Protein 2KFG (pdb70)

B-factor: mean 1.61, std 2.04, range [0.16, 11.16]

Secondary structure (DSSP, 8-state):
--SSS-----GGGSSHHHHHHHHHTT--BTTBEEHHHHHHHHHHTT--HHHHHHHHHHH-SS-SSEE-HHHHHHHHHHHHHHHTT----S---TTTS-GGG----/------SSSTT-

CATH classification: 1.10.238.10

Structure (mmCIF, N/CA/C/O backbone):
data_2KFG
#
_entry.id   2KFG
#
loop_
_entity.id
_entity.type
_entity.pdbx_description
1 polymer 'EH domain-containing protein 1'
2 polymer 'Rab11-FIP2 DPF peptide FNYESTDPFTAK'
3 non-polymer 'CALCIUM ION'
#
loop_
_atom_site.group_PDB
_atom_site.id
_atom_site.type_symbol
_atom_site.label_atom_id
_atom_site.label_alt_id
_atom_site.label_comp_id
_atom_site.label_asym_id
_atom_site.label_entity_id
_atom_site.label_seq_id
_atom_site.pdbx_PDB_ins_code
_atom_site.Cartn_x
_atom_site.Cartn_y
_atom_site.Cartn_z
_atom_site.occupancy
_atom_site.B_iso_or_equiv
_atom_site.auth_seq_id
_atom_site.auth_comp_id
_atom_site.auth_asym_id
_atom_site.auth_atom_id
_atom_site.pdbx_PDB_model_num
ATOM 1 N N . GLY A 1 1 ? -21.037 -2.592 6.286 1.00 10.47 35 GLY A N 1
ATOM 2 C CA . GLY A 1 1 ? -22.270 -3.391 6.466 1.00 10.20 35 GLY A CA 1
ATOM 3 C C . GLY A 1 1 ? -22.284 -4.623 5.584 1.00 9.66 35 GLY A C 1
ATOM 4 O O . GLY A 1 1 ? -22.487 -4.514 4.376 1.00 9.43 35 GLY A O 1
ATOM 10 N N . PRO A 1 2 ? -22.055 -5.815 6.161 1.00 9.71 36 PRO A N 1
ATOM 11 C CA . PRO A 1 2 ? -22.087 -7.074 5.414 1.00 9.54 36 PRO A CA 1
ATOM 12 C C . PRO A 1 2 ? -23.511 -7.477 5.041 1.00 8.72 36 PRO A C 1
ATOM 13 O O . PRO A 1 2 ? -24.440 -7.271 5.825 1.00 8.72 36 PRO A O 1
ATOM 24 N N . LEU A 1 3 ? -23.658 -8.054 3.848 1.00 8.27 37 LEU A N 1
ATOM 25 C CA . LEU A 1 3 ? -24.952 -8.489 3.321 1.00 7.70 37 LEU A CA 1
ATOM 26 C C . LEU A 1 3 ? -25.814 -7.296 2.922 1.00 6.80 37 LEU A C 1
ATOM 27 O O . LEU A 1 3 ? -26.288 -6.534 3.769 1.00 6.86 37 LEU A O 1
ATOM 43 N N . GLY A 1 4 ? -26.010 -7.142 1.624 1.00 6.24 38 GLY A N 1
ATOM 44 C CA . GLY A 1 4 ? -26.816 -6.057 1.111 1.00 5.56 38 GLY A CA 1
ATOM 45 C C . GLY A 1 4 ? -26.806 -6.025 -0.400 1.00 5.01 38 GLY A C 1
ATOM 46 O O . GLY A 1 4 ? -27.344 -6.924 -1.047 1.00 5.18 38 GLY A O 1
ATOM 50 N N . SER A 1 5 ? -26.176 -5.012 -0.967 1.00 4.73 39 SER A N 1
ATOM 51 C CA . SER A 1 5 ? -26.073 -4.896 -2.415 1.00 4.60 39 SER A CA 1
ATOM 52 C C . SER A 1 5 ? -24.772 -4.207 -2.822 1.00 4.02 39 SER A C 1
ATOM 53 O O . SER A 1 5 ? -24.263 -4.426 -3.922 1.00 4.46 39 SER A O 1
ATOM 61 N N . ASP A 1 6 ? -24.241 -3.367 -1.936 1.00 3.29 40 ASP A N 1
ATOM 62 C CA . ASP A 1 6 ? -22.976 -2.689 -2.193 1.00 2.92 40 ASP A CA 1
ATOM 63 C C . ASP A 1 6 ? -21.804 -3.589 -1.832 1.00 2.66 40 ASP A C 1
ATOM 64 O O . ASP A 1 6 ? -21.373 -3.648 -0.681 1.00 2.56 40 ASP A O 1
ATOM 73 N N . ASP A 1 7 ? -21.323 -4.315 -2.826 1.00 2.83 41 ASP A N 1
ATOM 74 C CA . ASP A 1 7 ? -20.143 -5.148 -2.672 1.00 2.71 41 ASP A CA 1
ATOM 75 C C . ASP A 1 7 ? -19.064 -4.679 -3.629 1.00 2.19 41 ASP A C 1
ATOM 76 O O . ASP A 1 7 ? -19.302 -4.545 -4.829 1.00 2.35 41 ASP A O 1
ATOM 85 N N . VAL A 1 8 ? -17.886 -4.406 -3.100 1.00 1.81 42 VAL A N 1
ATOM 86 C CA . VAL A 1 8 ? -16.774 -3.960 -3.920 1.00 1.43 42 VAL A CA 1
ATOM 87 C C . VAL A 1 8 ? -15.640 -4.970 -3.863 1.00 1.36 42 VAL A C 1
ATOM 88 O O . VAL A 1 8 ? -15.069 -5.215 -2.799 1.00 1.49 42 VAL A O 1
ATOM 101 N N . GLU A 1 9 ? -15.332 -5.570 -5.002 1.00 1.39 43 GLU A N 1
ATOM 102 C CA . GLU A 1 9 ? -14.246 -6.523 -5.076 1.00 1.41 43 GLU A CA 1
ATOM 103 C C . GLU A 1 9 ? -12.914 -5.803 -5.115 1.00 1.08 43 GLU A C 1
ATOM 104 O O . GLU A 1 9 ? -12.533 -5.224 -6.137 1.00 1.03 43 GLU A O 1
ATOM 116 N N . TRP A 1 10 ? -12.229 -5.823 -3.990 1.00 0.96 44 TRP A N 1
ATOM 117 C CA . TRP A 1 10 ? -10.899 -5.266 -3.905 1.00 0.76 44 TRP A CA 1
ATOM 118 C C . TRP A 1 10 ? -9.933 -6.164 -4.665 1.00 0.61 44 TRP A C 1
ATOM 119 O O . TRP A 1 10 ? -9.700 -7.305 -4.271 1.00 0.62 44 TRP A O 1
ATOM 140 N N . VAL A 1 11 ? -9.399 -5.642 -5.762 1.00 0.60 45 VAL A N 1
ATOM 141 C CA . VAL A 1 11 ? -8.571 -6.416 -6.680 1.00 0.57 45 VAL A CA 1
ATOM 142 C C . VAL A 1 11 ? -7.423 -7.118 -5.962 1.00 0.54 45 VAL A C 1
ATOM 143 O O . VAL A 1 11 ? -7.138 -8.287 -6.220 1.00 0.67 45 VAL A O 1
ATOM 156 N N . VAL A 1 12 ? -6.803 -6.412 -5.029 1.00 0.43 46 VAL A N 1
ATOM 157 C CA . VAL A 1 12 ? -5.611 -6.910 -4.351 1.00 0.40 46 VAL A CA 1
ATOM 158 C C . VAL A 1 12 ? -5.990 -7.899 -3.247 1.00 0.46 46 VAL A C 1
ATOM 159 O O . VAL A 1 12 ? -5.133 -8.470 -2.579 1.00 0.53 46 VAL A O 1
ATOM 172 N N . GLY A 1 13 ? -7.286 -8.112 -3.073 1.00 0.51 47 GLY A N 1
ATOM 173 C CA . GLY A 1 13 ? -7.753 -9.033 -2.060 1.00 0.59 47 GLY A CA 1
ATOM 174 C C . GLY A 1 13 ? -7.743 -10.473 -2.534 1.00 0.65 47 GLY A C 1
ATOM 175 O O . GLY A 1 13 ? -7.867 -11.398 -1.731 1.00 0.78 47 GLY A O 1
ATOM 179 N N . LYS A 1 14 ? -7.584 -10.674 -3.840 1.00 0.66 48 LYS A N 1
ATOM 180 C CA . LYS A 1 14 ? -7.605 -12.019 -4.406 1.00 0.79 48 LYS A CA 1
ATOM 181 C C . LYS A 1 14 ? -6.243 -12.680 -4.286 1.00 0.73 48 LYS A C 1
ATOM 182 O O . LYS A 1 14 ? -6.141 -13.903 -4.187 1.00 0.86 48 LYS A O 1
ATOM 201 N N . ASP A 1 15 ? -5.194 -11.871 -4.279 1.00 0.61 49 ASP A N 1
ATOM 202 C CA . ASP A 1 15 ? -3.844 -12.392 -4.153 1.00 0.65 49 ASP A CA 1
ATOM 203 C C . ASP A 1 15 ? -3.160 -11.731 -2.962 1.00 0.53 49 ASP A C 1
ATOM 204 O O . ASP A 1 15 ? -1.940 -11.544 -2.925 1.00 0.60 49 ASP A O 1
ATOM 213 N N . LYS A 1 16 ? -3.975 -11.469 -1.946 1.00 0.43 50 LYS A N 1
ATOM 214 C CA . LYS A 1 16 ? -3.525 -10.816 -0.720 1.00 0.39 50 LYS A CA 1
ATOM 215 C C . LYS A 1 16 ? -2.796 -11.786 0.223 1.00 0.32 50 LYS A C 1
ATOM 216 O O . LYS A 1 16 ? -1.769 -11.417 0.784 1.00 0.29 50 LYS A O 1
ATOM 235 N N . PRO A 1 17 ? -3.316 -13.028 0.442 1.00 0.34 51 PRO A N 1
ATOM 236 C CA . PRO A 1 17 ? -2.687 -14.006 1.355 1.00 0.33 51 PRO A CA 1
ATOM 237 C C . PRO A 1 17 ? -1.186 -14.192 1.117 1.00 0.29 51 PRO A C 1
ATOM 238 O O . PRO A 1 17 ? -0.451 -14.591 2.019 1.00 0.29 51 PRO A O 1
ATOM 249 N N . THR A 1 18 ? -0.728 -13.900 -0.094 1.00 0.29 52 THR A N 1
ATOM 250 C CA . THR A 1 18 ? 0.691 -13.979 -0.398 1.00 0.28 52 THR A CA 1
ATOM 251 C C . THR A 1 18 ? 1.437 -12.858 0.328 1.00 0.25 52 THR A C 1
ATOM 252 O O . THR A 1 18 ? 2.459 -13.094 0.982 1.00 0.25 52 THR A O 1
ATOM 263 N N . TYR A 1 19 ? 0.881 -11.651 0.261 1.00 0.25 53 TYR A N 1
ATOM 264 C CA . TYR A 1 19 ? 1.485 -10.500 0.920 1.00 0.25 53 TYR A CA 1
ATOM 265 C C . TYR A 1 19 ? 1.279 -10.596 2.427 1.00 0.22 53 TYR A C 1
ATOM 266 O O . TYR A 1 19 ? 2.027 -10.012 3.195 1.00 0.21 53 TYR A O 1
ATOM 284 N N . ASP A 1 20 ? 0.260 -11.349 2.828 1.00 0.23 54 ASP A N 1
ATOM 285 C CA . ASP A 1 20 ? -0.024 -11.603 4.242 1.00 0.24 54 ASP A CA 1
ATOM 286 C C . ASP A 1 20 ? 1.051 -12.499 4.845 1.00 0.21 54 ASP A C 1
ATOM 287 O O . ASP A 1 20 ? 1.571 -12.239 5.938 1.00 0.22 54 ASP A O 1
ATOM 296 N N . GLU A 1 21 ? 1.402 -13.540 4.103 1.00 0.23 55 GLU A N 1
ATOM 297 C CA . GLU A 1 21 ? 2.461 -14.445 4.508 1.00 0.25 55 GLU A CA 1
ATOM 298 C C . GLU A 1 21 ? 3.775 -13.675 4.645 1.00 0.24 55 GLU A C 1
ATOM 299 O O . GLU A 1 21 ? 4.505 -13.829 5.626 1.00 0.30 55 GLU A O 1
ATOM 311 N N . ILE A 1 22 ? 4.058 -12.836 3.654 1.00 0.22 56 ILE A N 1
ATOM 312 C CA . ILE A 1 22 ? 5.241 -11.984 3.686 1.00 0.24 56 ILE A CA 1
ATOM 313 C C . ILE A 1 22 ? 5.142 -10.974 4.832 1.00 0.24 56 ILE A C 1
ATOM 314 O O . ILE A 1 22 ? 6.117 -10.712 5.528 1.00 0.27 56 ILE A O 1
ATOM 330 N N . PHE A 1 23 ? 3.942 -10.441 5.029 1.00 0.22 57 PHE A N 1
ATOM 331 C CA . PHE A 1 23 ? 3.673 -9.439 6.061 1.00 0.23 57 PHE A CA 1
ATOM 332 C C . PHE A 1 23 ? 4.148 -9.913 7.431 1.00 0.26 57 PHE A C 1
ATOM 333 O O . PHE A 1 23 ? 4.881 -9.210 8.128 1.00 0.29 57 PHE A O 1
ATOM 350 N N . TYR A 1 24 ? 3.748 -11.116 7.805 1.00 0.33 58 TYR A N 1
ATOM 351 C CA . TYR A 1 24 ? 4.089 -11.646 9.115 1.00 0.40 58 TYR A CA 1
ATOM 352 C C . TYR A 1 24 ? 5.535 -12.127 9.180 1.00 0.44 58 TYR A C 1
ATOM 353 O O . TYR A 1 24 ? 6.120 -12.187 10.261 1.00 0.62 58 TYR A O 1
ATOM 371 N N . THR A 1 25 ? 6.126 -12.439 8.036 1.00 0.40 59 THR A N 1
ATOM 372 C CA . THR A 1 25 ? 7.503 -12.912 8.016 1.00 0.45 59 THR A CA 1
ATOM 373 C C . THR A 1 25 ? 8.489 -11.749 7.911 1.00 0.48 59 THR A C 1
ATOM 374 O O . THR A 1 25 ? 9.691 -11.955 7.737 1.00 0.56 59 THR A O 1
ATOM 385 N N . LEU A 1 26 ? 7.972 -10.528 8.027 1.00 0.48 60 LEU A N 1
ATOM 386 C CA . LEU A 1 26 ? 8.813 -9.333 8.028 1.00 0.56 60 LEU A CA 1
ATOM 387 C C . LEU A 1 26 ? 8.938 -8.767 9.437 1.00 0.61 60 LEU A C 1
ATOM 388 O O . LEU A 1 26 ? 9.597 -7.746 9.644 1.00 0.71 60 LEU A O 1
ATOM 404 N N . SER A 1 27 ? 8.306 -9.451 10.392 1.00 0.59 61 SER A N 1
ATOM 405 C CA . SER A 1 27 ? 8.275 -9.025 11.795 1.00 0.66 61 SER A CA 1
ATOM 406 C C . SER A 1 27 ? 7.427 -7.757 11.955 1.00 0.70 61 SER A C 1
ATOM 407 O O . SER A 1 27 ? 7.935 -6.637 11.887 1.00 0.78 61 SER A O 1
ATOM 415 N N . PRO A 1 28 ? 6.108 -7.923 12.141 1.00 0.67 62 PRO A N 1
ATOM 416 C CA . PRO A 1 28 ? 5.173 -6.810 12.265 1.00 0.71 62 PRO A CA 1
ATOM 417 C C . PRO A 1 28 ? 5.089 -6.265 13.689 1.00 0.83 62 PRO A C 1
ATOM 418 O O . PRO A 1 28 ? 5.517 -6.917 14.643 1.00 1.10 62 PRO A O 1
ATOM 429 N N . VAL A 1 29 ? 4.532 -5.066 13.825 1.00 0.70 63 VAL A N 1
ATOM 430 C CA . VAL A 1 29 ? 4.346 -4.454 15.132 1.00 0.79 63 VAL A CA 1
ATOM 431 C C . VAL A 1 29 ? 2.861 -4.307 15.434 1.00 0.78 63 VAL A C 1
ATOM 432 O O . VAL A 1 29 ? 2.185 -3.438 14.882 1.00 0.72 63 VAL A O 1
ATOM 445 N N . ASN A 1 30 ? 2.352 -5.200 16.272 1.00 0.92 64 ASN A N 1
ATOM 446 C CA . ASN A 1 30 ? 0.955 -5.167 16.719 1.00 1.00 64 ASN A CA 1
ATOM 447 C C . ASN A 1 30 ? 0.017 -5.505 15.559 1.00 0.91 64 ASN A C 1
ATOM 448 O O . ASN A 1 30 ? -1.164 -5.165 15.577 1.00 0.97 64 ASN A O 1
ATOM 459 N N . GLY A 1 31 ? 0.548 -6.207 14.563 1.00 0.83 65 GLY A N 1
ATOM 460 C CA . GLY A 1 31 ? -0.243 -6.560 13.400 1.00 0.78 65 GLY A CA 1
ATOM 461 C C . GLY A 1 31 ? -0.107 -5.548 12.279 1.00 0.59 65 GLY A C 1
ATOM 462 O O . GLY A 1 31 ? -0.772 -5.664 11.252 1.00 0.59 65 GLY A O 1
ATOM 466 N N . LYS A 1 32 ? 0.754 -4.559 12.473 1.00 0.51 66 LYS A N 1
ATOM 467 C CA . LYS A 1 32 ? 1.000 -3.536 11.463 1.00 0.40 66 LYS A CA 1
ATOM 468 C C . LYS A 1 32 ? 2.508 -3.338 11.313 1.00 0.36 66 LYS A C 1
ATOM 469 O O . LYS A 1 32 ? 3.204 -3.130 12.304 1.00 0.55 66 LYS A O 1
ATOM 488 N N . ILE A 1 33 ? 3.028 -3.430 10.099 1.00 0.30 67 ILE A N 1
ATOM 489 C CA . ILE A 1 33 ? 4.466 -3.280 9.906 1.00 0.29 67 ILE A CA 1
ATOM 490 C C . ILE A 1 33 ? 4.828 -1.814 9.721 1.00 0.28 67 ILE A C 1
ATOM 491 O O . ILE A 1 33 ? 4.024 -1.019 9.233 1.00 0.37 67 ILE A O 1
ATOM 507 N N . THR A 1 34 ? 6.037 -1.458 10.115 1.00 0.28 68 THR A N 1
ATOM 508 C CA . THR A 1 34 ? 6.475 -0.078 10.050 1.00 0.26 68 THR A CA 1
ATOM 509 C C . THR A 1 34 ? 7.141 0.211 8.710 1.00 0.25 68 THR A C 1
ATOM 510 O O . THR A 1 34 ? 7.309 -0.690 7.883 1.00 0.31 68 THR A O 1
ATOM 521 N N . GLY A 1 35 ? 7.539 1.461 8.509 1.00 0.24 69 GLY A N 1
ATOM 522 C CA . GLY A 1 35 ? 8.213 1.834 7.283 1.00 0.26 69 GLY A CA 1
ATOM 523 C C . GLY A 1 35 ? 9.580 1.191 7.166 1.00 0.25 69 GLY A C 1
ATOM 524 O O . GLY A 1 35 ? 10.147 1.129 6.082 1.00 0.33 69 GLY A O 1
ATOM 528 N N . ALA A 1 36 ? 10.099 0.697 8.285 1.00 0.23 70 ALA A N 1
ATOM 529 C CA . ALA A 1 36 ? 11.399 0.044 8.312 1.00 0.24 70 ALA A CA 1
ATOM 530 C C . ALA A 1 36 ? 11.336 -1.292 7.587 1.00 0.22 70 ALA A C 1
ATOM 531 O O . ALA A 1 36 ? 12.026 -1.507 6.594 1.00 0.25 70 ALA A O 1
ATOM 538 N N . ASN A 1 37 ? 10.471 -2.167 8.075 1.00 0.29 71 ASN A N 1
ATOM 539 C CA . ASN A 1 37 ? 10.331 -3.514 7.527 1.00 0.32 71 ASN A CA 1
ATOM 540 C C . ASN A 1 37 ? 9.864 -3.446 6.085 1.00 0.24 71 ASN A C 1
ATOM 541 O O . ASN A 1 37 ? 10.385 -4.143 5.208 1.00 0.20 71 ASN A O 1
ATOM 552 N N . ALA A 1 38 ? 8.896 -2.577 5.850 1.00 0.26 72 ALA A N 1
ATOM 553 C CA . ALA A 1 38 ? 8.337 -2.388 4.521 1.00 0.26 72 ALA A CA 1
ATOM 554 C C . ALA A 1 38 ? 9.400 -1.922 3.533 1.00 0.20 72 ALA A C 1
ATOM 555 O O . ALA A 1 38 ? 9.520 -2.472 2.443 1.00 0.21 72 ALA A O 1
ATOM 562 N N . LYS A 1 39 ? 10.186 -0.924 3.927 1.00 0.19 73 LYS A N 1
ATOM 563 C CA . LYS A 1 39 ? 11.178 -0.342 3.031 1.00 0.17 73 LYS A CA 1
ATOM 564 C C . LYS A 1 39 ? 12.289 -1.347 2.754 1.00 0.18 73 LYS A C 1
ATOM 565 O O . LYS A 1 39 ? 12.830 -1.393 1.650 1.00 0.20 73 LYS A O 1
ATOM 584 N N . LYS A 1 40 ? 12.614 -2.156 3.757 1.00 0.20 74 LYS A N 1
ATOM 585 C CA . LYS A 1 40 ? 13.573 -3.244 3.584 1.00 0.23 74 LYS A CA 1
ATOM 586 C C . LYS A 1 40 ? 13.108 -4.198 2.482 1.00 0.20 74 LYS A C 1
ATOM 587 O O . LYS A 1 40 ? 13.879 -4.571 1.590 1.00 0.22 74 LYS A O 1
ATOM 606 N N . GLU A 1 41 ? 11.839 -4.574 2.540 1.00 0.21 75 GLU A N 1
ATOM 607 C CA . GLU A 1 41 ? 11.252 -5.435 1.526 1.00 0.22 75 GLU A CA 1
ATOM 608 C C . GLU A 1 41 ? 11.248 -4.728 0.168 1.00 0.20 75 GLU A C 1
ATOM 609 O O . GLU A 1 41 ? 11.639 -5.304 -0.847 1.00 0.24 75 GLU A O 1
ATOM 621 N N . MET A 1 42 ? 10.852 -3.461 0.175 1.00 0.19 76 MET A N 1
ATOM 622 C CA . MET A 1 42 ? 10.705 -2.687 -1.055 1.00 0.20 76 MET A CA 1
ATOM 623 C C . MET A 1 42 ? 12.049 -2.430 -1.741 1.00 0.22 76 MET A C 1
ATOM 624 O O . MET A 1 42 ? 12.106 -2.276 -2.960 1.00 0.29 76 MET A O 1
ATOM 638 N N . VAL A 1 43 ? 13.133 -2.382 -0.975 1.00 0.20 77 VAL A N 1
ATOM 639 C CA . VAL A 1 43 ? 14.448 -2.220 -1.584 1.00 0.26 77 VAL A CA 1
ATOM 640 C C . VAL A 1 43 ? 14.979 -3.556 -2.077 1.00 0.27 77 VAL A C 1
ATOM 641 O O . VAL A 1 43 ? 15.800 -3.603 -2.993 1.00 0.32 77 VAL A O 1
ATOM 654 N N . LYS A 1 44 ? 14.506 -4.644 -1.479 1.00 0.27 78 LYS A N 1
ATOM 655 C CA . LYS A 1 44 ? 14.825 -5.970 -1.978 1.00 0.32 78 LYS A CA 1
ATOM 656 C C . LYS A 1 44 ? 14.020 -6.274 -3.239 1.00 0.32 78 LYS A C 1
ATOM 657 O O . LYS A 1 44 ? 14.299 -7.243 -3.947 1.00 0.40 78 LYS A O 1
ATOM 676 N N . SER A 1 45 ? 13.022 -5.431 -3.514 1.00 0.29 79 SER A N 1
ATOM 677 C CA . SER A 1 45 ? 12.323 -5.449 -4.797 1.00 0.33 79 SER A CA 1
ATOM 678 C C . SER A 1 45 ? 13.234 -4.867 -5.884 1.00 0.33 79 SER A C 1
ATOM 679 O O . SER A 1 45 ? 12.975 -5.019 -7.079 1.00 0.42 79 SER A O 1
ATOM 687 N N . LYS A 1 46 ? 14.298 -4.194 -5.433 1.00 0.31 80 LYS A N 1
ATOM 688 C CA . LYS A 1 46 ? 15.323 -3.615 -6.303 1.00 0.35 80 LYS A CA 1
ATOM 689 C C . LYS A 1 46 ? 14.769 -2.446 -7.119 1.00 0.31 80 LYS A C 1
ATOM 690 O O . LYS A 1 46 ? 15.243 -2.168 -8.223 1.00 0.38 80 LYS A O 1
ATOM 709 N N . LEU A 1 47 ? 13.789 -1.746 -6.562 1.00 0.30 81 LEU A N 1
ATOM 710 C CA . LEU A 1 47 ? 13.198 -0.594 -7.235 1.00 0.32 81 LEU A CA 1
ATOM 711 C C . LEU A 1 47 ? 13.689 0.706 -6.607 1.00 0.33 81 LEU A C 1
ATOM 712 O O . LEU A 1 47 ? 14.085 0.725 -5.443 1.00 0.35 81 LEU A O 1
ATOM 728 N N . PRO A 1 48 ? 13.678 1.808 -7.378 1.00 0.34 82 PRO A N 1
ATOM 729 C CA . PRO A 1 48 ? 14.122 3.121 -6.896 1.00 0.38 82 PRO A CA 1
ATOM 730 C C . PRO A 1 48 ? 13.187 3.704 -5.842 1.00 0.35 82 PRO A C 1
ATOM 731 O O . PRO A 1 48 ? 11.997 3.382 -5.812 1.00 0.35 82 PRO A O 1
ATOM 742 N N . ASN A 1 49 ? 13.717 4.590 -5.004 1.00 0.35 83 ASN A N 1
ATOM 743 C CA . ASN A 1 49 ? 12.937 5.170 -3.914 1.00 0.37 83 ASN A CA 1
ATOM 744 C C . ASN A 1 49 ? 11.806 6.046 -4.447 1.00 0.33 83 ASN A C 1
ATOM 745 O O . ASN A 1 49 ? 10.800 6.239 -3.772 1.00 0.34 83 ASN A O 1
ATOM 756 N N . THR A 1 50 ? 11.973 6.573 -5.654 1.00 0.35 84 THR A N 1
ATOM 757 C CA . THR A 1 50 ? 10.940 7.385 -6.280 1.00 0.39 84 THR A CA 1
ATOM 758 C C . THR A 1 50 ? 9.678 6.558 -6.525 1.00 0.32 84 THR A C 1
ATOM 759 O O . THR A 1 50 ? 8.576 6.935 -6.099 1.00 0.33 84 THR A O 1
ATOM 770 N N . VAL A 1 51 ? 9.846 5.416 -7.188 1.00 0.30 85 VAL A N 1
ATOM 771 C CA . VAL A 1 51 ? 8.730 4.520 -7.445 1.00 0.28 85 VAL A CA 1
ATOM 772 C C . VAL A 1 51 ? 8.163 4.012 -6.128 1.00 0.22 85 VAL A C 1
ATOM 773 O O . VAL A 1 51 ? 6.955 4.027 -5.919 1.00 0.20 85 VAL A O 1
ATOM 786 N N . LEU A 1 52 ? 9.048 3.592 -5.232 1.00 0.24 86 LEU A N 1
ATOM 787 C CA . LEU A 1 52 ? 8.632 3.102 -3.923 1.00 0.25 86 LEU A CA 1
ATOM 788 C C . LEU A 1 52 ? 7.873 4.176 -3.140 1.00 0.21 86 LEU A C 1
ATOM 789 O O . LEU A 1 52 ? 6.908 3.879 -2.435 1.00 0.23 86 LEU A O 1
ATOM 805 N N . GLY A 1 53 ? 8.317 5.422 -3.274 1.00 0.21 87 GLY A N 1
ATOM 806 C CA . GLY A 1 53 ? 7.693 6.527 -2.569 1.00 0.22 87 GLY A CA 1
ATOM 807 C C . GLY A 1 53 ? 6.264 6.763 -3.003 1.00 0.21 87 GLY A C 1
ATOM 808 O O . GLY A 1 53 ? 5.372 6.908 -2.161 1.00 0.23 87 GLY A O 1
ATOM 812 N N . LYS A 1 54 ? 6.025 6.793 -4.315 1.00 0.22 88 LYS A N 1
ATOM 813 C CA . LYS A 1 54 ? 4.670 6.992 -4.816 1.00 0.29 88 LYS A CA 1
ATOM 814 C C . LYS A 1 54 ? 3.800 5.787 -4.450 1.00 0.22 88 LYS A C 1
ATOM 815 O O . LYS A 1 54 ? 2.608 5.938 -4.161 1.00 0.24 88 LYS A O 1
ATOM 834 N N . ILE A 1 55 ? 4.413 4.597 -4.421 1.00 0.20 89 ILE A N 1
ATOM 835 C CA . ILE A 1 55 ? 3.720 3.394 -3.974 1.00 0.20 89 ILE A CA 1
ATOM 836 C C . ILE A 1 55 ? 3.200 3.597 -2.562 1.00 0.19 89 ILE A C 1
ATOM 837 O O . ILE A 1 55 ? 2.028 3.374 -2.283 1.00 0.21 89 ILE A O 1
ATOM 853 N N . TRP A 1 56 ? 4.084 4.055 -1.688 1.00 0.19 90 TRP A N 1
ATOM 854 C CA . TRP A 1 56 ? 3.749 4.272 -0.291 1.00 0.22 90 TRP A CA 1
ATOM 855 C C . TRP A 1 56 ? 2.601 5.264 -0.149 1.00 0.24 90 TRP A C 1
ATOM 856 O O . TRP A 1 56 ? 1.626 4.998 0.542 1.00 0.28 90 TRP A O 1
ATOM 877 N N . LYS A 1 57 ? 2.717 6.405 -0.818 1.00 0.24 91 LYS A N 1
ATOM 878 C CA . LYS A 1 57 ? 1.734 7.475 -0.673 1.00 0.30 91 LYS A CA 1
ATOM 879 C C . LYS A 1 57 ? 0.358 7.070 -1.201 1.00 0.29 91 LYS A C 1
ATOM 880 O O . LYS A 1 57 ? -0.647 7.688 -0.851 1.00 0.36 91 LYS A O 1
ATOM 899 N N . LEU A 1 58 ? 0.317 6.056 -2.054 1.00 0.27 92 LEU A N 1
ATOM 900 C CA . LEU A 1 58 ? -0.954 5.529 -2.548 1.00 0.32 92 LEU A CA 1
ATOM 901 C C . LEU A 1 58 ? -1.438 4.357 -1.699 1.00 0.30 92 LEU A C 1
ATOM 902 O O . LEU A 1 58 ? -2.637 4.187 -1.483 1.00 0.43 92 LEU A O 1
ATOM 918 N N . ALA A 1 59 ? -0.496 3.553 -1.225 1.00 0.22 93 ALA A N 1
ATOM 919 C CA . ALA A 1 59 ? -0.820 2.316 -0.530 1.00 0.21 93 ALA A CA 1
ATOM 920 C C . ALA A 1 59 ? -1.053 2.540 0.956 1.00 0.19 93 ALA A C 1
ATOM 921 O O . ALA A 1 59 ? -1.611 1.677 1.638 1.00 0.30 93 ALA A O 1
ATOM 928 N N . ASP A 1 60 ? -0.619 3.684 1.467 1.00 0.18 94 ASP A N 1
ATOM 929 C CA . ASP A 1 60 ? -0.791 3.975 2.893 1.00 0.18 94 ASP A CA 1
ATOM 930 C C . ASP A 1 60 ? -2.223 4.434 3.159 1.00 0.33 94 ASP A C 1
ATOM 931 O O . ASP A 1 60 ? -2.514 5.627 3.247 1.00 0.45 94 ASP A O 1
ATOM 940 N N . VAL A 1 61 ? -3.110 3.450 3.254 1.00 0.51 95 VAL A N 1
ATOM 941 C CA . VAL A 1 61 ? -4.540 3.662 3.441 1.00 0.71 95 VAL A CA 1
ATOM 942 C C . VAL A 1 61 ? -4.846 4.450 4.717 1.00 0.72 95 VAL A C 1
ATOM 943 O O . VAL A 1 61 ? -5.669 5.373 4.707 1.00 0.80 95 VAL A O 1
ATOM 956 N N . ASP A 1 62 ? -4.185 4.085 5.809 1.00 0.70 96 ASP A N 1
ATOM 957 C CA . ASP A 1 62 ? -4.380 4.769 7.083 1.00 0.78 96 ASP A CA 1
ATOM 958 C C . ASP A 1 62 ? -3.778 6.160 7.025 1.00 0.75 96 ASP A C 1
ATOM 959 O O . ASP A 1 62 ? -4.199 7.058 7.759 1.00 0.88 96 ASP A O 1
ATOM 968 N N . LYS A 1 63 ? -2.801 6.321 6.133 1.00 0.66 97 LYS A N 1
ATOM 969 C CA . LYS A 1 63 ? -1.958 7.513 6.093 1.00 0.70 97 LYS A CA 1
ATOM 970 C C . LYS A 1 63 ? -1.288 7.680 7.450 1.00 0.70 97 LYS A C 1
ATOM 971 O O . LYS A 1 63 ? -1.327 8.749 8.061 1.00 0.86 97 LYS A O 1
ATOM 990 N N . ASP A 1 64 ? -0.662 6.601 7.901 1.00 0.56 98 ASP A N 1
ATOM 991 C CA . ASP A 1 64 ? -0.201 6.497 9.278 1.00 0.59 98 ASP A CA 1
ATOM 992 C C . ASP A 1 64 ? 1.281 6.166 9.363 1.00 0.45 98 ASP A C 1
ATOM 993 O O . ASP A 1 64 ? 1.797 5.909 10.449 1.00 0.46 98 ASP A O 1
ATOM 1002 N N . GLY A 1 65 ? 1.968 6.190 8.232 1.00 0.39 99 GLY A N 1
ATOM 1003 C CA . GLY A 1 65 ? 3.389 5.892 8.228 1.00 0.38 99 GLY A CA 1
ATOM 1004 C C . GLY A 1 65 ? 3.677 4.419 8.369 1.00 0.29 99 GLY A C 1
ATOM 1005 O O . GLY A 1 65 ? 4.834 3.997 8.391 1.00 0.39 99 GLY A O 1
ATOM 1009 N N . LEU A 1 66 ? 2.619 3.641 8.475 1.00 0.28 100 LEU A N 1
ATOM 1010 C CA . LEU A 1 66 ? 2.723 2.204 8.654 1.00 0.33 100 LEU A CA 1
ATOM 1011 C C . LEU A 1 66 ? 2.062 1.514 7.486 1.00 0.29 100 LEU A C 1
ATOM 1012 O O . LEU A 1 66 ? 1.275 2.132 6.756 1.00 0.39 100 LEU A O 1
ATOM 1028 N N . LEU A 1 67 ? 2.357 0.241 7.321 1.00 0.28 101 LEU A N 1
ATOM 1029 C CA . LEU A 1 67 ? 1.623 -0.572 6.384 1.00 0.27 101 LEU A CA 1
ATOM 1030 C C . LEU A 1 67 ? 0.880 -1.659 7.134 1.00 0.27 101 LEU A C 1
ATOM 1031 O O . LEU A 1 67 ? 1.483 -2.568 7.698 1.00 0.31 101 LEU A O 1
ATOM 1047 N N . ASP A 1 68 ? -0.434 -1.531 7.169 1.00 0.28 102 ASP A N 1
ATOM 1048 C CA . ASP A 1 68 ? -1.292 -2.577 7.684 1.00 0.33 102 ASP A CA 1
ATOM 1049 C C . ASP A 1 68 ? -1.407 -3.683 6.653 1.00 0.26 102 ASP A C 1
ATOM 1050 O O . ASP A 1 68 ? -0.748 -3.644 5.611 1.00 0.24 102 ASP A O 1
ATOM 1059 N N . ASP A 1 69 ? -2.256 -4.641 6.939 1.00 0.32 103 ASP A N 1
ATOM 1060 C CA . ASP A 1 69 ? -2.458 -5.801 6.091 1.00 0.35 103 ASP A CA 1
ATOM 1061 C C . ASP A 1 69 ? -2.837 -5.387 4.665 1.00 0.26 103 ASP A C 1
ATOM 1062 O O . ASP A 1 69 ? -2.260 -5.865 3.680 1.00 0.24 103 ASP A O 1
ATOM 1071 N N . GLU A 1 70 ? -3.749 -4.432 4.569 1.00 0.26 104 GLU A N 1
ATOM 1072 C CA . GLU A 1 70 ? -4.277 -3.998 3.280 1.00 0.25 104 GLU A CA 1
ATOM 1073 C C . GLU A 1 70 ? -3.329 -3.009 2.614 1.00 0.22 104 GLU A C 1
ATOM 1074 O O . GLU A 1 70 ? -3.217 -2.958 1.387 1.00 0.29 104 GLU A O 1
ATOM 1086 N N . GLU A 1 71 ? -2.629 -2.240 3.437 1.00 0.18 105 GLU A N 1
ATOM 1087 C CA . GLU A 1 71 ? -1.688 -1.252 2.933 1.00 0.18 105 GLU A CA 1
ATOM 1088 C C . GLU A 1 71 ? -0.494 -1.940 2.287 1.00 0.17 105 GLU A C 1
ATOM 1089 O O . GLU A 1 71 ? -0.087 -1.593 1.180 1.00 0.17 105 GLU A O 1
ATOM 1101 N N . PHE A 1 72 ? 0.053 -2.925 2.990 1.00 0.17 106 PHE A N 1
ATOM 1102 C CA . PHE A 1 72 ? 1.192 -3.680 2.496 1.00 0.18 106 PHE A CA 1
ATOM 1103 C C . PHE A 1 72 ? 0.790 -4.481 1.269 1.00 0.18 106 PHE A C 1
ATOM 1104 O O . PHE A 1 72 ? 1.583 -4.651 0.337 1.00 0.21 106 PHE A O 1
ATOM 1121 N N . ALA A 1 73 ? -0.448 -4.963 1.268 1.00 0.19 107 ALA A N 1
ATOM 1122 C CA . ALA A 1 73 ? -0.991 -5.641 0.104 1.00 0.24 107 ALA A CA 1
ATOM 1123 C C . ALA A 1 73 ? -0.935 -4.734 -1.124 1.00 0.23 107 ALA A C 1
ATOM 1124 O O . ALA A 1 73 ? -0.438 -5.134 -2.176 1.00 0.25 107 ALA A O 1
ATOM 1131 N N . LEU A 1 74 ? -1.422 -3.505 -0.979 1.00 0.24 108 LEU A N 1
ATOM 1132 C CA . LEU A 1 74 ? -1.383 -2.531 -2.066 1.00 0.28 108 LEU A CA 1
ATOM 1133 C C . LEU A 1 74 ? 0.046 -2.238 -2.502 1.00 0.23 108 LEU A C 1
ATOM 1134 O O . LEU A 1 74 ? 0.337 -2.180 -3.700 1.00 0.23 108 LEU A O 1
ATOM 1150 N N . ALA A 1 75 ? 0.931 -2.061 -1.529 1.00 0.23 109 ALA A N 1
ATOM 1151 C CA . ALA A 1 75 ? 2.330 -1.766 -1.813 1.00 0.24 109 ALA A CA 1
ATOM 1152 C C . ALA A 1 75 ? 2.957 -2.849 -2.682 1.00 0.23 109 ALA A C 1
ATOM 1153 O O . ALA A 1 75 ? 3.467 -2.568 -3.770 1.00 0.24 109 ALA A O 1
ATOM 1160 N N . ASN A 1 76 ? 2.900 -4.087 -2.204 1.00 0.24 110 ASN A N 1
ATOM 1161 C CA . ASN A 1 76 ? 3.476 -5.219 -2.928 1.00 0.26 110 ASN A CA 1
ATOM 1162 C C . ASN A 1 76 ? 2.816 -5.399 -4.286 1.00 0.25 110 ASN A C 1
ATOM 1163 O O . ASN A 1 76 ? 3.461 -5.801 -5.257 1.00 0.26 110 ASN A O 1
ATOM 1174 N N . HIS A 1 77 ? 1.528 -5.091 -4.350 1.00 0.24 111 HIS A N 1
ATOM 1175 C CA . HIS A 1 77 ? 0.786 -5.199 -5.593 1.00 0.26 111 HIS A CA 1
ATOM 1176 C C . HIS A 1 77 ? 1.349 -4.245 -6.643 1.00 0.24 111 HIS A C 1
ATOM 1177 O O . HIS A 1 77 ? 1.632 -4.662 -7.760 1.00 0.27 111 HIS A O 1
ATOM 1192 N N . LEU A 1 78 ? 1.518 -2.974 -6.284 1.00 0.24 112 LEU A N 1
ATOM 1193 C CA . LEU A 1 78 ? 2.031 -1.985 -7.230 1.00 0.23 112 LEU A CA 1
ATOM 1194 C C . LEU A 1 78 ? 3.452 -2.344 -7.659 1.00 0.24 112 LEU A C 1
ATOM 1195 O O . LEU A 1 78 ? 3.821 -2.168 -8.821 1.00 0.27 112 LEU A O 1
ATOM 1211 N N . ILE A 1 79 ? 4.232 -2.871 -6.719 1.00 0.28 113 ILE A N 1
ATOM 1212 C CA . ILE A 1 79 ? 5.584 -3.338 -7.015 1.00 0.32 113 ILE A CA 1
ATOM 1213 C C . ILE A 1 79 ? 5.560 -4.391 -8.123 1.00 0.35 113 ILE A C 1
ATOM 1214 O O . ILE A 1 79 ? 6.302 -4.294 -9.104 1.00 0.38 113 ILE A O 1
ATOM 1230 N N . LYS A 1 80 ? 4.681 -5.377 -7.988 1.00 0.38 114 LYS A N 1
ATOM 1231 C CA . LYS A 1 80 ? 4.623 -6.458 -8.960 1.00 0.46 114 LYS A CA 1
ATOM 1232 C C . LYS A 1 80 ? 3.969 -5.988 -10.259 1.00 0.45 114 LYS A C 1
ATOM 1233 O O . LYS A 1 80 ? 4.223 -6.549 -11.314 1.00 0.49 114 LYS A O 1
ATOM 1252 N N . VAL A 1 81 ? 3.142 -4.941 -10.183 1.00 0.43 115 VAL A N 1
ATOM 1253 C CA . VAL A 1 81 ? 2.590 -4.319 -11.386 1.00 0.46 115 VAL A CA 1
ATOM 1254 C C . VAL A 1 81 ? 3.725 -3.753 -12.233 1.00 0.43 115 VAL A C 1
ATOM 1255 O O . VAL A 1 81 ? 3.721 -3.860 -13.462 1.00 0.48 115 VAL A O 1
ATOM 1268 N N . LYS A 1 82 ? 4.709 -3.167 -11.562 1.00 0.40 116 LYS A N 1
ATOM 1269 C CA . LYS A 1 82 ? 5.893 -2.657 -12.238 1.00 0.41 116 LYS A CA 1
ATOM 1270 C C . LYS A 1 82 ? 6.702 -3.813 -12.813 1.00 0.47 116 LYS A C 1
ATOM 1271 O O . LYS A 1 82 ? 7.261 -3.713 -13.904 1.00 0.54 116 LYS A O 1
ATOM 1290 N N . LEU A 1 83 ? 6.744 -4.916 -12.067 1.00 0.47 117 LEU A N 1
ATOM 1291 C CA . LEU A 1 83 ? 7.462 -6.117 -12.490 1.00 0.57 117 LEU A CA 1
ATOM 1292 C C . LEU A 1 83 ? 6.814 -6.704 -13.747 1.00 0.64 117 LEU A C 1
ATOM 1293 O O . LEU A 1 83 ? 7.504 -7.154 -14.660 1.00 0.75 117 LEU A O 1
ATOM 1309 N N . GLU A 1 84 ? 5.479 -6.662 -13.796 1.00 0.61 118 GLU A N 1
ATOM 1310 C CA . GLU A 1 84 ? 4.729 -7.140 -14.959 1.00 0.69 118 GLU A CA 1
ATOM 1311 C C . GLU A 1 84 ? 4.992 -6.245 -16.173 1.00 0.70 118 GLU A C 1
ATOM 1312 O O . GLU A 1 84 ? 4.579 -6.554 -17.289 1.00 0.85 118 GLU A O 1
ATOM 1324 N N . GLY A 1 85 ? 5.669 -5.125 -15.940 1.00 0.60 119 GLY A N 1
ATOM 1325 C CA . GLY A 1 85 ? 6.014 -4.225 -17.020 1.00 0.62 119 GLY A CA 1
ATOM 1326 C C . GLY A 1 85 ? 5.019 -3.096 -17.170 1.00 0.65 119 GLY A C 1
ATOM 1327 O O . GLY A 1 85 ? 4.727 -2.662 -18.284 1.00 0.68 119 GLY A O 1
ATOM 1331 N N . HIS A 1 86 ? 4.482 -2.626 -16.053 1.00 0.70 120 HIS A N 1
ATOM 1332 C CA . HIS A 1 86 ? 3.516 -1.536 -16.083 1.00 0.78 120 HIS A CA 1
ATOM 1333 C C . HIS A 1 86 ? 3.994 -0.350 -15.253 1.00 0.75 120 HIS A C 1
ATOM 1334 O O . HIS A 1 86 ? 5.090 -0.364 -14.694 1.00 0.92 120 HIS A O 1
ATOM 1349 N N . GLU A 1 87 ? 3.151 0.665 -15.171 1.00 0.78 121 GLU A N 1
ATOM 1350 C CA . GLU A 1 87 ? 3.473 1.900 -14.470 1.00 0.84 121 GLU A CA 1
ATOM 1351 C C . GLU A 1 87 ? 2.413 2.188 -13.422 1.00 0.84 121 GLU A C 1
ATOM 1352 O O . GLU A 1 87 ? 1.310 1.645 -13.486 1.00 0.98 121 GLU A O 1
ATOM 1364 N N . LEU A 1 88 ? 2.746 3.027 -12.452 1.00 0.88 122 LEU A N 1
ATOM 1365 C CA . LEU A 1 88 ? 1.778 3.430 -11.450 1.00 0.89 122 LEU A CA 1
ATOM 1366 C C . LEU A 1 88 ? 1.314 4.846 -11.743 1.00 0.96 122 LEU A C 1
ATOM 1367 O O . LEU A 1 88 ? 2.096 5.792 -11.679 1.00 1.08 122 LEU A O 1
ATOM 1383 N N . PRO A 1 89 ? 0.026 5.002 -12.065 1.00 1.00 123 PRO A N 1
ATOM 1384 C CA . PRO A 1 89 ? -0.533 6.267 -12.561 1.00 1.15 123 PRO A CA 1
ATOM 1385 C C . PRO A 1 89 ? -0.800 7.285 -11.455 1.00 1.04 123 PRO A C 1
ATOM 1386 O O . PRO A 1 89 ? -1.324 8.371 -11.712 1.00 1.16 123 PRO A O 1
ATOM 1397 N N . ALA A 1 90 ? -0.441 6.918 -10.227 1.00 0.88 124 ALA A N 1
ATOM 1398 C CA . ALA A 1 90 ? -0.633 7.774 -9.055 1.00 0.86 124 ALA A CA 1
ATOM 1399 C C . ALA A 1 90 ? -2.119 8.029 -8.792 1.00 0.82 124 ALA A C 1
ATOM 1400 O O . ALA A 1 90 ? -2.490 8.962 -8.081 1.00 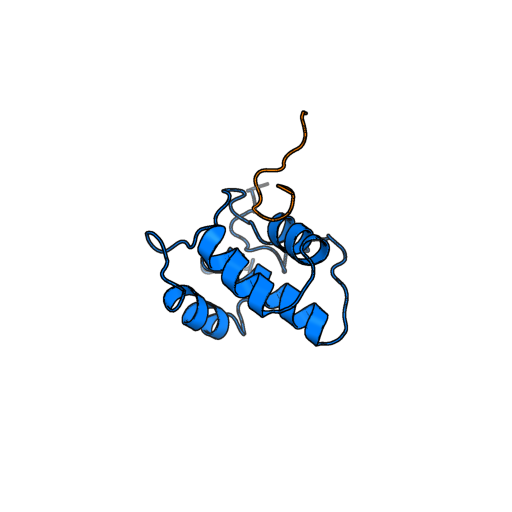0.88 124 ALA A O 1
ATOM 1407 N N . ASP A 1 91 ? -2.960 7.175 -9.354 1.00 0.82 125 ASP A N 1
ATOM 1408 C CA . ASP A 1 91 ? -4.396 7.242 -9.125 1.00 0.84 125 ASP A CA 1
ATOM 1409 C C . ASP A 1 91 ? -4.840 6.050 -8.314 1.00 0.83 125 ASP A C 1
ATOM 1410 O O . ASP A 1 91 ? -4.281 4.960 -8.446 1.00 0.85 125 ASP A O 1
ATOM 1419 N N . LEU A 1 92 ? -5.842 6.248 -7.488 1.00 0.84 126 LEU A N 1
ATOM 1420 C CA . LEU A 1 92 ? -6.357 5.172 -6.673 1.00 0.85 126 LEU A CA 1
ATOM 1421 C C . LEU A 1 92 ? -7.858 5.006 -6.898 1.00 0.82 126 LEU A C 1
ATOM 1422 O O . LEU A 1 92 ? -8.666 5.722 -6.307 1.00 0.86 126 LEU A O 1
ATOM 1438 N N . PRO A 1 93 ? -8.240 4.100 -7.813 1.00 0.79 127 PRO A N 1
ATOM 1439 C CA . PRO A 1 93 ? -9.647 3.793 -8.102 1.00 0.78 127 PRO A CA 1
ATOM 1440 C C . PRO A 1 93 ? -10.368 3.205 -6.890 1.00 0.79 127 PRO A C 1
ATOM 1441 O O . PRO A 1 93 ? -9.744 2.565 -6.043 1.00 0.81 127 PRO A O 1
ATOM 1452 N N . PRO A 1 94 ? -11.693 3.410 -6.803 1.00 0.82 128 PRO A N 1
ATOM 1453 C CA . PRO A 1 94 ? -12.511 2.947 -5.671 1.00 0.89 128 PRO A CA 1
ATOM 1454 C C . PRO A 1 94 ? -12.373 1.453 -5.380 1.00 0.92 128 PRO A C 1
ATOM 1455 O O . PRO A 1 94 ? -12.580 1.017 -4.250 1.00 1.00 128 PRO A O 1
ATOM 1466 N N . HIS A 1 95 ? -12.040 0.666 -6.398 1.00 0.90 129 HIS A N 1
ATOM 1467 C CA . HIS A 1 95 ? -11.903 -0.776 -6.214 1.00 0.96 129 HIS A CA 1
ATOM 1468 C C . HIS A 1 95 ? -10.430 -1.177 -6.066 1.00 0.95 129 HIS A C 1
ATOM 1469 O O . HIS A 1 95 ? -10.099 -2.363 -6.028 1.00 1.02 129 HIS A O 1
ATOM 1484 N N . LEU A 1 96 ? -9.551 -0.180 -6.005 1.00 0.89 130 LEU A N 1
ATOM 1485 C CA . LEU A 1 96 ? -8.147 -0.404 -5.687 1.00 0.92 130 LEU A CA 1
ATOM 1486 C C . LEU A 1 96 ? -7.883 -0.026 -4.239 1.00 0.93 130 LEU A C 1
ATOM 1487 O O . LEU A 1 96 ? -6.991 -0.573 -3.592 1.00 1.06 130 LEU A O 1
ATOM 1503 N N . VAL A 1 97 ? -8.667 0.915 -3.741 1.00 0.90 131 VAL A N 1
ATOM 1504 C CA . VAL A 1 97 ? -8.575 1.327 -2.353 1.00 0.95 131 VAL A CA 1
ATOM 1505 C C . VAL A 1 97 ? -9.560 0.526 -1.506 1.00 1.00 131 VAL A C 1
ATOM 1506 O O . VAL A 1 97 ? -10.710 0.342 -1.898 1.00 1.11 131 VAL A O 1
ATOM 1519 N N . PRO A 1 98 ? -9.104 -0.010 -0.360 1.00 1.06 132 PRO A N 1
ATOM 1520 C CA . PRO A 1 98 ? -9.976 -0.707 0.583 1.00 1.23 132 PRO A CA 1
ATOM 1521 C C . PRO A 1 98 ? -11.228 0.109 0.899 1.00 1.32 132 PRO A C 1
ATOM 1522 O O . PRO A 1 98 ? -11.150 1.317 1.153 1.00 1.30 132 PRO A O 1
ATOM 1533 N N . PRO A 1 99 ? -12.400 -0.549 0.901 1.00 1.52 133 PRO A N 1
ATOM 1534 C CA . PRO A 1 99 ? -13.696 0.118 1.090 1.00 1.77 133 PRO A CA 1
ATOM 1535 C C . PRO A 1 99 ? -13.860 0.732 2.480 1.00 1.82 133 PRO A C 1
ATOM 1536 O O . PRO A 1 99 ? -14.906 1.301 2.794 1.00 2.01 133 PRO A O 1
ATOM 1547 N N . SER A 1 100 ? -12.822 0.627 3.298 1.00 1.74 134 SER A N 1
ATOM 1548 C CA . SER A 1 100 ? -12.847 1.149 4.654 1.00 1.88 134 SER A CA 1
ATOM 1549 C C . SER A 1 100 ? -12.578 2.656 4.677 1.00 1.70 134 SER A C 1
ATOM 1550 O O . SER A 1 100 ? -12.587 3.279 5.736 1.00 1.80 134 SER A O 1
ATOM 1558 N N . LYS A 1 101 ? -12.336 3.239 3.506 1.00 1.54 135 LYS A N 1
ATOM 1559 C CA . LYS A 1 101 ? -12.044 4.668 3.417 1.00 1.51 135 LYS A CA 1
ATOM 1560 C C . LYS A 1 101 ? -13.230 5.431 2.847 1.00 1.68 135 LYS A C 1
ATOM 1561 O O . LYS A 1 101 ? -13.101 6.581 2.435 1.00 1.78 135 LYS A O 1
ATOM 1580 N N . ARG A 1 102 ? -14.384 4.791 2.830 1.00 1.84 136 ARG A N 1
ATOM 1581 C CA . ARG A 1 102 ? -15.563 5.389 2.234 1.00 2.11 136 ARG A CA 1
ATOM 1582 C C . ARG A 1 102 ? -16.481 5.976 3.297 1.00 2.38 136 ARG A C 1
ATOM 1583 O O . ARG A 1 102 ? -16.736 5.351 4.328 1.00 2.59 136 ARG A O 1
ATOM 1604 N N . ARG A 1 103 ? -16.963 7.182 3.043 1.00 2.52 137 ARG A N 1
ATOM 1605 C CA . ARG A 1 103 ? -17.890 7.845 3.951 1.00 2.92 137 ARG A CA 1
ATOM 1606 C C . ARG A 1 103 ? -19.329 7.504 3.583 1.00 3.35 137 ARG A C 1
ATOM 1607 O O . ARG A 1 103 ? -19.579 6.868 2.560 1.00 3.45 137 ARG A O 1
ATOM 1628 N N . HIS A 1 104 ? -20.276 7.933 4.404 1.00 3.83 138 HIS A N 1
ATOM 1629 C CA . HIS A 1 104 ? -21.682 7.670 4.136 1.00 4.40 138 HIS A CA 1
ATOM 1630 C C . HIS A 1 104 ? -22.361 8.925 3.616 1.00 4.88 138 HIS A C 1
ATOM 1631 O O . HIS A 1 104 ? -22.714 9.815 4.387 1.00 5.25 138 HIS A O 1
ATOM 1646 N N . GLU A 1 105 ? -22.516 9.004 2.308 1.00 5.07 139 GLU A N 1
ATOM 1647 C CA . GLU A 1 105 ? -23.209 10.123 1.704 1.00 5.70 139 GLU A CA 1
ATOM 1648 C C . GLU A 1 105 ? -24.570 9.663 1.207 1.00 6.29 139 GLU A C 1
ATOM 1649 O O . GLU A 1 105 ? -24.677 9.277 0.026 1.00 6.65 139 GLU A O 1
ATOM 1662 N N . PHE B 2 1 ? -0.397 23.165 2.518 1.00 8.10 143 PHE B N 1
ATOM 1663 C CA . PHE B 2 1 ? 0.353 23.125 3.790 1.00 8.03 143 PHE B CA 1
ATOM 1664 C C . PHE B 2 1 ? 1.810 22.771 3.524 1.00 7.44 143 PHE B C 1
ATOM 1665 O O . PHE B 2 1 ? 2.207 22.611 2.371 1.00 7.60 143 PHE B O 1
ATOM 1684 N N . ASN B 2 2 ? 2.602 22.657 4.585 1.00 7.01 144 ASN B N 1
ATOM 1685 C CA . ASN B 2 2 ? 4.028 22.366 4.444 1.00 6.70 144 ASN B CA 1
ATOM 1686 C C . ASN B 2 2 ? 4.257 20.886 4.174 1.00 5.91 144 ASN B C 1
ATOM 1687 O O . ASN B 2 2 ? 4.381 20.089 5.108 1.00 6.06 144 ASN B O 1
ATOM 1698 N N . TYR B 2 3 ? 4.313 20.548 2.883 1.00 5.34 145 TYR B N 1
ATOM 1699 C CA . TYR B 2 3 ? 4.484 19.172 2.390 1.00 4.71 145 TYR B CA 1
ATOM 1700 C C . TYR B 2 3 ? 3.621 18.146 3.141 1.00 4.07 145 TYR B C 1
ATOM 1701 O O . TYR B 2 3 ? 2.653 18.495 3.820 1.00 4.28 145 TYR B O 1
ATOM 1719 N N . GLU B 2 4 ? 3.953 16.874 2.967 1.00 3.73 146 GLU B N 1
ATOM 1720 C CA . GLU B 2 4 ? 3.184 15.778 3.546 1.00 3.42 146 GLU B CA 1
ATOM 1721 C C . GLU B 2 4 ? 4.071 14.548 3.699 1.00 3.05 146 GLU B C 1
ATOM 1722 O O . GLU B 2 4 ? 3.588 13.420 3.819 1.00 3.46 146 GLU B O 1
ATOM 1734 N N . SER B 2 5 ? 5.372 14.782 3.713 1.00 2.73 147 SER B N 1
ATOM 1735 C CA . SER B 2 5 ? 6.345 13.708 3.650 1.00 2.56 147 SER B CA 1
ATOM 1736 C C . SER B 2 5 ? 6.775 13.246 5.039 1.00 1.90 147 SER B C 1
ATOM 1737 O O . SER B 2 5 ? 7.264 14.035 5.848 1.00 2.33 147 SER B O 1
ATOM 1745 N N . THR B 2 6 ? 6.559 11.970 5.306 1.00 1.20 148 THR B N 1
ATOM 1746 C CA . THR B 2 6 ? 7.046 11.339 6.521 1.00 1.00 148 THR B CA 1
ATOM 1747 C C . THR B 2 6 ? 7.544 9.937 6.179 1.00 0.81 148 THR B C 1
ATOM 1748 O O . THR B 2 6 ? 7.818 9.115 7.056 1.00 1.25 148 THR B O 1
ATOM 1759 N N . ASP B 2 7 ? 7.689 9.694 4.881 1.00 0.45 149 ASP B N 1
ATOM 1760 C CA . ASP B 2 7 ? 8.007 8.372 4.368 1.00 0.42 149 ASP B CA 1
ATOM 1761 C C . ASP B 2 7 ? 9.519 8.139 4.329 1.00 0.31 149 ASP B C 1
ATOM 1762 O O . ASP B 2 7 ? 10.307 9.074 4.164 1.00 0.30 149 ASP B O 1
ATOM 1771 N N . PRO B 2 8 ? 9.935 6.872 4.467 1.00 0.31 150 PRO B N 1
ATOM 1772 C CA . PRO B 2 8 ? 11.351 6.482 4.501 1.00 0.29 150 PRO B CA 1
ATOM 1773 C C . PRO B 2 8 ? 12.075 6.660 3.165 1.00 0.29 150 PRO B C 1
ATOM 1774 O O . PRO B 2 8 ? 13.255 6.328 3.048 1.00 0.34 150 PRO B O 1
ATOM 1785 N N . PHE B 2 9 ? 11.369 7.135 2.154 1.00 0.31 151 PHE B N 1
ATOM 1786 C CA . PHE B 2 9 ? 11.942 7.261 0.822 1.00 0.39 151 PHE B CA 1
ATOM 1787 C C . PHE B 2 9 ? 12.412 8.688 0.561 1.00 0.46 151 PHE B C 1
ATOM 1788 O O . PHE B 2 9 ? 13.524 8.905 0.081 1.00 0.56 151 PHE B O 1
ATOM 1805 N N . THR B 2 10 ? 11.584 9.661 0.908 1.00 0.53 152 THR B N 1
ATOM 1806 C CA . THR B 2 10 ? 11.885 11.053 0.592 1.00 0.65 152 THR B CA 1
ATOM 1807 C C . THR B 2 10 ? 12.688 11.736 1.700 1.00 1.20 152 THR B C 1
ATOM 1808 O O . THR B 2 10 ? 12.675 12.961 1.827 1.00 1.89 152 THR B O 1
ATOM 1819 N N . ALA B 2 11 ? 13.419 10.946 2.471 1.00 1.65 153 ALA B N 1
ATOM 1820 C CA . ALA B 2 11 ? 14.181 11.468 3.598 1.00 2.19 153 ALA B CA 1
ATOM 1821 C C . ALA B 2 11 ? 15.647 11.682 3.232 1.00 2.66 153 ALA B C 1
ATOM 1822 O O . ALA B 2 11 ? 16.452 12.094 4.071 1.00 3.11 153 ALA B O 1
ATOM 1829 N N . LYS B 2 12 ? 15.996 11.404 1.984 1.00 3.24 154 LYS B N 1
ATOM 1830 C CA . LYS B 2 12 ? 17.369 11.556 1.523 1.00 4.19 154 LYS B CA 1
ATOM 1831 C C . LYS B 2 12 ? 17.417 12.184 0.136 1.00 5.08 154 LYS B C 1
ATOM 1832 O O . LYS B 2 12 ? 17.872 13.341 0.028 1.00 5.70 154 LYS B O 1
ATOM 1853 N N . GLY A 1 1 ? -28.750 1.406 -4.918 1.00 10.47 35 GLY A N 2
ATOM 1854 C CA . GLY A 1 1 ? -29.998 1.871 -4.272 1.00 10.20 35 GLY A CA 2
ATOM 1855 C C . GLY A 1 1 ? -29.728 2.838 -3.137 1.00 9.66 35 GLY A C 2
ATOM 1856 O O . GLY A 1 1 ? -28.571 3.103 -2.812 1.00 9.43 35 GLY A O 2
ATOM 1862 N N . PRO A 1 2 ? -30.786 3.375 -2.507 1.00 9.71 36 PRO A N 2
ATOM 1863 C CA . PRO A 1 2 ? -30.671 4.364 -1.442 1.00 9.54 36 PRO A CA 2
ATOM 1864 C C . PRO A 1 2 ? -30.701 3.755 -0.040 1.00 8.72 36 PRO A C 2
ATOM 1865 O O . PRO A 1 2 ? -30.909 4.464 0.946 1.00 8.72 36 PRO A O 2
ATOM 1876 N N . LEU A 1 3 ? -30.493 2.449 0.051 1.00 8.27 37 LEU A N 2
ATOM 1877 C CA . LEU A 1 3 ? -30.571 1.764 1.334 1.00 7.70 37 LEU A CA 2
ATOM 1878 C C . LEU A 1 3 ? -29.273 1.032 1.647 1.00 6.80 37 LEU A C 2
ATOM 1879 O O . LEU A 1 3 ? -28.770 1.088 2.769 1.00 6.86 37 LEU A O 2
ATOM 1895 N N . GLY A 1 4 ? -28.737 0.345 0.653 1.00 6.24 38 GLY A N 2
ATOM 1896 C CA . GLY A 1 4 ? -27.507 -0.389 0.849 1.00 5.56 38 GLY A CA 2
ATOM 1897 C C . GLY A 1 4 ? -26.355 0.198 0.060 1.00 5.01 38 GLY A C 2
ATOM 1898 O O . GLY A 1 4 ? -26.568 0.882 -0.944 1.00 5.18 38 GLY A O 2
ATOM 1902 N N . SER A 1 5 ? -25.144 -0.060 0.520 1.00 4.73 39 SER A N 2
ATOM 1903 C CA . SER A 1 5 ? -23.944 0.409 -0.154 1.00 4.60 39 SER A CA 2
ATOM 1904 C C . SER A 1 5 ? -23.469 -0.607 -1.193 1.00 4.02 39 SER A C 2
ATOM 1905 O O . SER A 1 5 ? -24.067 -1.673 -1.352 1.00 4.46 39 SER A O 2
ATOM 1913 N N . ASP A 1 6 ? -22.403 -0.276 -1.908 1.00 3.29 40 ASP A N 2
ATOM 1914 C CA . ASP A 1 6 ? -21.864 -1.177 -2.913 1.00 2.92 40 ASP A CA 2
ATOM 1915 C C . ASP A 1 6 ? -20.650 -1.924 -2.379 1.00 2.66 40 ASP A C 2
ATOM 1916 O O . ASP A 1 6 ? -19.777 -1.347 -1.726 1.00 2.56 40 ASP A O 2
ATOM 1925 N N . ASP A 1 7 ? -20.628 -3.224 -2.629 1.00 2.83 41 ASP A N 2
ATOM 1926 C CA . ASP A 1 7 ? -19.511 -4.065 -2.222 1.00 2.71 41 ASP A CA 2
ATOM 1927 C C . ASP A 1 7 ? -18.689 -4.454 -3.438 1.00 2.19 41 ASP A C 2
ATOM 1928 O O . ASP A 1 7 ? -19.210 -5.040 -4.385 1.00 2.35 41 ASP A O 2
ATOM 1937 N N . VAL A 1 8 ? -17.413 -4.118 -3.418 1.00 1.81 42 VAL A N 2
ATOM 1938 C CA . VAL A 1 8 ? -16.541 -4.390 -4.546 1.00 1.43 42 VAL A CA 2
ATOM 1939 C C . VAL A 1 8 ? -15.573 -5.528 -4.229 1.00 1.36 42 VAL A C 2
ATOM 1940 O O . VAL A 1 8 ? -15.159 -5.705 -3.082 1.00 1.49 42 VAL A O 2
ATOM 1953 N N . GLU A 1 9 ? -15.245 -6.318 -5.243 1.00 1.39 43 GLU A N 2
ATOM 1954 C CA . GLU A 1 9 ? -14.243 -7.356 -5.094 1.00 1.41 43 GLU A CA 2
ATOM 1955 C C . GLU A 1 9 ? -12.866 -6.717 -5.019 1.00 1.08 43 GLU A C 2
ATOM 1956 O O . GLU A 1 9 ? -12.522 -5.857 -5.836 1.00 1.03 43 GLU A O 2
ATOM 1968 N N . TRP A 1 10 ? -12.081 -7.104 -4.033 1.00 0.96 44 TRP A N 2
ATOM 1969 C CA . TRP A 1 10 ? -10.750 -6.556 -3.907 1.00 0.76 44 TRP A CA 2
ATOM 1970 C C . TRP A 1 10 ? -9.828 -7.233 -4.915 1.00 0.61 44 TRP A C 2
ATOM 1971 O O . TRP A 1 10 ? -9.569 -8.436 -4.822 1.00 0.62 44 TRP A O 2
ATOM 1992 N N . VAL A 1 11 ? -9.371 -6.466 -5.896 1.00 0.60 45 VAL A N 2
ATOM 1993 C CA . VAL A 1 11 ? -8.507 -6.982 -6.950 1.00 0.57 45 VAL A CA 2
ATOM 1994 C C . VAL A 1 11 ? -7.220 -7.552 -6.363 1.00 0.54 45 VAL A C 2
ATOM 1995 O O . VAL A 1 11 ? -6.701 -8.565 -6.827 1.00 0.67 45 VAL A O 2
ATOM 2008 N N . VAL A 1 12 ? -6.726 -6.902 -5.322 1.00 0.43 46 VAL A N 2
ATOM 2009 C CA . VAL A 1 12 ? -5.508 -7.334 -4.654 1.00 0.40 46 VAL A CA 2
ATOM 2010 C C . VAL A 1 12 ? -5.788 -8.540 -3.758 1.00 0.46 46 VAL A C 2
ATOM 2011 O O . VAL A 1 12 ? -4.879 -9.284 -3.392 1.00 0.53 46 VAL A O 2
ATOM 2024 N N . GLY A 1 13 ? -7.066 -8.753 -3.453 1.00 0.51 47 GLY A N 2
ATOM 2025 C CA . GLY A 1 13 ? -7.461 -9.817 -2.545 1.00 0.59 47 GLY A CA 2
ATOM 2026 C C . GLY A 1 13 ? -7.183 -11.203 -3.099 1.00 0.65 47 GLY A C 2
ATOM 2027 O O . GLY A 1 13 ? -7.184 -12.183 -2.353 1.00 0.78 47 GLY A O 2
ATOM 2031 N N . LYS A 1 14 ? -6.923 -11.283 -4.400 1.00 0.66 48 LYS A N 2
ATOM 2032 C CA . LYS A 1 14 ? -6.635 -12.562 -5.041 1.00 0.79 48 LYS A CA 2
ATOM 2033 C C . LYS A 1 14 ? -5.236 -13.030 -4.660 1.00 0.73 48 LYS A C 2
ATOM 2034 O O . LYS A 1 14 ? -4.942 -14.224 -4.668 1.00 0.86 48 LYS A O 2
ATOM 2053 N N . ASP A 1 15 ? -4.377 -12.081 -4.322 1.00 0.61 49 ASP A N 2
ATOM 2054 C CA . ASP A 1 15 ? -2.994 -12.389 -3.996 1.00 0.65 49 ASP A CA 2
ATOM 2055 C C . ASP A 1 15 ? -2.618 -11.701 -2.686 1.00 0.53 49 ASP A C 2
ATOM 2056 O O . ASP A 1 15 ? -1.466 -11.340 -2.453 1.00 0.60 49 ASP A O 2
ATOM 2065 N N . LYS A 1 16 ? -3.602 -11.591 -1.798 1.00 0.43 50 LYS A N 2
ATOM 2066 C CA . LYS A 1 16 ? -3.408 -10.916 -0.516 1.00 0.39 50 LYS A CA 2
ATOM 2067 C C . LYS A 1 16 ? -2.697 -11.826 0.490 1.00 0.32 50 LYS A C 2
ATOM 2068 O O . LYS A 1 16 ? -1.767 -11.379 1.155 1.00 0.29 50 LYS A O 2
ATOM 2087 N N . PRO A 1 17 ? -3.117 -13.111 0.636 1.00 0.34 51 PRO A N 2
ATOM 2088 C CA . PRO A 1 17 ? -2.455 -14.060 1.550 1.00 0.33 51 PRO A CA 2
ATOM 2089 C C . PRO A 1 17 ? -0.956 -14.186 1.285 1.00 0.29 51 PRO A C 2
ATOM 2090 O O . PRO A 1 17 ? -0.189 -14.542 2.178 1.00 0.29 51 PRO A O 2
ATOM 2101 N N . THR A 1 18 ? -0.541 -13.888 0.059 1.00 0.29 52 THR A N 2
ATOM 2102 C CA . THR A 1 18 ? 0.868 -13.916 -0.294 1.00 0.28 52 THR A CA 2
ATOM 2103 C C . THR A 1 18 ? 1.606 -12.763 0.387 1.00 0.25 52 THR A C 2
ATOM 2104 O O . THR A 1 18 ? 2.651 -12.951 1.022 1.00 0.25 52 THR A O 2
ATOM 2115 N N . TYR A 1 19 ? 1.022 -11.574 0.305 1.00 0.25 53 TYR A N 2
ATOM 2116 C CA . TYR A 1 19 ? 1.616 -10.401 0.931 1.00 0.25 53 TYR A CA 2
ATOM 2117 C C . TYR A 1 19 ? 1.397 -10.468 2.438 1.00 0.22 53 TYR A C 2
ATOM 2118 O O . TYR A 1 19 ? 2.128 -9.858 3.211 1.00 0.21 53 TYR A O 2
ATOM 2136 N N . ASP A 1 20 ? 0.388 -11.240 2.835 1.00 0.23 54 ASP A N 2
ATOM 2137 C CA . ASP A 1 20 ? 0.082 -11.465 4.244 1.00 0.24 54 ASP A CA 2
ATOM 2138 C C . ASP A 1 20 ? 1.130 -12.399 4.841 1.00 0.21 54 ASP A C 2
ATOM 2139 O O . ASP A 1 20 ? 1.578 -12.216 5.973 1.00 0.22 54 ASP A O 2
ATOM 2148 N N . GLU A 1 21 ? 1.528 -13.389 4.046 1.00 0.23 55 GLU A N 2
ATOM 2149 C CA . GLU A 1 21 ? 2.643 -14.266 4.381 1.00 0.25 55 GLU A CA 2
ATOM 2150 C C . GLU A 1 21 ? 3.879 -13.428 4.684 1.00 0.24 55 GLU A C 2
ATOM 2151 O O . GLU A 1 21 ? 4.500 -13.564 5.742 1.00 0.30 55 GLU A O 2
ATOM 2163 N N . ILE A 1 22 ? 4.216 -12.537 3.750 1.00 0.22 56 ILE A N 2
ATOM 2164 C CA . ILE A 1 22 ? 5.361 -11.646 3.917 1.00 0.24 56 ILE A CA 2
ATOM 2165 C C . ILE A 1 22 ? 5.161 -10.725 5.125 1.00 0.24 56 ILE A C 2
ATOM 2166 O O . ILE A 1 22 ? 6.085 -10.502 5.909 1.00 0.27 56 ILE A O 2
ATOM 2182 N N . PHE A 1 23 ? 3.938 -10.223 5.269 1.00 0.22 57 PHE A N 2
ATOM 2183 C CA . PHE A 1 23 ? 3.569 -9.327 6.367 1.00 0.23 57 PHE A CA 2
ATOM 2184 C C . PHE A 1 23 ? 3.944 -9.920 7.722 1.00 0.26 57 PHE A C 2
ATOM 2185 O O . PHE A 1 23 ? 4.477 -9.225 8.588 1.00 0.29 57 PHE A O 2
ATOM 2202 N N . TYR A 1 24 ? 3.687 -11.208 7.898 1.00 0.33 58 TYR A N 2
ATOM 2203 C CA . TYR A 1 24 ? 3.936 -11.860 9.175 1.00 0.40 58 TYR A CA 2
ATOM 2204 C C . TYR A 1 24 ? 5.390 -12.286 9.322 1.00 0.44 58 TYR A C 2
ATOM 2205 O O . TYR A 1 24 ? 5.880 -12.442 10.439 1.00 0.62 58 TYR A O 2
ATOM 2223 N N . THR A 1 25 ? 6.093 -12.452 8.213 1.00 0.40 59 THR A N 2
ATOM 2224 C CA . THR A 1 25 ? 7.499 -12.818 8.277 1.00 0.45 59 THR A CA 2
ATOM 2225 C C . THR A 1 25 ? 8.371 -11.604 8.591 1.00 0.48 59 THR A C 2
ATOM 2226 O O . THR A 1 25 ? 9.570 -11.734 8.847 1.00 0.56 59 THR A O 2
ATOM 2237 N N . LEU A 1 26 ? 7.755 -10.425 8.595 1.00 0.48 60 LEU A N 2
ATOM 2238 C CA . LEU A 1 26 ? 8.483 -9.182 8.828 1.00 0.56 60 LEU A CA 2
ATOM 2239 C C . LEU A 1 26 ? 8.260 -8.680 10.251 1.00 0.61 60 LEU A C 2
ATOM 2240 O O . LEU A 1 26 ? 8.561 -7.530 10.568 1.00 0.71 60 LEU A O 2
ATOM 2256 N N . SER A 1 27 ? 7.747 -9.567 11.105 1.00 0.59 61 SER A N 2
ATOM 2257 C CA . SER A 1 27 ? 7.465 -9.246 12.502 1.00 0.66 61 SER A CA 2
ATOM 2258 C C . SER A 1 27 ? 6.434 -8.122 12.612 1.00 0.70 61 SER A C 2
ATOM 2259 O O . SER A 1 27 ? 6.780 -6.959 12.841 1.00 0.78 61 SER A O 2
ATOM 2267 N N . PRO A 1 28 ? 5.149 -8.450 12.425 1.00 0.67 62 PRO A N 2
ATOM 2268 C CA . PRO A 1 28 ? 4.077 -7.470 12.475 1.00 0.71 62 PRO A CA 2
ATOM 2269 C C . PRO A 1 28 ? 3.577 -7.232 13.899 1.00 0.83 62 PRO A C 2
ATOM 2270 O O . PRO A 1 28 ? 3.104 -8.151 14.570 1.00 1.10 62 PRO A O 2
ATOM 2281 N N . VAL A 1 29 ? 3.693 -5.999 14.365 1.00 0.70 63 VAL A N 2
ATOM 2282 C CA . VAL A 1 29 ? 3.253 -5.655 15.705 1.00 0.79 63 VAL A CA 2
ATOM 2283 C C . VAL A 1 29 ? 1.808 -5.155 15.667 1.00 0.78 63 VAL A C 2
ATOM 2284 O O . VAL A 1 29 ? 1.443 -4.368 14.801 1.00 0.72 63 VAL A O 2
ATOM 2297 N N . ASN A 1 30 ? 0.985 -5.679 16.579 1.00 0.92 64 ASN A N 2
ATOM 2298 C CA . ASN A 1 30 ? -0.451 -5.355 16.675 1.00 1.00 64 ASN A CA 2
ATOM 2299 C C . ASN A 1 30 ? -1.167 -5.439 15.319 1.00 0.91 64 ASN A C 2
ATOM 2300 O O . ASN A 1 30 ? -2.215 -4.823 15.121 1.00 0.97 64 ASN A O 2
ATOM 2311 N N . GLY A 1 31 ? -0.624 -6.243 14.410 1.00 0.83 65 GLY A N 2
ATOM 2312 C CA . GLY A 1 31 ? -1.244 -6.428 13.110 1.00 0.78 65 GLY A CA 2
ATOM 2313 C C . GLY A 1 31 ? -0.935 -5.310 12.128 1.00 0.59 65 GLY A C 2
ATOM 2314 O O . GLY A 1 31 ? -1.599 -5.184 11.096 1.00 0.59 65 GLY A O 2
ATOM 2318 N N . LYS A 1 32 ? 0.070 -4.504 12.440 1.00 0.51 66 LYS A N 2
ATOM 2319 C CA . LYS A 1 32 ? 0.479 -3.409 11.568 1.00 0.40 66 LYS A CA 2
ATOM 2320 C C . LYS A 1 32 ? 2.010 -3.292 11.574 1.00 0.36 66 LYS A C 2
ATOM 2321 O O . LYS A 1 32 ? 2.620 -3.197 12.636 1.00 0.55 66 LYS A O 2
ATOM 2340 N N . ILE A 1 33 ? 2.641 -3.310 10.406 1.00 0.30 67 ILE A N 2
ATOM 2341 C CA . ILE A 1 33 ? 4.099 -3.246 10.355 1.00 0.29 67 ILE A CA 2
ATOM 2342 C C . ILE A 1 33 ? 4.580 -1.816 10.180 1.00 0.28 67 ILE A C 2
ATOM 2343 O O . ILE A 1 33 ? 3.928 -1.005 9.518 1.00 0.37 67 ILE A O 2
ATOM 2359 N N . THR A 1 34 ? 5.721 -1.509 10.781 1.00 0.28 68 THR A N 2
ATOM 2360 C CA . THR A 1 34 ? 6.340 -0.209 10.603 1.00 0.26 68 THR A CA 2
ATOM 2361 C C . THR A 1 34 ? 7.026 -0.137 9.245 1.00 0.25 68 THR A C 2
ATOM 2362 O O . THR A 1 34 ? 7.368 -1.170 8.646 1.00 0.31 68 THR A O 2
ATOM 2373 N N . GLY A 1 35 ? 7.216 1.085 8.775 1.00 0.24 69 GLY A N 2
ATOM 2374 C CA . GLY A 1 35 ? 7.769 1.322 7.452 1.00 0.26 69 GLY A CA 2
ATOM 2375 C C . GLY A 1 35 ? 9.154 0.738 7.242 1.00 0.25 69 GLY A C 2
ATOM 2376 O O . GLY A 1 35 ? 9.595 0.599 6.107 1.00 0.33 69 GLY A O 2
ATOM 2380 N N . ALA A 1 36 ? 9.842 0.398 8.322 1.00 0.23 70 ALA A N 2
ATOM 2381 C CA . ALA A 1 36 ? 11.179 -0.171 8.229 1.00 0.24 70 ALA A CA 2
ATOM 2382 C C . ALA A 1 36 ? 11.155 -1.497 7.475 1.00 0.22 70 ALA A C 2
ATOM 2383 O O . ALA A 1 36 ? 11.878 -1.677 6.499 1.00 0.25 70 ALA A O 2
ATOM 2390 N N . ASN A 1 37 ? 10.297 -2.409 7.916 1.00 0.29 71 ASN A N 2
ATOM 2391 C CA . ASN A 1 37 ? 10.211 -3.739 7.315 1.00 0.32 71 ASN A CA 2
ATOM 2392 C C . ASN A 1 37 ? 9.711 -3.634 5.892 1.00 0.24 71 ASN A C 2
ATOM 2393 O O . ASN A 1 37 ? 10.228 -4.289 4.986 1.00 0.20 71 ASN A O 2
ATOM 2404 N N . ALA A 1 38 ? 8.699 -2.796 5.707 1.00 0.26 72 ALA A N 2
ATOM 2405 C CA . ALA A 1 38 ? 8.116 -2.581 4.394 1.00 0.26 72 ALA A CA 2
ATOM 2406 C C . ALA A 1 38 ? 9.157 -2.042 3.422 1.00 0.20 72 ALA A C 2
ATOM 2407 O O . ALA A 1 38 ? 9.328 -2.579 2.332 1.00 0.21 72 ALA A O 2
ATOM 2414 N N . LYS A 1 39 ? 9.878 -1.009 3.846 1.00 0.19 73 LYS A N 2
ATOM 2415 C CA . LYS A 1 39 ? 10.881 -0.374 3.000 1.00 0.17 73 LYS A CA 2
ATOM 2416 C C . LYS A 1 39 ? 11.968 -1.365 2.635 1.00 0.18 73 LYS A C 2
ATOM 2417 O O . LYS A 1 39 ? 12.437 -1.397 1.500 1.00 0.20 73 LYS A O 2
ATOM 2436 N N . LYS A 1 40 ? 12.358 -2.180 3.604 1.00 0.20 74 LYS A N 2
ATOM 2437 C CA . LYS A 1 40 ? 13.383 -3.189 3.378 1.00 0.23 74 LYS A CA 2
ATOM 2438 C C . LYS A 1 40 ? 12.922 -4.245 2.368 1.00 0.20 74 LYS A C 2
ATOM 2439 O O . LYS A 1 40 ? 13.729 -4.790 1.607 1.00 0.22 74 LYS A O 2
ATOM 2458 N N . GLU A 1 41 ? 11.630 -4.513 2.330 1.00 0.21 75 GLU A N 2
ATOM 2459 C CA . GLU A 1 41 ? 11.079 -5.387 1.307 1.00 0.22 75 GLU A CA 2
ATOM 2460 C C . GLU A 1 41 ? 11.123 -4.676 -0.050 1.00 0.20 75 GLU A C 2
ATOM 2461 O O . GLU A 1 41 ? 11.500 -5.253 -1.077 1.00 0.24 75 GLU A O 2
ATOM 2473 N N . MET A 1 42 ? 10.776 -3.396 -0.027 1.00 0.19 76 MET A N 2
ATOM 2474 C CA . MET A 1 42 ? 10.729 -2.577 -1.230 1.00 0.20 76 MET A CA 2
ATOM 2475 C C . MET A 1 42 ? 12.122 -2.390 -1.826 1.00 0.22 76 MET A C 2
ATOM 2476 O O . MET A 1 42 ? 12.275 -2.272 -3.041 1.00 0.29 76 MET A O 2
ATOM 2490 N N . VAL A 1 43 ? 13.145 -2.369 -0.977 1.00 0.20 77 VAL A N 2
ATOM 2491 C CA . VAL A 1 43 ? 14.516 -2.274 -1.468 1.00 0.26 77 VAL A CA 2
ATOM 2492 C C . VAL A 1 43 ? 14.988 -3.619 -2.021 1.00 0.27 77 VAL A C 2
ATOM 2493 O O . VAL A 1 43 ? 15.829 -3.663 -2.922 1.00 0.32 77 VAL A O 2
ATOM 2506 N N . LYS A 1 44 ? 14.429 -4.721 -1.511 1.00 0.27 78 LYS A N 2
ATOM 2507 C CA . LYS A 1 44 ? 14.688 -6.031 -2.118 1.00 0.32 78 LYS A CA 2
ATOM 2508 C C . LYS A 1 44 ? 14.134 -6.070 -3.534 1.00 0.32 78 LYS A C 2
ATOM 2509 O O . LYS A 1 44 ? 14.633 -6.798 -4.395 1.00 0.40 78 LYS A O 2
ATOM 2528 N N . SER A 1 45 ? 13.090 -5.278 -3.764 1.00 0.29 79 SER A N 2
ATOM 2529 C CA . SER A 1 45 ? 12.465 -5.186 -5.076 1.00 0.33 79 SER A CA 2
ATOM 2530 C C . SER A 1 45 ? 13.414 -4.543 -6.095 1.00 0.33 79 SER A C 2
ATOM 2531 O O . SER A 1 45 ? 13.314 -4.806 -7.294 1.00 0.42 79 SER A O 2
ATOM 2539 N N . LYS A 1 46 ? 14.330 -3.708 -5.593 1.00 0.31 80 LYS A N 2
ATOM 2540 C CA . LYS A 1 46 ? 15.343 -3.038 -6.417 1.00 0.35 80 LYS A CA 2
ATOM 2541 C C . LYS A 1 46 ? 14.741 -1.939 -7.293 1.00 0.31 80 LYS A C 2
ATOM 2542 O O . LYS A 1 46 ? 15.326 -1.551 -8.306 1.00 0.38 80 LYS A O 2
ATOM 2561 N N . LEU A 1 47 ? 13.584 -1.427 -6.898 1.00 0.30 81 LEU A N 2
ATOM 2562 C CA . LEU A 1 47 ? 13.011 -0.266 -7.570 1.00 0.32 81 LEU A CA 2
ATOM 2563 C C . LEU A 1 47 ? 13.588 1.003 -6.953 1.00 0.33 81 LEU A C 2
ATOM 2564 O O . LEU A 1 47 ? 14.070 0.982 -5.821 1.00 0.35 81 LEU A O 2
ATOM 2580 N N . PRO A 1 48 ? 13.548 2.124 -7.681 1.00 0.34 82 PRO A N 2
ATOM 2581 C CA . PRO A 1 48 ? 14.107 3.381 -7.209 1.00 0.38 82 PRO A CA 2
ATOM 2582 C C . PRO A 1 48 ? 13.212 4.040 -6.171 1.00 0.35 82 PRO A C 2
ATOM 2583 O O . PRO A 1 48 ? 12.018 3.736 -6.084 1.00 0.35 82 PRO A O 2
ATOM 2594 N N . ASN A 1 49 ? 13.782 4.956 -5.400 1.00 0.35 83 ASN A N 2
ATOM 2595 C CA . ASN A 1 49 ? 13.042 5.654 -4.354 1.00 0.37 83 ASN A CA 2
ATOM 2596 C C . ASN A 1 49 ? 11.911 6.468 -4.963 1.00 0.33 83 ASN A C 2
ATOM 2597 O O . ASN A 1 49 ? 10.928 6.782 -4.296 1.00 0.34 83 ASN A O 2
ATOM 2608 N N . THR A 1 50 ? 12.062 6.799 -6.236 1.00 0.35 84 THR A N 2
ATOM 2609 C CA . THR A 1 50 ? 11.024 7.470 -6.994 1.00 0.39 84 THR A CA 2
ATOM 2610 C C . THR A 1 50 ? 9.750 6.625 -7.008 1.00 0.32 84 THR A C 2
ATOM 2611 O O . THR A 1 50 ? 8.668 7.084 -6.617 1.00 0.33 84 THR A O 2
ATOM 2622 N N . VAL A 1 51 ? 9.896 5.371 -7.424 1.00 0.30 85 VAL A N 2
ATOM 2623 C CA . VAL A 1 51 ? 8.770 4.455 -7.503 1.00 0.28 85 VAL A CA 2
ATOM 2624 C C . VAL A 1 51 ? 8.334 4.029 -6.107 1.00 0.22 85 VAL A C 2
ATOM 2625 O O . VAL A 1 51 ? 7.142 3.988 -5.809 1.00 0.20 85 VAL A O 2
ATOM 2638 N N . LEU A 1 52 ? 9.308 3.736 -5.249 1.00 0.24 86 LEU A N 2
ATOM 2639 C CA . LEU A 1 52 ? 9.023 3.321 -3.881 1.00 0.25 86 LEU A CA 2
ATOM 2640 C C . LEU A 1 52 ? 8.254 4.412 -3.141 1.00 0.21 86 LEU A C 2
ATOM 2641 O O . LEU A 1 52 ? 7.335 4.126 -2.372 1.00 0.23 86 LEU A O 2
ATOM 2657 N N . GLY A 1 53 ? 8.631 5.661 -3.388 1.00 0.21 87 GLY A N 2
ATOM 2658 C CA . GLY A 1 53 ? 7.929 6.778 -2.797 1.00 0.22 87 GLY A CA 2
ATOM 2659 C C . GLY A 1 53 ? 6.499 6.864 -3.281 1.00 0.21 87 GLY A C 2
ATOM 2660 O O . GLY A 1 53 ? 5.571 7.022 -2.472 1.00 0.23 87 GLY A O 2
ATOM 2664 N N . LYS A 1 54 ? 6.316 6.767 -4.604 1.00 0.22 88 LYS A N 2
ATOM 2665 C CA . LYS A 1 54 ? 4.979 6.718 -5.183 1.00 0.29 88 LYS A CA 2
ATOM 2666 C C . LYS A 1 54 ? 4.138 5.647 -4.506 1.00 0.22 88 LYS A C 2
ATOM 2667 O O . LYS A 1 54 ? 3.038 5.918 -4.034 1.00 0.24 88 LYS A O 2
ATOM 2686 N N . ILE A 1 55 ? 4.692 4.441 -4.435 1.00 0.20 89 ILE A N 2
ATOM 2687 C CA . ILE A 1 55 ? 3.953 3.283 -3.958 1.00 0.20 89 ILE A CA 2
ATOM 2688 C C . ILE A 1 55 ? 3.526 3.475 -2.514 1.00 0.19 89 ILE A C 2
ATOM 2689 O O . ILE A 1 55 ? 2.360 3.294 -2.183 1.00 0.21 89 ILE A O 2
ATOM 2705 N N . TRP A 1 56 ? 4.467 3.873 -1.674 1.00 0.19 90 TRP A N 2
ATOM 2706 C CA . TRP A 1 56 ? 4.203 4.040 -0.255 1.00 0.22 90 TRP A CA 2
ATOM 2707 C C . TRP A 1 56 ? 3.073 5.033 -0.003 1.00 0.24 90 TRP A C 2
ATOM 2708 O O . TRP A 1 56 ? 2.121 4.726 0.706 1.00 0.28 90 TRP A O 2
ATOM 2729 N N . LYS A 1 57 ? 3.156 6.205 -0.615 1.00 0.24 91 LYS A N 2
ATOM 2730 C CA . LYS A 1 57 ? 2.230 7.284 -0.282 1.00 0.30 91 LYS A CA 2
ATOM 2731 C C . LYS A 1 57 ? 0.892 7.125 -0.988 1.00 0.29 91 LYS A C 2
ATOM 2732 O O . LYS A 1 57 ? -0.085 7.782 -0.635 1.00 0.36 91 LYS A O 2
ATOM 2751 N N . LEU A 1 58 ? 0.852 6.264 -1.989 1.00 0.27 92 LEU A N 2
ATOM 2752 C CA . LEU A 1 58 ? -0.392 5.973 -2.681 1.00 0.32 92 LEU A CA 2
ATOM 2753 C C . LEU A 1 58 ? -1.055 4.730 -2.080 1.00 0.30 92 LEU A C 2
ATOM 2754 O O . LEU A 1 58 ? -2.274 4.584 -2.118 1.00 0.43 92 LEU A O 2
ATOM 2770 N N . ALA A 1 59 ? -0.238 3.845 -1.514 1.00 0.22 93 ALA A N 2
ATOM 2771 C CA . ALA A 1 59 ? -0.738 2.613 -0.902 1.00 0.21 93 ALA A CA 2
ATOM 2772 C C . ALA A 1 59 ? -1.106 2.823 0.565 1.00 0.19 93 ALA A C 2
ATOM 2773 O O . ALA A 1 59 ? -2.133 2.326 1.029 1.00 0.30 93 ALA A O 2
ATOM 2780 N N . ASP A 1 60 ? -0.266 3.554 1.299 1.00 0.18 94 ASP A N 2
ATOM 2781 C CA . ASP A 1 60 ? -0.567 3.882 2.692 1.00 0.18 94 ASP A CA 2
ATOM 2782 C C . ASP A 1 60 ? -1.591 5.007 2.715 1.00 0.33 94 ASP A C 2
ATOM 2783 O O . ASP A 1 60 ? -1.277 6.158 3.010 1.00 0.45 94 ASP A O 2
ATOM 2792 N N . VAL A 1 61 ? -2.817 4.658 2.346 1.00 0.51 95 VAL A N 2
ATOM 2793 C CA . VAL A 1 61 ? -3.914 5.611 2.269 1.00 0.71 95 VAL A CA 2
ATOM 2794 C C . VAL A 1 61 ? -4.261 6.144 3.650 1.00 0.72 95 VAL A C 2
ATOM 2795 O O . VAL A 1 61 ? -4.837 7.226 3.792 1.00 0.80 95 VAL A O 2
ATOM 2808 N N . ASP A 1 62 ? -3.904 5.380 4.664 1.00 0.70 96 ASP A N 2
ATOM 2809 C CA . ASP A 1 62 ? -4.142 5.766 6.040 1.00 0.78 96 ASP A CA 2
ATOM 2810 C C . ASP A 1 62 ? -3.115 6.811 6.473 1.00 0.75 96 ASP A C 2
ATOM 2811 O O . ASP A 1 62 ? -3.376 7.630 7.353 1.00 0.88 96 ASP A O 2
ATOM 2820 N N . LYS A 1 63 ? -1.974 6.807 5.780 1.00 0.66 97 LYS A N 2
ATOM 2821 C CA . LYS A 1 63 ? -0.940 7.834 5.925 1.00 0.70 97 LYS A CA 2
ATOM 2822 C C . LYS A 1 63 ? -0.447 7.929 7.360 1.00 0.70 97 LYS A C 2
ATOM 2823 O O . LYS A 1 63 ? -0.328 9.021 7.931 1.00 0.86 97 LYS A O 2
ATOM 2842 N N . ASP A 1 64 ? -0.119 6.781 7.920 1.00 0.56 98 ASP A N 2
ATOM 2843 C CA . ASP A 1 64 ? 0.278 6.691 9.313 1.00 0.59 98 ASP A CA 2
ATOM 2844 C C . ASP A 1 64 ? 1.714 6.196 9.434 1.00 0.45 98 ASP A C 2
ATOM 2845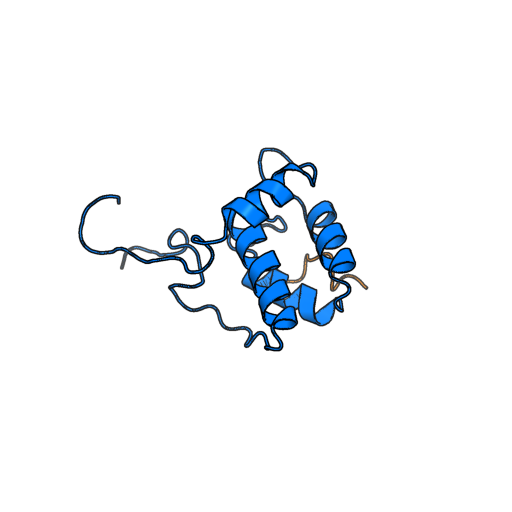 O O . ASP A 1 64 ? 2.190 5.915 10.533 1.00 0.46 98 ASP A O 2
ATOM 2854 N N . GLY A 1 65 ? 2.410 6.119 8.296 1.00 0.39 99 GLY A N 2
ATOM 2855 C CA . GLY A 1 65 ? 3.790 5.652 8.289 1.00 0.38 99 GLY A CA 2
ATOM 2856 C C . GLY A 1 65 ? 3.877 4.194 8.683 1.00 0.29 99 GLY A C 2
ATOM 2857 O O . GLY A 1 65 ? 4.941 3.685 9.051 1.00 0.39 99 GLY A O 2
ATOM 2861 N N . LEU A 1 66 ? 2.737 3.539 8.597 1.00 0.28 100 LEU A N 2
ATOM 2862 C CA . LEU A 1 66 ? 2.571 2.169 9.002 1.00 0.33 100 LEU A CA 2
ATOM 2863 C C . LEU A 1 66 ? 1.697 1.451 7.994 1.00 0.29 100 LEU A C 2
ATOM 2864 O O . LEU A 1 66 ? 0.708 2.014 7.503 1.00 0.39 100 LEU A O 2
ATOM 2880 N N . LEU A 1 67 ? 2.038 0.218 7.695 1.00 0.28 101 LEU A N 2
ATOM 2881 C CA . LEU A 1 67 ? 1.267 -0.551 6.746 1.00 0.27 101 LEU A CA 2
ATOM 2882 C C . LEU A 1 67 ? 0.519 -1.672 7.433 1.00 0.27 101 LEU A C 2
ATOM 2883 O O . LEU A 1 67 ? 1.123 -2.580 8.008 1.00 0.31 101 LEU A O 2
ATOM 2899 N N . ASP A 1 68 ? -0.798 -1.582 7.404 1.00 0.28 102 ASP A N 2
ATOM 2900 C CA . ASP A 1 68 ? -1.644 -2.715 7.741 1.00 0.33 102 ASP A CA 2
ATOM 2901 C C . ASP A 1 68 ? -1.499 -3.760 6.649 1.00 0.26 102 ASP A C 2
ATOM 2902 O O . ASP A 1 68 ? -0.897 -3.487 5.611 1.00 0.24 102 ASP A O 2
ATOM 2911 N N . ASP A 1 69 ? -2.042 -4.946 6.860 1.00 0.32 103 ASP A N 2
ATOM 2912 C CA . ASP A 1 69 ? -1.949 -5.990 5.844 1.00 0.35 103 ASP A CA 2
ATOM 2913 C C . ASP A 1 69 ? -2.668 -5.549 4.575 1.00 0.26 103 ASP A C 2
ATOM 2914 O O . ASP A 1 69 ? -2.310 -5.964 3.479 1.00 0.24 103 ASP A O 2
ATOM 2923 N N . GLU A 1 70 ? -3.664 -4.682 4.729 1.00 0.26 104 GLU A N 2
ATOM 2924 C CA . GLU A 1 70 ? -4.368 -4.111 3.589 1.00 0.25 104 GLU A CA 2
ATOM 2925 C C . GLU A 1 70 ? -3.435 -3.210 2.775 1.00 0.22 104 GLU A C 2
ATOM 2926 O O . GLU A 1 70 ? -3.274 -3.379 1.564 1.00 0.29 104 GLU A O 2
ATOM 2938 N N . GLU A 1 71 ? -2.802 -2.268 3.467 1.00 0.18 105 GLU A N 2
ATOM 2939 C CA . GLU A 1 71 ? -1.935 -1.285 2.827 1.00 0.18 105 GLU A CA 2
ATOM 2940 C C . GLU A 1 71 ? -0.671 -1.946 2.283 1.00 0.17 105 GLU A C 2
ATOM 2941 O O . GLU A 1 71 ? -0.160 -1.569 1.230 1.00 0.17 105 GLU A O 2
ATOM 2953 N N . PHE A 1 72 ? -0.182 -2.947 3.000 1.00 0.17 106 PHE A N 2
ATOM 2954 C CA . PHE A 1 72 ? 1.014 -3.669 2.593 1.00 0.18 106 PHE A CA 2
ATOM 2955 C C . PHE A 1 72 ? 0.720 -4.526 1.368 1.00 0.18 106 PHE A C 2
ATOM 2956 O O . PHE A 1 72 ? 1.591 -4.744 0.520 1.00 0.21 106 PHE A O 2
ATOM 2973 N N . ALA A 1 73 ? -0.516 -5.011 1.287 1.00 0.19 107 ALA A N 2
ATOM 2974 C CA . ALA A 1 73 ? -0.978 -5.744 0.119 1.00 0.24 107 ALA A CA 2
ATOM 2975 C C . ALA A 1 73 ? -0.995 -4.836 -1.097 1.00 0.23 107 ALA A C 2
ATOM 2976 O O . ALA A 1 73 ? -0.547 -5.217 -2.180 1.00 0.25 107 ALA A O 2
ATOM 2983 N N . LEU A 1 74 ? -1.511 -3.625 -0.909 1.00 0.24 108 LEU A N 2
ATOM 2984 C CA . LEU A 1 74 ? -1.515 -2.623 -1.962 1.00 0.28 108 LEU A CA 2
ATOM 2985 C C . LEU A 1 74 ? -0.093 -2.340 -2.430 1.00 0.23 108 LEU A C 2
ATOM 2986 O O . LEU A 1 74 ? 0.181 -2.332 -3.629 1.00 0.23 108 LEU A O 2
ATOM 3002 N N . ALA A 1 75 ? 0.807 -2.134 -1.471 1.00 0.23 109 ALA A N 2
ATOM 3003 C CA . ALA A 1 75 ? 2.213 -1.883 -1.764 1.00 0.24 109 ALA A CA 2
ATOM 3004 C C . ALA A 1 75 ? 2.799 -2.972 -2.658 1.00 0.23 109 ALA A C 2
ATOM 3005 O O . ALA A 1 75 ? 3.302 -2.696 -3.747 1.00 0.24 109 ALA A O 2
ATOM 3012 N N . ASN A 1 76 ? 2.702 -4.215 -2.202 1.00 0.24 110 ASN A N 2
ATOM 3013 C CA . ASN A 1 76 ? 3.280 -5.346 -2.917 1.00 0.26 110 ASN A CA 2
ATOM 3014 C C . ASN A 1 76 ? 2.630 -5.537 -4.277 1.00 0.25 110 ASN A C 2
ATOM 3015 O O . ASN A 1 76 ? 3.297 -5.905 -5.239 1.00 0.26 110 ASN A O 2
ATOM 3026 N N . HIS A 1 77 ? 1.331 -5.277 -4.365 1.00 0.24 111 HIS A N 2
ATOM 3027 C CA . HIS A 1 77 ? 0.612 -5.439 -5.624 1.00 0.26 111 HIS A CA 2
ATOM 3028 C C . HIS A 1 77 ? 1.103 -4.430 -6.654 1.00 0.24 111 HIS A C 2
ATOM 3029 O O . HIS A 1 77 ? 1.139 -4.716 -7.848 1.00 0.27 111 HIS A O 2
ATOM 3044 N N . LEU A 1 78 ? 1.472 -3.251 -6.183 1.00 0.24 112 LEU A N 2
ATOM 3045 C CA . LEU A 1 78 ? 1.988 -2.199 -7.054 1.00 0.23 112 LEU A CA 2
ATOM 3046 C C . LEU A 1 78 ? 3.432 -2.484 -7.462 1.00 0.24 112 LEU A C 2
ATOM 3047 O O . LEU A 1 78 ? 3.866 -2.125 -8.560 1.00 0.27 112 LEU A O 2
ATOM 3063 N N . ILE A 1 79 ? 4.164 -3.153 -6.586 1.00 0.28 113 ILE A N 2
ATOM 3064 C CA . ILE A 1 79 ? 5.554 -3.480 -6.853 1.00 0.32 113 ILE A CA 2
ATOM 3065 C C . ILE A 1 79 ? 5.585 -4.621 -7.844 1.00 0.35 113 ILE A C 2
ATOM 3066 O O . ILE A 1 79 ? 6.369 -4.640 -8.792 1.00 0.38 113 ILE A O 2
ATOM 3082 N N . LYS A 1 80 ? 4.684 -5.552 -7.618 1.00 0.38 114 LYS A N 2
ATOM 3083 C CA . LYS A 1 80 ? 4.514 -6.695 -8.472 1.00 0.46 114 LYS A CA 2
ATOM 3084 C C . LYS A 1 80 ? 3.964 -6.275 -9.834 1.00 0.45 114 LYS A C 2
ATOM 3085 O O . LYS A 1 80 ? 4.411 -6.773 -10.859 1.00 0.49 114 LYS A O 2
ATOM 3104 N N . VAL A 1 81 ? 3.015 -5.340 -9.848 1.00 0.43 115 VAL A N 2
ATOM 3105 C CA . VAL A 1 81 ? 2.439 -4.874 -11.105 1.00 0.46 115 VAL A CA 2
ATOM 3106 C C . VAL A 1 81 ? 3.509 -4.170 -11.946 1.00 0.43 115 VAL A C 2
ATOM 3107 O O . VAL A 1 81 ? 3.546 -4.320 -13.169 1.00 0.48 115 VAL A O 2
ATOM 3120 N N . LYS A 1 82 ? 4.396 -3.424 -11.286 1.00 0.40 116 LYS A N 2
ATOM 3121 C CA . LYS A 1 82 ? 5.536 -2.824 -11.965 1.00 0.41 116 LYS A CA 2
ATOM 3122 C C . LYS A 1 82 ? 6.500 -3.902 -12.444 1.00 0.47 116 LYS A C 2
ATOM 3123 O O . LYS A 1 82 ? 6.998 -3.839 -13.566 1.00 0.54 116 LYS A O 2
ATOM 3142 N N . LEU A 1 83 ? 6.743 -4.890 -11.593 1.00 0.47 117 LEU A N 2
ATOM 3143 C CA . LEU A 1 83 ? 7.669 -5.976 -11.902 1.00 0.57 117 LEU A CA 2
ATOM 3144 C C . LEU A 1 83 ? 7.200 -6.774 -13.118 1.00 0.64 117 LEU A C 2
ATOM 3145 O O . LEU A 1 83 ? 8.006 -7.193 -13.946 1.00 0.75 117 LEU A O 2
ATOM 3161 N N . GLU A 1 84 ? 5.890 -6.969 -13.224 1.00 0.61 118 GLU A N 2
ATOM 3162 C CA . GLU A 1 84 ? 5.308 -7.704 -14.344 1.00 0.69 118 GLU A CA 2
ATOM 3163 C C . GLU A 1 84 ? 5.380 -6.890 -15.639 1.00 0.70 118 GLU A C 2
ATOM 3164 O O . GLU A 1 84 ? 5.010 -7.377 -16.709 1.00 0.85 118 GLU A O 2
ATOM 3176 N N . GLY A 1 85 ? 5.842 -5.648 -15.542 1.00 0.60 119 GLY A N 2
ATOM 3177 C CA . GLY A 1 85 ? 5.971 -4.811 -16.720 1.00 0.62 119 GLY A CA 2
ATOM 3178 C C . GLY A 1 85 ? 4.739 -3.968 -16.972 1.00 0.65 119 GLY A C 2
ATOM 3179 O O . GLY A 1 85 ? 4.343 -3.766 -18.118 1.00 0.68 119 GLY A O 2
ATOM 3183 N N . HIS A 1 86 ? 4.112 -3.502 -15.900 1.00 0.70 120 HIS A N 2
ATOM 3184 C CA . HIS A 1 86 ? 2.936 -2.647 -16.013 1.00 0.78 120 HIS A CA 2
ATOM 3185 C C . HIS A 1 86 ? 3.226 -1.296 -15.382 1.00 0.75 120 HIS A C 2
ATOM 3186 O O . HIS A 1 86 ? 4.254 -1.121 -14.726 1.00 0.92 120 HIS A O 2
ATOM 3201 N N . GLU A 1 87 ? 2.324 -0.348 -15.582 1.00 0.78 121 GLU A N 2
ATOM 3202 C CA . GLU A 1 87 ? 2.486 0.990 -15.024 1.00 0.84 121 GLU A CA 2
ATOM 3203 C C . GLU A 1 87 ? 1.399 1.300 -14.006 1.00 0.84 121 GLU A C 2
ATOM 3204 O O . GLU A 1 87 ? 0.218 1.062 -14.250 1.00 0.98 121 GLU A O 2
ATOM 3216 N N . LEU A 1 88 ? 1.805 1.821 -12.860 1.00 0.88 122 LEU A N 2
ATOM 3217 C CA . LEU A 1 88 ? 0.855 2.290 -11.869 1.00 0.89 122 LEU A CA 2
ATOM 3218 C C . LEU A 1 88 ? 0.639 3.794 -12.040 1.00 0.96 122 LEU A C 2
ATOM 3219 O O . LEU A 1 88 ? 1.578 4.540 -12.317 1.00 1.08 122 LEU A O 2
ATOM 3235 N N . PRO A 1 89 ? -0.610 4.256 -11.911 1.00 1.00 123 PRO A N 2
ATOM 3236 C CA . PRO A 1 89 ? -0.960 5.658 -12.139 1.00 1.15 123 PRO A CA 2
ATOM 3237 C C . PRO A 1 89 ? -0.766 6.538 -10.907 1.00 1.04 123 PRO A C 2
ATOM 3238 O O . PRO A 1 89 ? -1.220 7.684 -10.884 1.00 1.16 123 PRO A O 2
ATOM 3249 N N . ALA A 1 90 ? -0.094 5.993 -9.889 1.00 0.88 124 ALA A N 2
ATOM 3250 C CA . ALA A 1 90 ? 0.126 6.700 -8.626 1.00 0.86 124 ALA A CA 2
ATOM 3251 C C . ALA A 1 90 ? -1.209 7.081 -7.989 1.00 0.82 124 ALA A C 2
ATOM 3252 O O . ALA A 1 90 ? -1.305 8.054 -7.244 1.00 0.88 124 ALA A O 2
ATOM 3259 N N . ASP A 1 91 ? -2.226 6.279 -8.270 1.00 0.82 125 ASP A N 2
ATOM 3260 C CA . ASP A 1 91 ? -3.581 6.564 -7.824 1.00 0.84 125 ASP A CA 2
ATOM 3261 C C . ASP A 1 91 ? -4.169 5.343 -7.167 1.00 0.83 125 ASP A C 2
ATOM 3262 O O . ASP A 1 91 ? -3.655 4.234 -7.333 1.00 0.85 125 ASP A O 2
ATOM 3271 N N . LEU A 1 92 ? -5.253 5.540 -6.450 1.00 0.84 126 LEU A N 2
ATOM 3272 C CA . LEU A 1 92 ? -5.937 4.449 -5.809 1.00 0.85 126 LEU A CA 2
ATOM 3273 C C . LEU A 1 92 ? -7.409 4.446 -6.236 1.00 0.82 126 LEU A C 2
ATOM 3274 O O . LEU A 1 92 ? -8.251 5.101 -5.618 1.00 0.86 126 LEU A O 2
ATOM 3290 N N . PRO A 1 93 ? -7.706 3.750 -7.350 1.00 0.79 127 PRO A N 2
ATOM 3291 C CA . PRO A 1 93 ? -9.066 3.616 -7.892 1.00 0.78 127 PRO A CA 2
ATOM 3292 C C . PRO A 1 93 ? -10.087 3.123 -6.867 1.00 0.79 127 PRO A C 2
ATOM 3293 O O . PRO A 1 93 ? -9.750 2.371 -5.954 1.00 0.81 127 PRO A O 2
ATOM 3304 N N . PRO A 1 94 ? -11.358 3.529 -7.032 1.00 0.82 128 PRO A N 2
ATOM 3305 C CA . PRO A 1 94 ? -12.448 3.162 -6.120 1.00 0.89 128 PRO A CA 2
ATOM 3306 C C . PRO A 1 94 ? -12.575 1.658 -5.884 1.00 0.92 128 PRO A C 2
ATOM 3307 O O . PRO A 1 94 ? -13.008 1.227 -4.816 1.00 1.00 128 PRO A O 2
ATOM 3318 N N . HIS A 1 95 ? -12.208 0.855 -6.878 1.00 0.90 129 HIS A N 2
ATOM 3319 C CA . HIS A 1 95 ? -12.333 -0.593 -6.737 1.00 0.96 129 HIS A CA 2
ATOM 3320 C C . HIS A 1 95 ? -11.023 -1.220 -6.250 1.00 0.95 129 HIS A C 2
ATOM 3321 O O . HIS A 1 95 ? -10.874 -2.438 -6.238 1.00 1.02 129 HIS A O 2
ATOM 3336 N N . LEU A 1 96 ? -10.077 -0.369 -5.862 1.00 0.89 130 LEU A N 2
ATOM 3337 C CA . LEU A 1 96 ? -8.854 -0.814 -5.206 1.00 0.92 130 LEU A CA 2
ATOM 3338 C C . LEU A 1 96 ? -8.845 -0.396 -3.739 1.00 0.93 130 LEU A C 2
ATOM 3339 O O . LEU A 1 96 ? -8.215 -1.047 -2.905 1.00 1.06 130 LEU A O 2
ATOM 3355 N N . VAL A 1 97 ? -9.541 0.694 -3.431 1.00 0.90 131 VAL A N 2
ATOM 3356 C CA . VAL A 1 97 ? -9.506 1.263 -2.088 1.00 0.95 131 VAL A CA 2
ATOM 3357 C C . VAL A 1 97 ? -10.468 0.543 -1.142 1.00 1.00 131 VAL A C 2
ATOM 3358 O O . VAL A 1 97 ? -11.685 0.522 -1.352 1.00 1.11 131 VAL A O 2
ATOM 3371 N N . PRO A 1 98 ? -9.912 -0.062 -0.081 1.00 1.06 132 PRO A N 2
ATOM 3372 C CA . PRO A 1 98 ? -10.694 -0.772 0.936 1.00 1.23 132 PRO A CA 2
ATOM 3373 C C . PRO A 1 98 ? -11.473 0.191 1.841 1.00 1.32 132 PRO A C 2
ATOM 3374 O O . PRO A 1 98 ? -11.373 1.413 1.690 1.00 1.30 132 PRO A O 2
ATOM 3385 N N . PRO A 1 99 ? -12.269 -0.335 2.795 1.00 1.52 133 PRO A N 2
ATOM 3386 C CA . PRO A 1 99 ? -13.054 0.491 3.727 1.00 1.77 133 PRO A CA 2
ATOM 3387 C C . PRO A 1 99 ? -12.184 1.303 4.685 1.00 1.82 133 PRO A C 2
ATOM 3388 O O . PRO A 1 99 ? -12.686 2.101 5.472 1.00 2.01 133 PRO A O 2
ATOM 3399 N N . SER A 1 100 ? -10.880 1.096 4.597 1.00 1.74 134 SER A N 2
ATOM 3400 C CA . SER A 1 100 ? -9.923 1.771 5.458 1.00 1.88 134 SER A CA 2
ATOM 3401 C C . SER A 1 100 ? -9.890 3.282 5.206 1.00 1.70 134 SER A C 2
ATOM 3402 O O . SER A 1 100 ? -9.599 4.056 6.113 1.00 1.80 134 SER A O 2
ATOM 3410 N N . LYS A 1 101 ? -10.187 3.707 3.977 1.00 1.54 135 LYS A N 2
ATOM 3411 C CA . LYS A 1 101 ? -10.087 5.124 3.639 1.00 1.51 135 LYS A CA 2
ATOM 3412 C C . LYS A 1 101 ? -11.430 5.711 3.180 1.00 1.68 135 LYS A C 2
ATOM 3413 O O . LYS A 1 101 ? -11.512 6.893 2.837 1.00 1.78 135 LYS A O 2
ATOM 3432 N N . ARG A 1 102 ? -12.484 4.906 3.177 1.00 1.84 136 ARG A N 2
ATOM 3433 C CA . ARG A 1 102 ? -13.793 5.395 2.744 1.00 2.11 136 ARG A CA 2
ATOM 3434 C C . ARG A 1 102 ? -14.657 5.748 3.957 1.00 2.38 136 ARG A C 2
ATOM 3435 O O . ARG A 1 102 ? -14.585 5.081 4.988 1.00 2.59 136 ARG A O 2
ATOM 3456 N N . ARG A 1 103 ? -15.447 6.814 3.830 1.00 2.52 137 ARG A N 2
ATOM 3457 C CA . ARG A 1 103 ? -16.301 7.285 4.922 1.00 2.92 137 ARG A CA 2
ATOM 3458 C C . ARG A 1 103 ? -17.283 6.201 5.367 1.00 3.35 137 ARG A C 2
ATOM 3459 O O . ARG A 1 103 ? -17.899 5.522 4.539 1.00 3.45 137 ARG A O 2
ATOM 3480 N N . HIS A 1 104 ? -17.423 6.043 6.674 1.00 3.83 138 HIS A N 2
ATOM 3481 C CA . HIS A 1 104 ? -18.344 5.070 7.235 1.00 4.40 138 HIS A CA 2
ATOM 3482 C C . HIS A 1 104 ? -19.555 5.786 7.813 1.00 4.88 138 HIS A C 2
ATOM 3483 O O . HIS A 1 104 ? -19.415 6.680 8.650 1.00 5.25 138 HIS A O 2
ATOM 3498 N N . GLU A 1 105 ? -20.736 5.413 7.359 1.00 5.07 139 GLU A N 2
ATOM 3499 C CA . GLU A 1 105 ? -21.956 5.936 7.942 1.00 5.70 139 GLU A CA 2
ATOM 3500 C C . GLU A 1 105 ? -22.559 4.899 8.879 1.00 6.29 139 GLU A C 2
ATOM 3501 O O . GLU A 1 105 ? -23.585 4.285 8.527 1.00 6.65 139 GLU A O 2
ATOM 3514 N N . PHE B 2 1 ? -0.602 14.058 -2.667 1.00 8.10 143 PHE B N 2
ATOM 3515 C CA . PHE B 2 1 ? -0.253 15.478 -2.914 1.00 8.03 143 PHE B CA 2
ATOM 3516 C C . PHE B 2 1 ? 1.235 15.614 -3.205 1.00 7.44 143 PHE B C 2
ATOM 3517 O O . PHE B 2 1 ? 1.924 14.607 -3.368 1.00 7.60 143 PHE B O 2
ATOM 3536 N N . ASN B 2 2 ? 1.713 16.859 -3.266 1.00 7.01 144 ASN B N 2
ATOM 3537 C CA . ASN B 2 2 ? 3.097 17.153 -3.653 1.00 6.70 144 ASN B CA 2
ATOM 3538 C C . ASN B 2 2 ? 4.113 16.430 -2.769 1.00 5.91 144 ASN B C 2
ATOM 3539 O O . ASN B 2 2 ? 4.731 15.461 -3.203 1.00 6.06 144 ASN B O 2
ATOM 3550 N N . TYR B 2 3 ? 4.296 16.886 -1.539 1.00 5.34 145 TYR B N 2
ATOM 3551 C CA . TYR B 2 3 ? 5.208 16.208 -0.637 1.00 4.71 145 TYR B CA 2
ATOM 3552 C C . TYR B 2 3 ? 4.556 15.917 0.714 1.00 4.07 145 TYR B C 2
ATOM 3553 O O . TYR B 2 3 ? 4.414 16.784 1.571 1.00 4.28 145 TYR B O 2
ATOM 3571 N N . GLU B 2 4 ? 4.111 14.684 0.870 1.00 3.73 146 GLU B N 2
ATOM 3572 C CA . GLU B 2 4 ? 3.662 14.190 2.154 1.00 3.42 146 GLU B CA 2
ATOM 3573 C C . GLU B 2 4 ? 4.773 13.330 2.740 1.00 3.05 146 GLU B C 2
ATOM 3574 O O . GLU B 2 4 ? 4.719 12.102 2.699 1.00 3.46 146 GLU B O 2
ATOM 3586 N N . SER B 2 5 ? 5.810 13.996 3.234 1.00 2.73 147 SER B N 2
ATOM 3587 C CA . SER B 2 5 ? 7.048 13.326 3.617 1.00 2.56 147 SER B CA 2
ATOM 3588 C C . SER B 2 5 ? 6.953 12.630 4.969 1.00 1.90 147 SER B C 2
ATOM 3589 O O . SER B 2 5 ? 7.598 13.025 5.941 1.00 2.33 147 SER B O 2
ATOM 3597 N N . THR B 2 6 ? 6.124 11.604 5.023 1.00 1.20 148 THR B N 2
ATOM 3598 C CA . THR B 2 6 ? 6.113 10.684 6.140 1.00 1.00 148 THR B CA 2
ATOM 3599 C C . THR B 2 6 ? 6.596 9.324 5.659 1.00 0.81 148 THR B C 2
ATOM 3600 O O . THR B 2 6 ? 6.368 8.295 6.300 1.00 1.25 148 THR B O 2
ATOM 3611 N N . ASP B 2 7 ? 7.265 9.340 4.510 1.00 0.45 149 ASP B N 2
ATOM 3612 C CA . ASP B 2 7 ? 7.775 8.126 3.894 1.00 0.42 149 ASP B CA 2
ATOM 3613 C C . ASP B 2 7 ? 9.286 8.026 4.081 1.00 0.31 149 ASP B C 2
ATOM 3614 O O . ASP B 2 7 ? 10.016 9.017 3.977 1.00 0.30 149 ASP B O 2
ATOM 3623 N N . PRO B 2 8 ? 9.769 6.811 4.348 1.00 0.31 150 PRO B N 2
ATOM 3624 C CA . PRO B 2 8 ? 11.183 6.548 4.631 1.00 0.29 150 PRO B CA 2
ATOM 3625 C C . PRO B 2 8 ? 12.088 6.660 3.404 1.00 0.29 150 PRO B C 2
ATOM 3626 O O . PRO B 2 8 ? 13.292 6.420 3.489 1.00 0.34 150 PRO B O 2
ATOM 3637 N N . PHE B 2 9 ? 11.513 6.981 2.256 1.00 0.31 151 PHE B N 2
ATOM 3638 C CA . PHE B 2 9 ? 12.273 6.989 1.015 1.00 0.39 151 PHE B CA 2
ATOM 3639 C C . PHE B 2 9 ? 12.777 8.386 0.686 1.00 0.46 151 PHE B C 2
ATOM 3640 O O . PHE B 2 9 ? 13.830 8.541 0.065 1.00 0.56 151 PHE B O 2
ATOM 3657 N N . THR B 2 10 ? 12.034 9.397 1.104 1.00 0.53 152 THR B N 2
ATOM 3658 C CA . THR B 2 10 ? 12.376 10.764 0.747 1.00 0.65 152 THR B CA 2
ATOM 3659 C C . THR B 2 10 ? 13.464 11.346 1.654 1.00 1.20 152 THR B C 2
ATOM 3660 O O . THR B 2 10 ? 13.207 11.708 2.805 1.00 1.89 152 THR B O 2
ATOM 3671 N N . ALA B 2 11 ? 14.691 11.379 1.122 1.00 1.65 153 ALA B N 2
ATOM 3672 C CA . ALA B 2 11 ? 15.845 12.033 1.756 1.00 2.19 153 ALA B CA 2
ATOM 3673 C C . ALA B 2 11 ? 16.435 11.222 2.915 1.00 2.66 153 ALA B C 2
ATOM 3674 O O . ALA B 2 11 ? 17.652 11.219 3.116 1.00 3.11 153 ALA B O 2
ATOM 3681 N N . LYS B 2 12 ? 15.591 10.547 3.680 1.00 3.24 154 LYS B N 2
ATOM 3682 C CA . LYS B 2 12 ? 16.064 9.782 4.828 1.00 4.19 154 LYS B CA 2
ATOM 3683 C C . LYS B 2 12 ? 15.861 8.285 4.611 1.00 5.08 154 LYS B C 2
ATOM 3684 O O . LYS B 2 12 ? 15.177 7.653 5.447 1.00 5.70 154 LYS B O 2
ATOM 3705 N N . GLY A 1 1 ? -24.460 -4.965 -7.143 1.00 10.47 35 GLY A N 3
ATOM 3706 C CA . GLY A 1 1 ? -24.837 -5.329 -8.526 1.00 10.20 35 GLY A CA 3
ATOM 3707 C C . GLY A 1 1 ? -26.140 -4.682 -8.933 1.00 9.66 35 GLY A C 3
ATOM 3708 O O . GLY A 1 1 ? -26.572 -3.723 -8.289 1.00 9.43 35 GLY A O 3
ATOM 3714 N N . PRO A 1 2 ? -26.790 -5.180 -10.000 1.00 9.71 36 PRO A N 3
ATOM 3715 C CA . PRO A 1 2 ? -28.092 -4.674 -10.437 1.00 9.54 36 PRO A CA 3
ATOM 3716 C C . PRO A 1 2 ? -29.143 -4.807 -9.339 1.00 8.72 36 PRO A C 3
ATOM 3717 O O . PRO A 1 2 ? -29.524 -5.922 -8.970 1.00 8.72 36 PRO A O 3
ATOM 3728 N N . LEU A 1 3 ? -29.592 -3.660 -8.827 1.00 8.27 37 LEU A N 3
ATOM 3729 C CA . LEU A 1 3 ? -30.531 -3.609 -7.707 1.00 7.70 37 LEU A CA 3
ATOM 3730 C C . LEU A 1 3 ? -29.903 -4.200 -6.443 1.00 6.80 37 LEU A C 3
ATOM 3731 O O . LEU A 1 3 ? -30.127 -5.365 -6.115 1.00 6.86 37 LEU A O 3
ATOM 3747 N N . GLY A 1 4 ? -29.107 -3.398 -5.750 1.00 6.24 38 GLY A N 3
ATOM 3748 C CA . GLY A 1 4 ? -28.468 -3.856 -4.533 1.00 5.56 38 GLY A CA 3
ATOM 3749 C C . GLY A 1 4 ? -27.335 -2.949 -4.108 1.00 5.01 38 GLY A C 3
ATOM 3750 O O . GLY A 1 4 ? -27.275 -1.784 -4.514 1.00 5.18 38 GLY A O 3
ATOM 3754 N N . SER A 1 5 ? -26.433 -3.488 -3.303 1.00 4.73 39 SER A N 3
ATOM 3755 C CA . SER A 1 5 ? -25.293 -2.737 -2.800 1.00 4.60 39 SER A CA 3
ATOM 3756 C C . SER A 1 5 ? -24.226 -2.574 -3.880 1.00 4.02 39 SER A C 3
ATOM 3757 O O . SER A 1 5 ? -24.267 -3.234 -4.922 1.00 4.46 39 SER A O 3
ATOM 3765 N N . ASP A 1 6 ? -23.278 -1.685 -3.627 1.00 3.29 40 ASP A N 3
ATOM 3766 C CA . ASP A 1 6 ? -22.192 -1.432 -4.561 1.00 2.92 40 ASP A CA 3
ATOM 3767 C C . ASP A 1 6 ? -21.081 -2.453 -4.372 1.00 2.66 40 ASP A C 3
ATOM 3768 O O . ASP A 1 6 ? -20.373 -2.433 -3.365 1.00 2.56 40 ASP A O 3
ATOM 3777 N N . ASP A 1 7 ? -20.942 -3.354 -5.333 1.00 2.83 41 ASP A N 3
ATOM 3778 C CA . ASP A 1 7 ? -19.897 -4.373 -5.284 1.00 2.71 41 ASP A CA 3
ATOM 3779 C C . ASP A 1 7 ? -18.619 -3.835 -5.912 1.00 2.19 41 ASP A C 3
ATOM 3780 O O . ASP A 1 7 ? -18.654 -3.207 -6.976 1.00 2.35 41 ASP A O 3
ATOM 3789 N N . VAL A 1 8 ? -17.493 -4.071 -5.255 1.00 1.81 42 VAL A N 3
ATOM 3790 C CA . VAL A 1 8 ? -16.214 -3.561 -5.729 1.00 1.43 42 VAL A CA 3
ATOM 3791 C C . VAL A 1 8 ? -15.199 -4.688 -5.925 1.00 1.36 42 VAL A C 3
ATOM 3792 O O . VAL A 1 8 ? -14.976 -5.511 -5.031 1.00 1.49 42 VAL A O 3
ATOM 3805 N N . GLU A 1 9 ? -14.605 -4.728 -7.113 1.00 1.39 43 GLU A N 3
ATOM 3806 C CA . GLU A 1 9 ? -13.585 -5.719 -7.429 1.00 1.41 43 GLU A CA 3
ATOM 3807 C C . GLU A 1 9 ? -12.220 -5.267 -6.922 1.00 1.08 43 GLU A C 3
ATOM 3808 O O . GLU A 1 9 ? -11.447 -4.647 -7.653 1.00 1.03 43 GLU A O 3
ATOM 3820 N N . TRP A 1 10 ? -11.942 -5.550 -5.658 1.00 0.96 44 TRP A N 3
ATOM 3821 C CA . TRP A 1 10 ? -10.649 -5.227 -5.084 1.00 0.76 44 TRP A CA 3
ATOM 3822 C C . TRP A 1 10 ? -9.650 -6.304 -5.485 1.00 0.61 44 TRP A C 3
ATOM 3823 O O . TRP A 1 10 ? -9.567 -7.358 -4.852 1.00 0.62 44 TRP A O 3
ATOM 3844 N N . VAL A 1 11 ? -8.907 -6.033 -6.555 1.00 0.60 45 VAL A N 3
ATOM 3845 C CA . VAL A 1 11 ? -8.045 -7.032 -7.191 1.00 0.57 45 VAL A CA 3
ATOM 3846 C C . VAL A 1 11 ? -6.935 -7.530 -6.263 1.00 0.54 45 VAL A C 3
ATOM 3847 O O . VAL A 1 11 ? -6.324 -8.569 -6.511 1.00 0.67 45 VAL A O 3
ATOM 3860 N N . VAL A 1 12 ? -6.674 -6.787 -5.203 1.00 0.43 46 VAL A N 3
ATOM 3861 C CA . VAL A 1 12 ? -5.638 -7.155 -4.254 1.00 0.40 46 VAL A CA 3
ATOM 3862 C C . VAL A 1 12 ? -6.085 -8.341 -3.399 1.00 0.46 46 VAL A C 3
ATOM 3863 O O . VAL A 1 12 ? -5.265 -9.143 -2.954 1.00 0.53 46 VAL A O 3
ATOM 3876 N N . GLY A 1 13 ? -7.395 -8.479 -3.230 1.00 0.51 47 GLY A N 3
ATOM 3877 C CA . GLY A 1 13 ? -7.935 -9.510 -2.365 1.00 0.59 47 GLY A CA 3
ATOM 3878 C C . GLY A 1 13 ? -7.999 -10.871 -3.036 1.00 0.65 47 GLY A C 3
ATOM 3879 O O . GLY A 1 13 ? -8.591 -11.807 -2.500 1.00 0.78 47 GLY A O 3
ATOM 3883 N N . LYS A 1 14 ? -7.391 -10.985 -4.208 1.00 0.66 48 LYS A N 3
ATOM 3884 C CA . LYS A 1 14 ? -7.354 -12.252 -4.926 1.00 0.79 48 LYS A CA 3
ATOM 3885 C C . LYS A 1 14 ? -6.177 -13.103 -4.473 1.00 0.73 48 LYS A C 3
ATOM 3886 O O . LYS A 1 14 ? -6.216 -14.330 -4.563 1.00 0.86 48 LYS A O 3
ATOM 3905 N N . ASP A 1 15 ? -5.136 -12.453 -3.972 1.00 0.61 49 ASP A N 3
ATOM 3906 C CA . ASP A 1 15 ? -3.934 -13.165 -3.552 1.00 0.65 49 ASP A CA 3
ATOM 3907 C C . ASP A 1 15 ? -3.343 -12.510 -2.310 1.00 0.53 49 ASP A C 3
ATOM 3908 O O . ASP A 1 15 ? -2.127 -12.486 -2.110 1.00 0.60 49 ASP A O 3
ATOM 3917 N N . LYS A 1 16 ? -4.231 -12.036 -1.448 1.00 0.43 50 LYS A N 3
ATOM 3918 C CA . LYS A 1 16 ? -3.842 -11.270 -0.268 1.00 0.39 50 LYS A CA 3
ATOM 3919 C C . LYS A 1 16 ? -3.032 -12.115 0.730 1.00 0.32 50 LYS A C 3
ATOM 3920 O O . LYS A 1 16 ? -2.041 -11.625 1.262 1.00 0.29 50 LYS A O 3
ATOM 3939 N N . PRO A 1 17 ? -3.428 -13.384 1.017 1.00 0.34 51 PRO A N 3
ATOM 3940 C CA . PRO A 1 17 ? -2.679 -14.257 1.940 1.00 0.33 51 PRO A CA 3
ATOM 3941 C C . PRO A 1 17 ? -1.189 -14.392 1.607 1.00 0.29 51 PRO A C 3
ATOM 3942 O O . PRO A 1 17 ? -0.386 -14.720 2.480 1.00 0.29 51 PRO A O 3
ATOM 3953 N N . THR A 1 18 ? -0.809 -14.138 0.359 1.00 0.29 52 THR A N 3
ATOM 3954 C CA . THR A 1 18 ? 0.599 -14.187 -0.018 1.00 0.28 52 THR A CA 3
ATOM 3955 C C . THR A 1 18 ? 1.343 -12.980 0.557 1.00 0.25 52 THR A C 3
ATOM 3956 O O . THR A 1 18 ? 2.403 -13.118 1.187 1.00 0.25 52 THR A O 3
ATOM 3967 N N . TYR A 1 19 ? 0.752 -11.797 0.386 1.00 0.25 53 TYR A N 3
ATOM 3968 C CA . TYR A 1 19 ? 1.324 -10.582 0.949 1.00 0.25 53 TYR A CA 3
ATOM 3969 C C . TYR A 1 19 ? 1.135 -10.613 2.459 1.00 0.22 53 TYR A C 3
ATOM 3970 O O . TYR A 1 19 ? 1.866 -9.971 3.208 1.00 0.21 53 TYR A O 3
ATOM 3988 N N . ASP A 1 20 ? 0.149 -11.401 2.882 1.00 0.23 54 ASP A N 3
ATOM 3989 C CA . ASP A 1 20 ? -0.162 -11.604 4.291 1.00 0.24 54 ASP A CA 3
ATOM 3990 C C . ASP A 1 20 ? 0.951 -12.405 4.955 1.00 0.21 54 ASP A C 3
ATOM 3991 O O . ASP A 1 20 ? 1.369 -12.102 6.072 1.00 0.22 54 ASP A O 3
ATOM 4000 N N . GLU A 1 21 ? 1.443 -13.422 4.245 1.00 0.23 55 GLU A N 3
ATOM 4001 C CA . GLU A 1 21 ? 2.579 -14.207 4.716 1.00 0.25 55 GLU A CA 3
ATOM 4002 C C . GLU A 1 21 ? 3.787 -13.302 4.889 1.00 0.24 55 GLU A C 3
ATOM 4003 O O . GLU A 1 21 ? 4.386 -13.251 5.963 1.00 0.30 55 GLU A O 3
ATOM 4015 N N . ILE A 1 22 ? 4.125 -12.573 3.824 1.00 0.22 56 ILE A N 3
ATOM 4016 C CA . ILE A 1 22 ? 5.239 -11.631 3.871 1.00 0.24 56 ILE A CA 3
ATOM 4017 C C . ILE A 1 22 ? 5.049 -10.656 5.030 1.00 0.24 56 ILE A C 3
ATOM 4018 O O . ILE A 1 22 ? 5.982 -10.382 5.784 1.00 0.27 56 ILE A O 3
ATOM 4034 N N . PHE A 1 23 ? 3.820 -10.179 5.179 1.00 0.22 57 PHE A N 3
ATOM 4035 C CA . PHE A 1 23 ? 3.452 -9.241 6.230 1.00 0.23 57 PHE A CA 3
ATOM 4036 C C . PHE A 1 23 ? 3.815 -9.780 7.618 1.00 0.26 57 PHE A C 3
ATOM 4037 O O . PHE A 1 23 ? 4.535 -9.132 8.381 1.00 0.29 57 PHE A O 3
ATOM 4054 N N . TYR A 1 24 ? 3.329 -10.971 7.938 1.00 0.33 58 TYR A N 3
ATOM 4055 C CA . TYR A 1 24 ? 3.536 -11.547 9.263 1.00 0.40 58 TYR A CA 3
ATOM 4056 C C . TYR A 1 24 ? 4.981 -11.989 9.481 1.00 0.44 58 TYR A C 3
ATOM 4057 O O . TYR A 1 24 ? 5.428 -12.110 10.622 1.00 0.62 58 TYR A O 3
ATOM 4075 N N . THR A 1 25 ? 5.720 -12.213 8.397 1.00 0.40 59 THR A N 3
ATOM 4076 C CA . THR A 1 25 ? 7.126 -12.583 8.516 1.00 0.45 59 THR A CA 3
ATOM 4077 C C . THR A 1 25 ? 8.007 -11.344 8.701 1.00 0.48 59 THR A C 3
ATOM 4078 O O . THR A 1 25 ? 9.228 -11.449 8.803 1.00 0.56 59 THR A O 3
ATOM 4089 N N . LEU A 1 26 ? 7.376 -10.175 8.741 1.00 0.48 60 LEU A N 3
ATOM 4090 C CA . LEU A 1 26 ? 8.089 -8.925 8.967 1.00 0.56 60 LEU A CA 3
ATOM 4091 C C . LEU A 1 26 ? 7.857 -8.432 10.389 1.00 0.61 60 LEU A C 3
ATOM 4092 O O . LEU A 1 26 ? 8.288 -7.340 10.755 1.00 0.71 60 LEU A O 3
ATOM 4108 N N . SER A 1 27 ? 7.184 -9.269 11.180 1.00 0.59 61 SER A N 3
ATOM 4109 C CA . SER A 1 27 ? 6.873 -8.966 12.578 1.00 0.66 61 SER A CA 3
ATOM 4110 C C . SER A 1 27 ? 5.895 -7.791 12.696 1.00 0.70 61 SER A C 3
ATOM 4111 O O . SER A 1 27 ? 6.294 -6.634 12.828 1.00 0.78 61 SER A O 3
ATOM 4119 N N . PRO A 1 28 ? 4.589 -8.087 12.637 1.00 0.67 62 PRO A N 3
ATOM 4120 C CA . PRO A 1 28 ? 3.542 -7.084 12.741 1.00 0.71 62 PRO A CA 3
ATOM 4121 C C . PRO A 1 28 ? 3.217 -6.738 14.192 1.00 0.83 62 PRO A C 3
ATOM 4122 O O . PRO A 1 28 ? 2.775 -7.589 14.967 1.00 1.10 62 PRO A O 3
ATOM 4133 N N . VAL A 1 29 ? 3.435 -5.487 14.556 1.00 0.70 63 VAL A N 3
ATOM 4134 C CA . VAL A 1 29 ? 3.120 -5.020 15.893 1.00 0.79 63 VAL A CA 3
ATOM 4135 C C . VAL A 1 29 ? 1.692 -4.496 15.927 1.00 0.78 63 VAL A C 3
ATOM 4136 O O . VAL A 1 29 ? 1.344 -3.569 15.190 1.00 0.72 63 VAL A O 3
ATOM 4149 N N . ASN A 1 30 ? 0.862 -5.128 16.755 1.00 0.92 64 ASN A N 3
ATOM 4150 C CA . ASN A 1 30 ? -0.552 -4.767 16.879 1.00 1.00 64 ASN A CA 3
ATOM 4151 C C . ASN A 1 30 ? -1.287 -4.998 15.558 1.00 0.91 64 ASN A C 3
ATOM 4152 O O . ASN A 1 30 ? -2.343 -4.415 15.304 1.00 0.97 64 ASN A O 3
ATOM 4163 N N . GLY A 1 31 ? -0.732 -5.879 14.732 1.00 0.83 65 GLY A N 3
ATOM 4164 C CA . GLY A 1 31 ? -1.369 -6.226 13.478 1.00 0.78 65 GLY A CA 3
ATOM 4165 C C . GLY A 1 31 ? -0.978 -5.303 12.337 1.00 0.59 65 GLY A C 3
ATOM 4166 O O . GLY A 1 31 ? -1.607 -5.322 11.281 1.00 0.59 65 GLY A O 3
ATOM 4170 N N . LYS A 1 32 ? 0.051 -4.495 12.547 1.00 0.51 66 LYS A N 3
ATOM 4171 C CA . LYS A 1 32 ? 0.516 -3.574 11.517 1.00 0.40 66 LYS A CA 3
ATOM 4172 C C . LYS A 1 32 ? 2.042 -3.563 11.484 1.00 0.36 66 LYS A C 3
ATOM 4173 O O . LYS A 1 32 ? 2.688 -3.672 12.527 1.00 0.55 66 LYS A O 3
ATOM 4192 N N . ILE A 1 33 ? 2.621 -3.458 10.296 1.00 0.30 67 ILE A N 3
ATOM 4193 C CA . ILE A 1 33 ? 4.075 -3.430 10.172 1.00 0.29 67 ILE A CA 3
ATOM 4194 C C . ILE A 1 33 ? 4.581 -2.009 9.988 1.00 0.28 67 ILE A C 3
ATOM 4195 O O . ILE A 1 33 ? 3.869 -1.138 9.477 1.00 0.37 67 ILE A O 3
ATOM 4211 N N . THR A 1 34 ? 5.814 -1.786 10.407 1.00 0.28 68 THR A N 3
ATOM 4212 C CA . THR A 1 34 ? 6.429 -0.476 10.323 1.00 0.26 68 THR A CA 3
ATOM 4213 C C . THR A 1 34 ? 7.131 -0.289 8.984 1.00 0.25 68 THR A C 3
ATOM 4214 O O . THR A 1 34 ? 7.442 -1.261 8.291 1.00 0.31 68 THR A O 3
ATOM 4225 N N . GLY A 1 35 ? 7.385 0.964 8.626 1.00 0.24 69 GLY A N 3
ATOM 4226 C CA . GLY A 1 35 ? 8.054 1.254 7.370 1.00 0.26 69 GLY A CA 3
ATOM 4227 C C . GLY A 1 35 ? 9.475 0.719 7.312 1.00 0.25 69 GLY A C 3
ATOM 4228 O O . GLY A 1 35 ? 10.101 0.742 6.261 1.00 0.33 69 GLY A O 3
ATOM 4232 N N . ALA A 1 36 ? 9.980 0.230 8.438 1.00 0.23 70 ALA A N 3
ATOM 4233 C CA . ALA A 1 36 ? 11.317 -0.339 8.489 1.00 0.24 70 ALA A CA 3
ATOM 4234 C C . ALA A 1 36 ? 11.394 -1.628 7.676 1.00 0.22 70 ALA A C 3
ATOM 4235 O O . ALA A 1 36 ? 12.175 -1.733 6.727 1.00 0.25 70 ALA A O 3
ATOM 4242 N N . ASN A 1 37 ? 10.561 -2.598 8.029 1.00 0.29 71 ASN A N 3
ATOM 4243 C CA . ASN A 1 37 ? 10.536 -3.866 7.320 1.00 0.32 71 ASN A CA 3
ATOM 4244 C C . ASN A 1 37 ? 9.851 -3.711 5.971 1.00 0.24 71 ASN A C 3
ATOM 4245 O O . ASN A 1 37 ? 10.203 -4.386 5.003 1.00 0.20 71 ASN A O 3
ATOM 4256 N N . ALA A 1 38 ? 8.890 -2.799 5.903 1.00 0.26 72 ALA A N 3
ATOM 4257 C CA . ALA A 1 38 ? 8.207 -2.507 4.653 1.00 0.26 72 ALA A CA 3
ATOM 4258 C C . ALA A 1 38 ? 9.203 -1.992 3.619 1.00 0.20 72 ALA A C 3
ATOM 4259 O O . ALA A 1 38 ? 9.280 -2.509 2.507 1.00 0.21 72 ALA A O 3
ATOM 4266 N N . LYS A 1 39 ? 9.991 -0.991 4.009 1.00 0.19 73 LYS A N 3
ATOM 4267 C CA . LYS A 1 39 ? 10.997 -0.425 3.119 1.00 0.17 73 LYS A CA 3
ATOM 4268 C C . LYS A 1 39 ? 12.052 -1.472 2.787 1.00 0.18 73 LYS A C 3
ATOM 4269 O O . LYS A 1 39 ? 12.595 -1.484 1.686 1.00 0.20 73 LYS A O 3
ATOM 4288 N N . LYS A 1 40 ? 12.328 -2.353 3.745 1.00 0.20 74 LYS A N 3
ATOM 4289 C CA . LYS A 1 40 ? 13.279 -3.439 3.532 1.00 0.23 74 LYS A CA 3
ATOM 4290 C C . LYS A 1 40 ? 12.845 -4.293 2.344 1.00 0.20 74 LYS A C 3
ATOM 4291 O O . LYS A 1 40 ? 13.657 -4.639 1.483 1.00 0.22 74 LYS A O 3
ATOM 4310 N N . GLU A 1 41 ? 11.560 -4.620 2.297 1.00 0.21 75 GLU A N 3
ATOM 4311 C CA . GLU A 1 41 ? 11.003 -5.366 1.177 1.00 0.22 75 GLU A CA 3
ATOM 4312 C C . GLU A 1 41 ? 11.174 -4.549 -0.096 1.00 0.20 75 GLU A C 3
ATOM 4313 O O . GLU A 1 41 ? 11.747 -5.021 -1.074 1.00 0.24 75 GLU A O 3
ATOM 4325 N N . MET A 1 42 ? 10.730 -3.299 -0.038 1.00 0.19 76 MET A N 3
ATOM 4326 C CA . MET A 1 42 ? 10.713 -2.418 -1.204 1.00 0.20 76 MET A CA 3
ATOM 4327 C C . MET A 1 42 ? 12.113 -2.188 -1.780 1.00 0.22 76 MET A C 3
ATOM 4328 O O . MET A 1 42 ? 12.272 -2.012 -2.990 1.00 0.29 76 MET A O 3
ATOM 4342 N N . VAL A 1 43 ? 13.135 -2.188 -0.929 1.00 0.20 77 VAL A N 3
ATOM 4343 C CA . VAL A 1 43 ? 14.502 -2.022 -1.410 1.00 0.26 77 VAL A CA 3
ATOM 4344 C C . VAL A 1 43 ? 15.061 -3.348 -1.926 1.00 0.27 77 VAL A C 3
ATOM 4345 O O . VAL A 1 43 ? 16.021 -3.366 -2.702 1.00 0.32 77 VAL A O 3
ATOM 4358 N N . LYS A 1 44 ? 14.462 -4.456 -1.498 1.00 0.27 78 LYS A N 3
ATOM 4359 C CA . LYS A 1 44 ? 14.818 -5.764 -2.039 1.00 0.32 78 LYS A CA 3
ATOM 4360 C C . LYS A 1 44 ? 14.161 -5.966 -3.394 1.00 0.32 78 LYS A C 3
ATOM 4361 O O . LYS A 1 44 ? 14.634 -6.757 -4.211 1.00 0.40 78 LYS A O 3
ATOM 4380 N N . SER A 1 45 ? 13.068 -5.244 -3.623 1.00 0.29 79 SER A N 3
ATOM 4381 C CA . SER A 1 45 ? 12.400 -5.243 -4.915 1.00 0.33 79 SER A CA 3
ATOM 4382 C C . SER A 1 45 ? 13.320 -4.644 -5.982 1.00 0.33 79 SER A C 3
ATOM 4383 O O . SER A 1 45 ? 13.166 -4.910 -7.174 1.00 0.42 79 SER A O 3
ATOM 4391 N N . LYS A 1 46 ? 14.275 -3.824 -5.524 1.00 0.31 80 LYS A N 3
ATOM 4392 C CA . LYS A 1 46 ? 15.284 -3.208 -6.386 1.00 0.35 80 LYS A CA 3
ATOM 4393 C C . LYS A 1 46 ? 14.662 -2.182 -7.333 1.00 0.31 80 LYS A C 3
ATOM 4394 O O . LYS A 1 46 ? 15.130 -1.991 -8.459 1.00 0.38 80 LYS A O 3
ATOM 4413 N N . LEU A 1 47 ? 13.625 -1.509 -6.860 1.00 0.30 81 LEU A N 3
ATOM 4414 C CA . LEU A 1 47 ? 13.000 -0.440 -7.625 1.00 0.32 81 LEU A CA 3
ATOM 4415 C C . LEU A 1 47 ? 13.555 0.908 -7.172 1.00 0.33 81 LEU A C 3
ATOM 4416 O O . LEU A 1 47 ? 14.089 1.018 -6.066 1.00 0.35 81 LEU A O 3
ATOM 4432 N N . PRO A 1 48 ? 13.451 1.949 -8.017 1.00 0.34 82 PRO A N 3
ATOM 4433 C CA . PRO A 1 48 ? 13.946 3.283 -7.680 1.00 0.38 82 PRO A CA 3
ATOM 4434 C C . PRO A 1 48 ? 13.130 3.938 -6.569 1.00 0.35 82 PRO A C 3
ATOM 4435 O O . PRO A 1 48 ? 11.919 3.732 -6.471 1.00 0.35 82 PRO A O 3
ATOM 4446 N N . ASN A 1 49 ? 13.804 4.738 -5.746 1.00 0.35 83 ASN A N 3
ATOM 4447 C CA . ASN A 1 49 ? 13.173 5.393 -4.600 1.00 0.37 83 ASN A CA 3
ATOM 4448 C C . ASN A 1 49 ? 12.009 6.282 -5.028 1.00 0.33 83 ASN A C 3
ATOM 4449 O O . ASN A 1 49 ? 11.062 6.473 -4.266 1.00 0.34 83 ASN A O 3
ATOM 4460 N N . THR A 1 50 ? 12.085 6.823 -6.239 1.00 0.35 84 THR A N 3
ATOM 4461 C CA . THR A 1 50 ? 11.012 7.638 -6.789 1.00 0.39 84 THR A CA 3
ATOM 4462 C C . THR A 1 50 ? 9.715 6.843 -6.839 1.00 0.32 84 THR A C 3
ATOM 4463 O O . THR A 1 50 ? 8.687 7.269 -6.314 1.00 0.33 84 THR A O 3
ATOM 4474 N N . VAL A 1 51 ? 9.786 5.672 -7.453 1.00 0.30 85 VAL A N 3
ATOM 4475 C CA . VAL A 1 51 ? 8.629 4.806 -7.572 1.00 0.28 85 VAL A CA 3
ATOM 4476 C C . VAL A 1 51 ? 8.232 4.268 -6.202 1.00 0.22 85 VAL A C 3
ATOM 4477 O O . VAL A 1 51 ? 7.055 4.226 -5.869 1.00 0.20 85 VAL A O 3
ATOM 4490 N N . LEU A 1 52 ? 9.225 3.880 -5.407 1.00 0.24 86 LEU A N 3
ATOM 4491 C CA . LEU A 1 52 ? 8.976 3.361 -4.062 1.00 0.25 86 LEU A CA 3
ATOM 4492 C C . LEU A 1 52 ? 8.228 4.380 -3.198 1.00 0.21 86 LEU A C 3
ATOM 4493 O O . LEU A 1 52 ? 7.252 4.035 -2.532 1.00 0.23 86 LEU A O 3
ATOM 4509 N N . GLY A 1 53 ? 8.683 5.628 -3.221 1.00 0.21 87 GLY A N 3
ATOM 4510 C CA . GLY A 1 53 ? 8.016 6.678 -2.469 1.00 0.22 87 GLY A CA 3
ATOM 4511 C C . GLY A 1 53 ? 6.607 6.907 -2.968 1.00 0.21 87 GLY A C 3
ATOM 4512 O O . GLY A 1 53 ? 5.670 7.076 -2.181 1.00 0.23 87 GLY A O 3
ATOM 4516 N N . LYS A 1 54 ? 6.466 6.897 -4.286 1.00 0.22 88 LYS A N 3
ATOM 4517 C CA . LYS A 1 54 ? 5.169 7.018 -4.932 1.00 0.29 88 LYS A CA 3
ATOM 4518 C C . LYS A 1 54 ? 4.226 5.919 -4.439 1.00 0.22 88 LYS A C 3
ATOM 4519 O O . LYS A 1 54 ? 3.087 6.191 -4.051 1.00 0.24 88 LYS A O 3
ATOM 4538 N N . ILE A 1 55 ? 4.734 4.690 -4.410 1.00 0.20 89 ILE A N 3
ATOM 4539 C CA . ILE A 1 55 ? 3.949 3.531 -4.001 1.00 0.20 89 ILE A CA 3
ATOM 4540 C C . ILE A 1 55 ? 3.508 3.659 -2.549 1.00 0.19 89 ILE A C 3
ATOM 4541 O O . ILE A 1 55 ? 2.372 3.336 -2.214 1.00 0.21 89 ILE A O 3
ATOM 4557 N N . TRP A 1 56 ? 4.404 4.144 -1.695 1.00 0.19 90 TRP A N 3
ATOM 4558 C CA . TRP A 1 56 ? 4.091 4.316 -0.281 1.00 0.22 90 TRP A CA 3
ATOM 4559 C C . TRP A 1 56 ? 2.946 5.307 -0.104 1.00 0.24 90 TRP A C 3
ATOM 4560 O O . TRP A 1 56 ? 1.953 5.005 0.555 1.00 0.28 90 TRP A O 3
ATOM 4581 N N . LYS A 1 57 ? 3.078 6.478 -0.716 1.00 0.24 91 LYS A N 3
ATOM 4582 C CA . LYS A 1 57 ? 2.080 7.536 -0.569 1.00 0.30 91 LYS A CA 3
ATOM 4583 C C . LYS A 1 57 ? 0.727 7.124 -1.147 1.00 0.29 91 LYS A C 3
ATOM 4584 O O . LYS A 1 57 ? -0.302 7.701 -0.799 1.00 0.36 91 LYS A O 3
ATOM 4603 N N . LEU A 1 58 ? 0.732 6.143 -2.039 1.00 0.27 92 LEU A N 3
ATOM 4604 C CA . LEU A 1 58 ? -0.508 5.619 -2.604 1.00 0.32 92 LEU A CA 3
ATOM 4605 C C . LEU A 1 58 ? -1.108 4.541 -1.708 1.00 0.30 92 LEU A C 3
ATOM 4606 O O . LEU A 1 58 ? -2.270 4.626 -1.305 1.00 0.43 92 LEU A O 3
ATOM 4622 N N . ALA A 1 59 ? -0.292 3.540 -1.400 1.00 0.22 93 ALA A N 3
ATOM 4623 C CA . ALA A 1 59 ? -0.741 2.361 -0.669 1.00 0.21 93 ALA A CA 3
ATOM 4624 C C . ALA A 1 59 ? -1.058 2.686 0.783 1.00 0.19 93 ALA A C 3
ATOM 4625 O O . ALA A 1 59 ? -1.968 2.099 1.368 1.00 0.30 93 ALA A O 3
ATOM 4632 N N . ASP A 1 60 ? -0.308 3.618 1.363 1.00 0.18 94 ASP A N 3
ATOM 4633 C CA . ASP A 1 60 ? -0.531 3.997 2.759 1.00 0.18 94 ASP A CA 3
ATOM 4634 C C . ASP A 1 60 ? -1.577 5.094 2.834 1.00 0.33 94 ASP A C 3
ATOM 4635 O O . ASP A 1 60 ? -1.269 6.282 2.727 1.00 0.45 94 ASP A O 3
ATOM 4644 N N . VAL A 1 61 ? -2.818 4.676 3.016 1.00 0.51 95 VAL A N 3
ATOM 4645 C CA . VAL A 1 61 ? -3.957 5.577 3.002 1.00 0.71 95 VAL A CA 3
ATOM 4646 C C . VAL A 1 61 ? -4.031 6.410 4.262 1.00 0.72 95 VAL A C 3
ATOM 4647 O O . VAL A 1 61 ? -4.527 7.538 4.243 1.00 0.80 95 VAL A O 3
ATOM 4660 N N . ASP A 1 62 ? -3.544 5.852 5.355 1.00 0.70 96 ASP A N 3
ATOM 4661 C CA . ASP A 1 62 ? -3.598 6.544 6.632 1.00 0.78 96 ASP A CA 3
ATOM 4662 C C . ASP A 1 62 ? -2.569 7.646 6.665 1.00 0.75 96 ASP A C 3
ATOM 4663 O O . ASP A 1 62 ? -2.719 8.628 7.399 1.00 0.88 96 ASP A O 3
ATOM 4672 N N . LYS A 1 63 ? -1.525 7.462 5.860 1.00 0.66 97 LYS A N 3
ATOM 4673 C CA . LYS A 1 63 ? -0.350 8.322 5.891 1.00 0.70 97 LYS A CA 3
ATOM 4674 C C . LYS A 1 63 ? 0.269 8.247 7.282 1.00 0.70 97 LYS A C 3
ATOM 4675 O O . LYS A 1 63 ? 0.878 9.198 7.773 1.00 0.86 97 LYS A O 3
ATOM 4694 N N . ASP A 1 64 ? 0.129 7.070 7.890 1.00 0.56 98 ASP A N 3
ATOM 4695 C CA . ASP A 1 64 ? 0.503 6.864 9.278 1.00 0.59 98 ASP A CA 3
ATOM 4696 C C . ASP A 1 64 ? 1.915 6.311 9.385 1.00 0.45 98 ASP A C 3
ATOM 4697 O O . ASP A 1 64 ? 2.357 5.924 10.466 1.00 0.46 98 ASP A O 3
ATOM 4706 N N . GLY A 1 65 ? 2.631 6.310 8.259 1.00 0.39 99 GLY A N 3
ATOM 4707 C CA . GLY A 1 65 ? 3.988 5.790 8.233 1.00 0.38 99 GLY A CA 3
ATOM 4708 C C . GLY A 1 65 ? 4.019 4.315 8.562 1.00 0.29 99 GLY A C 3
ATOM 4709 O O . GLY A 1 65 ? 5.055 3.761 8.943 1.00 0.39 99 GLY A O 3
ATOM 4713 N N . LEU A 1 66 ? 2.871 3.684 8.391 1.00 0.28 100 LEU A N 3
ATOM 4714 C CA . LEU A 1 66 ? 2.667 2.308 8.780 1.00 0.33 100 LEU A CA 3
ATOM 4715 C C . LEU A 1 66 ? 1.808 1.600 7.752 1.00 0.29 100 LEU A C 3
ATOM 4716 O O . LEU A 1 66 ? 0.903 2.206 7.172 1.00 0.39 100 LEU A O 3
ATOM 4732 N N . LEU A 1 67 ? 2.079 0.326 7.535 1.00 0.28 101 LEU A N 3
ATOM 4733 C CA . LEU A 1 67 ? 1.322 -0.448 6.568 1.00 0.27 101 LEU A CA 3
ATOM 4734 C C . LEU A 1 67 ? 0.547 -1.564 7.247 1.00 0.27 101 LEU A C 3
ATOM 4735 O O . LEU A 1 67 ? 1.133 -2.446 7.885 1.00 0.31 101 LEU A O 3
ATOM 4751 N N . ASP A 1 68 ? -0.773 -1.508 7.133 1.00 0.28 102 ASP A N 3
ATOM 4752 C CA . ASP A 1 68 ? -1.617 -2.629 7.509 1.00 0.33 102 ASP A CA 3
ATOM 4753 C C . ASP A 1 68 ? -1.411 -3.741 6.503 1.00 0.26 102 ASP A C 3
ATOM 4754 O O . ASP A 1 68 ? -0.726 -3.549 5.501 1.00 0.24 102 ASP A O 3
ATOM 4763 N N . ASP A 1 69 ? -2.013 -4.889 6.745 1.00 0.32 103 ASP A N 3
ATOM 4764 C CA . ASP A 1 69 ? -1.902 -6.005 5.816 1.00 0.35 103 ASP A CA 3
ATOM 4765 C C . ASP A 1 69 ? -2.530 -5.633 4.479 1.00 0.26 103 ASP A C 3
ATOM 4766 O O . ASP A 1 69 ? -2.056 -6.046 3.423 1.00 0.24 103 ASP A O 3
ATOM 4775 N N . GLU A 1 70 ? -3.566 -4.810 4.537 1.00 0.26 104 GLU A N 3
ATOM 4776 C CA . GLU A 1 70 ? -4.226 -4.307 3.340 1.00 0.25 104 GLU A CA 3
ATOM 4777 C C . GLU A 1 70 ? -3.301 -3.362 2.579 1.00 0.22 104 GLU A C 3
ATOM 4778 O O . GLU A 1 70 ? -3.082 -3.519 1.376 1.00 0.29 104 GLU A O 3
ATOM 4790 N N . GLU A 1 71 ? -2.744 -2.390 3.298 1.00 0.18 105 GLU A N 3
ATOM 4791 C CA . GLU A 1 71 ? -1.861 -1.398 2.691 1.00 0.18 105 GLU A CA 3
ATOM 4792 C C . GLU A 1 71 ? -0.630 -2.067 2.094 1.00 0.17 105 GLU A C 3
ATOM 4793 O O . GLU A 1 71 ? -0.223 -1.759 0.980 1.00 0.17 105 GLU A O 3
ATOM 4805 N N . PHE A 1 72 ? -0.057 -2.996 2.845 1.00 0.17 106 PHE A N 3
ATOM 4806 C CA . PHE A 1 72 ? 1.157 -3.683 2.434 1.00 0.18 106 PHE A CA 3
ATOM 4807 C C . PHE A 1 72 ? 0.886 -4.623 1.259 1.00 0.18 106 PHE A C 3
ATOM 4808 O O . PHE A 1 72 ? 1.773 -4.893 0.452 1.00 0.21 106 PHE A O 3
ATOM 4825 N N . ALA A 1 73 ? -0.358 -5.072 1.132 1.00 0.19 107 ALA A N 3
ATOM 4826 C CA . ALA A 1 73 ? -0.715 -6.012 0.082 1.00 0.24 107 ALA A CA 3
ATOM 4827 C C . ALA A 1 73 ? -0.882 -5.251 -1.208 1.00 0.23 107 ALA A C 3
ATOM 4828 O O . ALA A 1 73 ? -0.469 -5.693 -2.283 1.00 0.25 107 ALA A O 3
ATOM 4835 N N . LEU A 1 74 ? -1.482 -4.084 -1.077 1.00 0.24 108 LEU A N 3
ATOM 4836 C CA . LEU A 1 74 ? -1.612 -3.160 -2.178 1.00 0.28 108 LEU A CA 3
ATOM 4837 C C . LEU A 1 74 ? -0.238 -2.608 -2.565 1.00 0.23 108 LEU A C 3
ATOM 4838 O O . LEU A 1 74 ? 0.054 -2.414 -3.746 1.00 0.23 108 LEU A O 3
ATOM 4854 N N . ALA A 1 75 ? 0.610 -2.389 -1.564 1.00 0.23 109 ALA A N 3
ATOM 4855 C CA . ALA A 1 75 ? 1.976 -1.926 -1.789 1.00 0.24 109 ALA A CA 3
ATOM 4856 C C . ALA A 1 75 ? 2.750 -2.925 -2.634 1.00 0.23 109 ALA A C 3
ATOM 4857 O O . ALA A 1 75 ? 3.281 -2.574 -3.686 1.00 0.24 109 ALA A O 3
ATOM 4864 N N . ASN A 1 76 ? 2.796 -4.176 -2.177 1.00 0.24 110 ASN A N 3
ATOM 4865 C CA . ASN A 1 76 ? 3.475 -5.243 -2.914 1.00 0.26 110 ASN A CA 3
A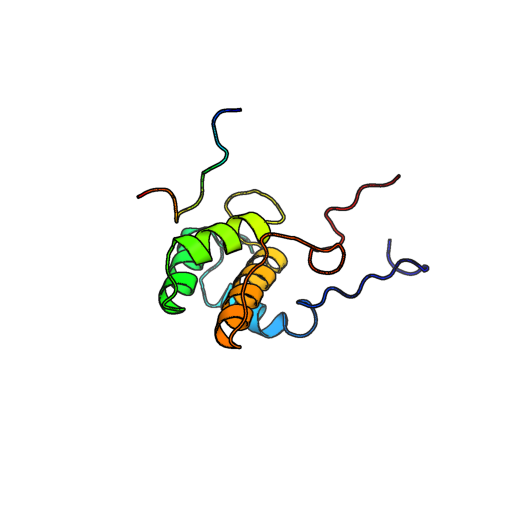TOM 4866 C C . ASN A 1 76 ? 2.858 -5.416 -4.293 1.00 0.25 110 ASN A C 3
ATOM 4867 O O . ASN A 1 76 ? 3.538 -5.792 -5.242 1.00 0.26 110 ASN A O 3
ATOM 4878 N N . HIS A 1 77 ? 1.567 -5.136 -4.397 1.00 0.24 111 HIS A N 3
ATOM 4879 C CA . HIS A 1 77 ? 0.859 -5.276 -5.659 1.00 0.26 111 HIS A CA 3
ATOM 4880 C C . HIS A 1 77 ? 1.330 -4.219 -6.659 1.00 0.24 111 HIS A C 3
ATOM 4881 O O . HIS A 1 77 ? 1.475 -4.504 -7.845 1.00 0.27 111 HIS A O 3
ATOM 4896 N N . LEU A 1 78 ? 1.567 -3.004 -6.171 1.00 0.24 112 LEU A N 3
ATOM 4897 C CA . LEU A 1 78 ? 2.104 -1.929 -7.009 1.00 0.23 112 LEU A CA 3
ATOM 4898 C C . LEU A 1 78 ? 3.571 -2.197 -7.340 1.00 0.24 112 LEU A C 3
ATOM 4899 O O . LEU A 1 78 ? 4.020 -1.992 -8.471 1.00 0.27 112 LEU A O 3
ATOM 4915 N N . ILE A 1 79 ? 4.305 -2.673 -6.346 1.00 0.28 113 ILE A N 3
ATOM 4916 C CA . ILE A 1 79 ? 5.704 -3.030 -6.526 1.00 0.32 113 ILE A CA 3
ATOM 4917 C C . ILE A 1 79 ? 5.855 -4.088 -7.612 1.00 0.35 113 ILE A C 3
ATOM 4918 O O . ILE A 1 79 ? 6.631 -3.926 -8.560 1.00 0.38 113 ILE A O 3
ATOM 4934 N N . LYS A 1 80 ? 5.088 -5.163 -7.494 1.00 0.38 114 LYS A N 3
ATOM 4935 C CA . LYS A 1 80 ? 5.189 -6.245 -8.444 1.00 0.46 114 LYS A CA 3
ATOM 4936 C C . LYS A 1 80 ? 4.518 -5.882 -9.763 1.00 0.45 114 LYS A C 3
ATOM 4937 O O . LYS A 1 80 ? 4.884 -6.419 -10.790 1.00 0.49 114 LYS A O 3
ATOM 4956 N N . VAL A 1 81 ? 3.558 -4.955 -9.757 1.00 0.43 115 VAL A N 3
ATOM 4957 C CA . VAL A 1 81 ? 2.934 -4.541 -11.011 1.00 0.46 115 VAL A CA 3
ATOM 4958 C C . VAL A 1 81 ? 3.968 -3.820 -11.874 1.00 0.43 115 VAL A C 3
ATOM 4959 O O . VAL A 1 81 ? 3.964 -3.943 -13.099 1.00 0.48 115 VAL A O 3
ATOM 4972 N N . LYS A 1 82 ? 4.874 -3.088 -11.222 1.00 0.40 116 LYS A N 3
ATOM 4973 C CA . LYS A 1 82 ? 6.026 -2.520 -11.904 1.00 0.41 116 LYS A CA 3
ATOM 4974 C C . LYS A 1 82 ? 6.958 -3.634 -12.370 1.00 0.47 116 LYS A C 3
ATOM 4975 O O . LYS A 1 82 ? 7.448 -3.618 -13.497 1.00 0.54 116 LYS A O 3
ATOM 4994 N N . LEU A 1 83 ? 7.179 -4.606 -11.491 1.00 0.47 117 LEU A N 3
ATOM 4995 C CA . LEU A 1 83 ? 8.046 -5.748 -11.785 1.00 0.57 117 LEU A CA 3
ATOM 4996 C C . LEU A 1 83 ? 7.555 -6.540 -13.002 1.00 0.64 117 LEU A C 3
ATOM 4997 O O . LEU A 1 83 ? 8.358 -6.989 -13.819 1.00 0.75 117 LEU A O 3
ATOM 5013 N N . GLU A 1 84 ? 6.240 -6.690 -13.126 1.00 0.61 118 GLU A N 3
ATOM 5014 C CA . GLU A 1 84 ? 5.653 -7.455 -14.223 1.00 0.69 118 GLU A CA 3
ATOM 5015 C C . GLU A 1 84 ? 5.740 -6.676 -15.537 1.00 0.70 118 GLU A C 3
ATOM 5016 O O . GLU A 1 84 ? 5.395 -7.197 -16.598 1.00 0.85 118 GLU A O 3
ATOM 5028 N N . GLY A 1 85 ? 6.174 -5.423 -15.462 1.00 0.60 119 GLY A N 3
ATOM 5029 C CA . GLY A 1 85 ? 6.351 -4.632 -16.664 1.00 0.62 119 GLY A CA 3
ATOM 5030 C C . GLY A 1 85 ? 5.202 -3.672 -16.921 1.00 0.65 119 GLY A C 3
ATOM 5031 O O . GLY A 1 85 ? 4.976 -3.257 -18.058 1.00 0.68 119 GLY A O 3
ATOM 5035 N N . HIS A 1 86 ? 4.475 -3.313 -15.868 1.00 0.70 120 HIS A N 3
ATOM 5036 C CA . HIS A 1 86 ? 3.363 -2.376 -15.995 1.00 0.78 120 HIS A CA 3
ATOM 5037 C C . HIS A 1 86 ? 3.748 -1.019 -15.425 1.00 0.75 120 HIS A C 3
ATOM 5038 O O . HIS A 1 86 ? 4.821 -0.861 -14.833 1.00 0.92 120 HIS A O 3
ATOM 5053 N N . GLU A 1 87 ? 2.878 -0.042 -15.610 1.00 0.78 121 GLU A N 3
ATOM 5054 C CA . GLU A 1 87 ? 3.073 1.279 -15.035 1.00 0.84 121 GLU A CA 3
ATOM 5055 C C . GLU A 1 87 ? 1.857 1.651 -14.202 1.00 0.84 121 GLU A C 3
ATOM 5056 O O . GLU A 1 87 ? 0.717 1.456 -14.634 1.00 0.98 121 GLU A O 3
ATOM 5068 N N . LEU A 1 88 ? 2.093 2.175 -13.012 1.00 0.88 122 LEU A N 3
ATOM 5069 C CA . LEU A 1 88 ? 1.005 2.573 -12.137 1.00 0.89 122 LEU A CA 3
ATOM 5070 C C . LEU A 1 88 ? 0.608 4.024 -12.412 1.00 0.96 122 LEU A C 3
ATOM 5071 O O . LEU A 1 88 ? 1.461 4.877 -12.663 1.00 1.08 122 LEU A O 3
ATOM 5087 N N . PRO A 1 89 ? -0.701 4.314 -12.381 1.00 1.00 123 PRO A N 3
ATOM 5088 C CA . PRO A 1 89 ? -1.252 5.618 -12.787 1.00 1.15 123 PRO A CA 3
ATOM 5089 C C . PRO A 1 89 ? -1.007 6.728 -11.772 1.00 1.04 123 PRO A C 3
ATOM 5090 O O . PRO A 1 89 ? -1.447 7.862 -11.971 1.00 1.16 123 PRO A O 3
ATOM 5101 N N . ALA A 1 90 ? -0.318 6.391 -10.682 1.00 0.88 124 ALA A N 3
ATOM 5102 C CA . ALA A 1 90 ? -0.059 7.333 -9.595 1.00 0.86 124 ALA A CA 3
ATOM 5103 C C . ALA A 1 90 ? -1.368 7.837 -8.988 1.00 0.82 124 ALA A C 3
ATOM 5104 O O . ALA A 1 90 ? -1.412 8.891 -8.355 1.00 0.88 124 ALA A O 3
ATOM 5111 N N . ASP A 1 91 ? -2.426 7.059 -9.166 1.00 0.82 125 ASP A N 3
ATOM 5112 C CA . ASP A 1 91 ? -3.731 7.401 -8.627 1.00 0.84 125 ASP A CA 3
ATOM 5113 C C . ASP A 1 91 ? -4.292 6.210 -7.889 1.00 0.83 125 ASP A C 3
ATOM 5114 O O . ASP A 1 91 ? -3.726 5.118 -7.947 1.00 0.85 125 ASP A O 3
ATOM 5123 N N . LEU A 1 92 ? -5.398 6.411 -7.204 1.00 0.84 126 LEU A N 3
ATOM 5124 C CA . LEU A 1 92 ? -6.042 5.337 -6.485 1.00 0.85 126 LEU A CA 3
ATOM 5125 C C . LEU A 1 92 ? -7.502 5.210 -6.905 1.00 0.82 126 LEU A C 3
ATOM 5126 O O . LEU A 1 92 ? -8.383 5.842 -6.323 1.00 0.86 126 LEU A O 3
ATOM 5142 N N . PRO A 1 93 ? -7.767 4.410 -7.945 1.00 0.79 127 PRO A N 3
ATOM 5143 C CA . PRO A 1 93 ? -9.126 4.126 -8.404 1.00 0.78 127 PRO A CA 3
ATOM 5144 C C . PRO A 1 93 ? -9.922 3.326 -7.369 1.00 0.79 127 PRO A C 3
ATOM 5145 O O . PRO A 1 93 ? -9.338 2.626 -6.537 1.00 0.81 127 PRO A O 3
ATOM 5156 N N . PRO A 1 94 ? -11.261 3.422 -7.419 1.00 0.82 128 PRO A N 3
ATOM 5157 C CA . PRO A 1 94 ? -12.162 2.774 -6.449 1.00 0.89 128 PRO A CA 3
ATOM 5158 C C . PRO A 1 94 ? -11.882 1.286 -6.226 1.00 0.92 128 PRO A C 3
ATOM 5159 O O . PRO A 1 94 ? -12.043 0.787 -5.117 1.00 1.00 128 PRO A O 3
ATOM 5170 N N . HIS A 1 95 ? -11.453 0.574 -7.265 1.00 0.90 129 HIS A N 3
ATOM 5171 C CA . HIS A 1 95 ? -11.248 -0.874 -7.145 1.00 0.96 129 HIS A CA 3
ATOM 5172 C C . HIS A 1 95 ? -9.834 -1.214 -6.656 1.00 0.95 129 HIS A C 3
ATOM 5173 O O . HIS A 1 95 ? -9.394 -2.364 -6.740 1.00 1.02 129 HIS A O 3
ATOM 5188 N N . LEU A 1 96 ? -9.131 -0.214 -6.142 1.00 0.89 130 LEU A N 3
ATOM 5189 C CA . LEU A 1 96 ? -7.795 -0.417 -5.588 1.00 0.92 130 LEU A CA 3
ATOM 5190 C C . LEU A 1 96 ? -7.676 0.197 -4.197 1.00 0.93 130 LEU A C 3
ATOM 5191 O O . LEU A 1 96 ? -6.945 -0.313 -3.344 1.00 1.06 130 LEU A O 3
ATOM 5207 N N . VAL A 1 97 ? -8.396 1.290 -3.969 1.00 0.90 131 VAL A N 3
ATOM 5208 C CA . VAL A 1 97 ? -8.319 2.007 -2.703 1.00 0.95 131 VAL A CA 3
ATOM 5209 C C . VAL A 1 97 ? -8.955 1.201 -1.562 1.00 1.00 131 VAL A C 3
ATOM 5210 O O . VAL A 1 97 ? -10.091 0.735 -1.670 1.00 1.11 131 VAL A O 3
ATOM 5223 N N . PRO A 1 98 ? -8.196 1.004 -0.468 1.00 1.06 132 PRO A N 3
ATOM 5224 C CA . PRO A 1 98 ? -8.659 0.268 0.718 1.00 1.23 132 PRO A CA 3
ATOM 5225 C C . PRO A 1 98 ? -9.867 0.928 1.390 1.00 1.32 132 PRO A C 3
ATOM 5226 O O . PRO A 1 98 ? -10.065 2.141 1.283 1.00 1.30 132 PRO A O 3
ATOM 5237 N N . PRO A 1 99 ? -10.675 0.136 2.124 1.00 1.52 133 PRO A N 3
ATOM 5238 C CA . PRO A 1 99 ? -11.912 0.614 2.770 1.00 1.77 133 PRO A CA 3
ATOM 5239 C C . PRO A 1 99 ? -11.665 1.646 3.874 1.00 1.82 133 PRO A C 3
ATOM 5240 O O . PRO A 1 99 ? -12.605 2.236 4.412 1.00 2.01 133 PRO A O 3
ATOM 5251 N N . SER A 1 100 ? -10.405 1.866 4.204 1.00 1.74 134 SER A N 3
ATOM 5252 C CA . SER A 1 100 ? -10.041 2.816 5.239 1.00 1.88 134 SER A CA 3
ATOM 5253 C C . SER A 1 100 ? -9.906 4.231 4.682 1.00 1.70 134 SER A C 3
ATOM 5254 O O . SER A 1 100 ? -9.592 5.165 5.414 1.00 1.80 134 SER A O 3
ATOM 5262 N N . LYS A 1 101 ? -10.162 4.391 3.392 1.00 1.54 135 LYS A N 3
ATOM 5263 C CA . LYS A 1 101 ? -10.057 5.695 2.764 1.00 1.51 135 LYS A CA 3
ATOM 5264 C C . LYS A 1 101 ? -11.409 6.128 2.190 1.00 1.68 135 LYS A C 3
ATOM 5265 O O . LYS A 1 101 ? -11.488 7.043 1.366 1.00 1.78 135 LYS A O 3
ATOM 5284 N N . ARG A 1 102 ? -12.472 5.481 2.651 1.00 1.84 136 ARG A N 3
ATOM 5285 C CA . ARG A 1 102 ? -13.824 5.777 2.179 1.00 2.11 136 ARG A CA 3
ATOM 5286 C C . ARG A 1 102 ? -14.306 7.123 2.709 1.00 2.38 136 ARG A C 3
ATOM 5287 O O . ARG A 1 102 ? -13.864 7.576 3.767 1.00 2.59 136 ARG A O 3
ATOM 5308 N N . ARG A 1 103 ? -15.186 7.770 1.955 1.00 2.52 137 ARG A N 3
ATOM 5309 C CA . ARG A 1 103 ? -15.769 9.040 2.368 1.00 2.92 137 ARG A CA 3
ATOM 5310 C C . ARG A 1 103 ? -17.148 8.816 2.979 1.00 3.35 137 ARG A C 3
ATOM 5311 O O . ARG A 1 103 ? -17.947 8.036 2.456 1.00 3.45 137 ARG A O 3
ATOM 5332 N N . HIS A 1 104 ? -17.421 9.493 4.083 1.00 3.83 138 HIS A N 3
ATOM 5333 C CA . HIS A 1 104 ? -18.706 9.364 4.760 1.00 4.40 138 HIS A CA 3
ATOM 5334 C C . HIS A 1 104 ? -19.266 10.736 5.093 1.00 4.88 138 HIS A C 3
ATOM 5335 O O . HIS A 1 104 ? -18.510 11.662 5.387 1.00 5.25 138 HIS A O 3
ATOM 5350 N N . GLU A 1 105 ? -20.575 10.878 4.991 1.00 5.07 139 GLU A N 3
ATOM 5351 C CA . GLU A 1 105 ? -21.247 12.070 5.486 1.00 5.70 139 GLU A CA 3
ATOM 5352 C C . GLU A 1 105 ? -20.972 12.230 6.980 1.00 6.29 139 GLU A C 3
ATOM 5353 O O . GLU A 1 105 ? -20.654 13.355 7.414 1.00 6.65 139 GLU A O 3
ATOM 5366 N N . PHE B 2 1 ? 3.638 25.147 3.861 1.00 8.10 143 PHE B N 3
ATOM 5367 C CA . PHE B 2 1 ? 2.505 24.188 3.865 1.00 8.03 143 PHE B CA 3
ATOM 5368 C C . PHE B 2 1 ? 3.010 22.763 4.032 1.00 7.44 143 PHE B C 3
ATOM 5369 O O . PHE B 2 1 ? 4.208 22.539 4.200 1.00 7.60 143 PHE B O 3
ATOM 5388 N N . ASN B 2 2 ? 2.092 21.802 3.983 1.00 7.01 144 ASN B N 3
ATOM 5389 C CA . ASN B 2 2 ? 2.438 20.399 4.169 1.00 6.70 144 ASN B CA 3
ATOM 5390 C C . ASN B 2 2 ? 2.891 19.781 2.856 1.00 5.91 144 ASN B C 3
ATOM 5391 O O . ASN B 2 2 ? 2.305 20.035 1.804 1.00 6.06 144 ASN B O 3
ATOM 5402 N N . TYR B 2 3 ? 3.941 18.981 2.920 1.00 5.34 145 TYR B N 3
ATOM 5403 C CA . TYR B 2 3 ? 4.485 18.333 1.734 1.00 4.71 145 TYR B CA 3
ATOM 5404 C C . TYR B 2 3 ? 4.385 16.816 1.854 1.00 4.07 145 TYR B C 3
ATOM 5405 O O . TYR B 2 3 ? 4.813 16.081 0.961 1.00 4.28 145 TYR B O 3
ATOM 5423 N N . GLU B 2 4 ? 3.825 16.366 2.976 1.00 3.73 146 GLU B N 3
ATOM 5424 C CA . GLU B 2 4 ? 3.503 14.956 3.209 1.00 3.42 146 GLU B CA 3
ATOM 5425 C C . GLU B 2 4 ? 4.743 14.059 3.232 1.00 3.05 146 GLU B C 3
ATOM 5426 O O . GLU B 2 4 ? 4.642 12.850 3.026 1.00 3.46 146 GLU B O 3
ATOM 5438 N N . SER B 2 5 ? 5.901 14.632 3.523 1.00 2.73 147 SER B N 3
ATOM 5439 C CA . SER B 2 5 ? 7.114 13.840 3.646 1.00 2.56 147 SER B CA 3
ATOM 5440 C C . SER B 2 5 ? 7.185 13.194 5.024 1.00 1.90 147 SER B C 3
ATOM 5441 O O . SER B 2 5 ? 7.784 13.734 5.954 1.00 2.33 147 SER B O 3
ATOM 5449 N N . THR B 2 6 ? 6.503 12.068 5.153 1.00 1.20 148 THR B N 3
ATOM 5450 C CA . THR B 2 6 ? 6.514 11.286 6.373 1.00 1.00 148 THR B CA 3
ATOM 5451 C C . THR B 2 6 ? 6.966 9.864 6.048 1.00 0.81 148 THR B C 3
ATOM 5452 O O . THR B 2 6 ? 7.054 8.995 6.920 1.00 1.25 148 THR B O 3
ATOM 5463 N N . ASP B 2 7 ? 7.279 9.659 4.773 1.00 0.45 149 ASP B N 3
ATOM 5464 C CA . ASP B 2 7 ? 7.674 8.357 4.265 1.00 0.42 149 ASP B CA 3
ATOM 5465 C C . ASP B 2 7 ? 9.193 8.197 4.300 1.00 0.31 149 ASP B C 3
ATOM 5466 O O . ASP B 2 7 ? 9.936 9.182 4.301 1.00 0.30 149 ASP B O 3
ATOM 5475 N N . PRO B 2 8 ? 9.671 6.945 4.335 1.00 0.31 150 PRO B N 3
ATOM 5476 C CA . PRO B 2 8 ? 11.102 6.633 4.432 1.00 0.29 150 PRO B CA 3
ATOM 5477 C C . PRO B 2 8 ? 11.883 6.950 3.155 1.00 0.29 150 PRO B C 3
ATOM 5478 O O . PRO B 2 8 ? 13.101 6.769 3.108 1.00 0.34 150 PRO B O 3
ATOM 5489 N N . PHE B 2 9 ? 11.197 7.413 2.121 1.00 0.31 151 PHE B N 3
ATOM 5490 C CA . PHE B 2 9 ? 11.833 7.613 0.829 1.00 0.39 151 PHE B CA 3
ATOM 5491 C C . PHE B 2 9 ? 12.137 9.084 0.582 1.00 0.46 151 PHE B C 3
ATOM 5492 O O . PHE B 2 9 ? 13.010 9.419 -0.222 1.00 0.56 151 PHE B O 3
ATOM 5509 N N . THR B 2 10 ? 11.407 9.959 1.257 1.00 0.53 152 THR B N 3
ATOM 5510 C CA . THR B 2 10 ? 11.669 11.384 1.177 1.00 0.65 152 THR B CA 3
ATOM 5511 C C . THR B 2 10 ? 11.240 12.096 2.458 1.00 1.20 152 THR B C 3
ATOM 5512 O O . THR B 2 10 ? 10.063 12.123 2.814 1.00 1.89 152 THR B O 3
ATOM 5523 N N . ALA B 2 11 ? 12.211 12.670 3.155 1.00 1.65 153 ALA B N 3
ATOM 5524 C CA . ALA B 2 11 ? 11.947 13.388 4.390 1.00 2.19 153 ALA B CA 3
ATOM 5525 C C . ALA B 2 11 ? 12.826 14.631 4.492 1.00 2.66 153 ALA B C 3
ATOM 5526 O O . ALA B 2 11 ? 14.052 14.535 4.593 1.00 3.11 153 ALA B O 3
ATOM 5533 N N . LYS B 2 12 ? 12.192 15.793 4.439 1.00 3.24 154 LYS B N 3
ATOM 5534 C CA . LYS B 2 12 ? 12.891 17.062 4.579 1.00 4.19 154 LYS B CA 3
ATOM 5535 C C . LYS B 2 12 ? 12.244 17.885 5.688 1.00 5.08 154 LYS B C 3
ATOM 5536 O O . LYS B 2 12 ? 11.386 18.737 5.381 1.00 5.70 154 LYS B O 3
ATOM 5557 N N . GLY A 1 1 ? -23.676 2.812 10.226 1.00 10.47 35 GLY A N 4
ATOM 5558 C CA . GLY A 1 1 ? -23.160 1.798 9.276 1.00 10.20 35 GLY A CA 4
ATOM 5559 C C . GLY A 1 1 ? -23.241 2.273 7.838 1.00 9.66 35 GLY A C 4
ATOM 5560 O O . GLY A 1 1 ? -23.119 3.471 7.572 1.00 9.43 35 GLY A O 4
ATOM 5566 N N . PRO A 1 2 ? -23.434 1.354 6.880 1.00 9.71 36 PRO A N 4
ATOM 5567 C CA . PRO A 1 2 ? -23.543 1.701 5.468 1.00 9.54 36 PRO A CA 4
ATOM 5568 C C . PRO A 1 2 ? -24.926 2.247 5.115 1.00 8.72 36 PRO A C 4
ATOM 5569 O O . PRO A 1 2 ? -25.945 1.582 5.321 1.00 8.72 36 PRO A O 4
ATOM 5580 N N . LEU A 1 3 ? -24.950 3.467 4.588 1.00 8.27 37 LEU A N 4
ATOM 5581 C CA . LEU A 1 3 ? -26.199 4.128 4.220 1.00 7.70 37 LEU A CA 4
ATOM 5582 C C . LEU A 1 3 ? -26.793 3.488 2.967 1.00 6.80 37 LEU A C 4
ATOM 5583 O O . LEU A 1 3 ? -27.852 2.867 3.021 1.00 6.86 37 LEU A O 4
ATOM 5599 N N . GLY A 1 4 ? -26.104 3.645 1.842 1.00 6.24 38 GLY A N 4
ATOM 5600 C CA . GLY A 1 4 ? -26.591 3.090 0.595 1.00 5.56 38 GLY A CA 4
ATOM 5601 C C . GLY A 1 4 ? -25.600 3.272 -0.533 1.00 5.01 38 GLY A C 4
ATOM 5602 O O . GLY A 1 4 ? -25.635 4.274 -1.246 1.00 5.18 38 GLY A O 4
ATOM 5606 N N . SER A 1 5 ? -24.708 2.309 -0.681 1.00 4.73 39 SER A N 4
ATOM 5607 C CA . SER A 1 5 ? -23.700 2.350 -1.723 1.00 4.60 39 SER A CA 4
ATOM 5608 C C . SER A 1 5 ? -23.259 0.932 -2.047 1.00 4.02 39 SER A C 4
ATOM 5609 O O . SER A 1 5 ? -23.352 0.048 -1.196 1.00 4.46 39 SER A O 4
ATOM 5617 N N . ASP A 1 6 ? -22.820 0.705 -3.277 1.00 3.29 40 ASP A N 4
ATOM 5618 C CA . ASP A 1 6 ? -22.296 -0.601 -3.655 1.00 2.92 40 ASP A CA 4
ATOM 5619 C C . ASP A 1 6 ? -20.877 -0.773 -3.138 1.00 2.66 40 ASP A C 4
ATOM 5620 O O . ASP A 1 6 ? -19.986 0.019 -3.455 1.00 2.56 40 ASP A O 4
ATOM 5629 N N . ASP A 1 7 ? -20.683 -1.792 -2.316 1.00 2.83 41 ASP A N 4
ATOM 5630 C CA . ASP A 1 7 ? -19.361 -2.126 -1.807 1.00 2.71 41 ASP A CA 4
ATOM 5631 C C . ASP A 1 7 ? -18.663 -3.066 -2.769 1.00 2.19 41 ASP A C 4
ATOM 5632 O O . ASP A 1 7 ? -19.053 -4.226 -2.922 1.00 2.35 41 ASP A O 4
ATOM 5641 N N . VAL A 1 8 ? -17.652 -2.540 -3.437 1.00 1.81 42 VAL A N 4
ATOM 5642 C CA . VAL A 1 8 ? -16.914 -3.287 -4.439 1.00 1.43 42 VAL A CA 4
ATOM 5643 C C . VAL A 1 8 ? -15.948 -4.263 -3.779 1.00 1.36 42 VAL A C 4
ATOM 5644 O O . VAL A 1 8 ? -15.307 -3.936 -2.777 1.00 1.49 42 VAL A O 4
ATOM 5657 N N . GLU A 1 9 ? -15.866 -5.462 -4.340 1.00 1.39 43 GLU A N 4
ATOM 5658 C CA . GLU A 1 9 ? -14.924 -6.462 -3.868 1.00 1.41 43 GLU A CA 4
ATOM 5659 C C . GLU A 1 9 ? -13.494 -5.995 -4.130 1.00 1.08 43 GLU A C 4
ATOM 5660 O O . GLU A 1 9 ? -13.153 -5.585 -5.245 1.00 1.03 43 GLU A O 4
ATOM 5672 N N . TRP A 1 10 ? -12.671 -6.037 -3.093 1.00 0.96 44 TRP A N 4
ATOM 5673 C CA . TRP A 1 10 ? -11.316 -5.514 -3.169 1.00 0.76 44 TRP A CA 4
ATOM 5674 C C . TRP A 1 10 ? -10.453 -6.425 -4.031 1.00 0.61 44 TRP A C 4
ATOM 5675 O O . TRP A 1 10 ? -10.191 -7.570 -3.667 1.00 0.62 44 TRP A O 4
ATOM 5696 N N . VAL A 1 11 ? -10.023 -5.901 -5.174 1.00 0.60 45 VAL A N 4
ATOM 5697 C CA . VAL A 1 11 ? -9.278 -6.670 -6.163 1.00 0.57 45 VAL A CA 4
ATOM 5698 C C . VAL A 1 11 ? -8.062 -7.352 -5.551 1.00 0.54 45 VAL A C 4
ATOM 5699 O O . VAL A 1 11 ? -7.786 -8.519 -5.820 1.00 0.67 45 VAL A O 4
ATOM 5712 N N . VAL A 1 12 ? -7.354 -6.626 -4.704 1.00 0.43 46 VAL A N 4
ATOM 5713 C CA . VAL A 1 12 ? -6.109 -7.126 -4.136 1.00 0.40 46 VAL A CA 4
ATOM 5714 C C . VAL A 1 12 ? -6.378 -8.023 -2.929 1.00 0.46 46 VAL A C 4
ATOM 5715 O O . VAL A 1 12 ? -5.470 -8.648 -2.386 1.00 0.53 46 VAL A O 4
ATOM 5728 N N . GLY A 1 13 ? -7.634 -8.108 -2.523 1.00 0.51 47 GLY A N 4
ATOM 5729 C CA . GLY A 1 13 ? -7.993 -9.036 -1.472 1.00 0.59 47 GLY A CA 4
ATOM 5730 C C . GLY A 1 13 ? -7.924 -10.455 -1.982 1.00 0.65 47 GLY A C 4
ATOM 5731 O O . GLY A 1 13 ? -7.872 -11.411 -1.209 1.00 0.78 47 GLY A O 4
ATOM 5735 N N . LYS A 1 14 ? -7.888 -10.569 -3.305 1.00 0.66 48 LYS A N 4
ATOM 5736 C CA . LYS A 1 14 ? -7.866 -11.848 -3.978 1.00 0.79 48 LYS A CA 4
ATOM 5737 C C . LYS A 1 14 ? -6.458 -12.446 -3.985 1.00 0.73 48 LYS A C 4
ATOM 5738 O O . LYS A 1 14 ? -6.289 -13.670 -3.967 1.00 0.86 48 LYS A O 4
ATOM 5757 N N . ASP A 1 15 ? -5.449 -11.587 -3.988 1.00 0.61 49 ASP A N 4
ATOM 5758 C CA . ASP A 1 15 ? -4.068 -12.042 -3.980 1.00 0.65 49 ASP A CA 4
ATOM 5759 C C . ASP A 1 15 ? -3.329 -11.427 -2.801 1.00 0.53 49 ASP A C 4
ATOM 5760 O O . ASP A 1 15 ? -2.125 -11.181 -2.852 1.00 0.60 49 ASP A O 4
ATOM 5769 N N . LYS A 1 16 ? -4.063 -11.262 -1.710 1.00 0.43 50 LYS A N 4
ATOM 5770 C CA . LYS A 1 16 ? -3.508 -10.739 -0.469 1.00 0.39 50 LYS A CA 4
ATOM 5771 C C . LYS A 1 16 ? -2.734 -11.810 0.312 1.00 0.32 50 LYS A C 4
ATOM 5772 O O . LYS A 1 16 ? -1.664 -11.515 0.827 1.00 0.29 50 LYS A O 4
ATOM 5791 N N . PRO A 1 17 ? -3.268 -13.059 0.439 1.00 0.34 51 PRO A N 4
ATOM 5792 C CA . PRO A 1 17 ? -2.609 -14.154 1.178 1.00 0.33 51 PRO A CA 4
ATOM 5793 C C . PRO A 1 17 ? -1.091 -14.230 1.004 1.00 0.29 51 PRO A C 4
ATOM 5794 O O . PRO A 1 17 ? -0.360 -14.477 1.964 1.00 0.29 51 PRO A O 4
ATOM 5805 N N . THR A 1 18 ? -0.621 -14.013 -0.213 1.00 0.29 52 THR A N 4
ATOM 5806 C CA . THR A 1 18 ? 0.801 -14.084 -0.500 1.00 0.28 52 THR A CA 4
ATOM 5807 C C . THR A 1 18 ? 1.540 -12.914 0.156 1.00 0.25 52 THR A C 4
ATOM 5808 O O . THR A 1 18 ? 2.587 -13.097 0.792 1.00 0.25 52 THR A O 4
ATOM 5819 N N . TYR A 1 19 ? 0.966 -11.722 0.044 1.00 0.25 53 TYR A N 4
ATOM 5820 C CA . TYR A 1 19 ? 1.551 -10.538 0.658 1.00 0.25 53 TYR A CA 4
ATOM 5821 C C . TYR A 1 19 ? 1.387 -10.624 2.169 1.00 0.22 53 TYR A C 4
ATOM 5822 O O . TYR A 1 19 ? 2.123 -9.996 2.924 1.00 0.21 53 TYR A O 4
ATOM 5840 N N . ASP A 1 20 ? 0.413 -11.422 2.589 1.00 0.23 54 ASP A N 4
ATOM 5841 C CA . ASP A 1 20 ? 0.122 -11.630 4.001 1.00 0.24 54 ASP A CA 4
ATOM 5842 C C . ASP A 1 20 ? 1.233 -12.454 4.635 1.00 0.21 54 ASP A C 4
ATOM 5843 O O . ASP A 1 20 ? 1.687 -12.167 5.746 1.00 0.22 54 ASP A O 4
ATOM 5852 N N . GLU A 1 21 ? 1.689 -13.465 3.904 1.00 0.23 55 GLU A N 4
ATOM 5853 C CA . GLU A 1 21 ? 2.832 -14.254 4.329 1.00 0.25 55 GLU A CA 4
ATOM 5854 C C . GLU A 1 21 ? 4.068 -13.368 4.405 1.00 0.24 55 GLU A C 4
ATOM 5855 O O . GLU A 1 21 ? 4.820 -13.417 5.379 1.00 0.30 55 GLU A O 4
ATOM 5867 N N . ILE A 1 22 ? 4.267 -12.545 3.379 1.00 0.22 56 ILE A N 4
ATOM 5868 C CA . ILE A 1 22 ? 5.374 -11.593 3.368 1.00 0.24 56 ILE A CA 4
ATOM 5869 C C . ILE A 1 22 ? 5.279 -10.648 4.569 1.00 0.24 56 ILE A C 4
ATOM 5870 O O . ILE A 1 22 ? 6.266 -10.399 5.259 1.00 0.27 56 ILE A O 4
ATOM 5886 N N . PHE A 1 23 ? 4.068 -10.177 4.831 1.00 0.22 57 PHE A N 4
ATOM 5887 C CA . PHE A 1 23 ? 3.781 -9.296 5.960 1.00 0.23 57 PHE A CA 4
ATOM 5888 C C . PHE A 1 23 ? 4.258 -9.915 7.273 1.00 0.26 57 PHE A C 4
ATOM 5889 O O . PHE A 1 23 ? 4.790 -9.228 8.143 1.00 0.29 57 PHE A O 4
ATOM 5906 N N . TYR A 1 24 ? 4.092 -11.224 7.404 1.00 0.33 58 TYR A N 4
ATOM 5907 C CA . TYR A 1 24 ? 4.454 -11.912 8.639 1.00 0.40 58 TYR A CA 4
ATOM 5908 C C . TYR A 1 24 ? 5.818 -12.592 8.565 1.00 0.44 58 TYR A C 4
ATOM 5909 O O . TYR A 1 24 ? 6.203 -13.320 9.480 1.00 0.62 58 TYR A O 4
ATOM 5927 N N . THR A 1 25 ? 6.557 -12.353 7.497 1.00 0.40 59 THR A N 4
ATOM 5928 C CA . THR A 1 25 ? 7.913 -12.872 7.398 1.00 0.45 59 THR A CA 4
ATOM 5929 C C . THR A 1 25 ? 8.935 -11.747 7.498 1.00 0.48 59 THR A C 4
ATOM 5930 O O . THR A 1 25 ? 10.141 -11.992 7.513 1.00 0.56 59 THR A O 4
ATOM 5941 N N . LEU A 1 26 ? 8.449 -10.514 7.591 1.00 0.48 60 LEU A N 4
ATOM 5942 C CA . LEU A 1 26 ? 9.339 -9.364 7.681 1.00 0.56 60 LEU A CA 4
ATOM 5943 C C . LEU A 1 26 ? 9.145 -8.614 8.993 1.00 0.61 60 LEU A C 4
ATOM 5944 O O . LEU A 1 26 ? 9.573 -7.471 9.130 1.00 0.71 60 LEU A O 4
ATOM 5960 N N . SER A 1 27 ? 8.532 -9.308 9.956 1.00 0.59 61 SER A N 4
ATOM 5961 C CA . SER A 1 27 ? 8.312 -8.795 11.311 1.00 0.66 61 SER A CA 4
ATOM 5962 C C . SER A 1 27 ? 7.188 -7.757 11.354 1.00 0.70 61 SER A C 4
ATOM 5963 O O . SER A 1 27 ? 7.414 -6.563 11.148 1.00 0.78 61 SER A O 4
ATOM 5971 N N . PRO A 1 28 ? 5.952 -8.217 11.588 1.00 0.67 62 PRO A N 4
ATOM 5972 C CA . PRO A 1 28 ? 4.807 -7.344 11.777 1.00 0.71 62 PRO A CA 4
ATOM 5973 C C . PRO A 1 28 ? 4.566 -7.029 13.251 1.00 0.83 62 PRO A C 4
ATOM 5974 O O . PRO A 1 28 ? 4.442 -7.931 14.077 1.00 1.10 62 PRO A O 4
ATOM 5985 N N . VAL A 1 29 ? 4.508 -5.753 13.590 1.00 0.70 63 VAL A N 4
ATOM 5986 C CA . VAL A 1 29 ? 4.293 -5.356 14.970 1.00 0.79 63 VAL A CA 4
ATOM 5987 C C . VAL A 1 29 ? 2.800 -5.241 15.244 1.00 0.78 63 VAL A C 4
ATOM 5988 O O . VAL A 1 29 ? 2.136 -4.385 14.668 1.00 0.72 63 VAL A O 4
ATOM 6001 N N . ASN A 1 30 ? 2.289 -6.134 16.093 1.00 0.92 64 ASN A N 4
ATOM 6002 C CA . ASN A 1 30 ? 0.861 -6.197 16.468 1.00 1.00 64 ASN A CA 4
ATOM 6003 C C . ASN A 1 30 ? -0.080 -6.154 15.257 1.00 0.91 64 ASN A C 4
ATOM 6004 O O . ASN A 1 30 ? -1.244 -5.765 15.373 1.00 0.97 64 ASN A O 4
ATOM 6015 N N . GLY A 1 31 ? 0.410 -6.614 14.110 1.00 0.83 65 GLY A N 4
ATOM 6016 C CA . GLY A 1 31 ? -0.420 -6.688 12.920 1.00 0.78 65 GLY A CA 4
ATOM 6017 C C . GLY A 1 31 ? -0.305 -5.462 12.028 1.00 0.59 65 GLY A C 4
ATOM 6018 O O . GLY A 1 31 ? -1.101 -5.285 11.106 1.00 0.59 65 GLY A O 4
ATOM 6022 N N . LYS A 1 32 ? 0.675 -4.615 12.305 1.00 0.51 66 LYS A N 4
ATOM 6023 C CA . LYS A 1 32 ? 0.953 -3.458 11.461 1.00 0.40 66 LYS A CA 4
ATOM 6024 C C . LYS A 1 32 ? 2.468 -3.281 11.345 1.00 0.36 66 LYS A C 4
ATOM 6025 O O . LYS A 1 32 ? 3.171 -3.236 12.354 1.00 0.55 66 LYS A O 4
ATOM 6044 N N . ILE A 1 33 ? 2.987 -3.208 10.129 1.00 0.30 67 ILE A N 4
ATOM 6045 C CA . ILE A 1 33 ? 4.427 -3.105 9.955 1.00 0.29 67 ILE A CA 4
ATOM 6046 C C . ILE A 1 33 ? 4.856 -1.659 9.787 1.00 0.28 67 ILE A C 4
ATOM 6047 O O . ILE A 1 33 ? 4.169 -0.862 9.144 1.00 0.37 67 ILE A O 4
ATOM 6063 N N . THR A 1 34 ? 5.990 -1.325 10.378 1.00 0.28 68 THR A N 4
ATOM 6064 C CA . THR A 1 34 ? 6.531 0.015 10.277 1.00 0.26 68 THR A CA 4
ATOM 6065 C C . THR A 1 34 ? 7.248 0.209 8.946 1.00 0.25 68 THR A C 4
ATOM 6066 O O . THR A 1 34 ? 7.655 -0.765 8.295 1.00 0.31 68 THR A O 4
ATOM 6077 N N . GLY A 1 35 ? 7.389 1.469 8.551 1.00 0.24 69 GLY A N 4
ATOM 6078 C CA . GLY A 1 35 ? 8.074 1.817 7.318 1.00 0.26 69 GLY A CA 4
ATOM 6079 C C . GLY A 1 35 ? 9.472 1.231 7.218 1.00 0.25 69 GLY A C 4
ATOM 6080 O O . GLY A 1 35 ? 9.997 1.067 6.122 1.00 0.33 69 GLY A O 4
ATOM 6084 N N . ALA A 1 36 ? 10.069 0.915 8.363 1.00 0.23 70 ALA A N 4
ATOM 6085 C CA . ALA A 1 36 ? 11.392 0.300 8.406 1.00 0.24 70 ALA A CA 4
ATOM 6086 C C . ALA A 1 36 ? 11.399 -1.042 7.676 1.00 0.22 70 ALA A C 4
ATOM 6087 O O . ALA A 1 36 ? 12.169 -1.247 6.735 1.00 0.25 70 ALA A O 4
ATOM 6094 N N . ASN A 1 37 ? 10.516 -1.942 8.089 1.00 0.29 71 ASN A N 4
ATOM 6095 C CA . ASN A 1 37 ? 10.477 -3.286 7.515 1.00 0.32 71 ASN A CA 4
ATOM 6096 C C . ASN A 1 37 ? 9.785 -3.271 6.166 1.00 0.24 71 ASN A C 4
ATOM 6097 O O . ASN A 1 37 ? 10.090 -4.084 5.291 1.00 0.20 71 ASN A O 4
ATOM 6108 N N . ALA A 1 38 ? 8.863 -2.330 5.997 1.00 0.26 72 ALA A N 4
ATOM 6109 C CA . ALA A 1 38 ? 8.190 -2.143 4.720 1.00 0.26 72 ALA A CA 4
ATOM 6110 C C . ALA A 1 38 ? 9.199 -1.745 3.650 1.00 0.20 72 ALA A C 4
ATOM 6111 O O . ALA A 1 38 ? 9.291 -2.391 2.608 1.00 0.21 72 ALA A O 4
ATOM 6118 N N . LYS A 1 39 ? 9.981 -0.703 3.927 1.00 0.19 73 LYS A N 4
ATOM 6119 C CA . LYS A 1 39 ? 11.017 -0.261 3.001 1.00 0.17 73 LYS A CA 4
ATOM 6120 C C . LYS A 1 39 ? 12.047 -1.361 2.792 1.00 0.18 73 LYS A C 4
ATOM 6121 O O . LYS A 1 39 ? 12.580 -1.515 1.701 1.00 0.20 73 LYS A O 4
ATOM 6140 N N . LYS A 1 40 ? 12.325 -2.118 3.847 1.00 0.20 74 LYS A N 4
ATOM 6141 C CA . LYS A 1 40 ? 13.224 -3.265 3.754 1.00 0.23 74 LYS A CA 4
ATOM 6142 C C . LYS A 1 40 ? 12.760 -4.221 2.650 1.00 0.20 74 LYS A C 4
ATOM 6143 O O . LYS A 1 40 ? 13.552 -4.660 1.807 1.00 0.22 74 LYS A O 4
ATOM 6162 N N . GLU A 1 41 ? 11.470 -4.509 2.634 1.00 0.21 75 GLU A N 4
ATOM 6163 C CA . GLU A 1 41 ? 10.896 -5.366 1.610 1.00 0.22 75 GLU A CA 4
ATOM 6164 C C . GLU A 1 41 ? 10.953 -4.672 0.245 1.00 0.20 75 GLU A C 4
ATOM 6165 O O . GLU A 1 41 ? 11.306 -5.278 -0.770 1.00 0.24 75 GLU A O 4
ATOM 6177 N N . MET A 1 42 ? 10.653 -3.381 0.239 1.00 0.19 76 MET A N 4
ATOM 6178 C CA . MET A 1 42 ? 10.623 -2.610 -0.996 1.00 0.20 76 MET A CA 4
ATOM 6179 C C . MET A 1 42 ? 12.023 -2.451 -1.610 1.00 0.22 76 MET A C 4
ATOM 6180 O O . MET A 1 42 ? 12.156 -2.328 -2.829 1.00 0.29 76 MET A O 4
ATOM 6194 N N . VAL A 1 43 ? 13.070 -2.463 -0.786 1.00 0.20 77 VAL A N 4
ATOM 6195 C CA . VAL A 1 43 ? 14.431 -2.395 -1.311 1.00 0.26 77 VAL A CA 4
ATOM 6196 C C . VAL A 1 43 ? 14.915 -3.777 -1.728 1.00 0.27 77 VAL A C 4
ATOM 6197 O O . VAL A 1 43 ? 15.904 -3.905 -2.452 1.00 0.32 77 VAL A O 4
ATOM 6210 N N . LYS A 1 44 ? 14.219 -4.811 -1.262 1.00 0.27 78 LYS A N 4
ATOM 6211 C CA . LYS A 1 44 ? 14.425 -6.156 -1.789 1.00 0.32 78 LYS A CA 4
ATOM 6212 C C . LYS A 1 44 ? 13.765 -6.276 -3.161 1.00 0.32 78 LYS A C 4
ATOM 6213 O O . LYS A 1 44 ? 14.136 -7.119 -3.976 1.00 0.40 78 LYS A O 4
ATOM 6232 N N . SER A 1 45 ? 12.790 -5.406 -3.410 1.00 0.29 79 SER A N 4
ATOM 6233 C CA . SER A 1 45 ? 12.088 -5.376 -4.688 1.00 0.33 79 SER A CA 4
ATOM 6234 C C . SER A 1 45 ? 12.965 -4.774 -5.792 1.00 0.33 79 SER A C 4
ATOM 6235 O O . SER A 1 45 ? 12.630 -4.858 -6.974 1.00 0.42 79 SER A O 4
ATOM 6243 N N . LYS A 1 46 ? 14.084 -4.161 -5.388 1.00 0.31 80 LYS A N 4
ATOM 6244 C CA . LYS A 1 46 ? 15.058 -3.586 -6.322 1.00 0.35 80 LYS A CA 4
ATOM 6245 C C . LYS A 1 46 ? 14.457 -2.434 -7.127 1.00 0.31 80 LYS A C 4
ATOM 6246 O O . LYS A 1 46 ? 14.769 -2.265 -8.305 1.00 0.38 80 LYS A O 4
ATOM 6265 N N . LEU A 1 47 ? 13.610 -1.633 -6.497 1.00 0.30 81 LEU A N 4
ATOM 6266 C CA . LEU A 1 47 ? 13.014 -0.493 -7.178 1.00 0.32 81 LEU A CA 4
ATOM 6267 C C . LEU A 1 47 ? 13.641 0.812 -6.695 1.00 0.33 81 LEU A C 4
ATOM 6268 O O . LEU A 1 47 ? 14.135 0.889 -5.570 1.00 0.35 81 LEU A O 4
ATOM 6284 N N . PRO A 1 48 ? 13.633 1.847 -7.552 1.00 0.34 82 PRO A N 4
ATOM 6285 C CA . PRO A 1 48 ? 14.172 3.172 -7.217 1.00 0.38 82 PRO A CA 4
ATOM 6286 C C . PRO A 1 48 ? 13.348 3.888 -6.149 1.00 0.35 82 PRO A C 4
ATOM 6287 O O . PRO A 1 48 ? 12.137 3.667 -6.032 1.00 0.35 82 PRO A O 4
ATOM 6298 N N . ASN A 1 49 ? 14.009 4.766 -5.397 1.00 0.35 83 ASN A N 4
ATOM 6299 C CA . ASN A 1 49 ? 13.368 5.504 -4.305 1.00 0.37 83 ASN A CA 4
ATOM 6300 C C . ASN A 1 49 ? 12.165 6.310 -4.790 1.00 0.33 83 ASN A C 4
ATOM 6301 O O . ASN A 1 49 ? 11.176 6.448 -4.075 1.00 0.34 83 ASN A O 4
ATOM 6312 N N . THR A 1 50 ? 12.254 6.826 -6.007 1.00 0.35 84 THR A N 4
ATOM 6313 C CA . THR A 1 50 ? 11.169 7.582 -6.611 1.00 0.39 84 THR A CA 4
ATOM 6314 C C . THR A 1 50 ? 9.883 6.750 -6.687 1.00 0.32 84 THR A C 4
ATOM 6315 O O . THR A 1 50 ? 8.824 7.161 -6.193 1.00 0.33 84 THR A O 4
ATOM 6326 N N . VAL A 1 51 ? 9.988 5.572 -7.291 1.00 0.30 85 VAL A N 4
ATOM 6327 C CA . VAL A 1 51 ? 8.840 4.690 -7.456 1.00 0.28 85 VAL A CA 4
ATOM 6328 C C . VAL A 1 51 ? 8.369 4.171 -6.101 1.00 0.22 85 VAL A C 4
ATOM 6329 O O . VAL A 1 51 ? 7.169 4.067 -5.849 1.00 0.20 85 VAL A O 4
ATOM 6342 N N . LEU A 1 52 ? 9.324 3.866 -5.228 1.00 0.24 86 LEU A N 4
ATOM 6343 C CA . LEU A 1 52 ? 9.009 3.400 -3.881 1.00 0.25 86 LEU A CA 4
ATOM 6344 C C . LEU A 1 52 ? 8.190 4.442 -3.125 1.00 0.21 86 LEU A C 4
ATOM 6345 O O . LEU A 1 52 ? 7.179 4.110 -2.508 1.00 0.23 86 LEU A O 4
ATOM 6361 N N . GLY A 1 53 ? 8.625 5.702 -3.190 1.00 0.21 87 GLY A N 4
ATOM 6362 C CA . GLY A 1 53 ? 7.896 6.786 -2.551 1.00 0.22 87 GLY A CA 4
ATOM 6363 C C . GLY A 1 53 ? 6.481 6.909 -3.078 1.00 0.21 87 GLY A C 4
ATOM 6364 O O . GLY A 1 53 ? 5.532 7.104 -2.308 1.00 0.23 87 GLY A O 4
ATOM 6368 N N . LYS A 1 54 ? 6.333 6.788 -4.401 1.00 0.22 88 LYS A N 4
ATOM 6369 C CA . LYS A 1 54 ? 5.011 6.782 -5.021 1.00 0.29 88 LYS A CA 4
ATOM 6370 C C . LYS A 1 54 ? 4.146 5.693 -4.407 1.00 0.22 88 LYS A C 4
ATOM 6371 O O . LYS A 1 54 ? 3.055 5.963 -3.900 1.00 0.24 88 LYS A O 4
ATOM 6390 N N . ILE A 1 55 ? 4.666 4.470 -4.409 1.00 0.20 89 ILE A N 4
ATOM 6391 C CA . ILE A 1 55 ? 3.908 3.313 -3.954 1.00 0.20 89 ILE A CA 4
ATOM 6392 C C . ILE A 1 55 ? 3.546 3.462 -2.483 1.00 0.19 89 ILE A C 4
ATOM 6393 O O . ILE A 1 55 ? 2.455 3.091 -2.063 1.00 0.21 89 ILE A O 4
ATOM 6409 N N . TRP A 1 56 ? 4.458 4.036 -1.716 1.00 0.19 90 TRP A N 4
ATOM 6410 C CA . TRP A 1 56 ? 4.238 4.247 -0.296 1.00 0.22 90 TRP A CA 4
ATOM 6411 C C . TRP A 1 56 ? 3.039 5.151 -0.054 1.00 0.24 90 TRP A C 4
ATOM 6412 O O . TRP A 1 56 ? 2.088 4.765 0.623 1.00 0.28 90 TRP A O 4
ATOM 6433 N N . LYS A 1 57 ? 3.069 6.345 -0.633 1.00 0.24 91 LYS A N 4
ATOM 6434 C CA . LYS A 1 57 ? 2.032 7.335 -0.363 1.00 0.30 91 LYS A CA 4
ATOM 6435 C C . LYS A 1 57 ? 0.744 7.038 -1.125 1.00 0.29 91 LYS A C 4
ATOM 6436 O O . LYS A 1 57 ? -0.234 7.780 -1.019 1.00 0.36 91 LYS A O 4
ATOM 6455 N N . LEU A 1 58 ? 0.756 5.969 -1.912 1.00 0.27 92 LEU A N 4
ATOM 6456 C CA . LEU A 1 58 ? -0.467 5.440 -2.510 1.00 0.32 92 LEU A CA 4
ATOM 6457 C C . LEU A 1 58 ? -1.049 4.331 -1.643 1.00 0.30 92 LEU A C 4
ATOM 6458 O O . LEU A 1 58 ? -2.247 4.301 -1.373 1.00 0.43 92 LEU A O 4
ATOM 6474 N N . ALA A 1 59 ? -0.182 3.416 -1.226 1.00 0.22 93 ALA A N 4
ATOM 6475 C CA . ALA A 1 59 ? -0.594 2.250 -0.459 1.00 0.21 93 ALA A CA 4
ATOM 6476 C C . ALA A 1 59 ? -0.986 2.635 0.956 1.00 0.19 93 ALA A C 4
ATOM 6477 O O . ALA A 1 59 ? -1.925 2.078 1.522 1.00 0.30 93 ALA A O 4
ATOM 6484 N N . ASP A 1 60 ? -0.282 3.607 1.524 1.00 0.18 94 ASP A N 4
ATOM 6485 C CA . ASP A 1 60 ? -0.580 4.035 2.889 1.00 0.18 94 ASP A CA 4
ATOM 6486 C C . ASP A 1 60 ? -1.668 5.093 2.874 1.00 0.33 94 ASP A C 4
ATOM 6487 O O . ASP A 1 60 ? -1.430 6.276 3.128 1.00 0.45 94 ASP A O 4
ATOM 6496 N N . VAL A 1 61 ? -2.869 4.642 2.548 1.00 0.51 95 VAL A N 4
ATOM 6497 C CA . VAL A 1 61 ? -4.051 5.490 2.513 1.00 0.71 95 VAL A CA 4
ATOM 6498 C C . VAL A 1 61 ? -4.442 5.927 3.910 1.00 0.72 95 VAL A C 4
ATOM 6499 O O . VAL A 1 61 ? -5.237 6.846 4.097 1.00 0.80 95 VAL A O 4
ATOM 6512 N N . ASP A 1 62 ? -3.884 5.234 4.880 1.00 0.70 96 ASP A N 4
ATOM 6513 C CA . ASP A 1 62 ? -4.160 5.474 6.279 1.00 0.78 96 ASP A CA 4
ATOM 6514 C C . ASP A 1 62 ? -3.303 6.625 6.794 1.00 0.75 96 ASP A C 4
ATOM 6515 O O . ASP A 1 62 ? -3.597 7.228 7.830 1.00 0.88 96 ASP A O 4
ATOM 6524 N N . LYS A 1 63 ? -2.239 6.923 6.038 1.00 0.66 97 LYS A N 4
ATOM 6525 C CA . LYS A 1 63 ? -1.416 8.114 6.250 1.00 0.70 97 LYS A CA 4
ATOM 6526 C C . LYS A 1 63 ? -0.766 8.095 7.629 1.00 0.70 97 LYS A C 4
ATOM 6527 O O . LYS A 1 63 ? -0.568 9.140 8.257 1.00 0.86 97 LYS A O 4
ATOM 6546 N N . ASP A 1 64 ? -0.394 6.906 8.077 1.00 0.56 98 ASP A N 4
ATOM 6547 C CA . ASP A 1 64 ? 0.093 6.732 9.434 1.00 0.59 98 ASP A CA 4
ATOM 6548 C C . ASP A 1 64 ? 1.545 6.264 9.455 1.00 0.45 98 ASP A C 4
ATOM 6549 O O . ASP A 1 64 ? 2.081 5.948 10.520 1.00 0.46 98 ASP A O 4
ATOM 6558 N N . GLY A 1 65 ? 2.187 6.246 8.285 1.00 0.39 99 GLY A N 4
ATOM 6559 C CA . GLY A 1 65 ? 3.589 5.854 8.205 1.00 0.38 99 GLY A CA 4
ATOM 6560 C C . GLY A 1 65 ? 3.768 4.384 8.516 1.00 0.29 99 GLY A C 4
ATOM 6561 O O . GLY A 1 65 ? 4.883 3.890 8.686 1.00 0.39 99 GLY A O 4
ATOM 6565 N N . LEU A 1 66 ? 2.649 3.695 8.581 1.00 0.28 100 LEU A N 4
ATOM 6566 C CA . LEU A 1 66 ? 2.596 2.311 8.951 1.00 0.33 100 LEU A CA 4
ATOM 6567 C C . LEU A 1 66 ? 1.705 1.570 7.978 1.00 0.29 100 LEU A C 4
ATOM 6568 O O . LEU A 1 66 ? 0.666 2.093 7.554 1.00 0.39 100 LEU A O 4
ATOM 6584 N N . LEU A 1 67 ? 2.092 0.365 7.625 1.00 0.28 101 LEU A N 4
ATOM 6585 C CA . LEU A 1 67 ? 1.326 -0.415 6.681 1.00 0.27 101 LEU A CA 4
ATOM 6586 C C . LEU A 1 67 ? 0.652 -1.591 7.366 1.00 0.27 101 LEU A C 4
ATOM 6587 O O . LEU A 1 67 ? 1.317 -2.496 7.873 1.00 0.31 101 LEU A O 4
ATOM 6603 N N . ASP A 1 68 ? -0.666 -1.550 7.419 1.00 0.28 102 ASP A N 4
ATOM 6604 C CA . ASP A 1 68 ? -1.448 -2.724 7.785 1.00 0.33 102 ASP A CA 4
ATOM 6605 C C . ASP A 1 68 ? -1.354 -3.747 6.668 1.00 0.26 102 ASP A C 4
ATOM 6606 O O . ASP A 1 68 ? -0.821 -3.446 5.598 1.00 0.24 102 ASP A O 4
ATOM 6615 N N . ASP A 1 69 ? -1.876 -4.943 6.897 1.00 0.32 103 ASP A N 4
ATOM 6616 C CA . ASP A 1 69 ? -1.785 -6.004 5.896 1.00 0.35 103 ASP A CA 4
ATOM 6617 C C . ASP A 1 69 ? -2.494 -5.593 4.608 1.00 0.26 103 ASP A C 4
ATOM 6618 O O . ASP A 1 69 ? -2.069 -5.967 3.519 1.00 0.24 103 ASP A O 4
ATOM 6627 N N . GLU A 1 70 ? -3.558 -4.800 4.731 1.00 0.26 104 GLU A N 4
ATOM 6628 C CA . GLU A 1 70 ? -4.272 -4.298 3.558 1.00 0.25 104 GLU A CA 4
ATOM 6629 C C . GLU A 1 70 ? -3.386 -3.342 2.761 1.00 0.22 104 GLU A C 4
ATOM 6630 O O . GLU A 1 70 ? -3.202 -3.508 1.554 1.00 0.29 104 GLU A O 4
ATOM 6642 N N . GLU A 1 71 ? -2.821 -2.355 3.456 1.00 0.18 105 GLU A N 4
ATOM 6643 C CA . GLU A 1 71 ? -1.986 -1.336 2.822 1.00 0.18 105 GLU A CA 4
ATOM 6644 C C . GLU A 1 71 ? -0.751 -1.969 2.192 1.00 0.17 105 GLU A C 4
ATOM 6645 O O . GLU A 1 71 ? -0.350 -1.617 1.083 1.00 0.17 105 GLU A O 4
ATOM 6657 N N . PHE A 1 72 ? -0.163 -2.914 2.905 1.00 0.17 106 PHE A N 4
ATOM 6658 C CA . PHE A 1 72 ? 1.035 -3.590 2.440 1.00 0.18 106 PHE A CA 4
ATOM 6659 C C . PHE A 1 72 ? 0.721 -4.510 1.265 1.00 0.18 106 PHE A C 4
ATOM 6660 O O . PHE A 1 72 ? 1.592 -4.799 0.441 1.00 0.21 106 PHE A O 4
ATOM 6677 N N . ALA A 1 73 ? -0.530 -4.935 1.168 1.00 0.19 107 ALA A N 4
ATOM 6678 C CA . ALA A 1 73 ? -0.942 -5.820 0.096 1.00 0.24 107 ALA A CA 4
ATOM 6679 C C . ALA A 1 73 ? -1.095 -5.007 -1.167 1.00 0.23 107 ALA A C 4
ATOM 6680 O O . ALA A 1 73 ? -0.638 -5.393 -2.240 1.00 0.25 107 ALA A O 4
ATOM 6687 N N . LEU A 1 74 ? -1.716 -3.855 -1.007 1.00 0.24 108 LEU A N 4
ATOM 6688 C CA . LEU A 1 74 ? -1.834 -2.894 -2.076 1.00 0.28 108 LEU A CA 4
ATOM 6689 C C . LEU A 1 74 ? -0.439 -2.473 -2.551 1.00 0.23 108 LEU A C 4
ATOM 6690 O O . LEU A 1 74 ? -0.196 -2.337 -3.754 1.00 0.23 108 LEU A O 4
ATOM 6706 N N . ALA A 1 75 ? 0.477 -2.303 -1.597 1.00 0.23 109 ALA A N 4
ATOM 6707 C CA . ALA A 1 75 ? 1.866 -1.973 -1.903 1.00 0.24 109 ALA A CA 4
ATOM 6708 C C . ALA A 1 75 ? 2.505 -3.041 -2.780 1.00 0.23 109 ALA A C 4
ATOM 6709 O O . ALA A 1 75 ? 3.013 -2.742 -3.861 1.00 0.24 109 ALA A O 4
ATOM 6716 N N . ASN A 1 76 ? 2.464 -4.288 -2.315 1.00 0.24 110 ASN A N 4
ATOM 6717 C CA . ASN A 1 76 ? 3.090 -5.404 -3.029 1.00 0.26 110 ASN A CA 4
ATOM 6718 C C . ASN A 1 76 ? 2.449 -5.621 -4.394 1.00 0.25 110 ASN A C 4
ATOM 6719 O O . ASN A 1 76 ? 3.118 -6.011 -5.351 1.00 0.26 110 ASN A O 4
ATOM 6730 N N . HIS A 1 77 ? 1.152 -5.365 -4.476 1.00 0.24 111 HIS A N 4
ATOM 6731 C CA . HIS A 1 77 ? 0.426 -5.478 -5.735 1.00 0.26 111 HIS A CA 4
ATOM 6732 C C . HIS A 1 77 ? 0.964 -4.468 -6.736 1.00 0.24 111 HIS A C 4
ATOM 6733 O O . HIS A 1 77 ? 1.197 -4.813 -7.889 1.00 0.27 111 HIS A O 4
ATOM 6748 N N . LEU A 1 78 ? 1.190 -3.238 -6.287 1.00 0.24 112 LEU A N 4
ATOM 6749 C CA . LEU A 1 78 ? 1.778 -2.212 -7.145 1.00 0.23 112 LEU A CA 4
ATOM 6750 C C . LEU A 1 78 ? 3.208 -2.578 -7.517 1.00 0.24 112 LEU A C 4
ATOM 6751 O O . LEU A 1 78 ? 3.638 -2.368 -8.654 1.00 0.27 112 LEU A O 4
ATOM 6767 N N . ILE A 1 79 ? 3.933 -3.130 -6.552 1.00 0.28 113 ILE A N 4
ATOM 6768 C CA . ILE A 1 79 ? 5.312 -3.544 -6.768 1.00 0.32 113 ILE A CA 4
ATOM 6769 C C . ILE A 1 79 ? 5.411 -4.598 -7.868 1.00 0.35 113 ILE A C 4
ATOM 6770 O O . ILE A 1 79 ? 6.146 -4.418 -8.840 1.00 0.38 113 ILE A O 4
ATOM 6786 N N . LYS A 1 80 ? 4.648 -5.680 -7.743 1.00 0.38 114 LYS A N 4
ATOM 6787 C CA . LYS A 1 80 ? 4.729 -6.760 -8.716 1.00 0.46 114 LYS A CA 4
ATOM 6788 C C . LYS A 1 80 ? 4.123 -6.320 -10.042 1.00 0.45 114 LYS A C 4
ATOM 6789 O O . LYS A 1 80 ? 4.507 -6.814 -11.093 1.00 0.49 114 LYS A O 4
ATOM 6808 N N . VAL A 1 81 ? 3.188 -5.376 -9.982 1.00 0.43 115 VAL A N 4
ATOM 6809 C CA . VAL A 1 81 ? 2.657 -4.751 -11.186 1.00 0.46 115 VAL A CA 4
ATOM 6810 C C . VAL A 1 81 ? 3.802 -4.138 -11.996 1.00 0.43 115 VAL A C 4
ATOM 6811 O O . VAL A 1 81 ? 3.929 -4.389 -13.197 1.00 0.48 115 VAL A O 4
ATOM 6824 N N . LYS A 1 82 ? 4.658 -3.375 -11.320 1.00 0.40 116 LYS A N 4
ATOM 6825 C CA . LYS A 1 82 ? 5.839 -2.801 -11.954 1.00 0.41 116 LYS A CA 4
ATOM 6826 C C . LYS A 1 82 ? 6.780 -3.895 -12.453 1.00 0.47 116 LYS A C 4
ATOM 6827 O O . LYS A 1 82 ? 7.268 -3.835 -13.582 1.00 0.54 116 LYS A O 4
ATOM 6846 N N . LEU A 1 83 ? 7.025 -4.887 -11.605 1.00 0.47 117 LEU A N 4
ATOM 6847 C CA . LEU A 1 83 ? 7.923 -5.989 -11.941 1.00 0.57 117 LEU A CA 4
ATOM 6848 C C . LEU A 1 83 ? 7.453 -6.746 -13.178 1.00 0.64 117 LEU A C 4
ATOM 6849 O O . LEU A 1 83 ? 8.265 -7.146 -14.015 1.00 0.75 117 LEU A O 4
ATOM 6865 N N . GLU A 1 84 ? 6.147 -6.918 -13.305 1.00 0.61 118 GLU A N 4
ATOM 6866 C CA . GLU A 1 84 ? 5.583 -7.676 -14.414 1.00 0.69 118 GLU A CA 4
ATOM 6867 C C . GLU A 1 84 ? 5.466 -6.827 -15.681 1.00 0.70 118 GLU A C 4
ATOM 6868 O O . GLU A 1 84 ? 4.890 -7.264 -16.677 1.00 0.85 118 GLU A O 4
ATOM 6880 N N . GLY A 1 85 ? 6.002 -5.614 -15.634 1.00 0.60 119 GLY A N 4
ATOM 6881 C CA . GLY A 1 85 ? 6.058 -4.776 -16.820 1.00 0.62 119 GLY A CA 4
ATOM 6882 C C . GLY A 1 85 ? 4.802 -3.954 -17.021 1.00 0.65 119 GLY A C 4
ATOM 6883 O O . GLY A 1 85 ? 4.450 -3.613 -18.152 1.00 0.68 119 GLY A O 4
ATOM 6887 N N . HIS A 1 86 ? 4.121 -3.639 -15.931 1.00 0.70 120 HIS A N 4
ATOM 6888 C CA . HIS A 1 86 ? 2.932 -2.800 -15.987 1.00 0.78 120 HIS A CA 4
ATOM 6889 C C . HIS A 1 86 ? 3.230 -1.442 -15.366 1.00 0.75 120 HIS A C 4
ATOM 6890 O O . HIS A 1 86 ? 3.579 -1.355 -14.189 1.00 0.92 120 HIS A O 4
ATOM 6905 N N . GLU A 1 87 ? 3.093 -0.387 -16.151 1.00 0.78 121 GLU A N 4
ATOM 6906 C CA . GLU A 1 87 ? 3.376 0.953 -15.665 1.00 0.84 121 GLU A CA 4
ATOM 6907 C C . GLU A 1 87 ? 2.176 1.524 -14.919 1.00 0.84 121 GLU A C 4
ATOM 6908 O O . GLU A 1 87 ? 1.156 1.868 -15.524 1.00 0.98 121 GLU A O 4
ATOM 6920 N N . LEU A 1 88 ? 2.290 1.586 -13.595 1.00 0.88 122 LEU A N 4
ATOM 6921 C CA . LEU A 1 88 ? 1.248 2.170 -12.763 1.00 0.89 122 LEU A CA 4
ATOM 6922 C C . LEU A 1 88 ? 1.169 3.682 -12.992 1.00 0.96 122 LEU A C 4
ATOM 6923 O O . LEU A 1 88 ? 2.179 4.329 -13.267 1.00 1.08 122 LEU A O 4
ATOM 6939 N N . PRO A 1 89 ? -0.037 4.257 -12.895 1.00 1.00 123 PRO A N 4
ATOM 6940 C CA . PRO A 1 89 ? -0.274 5.660 -13.215 1.00 1.15 123 PRO A CA 4
ATOM 6941 C C . PRO A 1 89 ? 0.064 6.592 -12.057 1.00 1.04 123 PRO A C 4
ATOM 6942 O O . PRO A 1 89 ? -0.060 7.809 -12.179 1.00 1.16 123 PRO A O 4
ATOM 6953 N N . ALA A 1 90 ? 0.479 5.998 -10.936 1.00 0.88 124 ALA A N 4
ATOM 6954 C CA . ALA A 1 90 ? 0.787 6.735 -9.707 1.00 0.86 124 ALA A CA 4
ATOM 6955 C C . ALA A 1 90 ? -0.465 7.384 -9.120 1.00 0.82 124 ALA A C 4
ATOM 6956 O O . ALA A 1 90 ? -0.380 8.306 -8.311 1.00 0.88 124 ALA A O 4
ATOM 6963 N N . ASP A 1 91 ? -1.622 6.881 -9.534 1.00 0.82 125 ASP A N 4
ATOM 6964 C CA . ASP A 1 91 ? -2.899 7.269 -8.945 1.00 0.84 125 ASP A CA 4
ATOM 6965 C C . ASP A 1 91 ? -3.501 6.049 -8.278 1.00 0.83 125 ASP A C 4
ATOM 6966 O O . ASP A 1 91 ? -3.052 4.929 -8.524 1.00 0.85 125 ASP A O 4
ATOM 6975 N N . LEU A 1 92 ? -4.511 6.242 -7.448 1.00 0.84 126 LEU A N 4
ATOM 6976 C CA . LEU A 1 92 ? -5.127 5.120 -6.765 1.00 0.85 126 LEU A CA 4
ATOM 6977 C C . LEU A 1 92 ? -6.595 4.992 -7.158 1.00 0.82 126 LEU A C 4
ATOM 6978 O O . LEU A 1 92 ? -7.459 5.673 -6.607 1.00 0.86 126 LEU A O 4
ATOM 6994 N N . PRO A 1 93 ? -6.884 4.135 -8.151 1.00 0.79 127 PRO A N 4
ATOM 6995 C CA . PRO A 1 93 ? -8.254 3.884 -8.609 1.00 0.78 127 PRO A CA 4
ATOM 6996 C C . PRO A 1 93 ? -9.138 3.295 -7.502 1.00 0.79 127 PRO A C 4
ATOM 6997 O O . PRO A 1 93 ? -8.652 2.581 -6.619 1.00 0.81 127 PRO A O 4
ATOM 7008 N N . PRO A 1 94 ? -10.452 3.577 -7.552 1.00 0.82 128 PRO A N 4
ATOM 7009 C CA . PRO A 1 94 ? -11.417 3.171 -6.512 1.00 0.89 128 PRO A CA 4
ATOM 7010 C C . PRO A 1 94 ? -11.426 1.667 -6.240 1.00 0.92 128 PRO A C 4
ATOM 7011 O O . PRO A 1 94 ? -11.778 1.233 -5.147 1.00 1.00 128 PRO A O 4
ATOM 7022 N N . HIS A 1 95 ? -11.027 0.876 -7.229 1.00 0.90 129 HIS A N 4
ATOM 7023 C CA . HIS A 1 95 ? -11.037 -0.575 -7.089 1.00 0.96 129 HIS A CA 4
ATOM 7024 C C . HIS A 1 95 ? -9.747 -1.090 -6.445 1.00 0.95 129 HIS A C 4
ATOM 7025 O O . HIS A 1 95 ? -9.541 -2.297 -6.336 1.00 1.02 129 HIS A O 4
ATOM 7040 N N . LEU A 1 96 ? -8.867 -0.179 -6.042 1.00 0.89 130 LEU A N 4
ATOM 7041 C CA . LEU A 1 96 ? -7.628 -0.564 -5.366 1.00 0.92 130 LEU A CA 4
ATOM 7042 C C . LEU A 1 96 ? -7.580 -0.028 -3.942 1.00 0.93 130 LEU A C 4
ATOM 7043 O O . LEU A 1 96 ? -6.969 -0.641 -3.067 1.00 1.06 130 LEU A O 4
ATOM 7059 N N . VAL A 1 97 ? -8.210 1.116 -3.713 1.00 0.90 131 VAL A N 4
ATOM 7060 C CA . VAL A 1 97 ? -8.206 1.727 -2.393 1.00 0.95 131 VAL A CA 4
ATOM 7061 C C . VAL A 1 97 ? -9.172 0.999 -1.455 1.00 1.00 131 VAL A C 4
ATOM 7062 O O . VAL A 1 97 ? -10.335 0.776 -1.797 1.00 1.11 131 VAL A O 4
ATOM 7075 N N . PRO A 1 98 ? -8.671 0.583 -0.272 1.00 1.06 132 PRO A N 4
ATOM 7076 C CA . PRO A 1 98 ? -9.478 -0.078 0.760 1.00 1.23 132 PRO A CA 4
ATOM 7077 C C . PRO A 1 98 ? -10.840 0.586 0.968 1.00 1.32 132 PRO A C 4
ATOM 7078 O O . PRO A 1 98 ? -10.937 1.816 1.052 1.00 1.30 132 PRO A O 4
ATOM 7089 N N . PRO A 1 99 ? -11.907 -0.226 1.094 1.00 1.52 133 PRO A N 4
ATOM 7090 C CA . PRO A 1 99 ? -13.277 0.279 1.225 1.00 1.77 133 PRO A CA 4
ATOM 7091 C C . PRO A 1 99 ? -13.474 1.099 2.497 1.00 1.82 133 PRO A C 4
ATOM 7092 O O . PRO A 1 99 ? -14.442 1.851 2.623 1.00 2.01 133 PRO A O 4
ATOM 7103 N N . SER A 1 100 ? -12.535 0.959 3.425 1.00 1.74 134 SER A N 4
ATOM 7104 C CA . SER A 1 100 ? -12.595 1.657 4.702 1.00 1.88 134 SER A CA 4
ATOM 7105 C C . SER A 1 100 ? -12.023 3.071 4.587 1.00 1.70 134 SER A C 4
ATOM 7106 O O . SER A 1 100 ? -12.130 3.870 5.519 1.00 1.80 134 SER A O 4
ATOM 7114 N N . LYS A 1 101 ? -11.412 3.385 3.448 1.00 1.54 135 LYS A N 4
ATOM 7115 C CA . LYS A 1 101 ? -10.761 4.680 3.275 1.00 1.51 135 LYS A CA 4
ATOM 7116 C C . LYS A 1 101 ? -11.412 5.476 2.141 1.00 1.68 135 LYS A C 4
ATOM 7117 O O . LYS A 1 101 ? -10.900 6.517 1.718 1.00 1.78 135 LYS A O 4
ATOM 7136 N N . ARG A 1 102 ? -12.548 4.985 1.664 1.00 1.84 136 ARG A N 4
ATOM 7137 C CA . ARG A 1 102 ? -13.286 5.647 0.593 1.00 2.11 136 ARG A CA 4
ATOM 7138 C C . ARG A 1 102 ? -14.585 6.234 1.133 1.00 2.38 136 ARG A C 4
ATOM 7139 O O . ARG A 1 102 ? -15.205 5.667 2.032 1.00 2.59 136 ARG A O 4
ATOM 7160 N N . ARG A 1 103 ? -14.987 7.377 0.600 1.00 2.52 137 ARG A N 4
ATOM 7161 C CA . ARG A 1 103 ? -16.211 8.035 1.038 1.00 2.92 137 ARG A CA 4
ATOM 7162 C C . ARG A 1 103 ? -17.118 8.372 -0.135 1.00 3.35 137 ARG A C 4
ATOM 7163 O O . ARG A 1 103 ? -16.677 8.917 -1.146 1.00 3.45 137 ARG A O 4
ATOM 7184 N N . HIS A 1 104 ? -18.386 8.031 0.010 1.00 3.83 138 HIS A N 4
ATOM 7185 C CA . HIS A 1 104 ? -19.407 8.427 -0.944 1.00 4.40 138 HIS A CA 4
ATOM 7186 C C . HIS A 1 104 ? -20.597 8.990 -0.182 1.00 4.88 138 HIS A C 4
ATOM 7187 O O . HIS A 1 104 ? -21.182 8.303 0.656 1.00 5.25 138 HIS A O 4
ATOM 7202 N N . GLU A 1 105 ? -20.940 10.229 -0.471 1.00 5.07 139 GLU A N 4
ATOM 7203 C CA . GLU A 1 105 ? -22.030 10.906 0.206 1.00 5.70 139 GLU A CA 4
ATOM 7204 C C . GLU A 1 105 ? -22.810 11.711 -0.823 1.00 6.29 139 GLU A C 4
ATOM 7205 O O . GLU A 1 105 ? -23.929 11.296 -1.176 1.00 6.65 139 GLU A O 4
ATOM 7218 N N . PHE B 2 1 ? 6.040 23.897 10.265 1.00 8.10 143 PHE B N 4
ATOM 7219 C CA . PHE B 2 1 ? 7.482 23.745 10.559 1.00 8.03 143 PHE B CA 4
ATOM 7220 C C . PHE B 2 1 ? 7.763 22.359 11.123 1.00 7.44 143 PHE B C 4
ATOM 7221 O O . PHE B 2 1 ? 7.596 22.121 12.320 1.00 7.60 143 PHE B O 4
ATOM 7240 N N . ASN B 2 2 ? 8.160 21.444 10.254 1.00 7.01 144 ASN B N 4
ATOM 7241 C CA . ASN B 2 2 ? 8.494 20.085 10.659 1.00 6.70 144 ASN B CA 4
ATOM 7242 C C . ASN B 2 2 ? 9.340 19.411 9.585 1.00 5.91 144 ASN B C 4
ATOM 7243 O O . ASN B 2 2 ? 9.765 20.059 8.624 1.00 6.06 144 ASN B O 4
ATOM 7254 N N . TYR B 2 3 ? 9.591 18.122 9.761 1.00 5.34 145 TYR B N 4
ATOM 7255 C CA . TYR B 2 3 ? 10.368 17.353 8.803 1.00 4.71 145 TYR B CA 4
ATOM 7256 C C . TYR B 2 3 ? 9.635 16.063 8.449 1.00 4.07 145 TYR B C 4
ATOM 7257 O O . TYR B 2 3 ? 8.863 15.540 9.256 1.00 4.28 145 TYR B O 4
ATOM 7275 N N . GLU B 2 4 ? 9.866 15.566 7.244 1.00 3.73 146 GLU B N 4
ATOM 7276 C CA . GLU B 2 4 ? 9.207 14.354 6.785 1.00 3.42 146 GLU B CA 4
ATOM 7277 C C . GLU B 2 4 ? 9.782 13.126 7.480 1.00 3.05 146 GLU B C 4
ATOM 7278 O O . GLU B 2 4 ? 10.995 12.921 7.510 1.00 3.46 146 GLU B O 4
ATOM 7290 N N . SER B 2 5 ? 8.897 12.335 8.056 1.00 2.73 147 SER B N 4
ATOM 7291 C CA . SER B 2 5 ? 9.282 11.096 8.701 1.00 2.56 147 SER B CA 4
ATOM 7292 C C . SER B 2 5 ? 8.261 10.009 8.368 1.00 1.90 147 SER B C 4
ATOM 7293 O O . SER B 2 5 ? 8.319 8.896 8.894 1.00 2.33 147 SER B O 4
ATOM 7301 N N . THR B 2 6 ? 7.342 10.337 7.466 1.00 1.20 148 THR B N 4
ATOM 7302 C CA . THR B 2 6 ? 6.293 9.410 7.071 1.00 1.00 148 THR B CA 4
ATOM 7303 C C . THR B 2 6 ? 6.774 8.531 5.924 1.00 0.81 148 THR B C 4
ATOM 7304 O O . THR B 2 6 ? 6.452 7.346 5.851 1.00 1.25 148 THR B O 4
ATOM 7315 N N . ASP B 2 7 ? 7.555 9.132 5.034 1.00 0.45 149 ASP B N 4
ATOM 7316 C CA . ASP B 2 7 ? 8.072 8.439 3.861 1.00 0.42 149 ASP B CA 4
ATOM 7317 C C . ASP B 2 7 ? 9.559 8.151 4.035 1.00 0.31 149 ASP B C 4
ATOM 7318 O O . ASP B 2 7 ? 10.380 9.069 4.063 1.00 0.30 149 ASP B O 4
ATOM 7327 N N . PRO B 2 8 ? 9.920 6.869 4.162 1.00 0.31 150 PRO B N 4
ATOM 7328 C CA . PRO B 2 8 ? 11.301 6.435 4.405 1.00 0.29 150 PRO B CA 4
ATOM 7329 C C . PRO B 2 8 ? 12.189 6.494 3.156 1.00 0.29 150 PRO B C 4
ATOM 7330 O O . PRO B 2 8 ? 13.388 6.197 3.225 1.00 0.34 150 PRO B O 4
ATOM 7341 N N . PHE B 2 9 ? 11.616 6.871 2.023 1.00 0.31 151 PHE B N 4
ATOM 7342 C CA . PHE B 2 9 ? 12.353 6.888 0.761 1.00 0.39 151 PHE B CA 4
ATOM 7343 C C . PHE B 2 9 ? 12.841 8.295 0.461 1.00 0.46 151 PHE B C 4
ATOM 7344 O O . PHE B 2 9 ? 13.653 8.510 -0.440 1.00 0.56 151 PHE B O 4
ATOM 7361 N N . THR B 2 10 ? 12.361 9.249 1.246 1.00 0.53 152 THR B N 4
ATOM 7362 C CA . THR B 2 10 ? 12.807 10.630 1.136 1.00 0.65 152 THR B CA 4
ATOM 7363 C C . THR B 2 10 ? 14.261 10.778 1.589 1.00 1.20 152 THR B C 4
ATOM 7364 O O . THR B 2 10 ? 14.869 11.838 1.438 1.00 1.89 152 THR B O 4
ATOM 7375 N N . ALA B 2 11 ? 14.812 9.698 2.132 1.00 1.65 153 ALA B N 4
ATOM 7376 C CA . ALA B 2 11 ? 16.186 9.683 2.619 1.00 2.19 153 ALA B CA 4
ATOM 7377 C C . ALA B 2 11 ? 17.177 9.397 1.494 1.00 2.66 153 ALA B C 4
ATOM 7378 O O . ALA B 2 11 ? 18.376 9.279 1.742 1.00 3.11 153 ALA B O 4
ATOM 7385 N N . LYS B 2 12 ? 16.659 9.294 0.265 1.00 3.24 154 LYS B N 4
ATOM 7386 C CA . LYS B 2 12 ? 17.476 9.053 -0.932 1.00 4.19 154 LYS B CA 4
ATOM 7387 C C . LYS B 2 12 ? 18.035 7.633 -0.940 1.00 5.08 154 LYS B C 4
ATOM 7388 O O . LYS B 2 12 ? 19.142 7.411 -0.410 1.00 5.70 154 LYS B O 4
ATOM 7409 N N . GLY A 1 1 ? -31.724 8.716 -2.696 1.00 10.47 35 GLY A N 5
ATOM 7410 C CA . GLY A 1 1 ? -31.209 7.334 -2.859 1.00 10.20 35 GLY A CA 5
ATOM 7411 C C . GLY A 1 1 ? -29.696 7.292 -2.912 1.00 9.66 35 GLY A C 5
ATOM 7412 O O . GLY A 1 1 ? -29.104 7.562 -3.955 1.00 9.43 35 GLY A O 5
ATOM 7418 N N . PRO A 1 2 ? -29.040 6.962 -1.788 1.00 9.71 36 PRO A N 5
ATOM 7419 C CA . PRO A 1 2 ? -27.579 6.854 -1.719 1.00 9.54 36 PRO A CA 5
ATOM 7420 C C . PRO A 1 2 ? -27.049 5.666 -2.519 1.00 8.72 36 PRO A C 5
ATOM 7421 O O . PRO A 1 2 ? -25.871 5.634 -2.875 1.00 8.72 36 PRO A O 5
ATOM 7432 N N . LEU A 1 3 ? -27.939 4.705 -2.793 1.00 8.27 37 LEU A N 5
ATOM 7433 C CA . LEU A 1 3 ? -27.607 3.482 -3.528 1.00 7.70 37 LEU A CA 5
ATOM 7434 C C . LEU A 1 3 ? -26.763 2.542 -2.674 1.00 6.80 37 LEU A C 5
ATOM 7435 O O . LEU A 1 3 ? -25.670 2.888 -2.230 1.00 6.86 37 LEU A O 5
ATOM 7451 N N . GLY A 1 4 ? -27.284 1.349 -2.439 1.00 6.24 38 GLY A N 5
ATOM 7452 C CA . GLY A 1 4 ? -26.570 0.376 -1.642 1.00 5.56 38 GLY A CA 5
ATOM 7453 C C . GLY A 1 4 ? -26.597 -1.003 -2.265 1.00 5.01 38 GLY A C 5
ATOM 7454 O O . GLY A 1 4 ? -27.103 -1.171 -3.378 1.00 5.18 38 GLY A O 5
ATOM 7458 N N . SER A 1 5 ? -26.057 -1.984 -1.545 1.00 4.73 39 SER A N 5
ATOM 7459 C CA . SER A 1 5 ? -26.030 -3.372 -2.003 1.00 4.60 39 SER A CA 5
ATOM 7460 C C . SER A 1 5 ? -25.191 -3.508 -3.279 1.00 4.02 39 SER A C 5
ATOM 7461 O O . SER A 1 5 ? -25.570 -4.211 -4.217 1.00 4.46 39 SER A O 5
ATOM 7469 N N . ASP A 1 6 ? -24.048 -2.833 -3.305 1.00 3.29 40 ASP A N 5
ATOM 7470 C CA . ASP A 1 6 ? -23.136 -2.921 -4.441 1.00 2.92 40 ASP A CA 5
ATOM 7471 C C . ASP A 1 6 ? -21.844 -3.614 -4.021 1.00 2.66 40 ASP A C 5
ATOM 7472 O O . ASP A 1 6 ? -21.090 -3.089 -3.201 1.00 2.56 40 ASP A O 5
ATOM 7481 N N . ASP A 1 7 ? -21.624 -4.811 -4.552 1.00 2.83 41 ASP A N 5
ATOM 7482 C CA . ASP A 1 7 ? -20.449 -5.612 -4.209 1.00 2.71 41 ASP A CA 5
ATOM 7483 C C . ASP A 1 7 ? -19.175 -5.001 -4.768 1.00 2.19 41 ASP A C 5
ATOM 7484 O O . ASP A 1 7 ? -19.009 -4.876 -5.982 1.00 2.35 41 ASP A O 5
ATOM 7493 N N . VAL A 1 8 ? -18.282 -4.612 -3.873 1.00 1.81 42 VAL A N 5
ATOM 7494 C CA . VAL A 1 8 ? -16.969 -4.142 -4.268 1.00 1.43 42 VAL A CA 5
ATOM 7495 C C . VAL A 1 8 ? -16.009 -5.324 -4.360 1.00 1.36 42 VAL A C 5
ATOM 7496 O O . VAL A 1 8 ? -15.938 -6.154 -3.452 1.00 1.49 42 VAL A O 5
ATOM 7509 N N . GLU A 1 9 ? -15.303 -5.425 -5.469 1.00 1.39 43 GLU A N 5
ATOM 7510 C CA . GLU A 1 9 ? -14.368 -6.513 -5.658 1.00 1.41 43 GLU A CA 5
ATOM 7511 C C . GLU A 1 9 ? -12.933 -6.023 -5.503 1.00 1.08 43 GLU A C 5
ATOM 7512 O O . GLU A 1 9 ? -12.410 -5.293 -6.351 1.00 1.03 43 GLU A O 5
ATOM 7524 N N . TRP A 1 10 ? -12.306 -6.407 -4.403 1.00 0.96 44 TRP A N 5
ATOM 7525 C CA . TRP A 1 10 ? -10.925 -6.041 -4.156 1.00 0.76 44 TRP A CA 5
ATOM 7526 C C . TRP A 1 10 ? -10.001 -6.990 -4.916 1.00 0.61 44 TRP A C 5
ATOM 7527 O O . TRP A 1 10 ? -9.776 -8.129 -4.500 1.00 0.62 44 TRP A O 5
ATOM 7548 N N . VAL A 1 11 ? -9.472 -6.499 -6.034 1.00 0.60 45 VAL A N 5
ATOM 7549 C CA . VAL A 1 11 ? -8.691 -7.320 -6.962 1.00 0.57 45 VAL A CA 5
ATOM 7550 C C . VAL A 1 11 ? -7.452 -7.931 -6.307 1.00 0.54 45 VAL A C 5
ATOM 7551 O O . VAL A 1 11 ? -6.943 -8.955 -6.759 1.00 0.67 45 VAL A O 5
ATOM 7564 N N . VAL A 1 12 ? -6.984 -7.315 -5.232 1.00 0.43 46 VAL A N 5
ATOM 7565 C CA . VAL A 1 12 ? -5.764 -7.752 -4.569 1.00 0.40 46 VAL A CA 5
ATOM 7566 C C . VAL A 1 12 ? -6.051 -8.924 -3.623 1.00 0.46 46 VAL A C 5
ATOM 7567 O O . VAL A 1 12 ? -5.136 -9.597 -3.150 1.00 0.53 46 VAL A O 5
ATOM 7580 N N . GLY A 1 13 ? -7.332 -9.191 -3.394 1.00 0.51 47 GLY A N 5
ATOM 7581 C CA . GLY A 1 13 ? -7.727 -10.239 -2.467 1.00 0.59 47 GLY A CA 5
ATOM 7582 C C . GLY A 1 13 ? -7.317 -11.630 -2.926 1.00 0.65 47 GLY A C 5
ATOM 7583 O O . GLY A 1 13 ? -7.152 -12.531 -2.106 1.00 0.78 47 GLY A O 5
ATOM 7587 N N . LYS A 1 14 ? -7.126 -11.801 -4.234 1.00 0.66 48 LYS A N 5
ATOM 7588 C CA . LYS A 1 14 ? -6.761 -13.102 -4.792 1.00 0.79 48 LYS A CA 5
ATOM 7589 C C . LYS A 1 14 ? -5.313 -13.451 -4.493 1.00 0.73 48 LYS A C 5
ATOM 7590 O O . LYS A 1 14 ? -4.932 -14.624 -4.488 1.00 0.86 48 LYS A O 5
ATOM 7609 N N . ASP A 1 15 ? -4.510 -12.435 -4.248 1.00 0.61 49 ASP A N 5
ATOM 7610 C CA . ASP A 1 15 ? -3.090 -12.637 -4.040 1.00 0.65 49 ASP A CA 5
ATOM 7611 C C . ASP A 1 15 ? -2.632 -11.840 -2.827 1.00 0.53 49 ASP A C 5
ATOM 7612 O O . ASP A 1 15 ? -1.489 -11.406 -2.729 1.00 0.60 49 ASP A O 5
ATOM 7621 N N . LYS A 1 16 ? -3.529 -11.718 -1.860 1.00 0.43 50 LYS A N 5
ATOM 7622 C CA . LYS A 1 16 ? -3.216 -11.032 -0.620 1.00 0.39 50 LYS A CA 5
ATOM 7623 C C . LYS A 1 16 ? -2.495 -11.966 0.351 1.00 0.32 50 LYS A C 5
ATOM 7624 O O . LYS A 1 16 ? -1.522 -11.554 0.965 1.00 0.29 50 LYS A O 5
ATOM 7643 N N . PRO A 1 17 ? -2.963 -13.236 0.526 1.00 0.34 51 PRO A N 5
ATOM 7644 C CA . PRO A 1 17 ? -2.296 -14.212 1.405 1.00 0.33 51 PRO A CA 5
ATOM 7645 C C . PRO A 1 17 ? -0.789 -14.327 1.160 1.00 0.29 51 PRO A C 5
ATOM 7646 O O . PRO A 1 17 ? -0.029 -14.641 2.073 1.00 0.29 51 PRO A O 5
ATOM 7657 N N . THR A 1 18 ? -0.353 -14.052 -0.062 1.00 0.29 52 THR A N 5
ATOM 7658 C CA . THR A 1 18 ? 1.062 -14.105 -0.384 1.00 0.28 52 THR A CA 5
ATOM 7659 C C . THR A 1 18 ? 1.801 -12.962 0.316 1.00 0.25 52 THR A C 5
ATOM 7660 O O . THR A 1 18 ? 2.820 -13.170 0.989 1.00 0.25 52 THR A O 5
ATOM 7671 N N . TYR A 1 19 ? 1.238 -11.764 0.212 1.00 0.25 53 TYR A N 5
ATOM 7672 C CA . TYR A 1 19 ? 1.821 -10.592 0.850 1.00 0.25 53 TYR A CA 5
ATOM 7673 C C . TYR A 1 19 ? 1.527 -10.651 2.342 1.00 0.22 53 TYR A C 5
ATOM 7674 O O . TYR A 1 19 ? 2.195 -10.021 3.149 1.00 0.21 53 TYR A O 5
ATOM 7692 N N . ASP A 1 20 ? 0.511 -11.429 2.679 1.00 0.23 54 ASP A N 5
ATOM 7693 C CA . ASP A 1 20 ? 0.096 -11.640 4.057 1.00 0.24 54 ASP A CA 5
ATOM 7694 C C . ASP A 1 20 ? 1.147 -12.470 4.781 1.00 0.21 54 ASP A C 5
ATOM 7695 O O . ASP A 1 20 ? 1.518 -12.179 5.916 1.00 0.22 54 ASP A O 5
ATOM 7704 N N . GLU A 1 21 ? 1.651 -13.489 4.097 1.00 0.23 55 GLU A N 5
ATOM 7705 C CA . GLU A 1 21 ? 2.737 -14.298 4.625 1.00 0.25 55 GLU A CA 5
ATOM 7706 C C . GLU A 1 21 ? 3.990 -13.444 4.778 1.00 0.24 55 GLU A C 5
ATOM 7707 O O . GLU A 1 21 ? 4.716 -13.546 5.772 1.00 0.30 55 GLU A O 5
ATOM 7719 N N . ILE A 1 22 ? 4.238 -12.588 3.792 1.00 0.22 56 ILE A N 5
ATOM 7720 C CA . ILE A 1 22 ? 5.356 -11.649 3.862 1.00 0.24 56 ILE A CA 5
ATOM 7721 C C . ILE A 1 22 ? 5.147 -10.659 5.013 1.00 0.24 56 ILE A C 5
ATOM 7722 O O . ILE A 1 22 ? 6.091 -10.256 5.691 1.00 0.27 56 ILE A O 5
ATOM 7738 N N . PHE A 1 23 ? 3.889 -10.310 5.236 1.00 0.22 57 PHE A N 5
ATOM 7739 C CA . PHE A 1 23 ? 3.495 -9.391 6.296 1.00 0.23 57 PHE A CA 5
ATOM 7740 C C . PHE A 1 23 ? 3.883 -9.939 7.669 1.00 0.26 57 PHE A C 5
ATOM 7741 O O . PHE A 1 23 ? 4.492 -9.239 8.478 1.00 0.29 57 PHE A O 5
ATOM 7758 N N . TYR A 1 24 ? 3.557 -11.201 7.918 1.00 0.33 58 TYR A N 5
ATOM 7759 C CA . TYR A 1 24 ? 3.848 -11.812 9.213 1.00 0.40 58 TYR A CA 5
ATOM 7760 C C . TYR A 1 24 ? 5.332 -12.117 9.381 1.00 0.44 58 TYR A C 5
ATOM 7761 O O . TYR A 1 24 ? 5.826 -12.199 10.505 1.00 0.62 58 TYR A O 5
ATOM 7779 N N . THR A 1 25 ? 6.057 -12.245 8.283 1.00 0.40 59 THR A N 5
ATOM 7780 C CA . THR A 1 25 ? 7.476 -12.541 8.367 1.00 0.45 59 THR A CA 5
ATOM 7781 C C . THR A 1 25 ? 8.295 -11.266 8.545 1.00 0.48 59 THR A C 5
ATOM 7782 O O . THR A 1 25 ? 9.523 -11.315 8.633 1.00 0.56 59 THR A O 5
ATOM 7793 N N . LEU A 1 26 ? 7.612 -10.127 8.630 1.00 0.48 60 LEU A N 5
ATOM 7794 C CA . LEU A 1 26 ? 8.291 -8.854 8.858 1.00 0.56 60 LEU A CA 5
ATOM 7795 C C . LEU A 1 26 ? 8.059 -8.375 10.283 1.00 0.61 60 LEU A C 5
ATOM 7796 O O . LEU A 1 26 ? 8.517 -7.299 10.667 1.00 0.71 60 LEU A O 5
ATOM 7812 N N . SER A 1 27 ? 7.366 -9.202 11.058 1.00 0.59 61 SER A N 5
ATOM 7813 C CA . SER A 1 27 ? 7.021 -8.895 12.443 1.00 0.66 61 SER A CA 5
ATOM 7814 C C . SER A 1 27 ? 6.035 -7.733 12.518 1.00 0.70 61 SER A C 5
ATOM 7815 O O . SER A 1 27 ? 6.413 -6.581 12.740 1.00 0.78 61 SER A O 5
ATOM 7823 N N . PRO A 1 28 ? 4.751 -8.031 12.304 1.00 0.67 62 PRO A N 5
ATOM 7824 C CA . PRO A 1 28 ? 3.699 -7.032 12.320 1.00 0.71 62 PRO A CA 5
ATOM 7825 C C . PRO A 1 28 ? 3.115 -6.817 13.717 1.00 0.83 62 PRO A C 5
ATOM 7826 O O . PRO A 1 28 ? 2.441 -7.688 14.266 1.00 1.10 62 PRO A O 5
ATOM 7837 N N . VAL A 1 29 ? 3.375 -5.651 14.284 1.00 0.70 63 VAL A N 5
ATOM 7838 C CA . VAL A 1 29 ? 2.915 -5.339 15.626 1.00 0.79 63 VAL A CA 5
ATOM 7839 C C . VAL A 1 29 ? 1.517 -4.738 15.570 1.00 0.78 63 VAL A C 5
ATOM 7840 O O . VAL A 1 29 ? 1.300 -3.730 14.898 1.00 0.72 63 VAL A O 5
ATOM 7853 N N . ASN A 1 30 ? 0.572 -5.382 16.257 1.00 0.92 64 ASN A N 5
ATOM 7854 C CA . ASN A 1 30 ? -0.829 -4.945 16.280 1.00 1.00 64 ASN A CA 5
ATOM 7855 C C . ASN A 1 30 ? -1.458 -5.067 14.897 1.00 0.91 64 ASN A C 5
ATOM 7856 O O . ASN A 1 30 ? -2.450 -4.404 14.590 1.00 0.97 64 ASN A O 5
ATOM 7867 N N . GLY A 1 31 ? -0.886 -5.943 14.079 1.00 0.83 65 GLY A N 5
ATOM 7868 C CA . GLY A 1 31 ? -1.402 -6.156 12.743 1.00 0.78 65 GLY A CA 5
ATOM 7869 C C . GLY A 1 31 ? -0.920 -5.107 11.760 1.00 0.59 65 GLY A C 5
ATOM 7870 O O . GLY A 1 31 ? -1.561 -4.866 10.738 1.00 0.59 65 GLY A O 5
ATOM 7874 N N . LYS A 1 32 ? 0.201 -4.469 12.075 1.00 0.51 66 LYS A N 5
ATOM 7875 C CA . LYS A 1 32 ? 0.782 -3.464 11.196 1.00 0.40 66 LYS A CA 5
ATOM 7876 C C . LYS A 1 32 ? 2.289 -3.631 11.121 1.00 0.36 66 LYS A C 5
ATOM 7877 O O . LYS A 1 32 ? 2.935 -3.952 12.119 1.00 0.55 66 LYS A O 5
ATOM 7896 N N . ILE A 1 33 ? 2.851 -3.420 9.947 1.00 0.30 67 ILE A N 5
ATOM 7897 C CA . ILE A 1 33 ? 4.291 -3.351 9.825 1.00 0.29 67 ILE A CA 5
ATOM 7898 C C . ILE A 1 33 ? 4.708 -1.904 9.647 1.00 0.28 67 ILE A C 5
ATOM 7899 O O . ILE A 1 33 ? 4.095 -1.156 8.875 1.00 0.37 67 ILE A O 5
ATOM 7915 N N . THR A 1 34 ? 5.710 -1.490 10.403 1.00 0.28 68 THR A N 5
ATOM 7916 C CA . THR A 1 34 ? 6.208 -0.131 10.313 1.00 0.26 68 THR A CA 5
ATOM 7917 C C . THR A 1 34 ? 7.003 0.046 9.018 1.00 0.25 68 THR A C 5
ATOM 7918 O O . THR A 1 34 ? 7.434 -0.934 8.405 1.00 0.31 68 THR A O 5
ATOM 7929 N N . GLY A 1 35 ? 7.214 1.293 8.614 1.00 0.24 69 GLY A N 5
ATOM 7930 C CA . GLY A 1 35 ? 7.868 1.568 7.343 1.00 0.26 69 GLY A CA 5
ATOM 7931 C C . GLY A 1 35 ? 9.298 1.066 7.261 1.00 0.25 69 GLY A C 5
ATOM 7932 O O . GLY A 1 35 ? 9.874 1.035 6.179 1.00 0.33 69 GLY A O 5
ATOM 7936 N N . ALA A 1 36 ? 9.869 0.661 8.385 1.00 0.23 70 ALA A N 5
ATOM 7937 C CA . ALA A 1 36 ? 11.237 0.171 8.404 1.00 0.24 70 ALA A CA 5
ATOM 7938 C C . ALA A 1 36 ? 11.358 -1.143 7.638 1.00 0.22 70 ALA A C 5
ATOM 7939 O O . ALA A 1 36 ? 12.039 -1.216 6.611 1.00 0.25 70 ALA A O 5
ATOM 7946 N N . ASN A 1 37 ? 10.675 -2.176 8.123 1.00 0.29 71 ASN A N 5
ATOM 7947 C CA . ASN A 1 37 ? 10.711 -3.482 7.484 1.00 0.32 71 ASN A CA 5
ATOM 7948 C C . ASN A 1 37 ? 9.939 -3.466 6.171 1.00 0.24 71 ASN A C 5
ATOM 7949 O O . ASN A 1 37 ? 10.270 -4.202 5.239 1.00 0.20 71 ASN A O 5
ATOM 7960 N N . ALA A 1 38 ? 8.924 -2.611 6.094 1.00 0.26 72 ALA A N 5
ATOM 7961 C CA . ALA A 1 38 ? 8.173 -2.435 4.858 1.00 0.26 72 ALA A CA 5
ATOM 7962 C C . ALA A 1 38 ? 9.088 -1.933 3.743 1.00 0.20 72 ALA A C 5
ATOM 7963 O O . ALA A 1 38 ? 9.124 -2.509 2.651 1.00 0.21 72 ALA A O 5
ATOM 7970 N N . LYS A 1 39 ? 9.835 -0.866 4.025 1.00 0.19 73 LYS A N 5
ATOM 7971 C CA . LYS A 1 39 ? 10.784 -0.322 3.058 1.00 0.17 73 LYS A CA 5
ATOM 7972 C C . LYS A 1 39 ? 11.845 -1.360 2.733 1.00 0.18 73 LYS A C 5
ATOM 7973 O O . LYS A 1 39 ? 12.329 -1.429 1.607 1.00 0.20 73 LYS A O 5
ATOM 7992 N N . LYS A 1 40 ? 12.209 -2.157 3.731 1.00 0.20 74 LYS A N 5
ATOM 7993 C CA . LYS A 1 40 ? 13.196 -3.211 3.543 1.00 0.23 74 LYS A CA 5
ATOM 7994 C C . LYS A 1 40 ? 12.758 -4.182 2.448 1.00 0.20 74 LYS A C 5
ATOM 7995 O O . LYS A 1 40 ? 13.547 -4.523 1.569 1.00 0.22 74 LYS A O 5
ATOM 8014 N N . GLU A 1 41 ? 11.499 -4.604 2.480 1.00 0.21 75 GLU A N 5
ATOM 8015 C CA . GLU A 1 41 ? 10.973 -5.486 1.443 1.00 0.22 75 GLU A CA 5
ATOM 8016 C C . GLU A 1 41 ? 10.939 -4.752 0.098 1.00 0.20 75 GLU A C 5
ATOM 8017 O O . GLU A 1 41 ? 11.231 -5.329 -0.956 1.00 0.24 75 GLU A O 5
ATOM 8029 N N . MET A 1 42 ? 10.631 -3.462 0.151 1.00 0.19 76 MET A N 5
ATOM 8030 C CA . MET A 1 42 ? 10.544 -2.651 -1.060 1.00 0.20 76 MET A CA 5
ATOM 8031 C C . MET A 1 42 ? 11.916 -2.472 -1.710 1.00 0.22 76 MET A C 5
ATOM 8032 O O . MET A 1 42 ? 12.028 -2.429 -2.933 1.00 0.29 76 MET A O 5
ATOM 8046 N N . VAL A 1 43 ? 12.968 -2.388 -0.897 1.00 0.20 77 VAL A N 5
ATOM 8047 C CA . VAL A 1 43 ? 14.322 -2.264 -1.433 1.00 0.26 77 VAL A CA 5
ATOM 8048 C C . VAL A 1 43 ? 14.870 -3.627 -1.842 1.00 0.27 77 VAL A C 5
ATOM 8049 O O . VAL A 1 43 ? 15.854 -3.709 -2.574 1.00 0.32 77 VAL A O 5
ATOM 8062 N N . LYS A 1 44 ? 14.225 -4.696 -1.381 1.00 0.27 78 LYS A N 5
ATOM 8063 C CA . LYS A 1 44 ? 14.530 -6.034 -1.877 1.00 0.32 78 LYS A CA 5
ATOM 8064 C C . LYS A 1 44 ? 13.981 -6.174 -3.284 1.00 0.32 78 LYS A C 5
ATOM 8065 O O . LYS A 1 44 ? 14.503 -6.929 -4.104 1.00 0.40 78 LYS A O 5
ATOM 8084 N N . SER A 1 45 ? 12.914 -5.436 -3.543 1.00 0.29 79 SER A N 5
ATOM 8085 C CA . SER A 1 45 ? 12.317 -5.385 -4.870 1.00 0.33 79 SER A CA 5
ATOM 8086 C C . SER A 1 45 ? 13.254 -4.670 -5.847 1.00 0.33 79 SER A C 5
ATOM 8087 O O . SER A 1 45 ? 13.254 -4.953 -7.047 1.00 0.42 79 SER A O 5
ATOM 8095 N N . LYS A 1 46 ? 14.043 -3.737 -5.305 1.00 0.31 80 LYS A N 5
ATOM 8096 C CA . LYS A 1 46 ? 15.104 -3.052 -6.052 1.00 0.35 80 LYS A CA 5
ATOM 8097 C C . LYS A 1 46 ? 14.551 -2.083 -7.097 1.00 0.31 80 LYS A C 5
ATOM 8098 O O . LYS A 1 46 ? 15.220 -1.776 -8.092 1.00 0.38 80 LYS A O 5
ATOM 8117 N N . LEU A 1 47 ? 13.348 -1.579 -6.862 1.00 0.30 81 LEU A N 5
ATOM 8118 C CA . LEU A 1 47 ? 12.792 -0.525 -7.697 1.00 0.32 81 LEU A CA 5
ATOM 8119 C C . LEU A 1 47 ? 13.363 0.820 -7.257 1.00 0.33 81 LEU A C 5
ATOM 8120 O O . LEU A 1 47 ? 13.864 0.942 -6.141 1.00 0.35 81 LEU A O 5
ATOM 8136 N N . PRO A 1 48 ? 13.310 1.839 -8.129 1.00 0.34 82 PRO A N 5
ATOM 8137 C CA . PRO A 1 48 ? 13.807 3.184 -7.808 1.00 0.38 82 PRO A CA 5
ATOM 8138 C C . PRO A 1 48 ? 13.054 3.817 -6.641 1.00 0.35 82 PRO A C 5
ATOM 8139 O O . PRO A 1 48 ? 11.835 3.657 -6.517 1.00 0.35 82 PRO A O 5
ATOM 8150 N N . ASN A 1 49 ? 13.789 4.543 -5.801 1.00 0.35 83 ASN A N 5
ATOM 8151 C CA . ASN A 1 49 ? 13.221 5.212 -4.627 1.00 0.37 83 ASN A CA 5
ATOM 8152 C C . ASN A 1 49 ? 12.059 6.123 -5.003 1.00 0.33 83 ASN A C 5
ATOM 8153 O O . ASN A 1 49 ? 11.135 6.309 -4.220 1.00 0.34 83 ASN A O 5
ATOM 8164 N N . THR A 1 50 ? 12.114 6.685 -6.204 1.00 0.35 84 THR A N 5
ATOM 8165 C CA . THR A 1 50 ? 11.062 7.563 -6.688 1.00 0.39 84 THR A CA 5
ATOM 8166 C C . THR A 1 50 ? 9.741 6.815 -6.824 1.00 0.32 84 THR A C 5
ATOM 8167 O O . THR A 1 50 ? 8.710 7.246 -6.298 1.00 0.33 84 THR A O 5
ATOM 8178 N N . VAL A 1 51 ? 9.781 5.681 -7.513 1.00 0.30 85 VAL A N 5
ATOM 8179 C CA . VAL A 1 51 ? 8.602 4.845 -7.668 1.00 0.28 85 VAL A CA 5
ATOM 8180 C C . VAL A 1 51 ? 8.193 4.252 -6.324 1.00 0.22 85 VAL A C 5
ATOM 8181 O O . VAL A 1 51 ? 7.011 4.211 -5.996 1.00 0.20 85 VAL A O 5
ATOM 8194 N N . LEU A 1 52 ? 9.180 3.815 -5.546 1.00 0.24 86 LEU A N 5
ATOM 8195 C CA . LEU A 1 52 ? 8.924 3.277 -4.214 1.00 0.25 86 LEU A CA 5
ATOM 8196 C C . LEU A 1 52 ? 8.210 4.306 -3.342 1.00 0.21 86 LEU A C 5
ATOM 8197 O O . LEU A 1 52 ? 7.265 3.973 -2.626 1.00 0.23 86 LEU A O 5
ATOM 8213 N N . GLY A 1 53 ? 8.665 5.553 -3.416 1.00 0.21 87 GLY A N 5
ATOM 8214 C CA . GLY A 1 53 ? 8.028 6.627 -2.677 1.00 0.22 87 GLY A CA 5
ATOM 8215 C C . GLY A 1 53 ? 6.584 6.819 -3.090 1.00 0.21 87 GLY A C 5
ATOM 8216 O O . GLY A 1 53 ? 5.705 6.976 -2.243 1.00 0.23 87 GLY A O 5
ATOM 8220 N N . LYS A 1 54 ? 6.339 6.790 -4.398 1.00 0.22 88 LYS A N 5
ATOM 8221 C CA . LYS A 1 54 ? 4.978 6.869 -4.914 1.00 0.29 88 LYS A CA 5
ATOM 8222 C C . LYS A 1 54 ? 4.124 5.746 -4.337 1.00 0.22 88 LYS A C 5
ATOM 8223 O O . LYS A 1 54 ? 2.986 5.966 -3.922 1.00 0.24 88 LYS A O 5
ATOM 8242 N N . ILE A 1 55 ? 4.700 4.550 -4.282 1.00 0.20 89 ILE A N 5
ATOM 8243 C CA . ILE A 1 55 ? 3.979 3.370 -3.820 1.00 0.20 89 ILE A CA 5
ATOM 8244 C C . ILE A 1 55 ? 3.608 3.529 -2.357 1.00 0.19 89 ILE A C 5
ATOM 8245 O O . ILE A 1 55 ? 2.493 3.217 -1.947 1.00 0.21 89 ILE A O 5
ATOM 8261 N N . TRP A 1 56 ? 4.552 4.043 -1.588 1.00 0.19 90 TRP A N 5
ATOM 8262 C CA . TRP A 1 56 ? 4.369 4.246 -0.165 1.00 0.22 90 TRP A CA 5
ATOM 8263 C C . TRP A 1 56 ? 3.237 5.228 0.110 1.00 0.24 90 TRP A C 5
ATOM 8264 O O . TRP A 1 56 ? 2.319 4.937 0.874 1.00 0.28 90 TRP A O 5
ATOM 8285 N N . LYS A 1 57 ? 3.300 6.388 -0.532 1.00 0.24 91 LYS A N 5
ATOM 8286 C CA . LYS A 1 57 ? 2.342 7.458 -0.272 1.00 0.30 91 LYS A CA 5
ATOM 8287 C C . LYS A 1 57 ? 0.947 7.115 -0.797 1.00 0.29 91 LYS A C 5
ATOM 8288 O O . LYS A 1 57 ? -0.037 7.730 -0.399 1.00 0.36 91 LYS A O 5
ATOM 8307 N N . LEU A 1 58 ? 0.866 6.145 -1.698 1.00 0.27 92 LEU A N 5
ATOM 8308 C CA . LEU A 1 58 ? -0.424 5.702 -2.222 1.00 0.32 92 LEU A CA 5
ATOM 8309 C C . LEU A 1 58 ? -1.001 4.565 -1.394 1.00 0.30 92 LEU A C 5
ATOM 8310 O O . LEU A 1 58 ? -2.187 4.561 -1.071 1.00 0.43 92 LEU A O 5
ATOM 8326 N N . ALA A 1 59 ? -0.158 3.592 -1.076 1.00 0.22 93 ALA A N 5
ATOM 8327 C CA . ALA A 1 59 ? -0.602 2.400 -0.371 1.00 0.21 93 ALA A CA 5
ATOM 8328 C C . ALA A 1 59 ? -0.951 2.711 1.071 1.00 0.19 93 ALA A C 5
ATOM 8329 O O . ALA A 1 59 ? -1.766 2.022 1.680 1.00 0.30 93 ALA A O 5
ATOM 8336 N N . ASP A 1 60 ? -0.328 3.745 1.619 1.00 0.18 94 ASP A N 5
ATOM 8337 C CA . ASP A 1 60 ? -0.605 4.127 2.997 1.00 0.18 94 ASP A CA 5
ATOM 8338 C C . ASP A 1 60 ? -1.649 5.229 3.051 1.00 0.33 94 ASP A C 5
ATOM 8339 O O . ASP A 1 60 ? -1.339 6.416 2.933 1.00 0.45 94 ASP A O 5
ATOM 8348 N N . VAL A 1 61 ? -2.891 4.816 3.234 1.00 0.51 95 VAL A N 5
ATOM 8349 C CA . VAL A 1 61 ? -4.010 5.745 3.291 1.00 0.71 95 VAL A CA 5
ATOM 8350 C C . VAL A 1 61 ? -4.052 6.497 4.609 1.00 0.72 95 VAL A C 5
ATOM 8351 O O . VAL A 1 61 ? -4.738 7.514 4.737 1.00 0.80 95 VAL A O 5
ATOM 8364 N N . ASP A 1 62 ? -3.333 5.990 5.589 1.00 0.70 96 ASP A N 5
ATOM 8365 C CA . ASP A 1 62 ? -3.308 6.611 6.901 1.00 0.78 96 ASP A CA 5
ATOM 8366 C C . ASP A 1 62 ? -2.441 7.845 6.894 1.00 0.75 96 ASP A C 5
ATOM 8367 O O . ASP A 1 62 ? -2.629 8.745 7.714 1.00 0.88 96 ASP A O 5
ATOM 8376 N N . LYS A 1 63 ? -1.487 7.868 5.965 1.00 0.66 97 LYS A N 5
ATOM 8377 C CA . LYS A 1 63 ? -0.522 8.954 5.861 1.00 0.70 97 LYS A CA 5
ATOM 8378 C C . LYS A 1 63 ? 0.311 9.018 7.140 1.00 0.70 97 LYS A C 5
ATOM 8379 O O . LYS A 1 63 ? 0.719 10.098 7.576 1.00 0.86 97 LYS A O 5
ATOM 8398 N N . ASP A 1 64 ? 0.578 7.852 7.732 1.00 0.56 98 ASP A N 5
ATOM 8399 C CA . ASP A 1 64 ? 1.251 7.800 9.027 1.00 0.59 98 ASP A CA 5
ATOM 8400 C C . ASP A 1 64 ? 2.439 6.844 9.014 1.00 0.45 98 ASP A C 5
ATOM 8401 O O . ASP A 1 64 ? 3.039 6.576 10.059 1.00 0.46 98 ASP A O 5
ATOM 8410 N N . GLY A 1 65 ? 2.788 6.347 7.836 1.00 0.39 99 GLY A N 5
ATOM 8411 C CA . GLY A 1 65 ? 3.957 5.495 7.708 1.00 0.38 99 GLY A CA 5
ATOM 8412 C C . GLY A 1 65 ? 3.756 4.107 8.298 1.00 0.29 99 GLY A C 5
ATOM 8413 O O . GLY A 1 65 ? 4.721 3.361 8.487 1.00 0.39 99 GLY A O 5
ATOM 8417 N N . LEU A 1 66 ? 2.515 3.761 8.608 1.00 0.28 100 LEU A N 5
ATOM 8418 C CA . LEU A 1 66 ? 2.203 2.429 9.100 1.00 0.33 100 LEU A CA 5
ATOM 8419 C C . LEU A 1 66 ? 1.374 1.679 8.082 1.00 0.29 100 LEU A C 5
ATOM 8420 O O . LEU A 1 66 ? 0.330 2.174 7.640 1.00 0.39 100 LEU A O 5
ATOM 8436 N N . LEU A 1 67 ? 1.826 0.489 7.722 1.00 0.28 101 LEU A N 5
ATOM 8437 C CA . LEU A 1 67 ? 1.119 -0.317 6.746 1.00 0.27 101 LEU A CA 5
ATOM 8438 C C . LEU A 1 67 ? 0.336 -1.437 7.416 1.00 0.27 101 LEU A C 5
ATOM 8439 O O . LEU A 1 67 ? 0.914 -2.351 8.013 1.00 0.31 101 LEU A O 5
ATOM 8455 N N . ASP A 1 68 ? -0.982 -1.339 7.339 1.00 0.28 102 ASP A N 5
ATOM 8456 C CA . ASP A 1 68 ? -1.853 -2.452 7.695 1.00 0.33 102 ASP A CA 5
ATOM 8457 C C . ASP A 1 68 ? -1.700 -3.541 6.642 1.00 0.26 102 ASP A C 5
ATOM 8458 O O . ASP A 1 68 ? -1.087 -3.309 5.594 1.00 0.24 102 ASP A O 5
ATOM 8467 N N . ASP A 1 69 ? -2.258 -4.718 6.892 1.00 0.32 103 ASP A N 5
ATOM 8468 C CA . ASP A 1 69 ? -2.084 -5.843 5.970 1.00 0.35 103 ASP A CA 5
ATOM 8469 C C . ASP A 1 69 ? -2.693 -5.522 4.607 1.00 0.26 103 ASP A C 5
ATOM 8470 O O . ASP A 1 69 ? -2.211 -5.990 3.570 1.00 0.24 103 ASP A O 5
ATOM 8479 N N . GLU A 1 70 ? -3.741 -4.707 4.615 1.00 0.26 104 GLU A N 5
ATOM 8480 C CA . GLU A 1 70 ? -4.390 -4.273 3.385 1.00 0.25 104 GLU A CA 5
ATOM 8481 C C . GLU A 1 70 ? -3.453 -3.374 2.589 1.00 0.22 104 GLU A C 5
ATOM 8482 O O . GLU A 1 70 ? -3.276 -3.546 1.382 1.00 0.29 104 GLU A O 5
ATOM 8494 N N . GLU A 1 71 ? -2.850 -2.419 3.291 1.00 0.18 105 GLU A N 5
ATOM 8495 C CA . GLU A 1 71 ? -1.968 -1.443 2.672 1.00 0.18 105 GLU A CA 5
ATOM 8496 C C . GLU A 1 71 ? -0.722 -2.115 2.108 1.00 0.17 105 GLU A C 5
ATOM 8497 O O . GLU A 1 71 ? -0.260 -1.782 1.017 1.00 0.17 105 GLU A O 5
ATOM 8509 N N . PHE A 1 72 ? -0.177 -3.062 2.865 1.00 0.17 106 PHE A N 5
ATOM 8510 C CA . PHE A 1 72 ? 1.010 -3.787 2.435 1.00 0.18 106 PHE A CA 5
ATOM 8511 C C . PHE A 1 72 ? 0.691 -4.633 1.207 1.00 0.18 106 PHE A C 5
ATOM 8512 O O . PHE A 1 72 ? 1.536 -4.812 0.322 1.00 0.21 106 PHE A O 5
ATOM 8529 N N . ALA A 1 73 ? -0.539 -5.131 1.143 1.00 0.19 107 ALA A N 5
ATOM 8530 C CA . ALA A 1 73 ? -0.998 -5.866 -0.022 1.00 0.24 107 ALA A CA 5
ATOM 8531 C C . ALA A 1 73 ? -1.010 -4.957 -1.247 1.00 0.23 107 ALA A C 5
ATOM 8532 O O . ALA A 1 73 ? -0.561 -5.344 -2.326 1.00 0.25 107 ALA A O 5
ATOM 8539 N N . LEU A 1 74 ? -1.513 -3.738 -1.068 1.00 0.24 108 LEU A N 5
ATOM 8540 C CA . LEU A 1 74 ? -1.513 -2.749 -2.136 1.00 0.28 108 LEU A CA 5
ATOM 8541 C C . LEU A 1 74 ? -0.084 -2.404 -2.550 1.00 0.23 108 LEU A C 5
ATOM 8542 O O . LEU A 1 74 ? 0.216 -2.283 -3.740 1.00 0.23 108 LEU A O 5
ATOM 8558 N N . ALA A 1 75 ? 0.789 -2.262 -1.559 1.00 0.23 109 ALA A N 5
ATOM 8559 C CA . ALA A 1 75 ? 2.194 -1.963 -1.806 1.00 0.24 109 ALA A CA 5
ATOM 8560 C C . ALA A 1 75 ? 2.829 -3.017 -2.703 1.00 0.23 109 ALA A C 5
ATOM 8561 O O . ALA A 1 75 ? 3.372 -2.695 -3.759 1.00 0.24 109 ALA A O 5
ATOM 8568 N N . ASN A 1 76 ? 2.736 -4.277 -2.289 1.00 0.24 110 ASN A N 5
ATOM 8569 C CA . ASN A 1 76 ? 3.328 -5.380 -3.044 1.00 0.26 110 ASN A CA 5
ATOM 8570 C C . ASN A 1 76 ? 2.695 -5.496 -4.422 1.00 0.25 110 ASN A C 5
ATOM 8571 O O . ASN A 1 76 ? 3.378 -5.788 -5.404 1.00 0.26 110 ASN A O 5
ATOM 8582 N N . HIS A 1 77 ? 1.393 -5.251 -4.493 1.00 0.24 111 HIS A N 5
ATOM 8583 C CA . HIS A 1 77 ? 0.687 -5.259 -5.768 1.00 0.26 111 HIS A CA 5
ATOM 8584 C C . HIS A 1 77 ? 1.295 -4.242 -6.732 1.00 0.24 111 HIS A C 5
ATOM 8585 O O . HIS A 1 77 ? 1.611 -4.573 -7.870 1.00 0.27 111 HIS A O 5
ATOM 8600 N N . LEU A 1 78 ? 1.470 -3.011 -6.260 1.00 0.24 112 LEU A N 5
ATOM 8601 C CA . LEU A 1 78 ? 2.026 -1.940 -7.084 1.00 0.23 112 LEU A CA 5
ATOM 8602 C C . LEU A 1 78 ? 3.466 -2.245 -7.491 1.00 0.24 112 LEU A C 5
ATOM 8603 O O . LEU A 1 78 ? 3.918 -1.846 -8.568 1.00 0.27 112 LEU A O 5
ATOM 8619 N N . ILE A 1 79 ? 4.166 -2.986 -6.641 1.00 0.28 113 ILE A N 5
ATOM 8620 C CA . ILE A 1 79 ? 5.568 -3.291 -6.877 1.00 0.32 113 ILE A CA 5
ATOM 8621 C C . ILE A 1 79 ? 5.680 -4.340 -7.959 1.00 0.35 113 ILE A C 5
ATOM 8622 O O . ILE A 1 79 ? 6.515 -4.251 -8.857 1.00 0.38 113 ILE A O 5
ATOM 8638 N N . LYS A 1 80 ? 4.810 -5.326 -7.866 1.00 0.38 114 LYS A N 5
ATOM 8639 C CA . LYS A 1 80 ? 4.738 -6.377 -8.854 1.00 0.46 114 LYS A CA 5
ATOM 8640 C C . LYS A 1 80 ? 4.296 -5.819 -10.210 1.00 0.45 114 LYS A C 5
ATOM 8641 O O . LYS A 1 80 ? 4.783 -6.249 -11.249 1.00 0.49 114 LYS A O 5
ATOM 8660 N N . VAL A 1 81 ? 3.399 -4.835 -10.189 1.00 0.43 115 VAL A N 5
ATOM 8661 C CA . VAL A 1 81 ? 2.972 -4.161 -11.411 1.00 0.46 115 VAL A CA 5
ATOM 8662 C C . VAL A 1 81 ? 4.162 -3.485 -12.092 1.00 0.43 115 VAL A C 5
ATOM 8663 O O . VAL A 1 81 ? 4.426 -3.715 -13.276 1.00 0.48 115 VAL A O 5
ATOM 8676 N N . LYS A 1 82 ? 4.873 -2.645 -11.344 1.00 0.40 116 LYS A N 5
ATOM 8677 C CA . LYS A 1 82 ? 6.073 -2.008 -11.831 1.00 0.41 116 LYS A CA 5
ATOM 8678 C C . LYS A 1 82 ? 7.091 -3.032 -12.330 1.00 0.47 116 LYS A C 5
ATOM 8679 O O . LYS A 1 82 ? 7.624 -2.903 -13.434 1.00 0.54 116 LYS A O 5
ATOM 8698 N N . LEU A 1 83 ? 7.335 -4.056 -11.522 1.00 0.47 117 LEU A N 5
ATOM 8699 C CA . LEU A 1 83 ? 8.346 -5.071 -11.821 1.00 0.57 117 LEU A CA 5
ATOM 8700 C C . LEU A 1 83 ? 8.076 -5.775 -13.151 1.00 0.64 117 LEU A C 5
ATOM 8701 O O . LEU A 1 83 ? 9.003 -6.029 -13.924 1.00 0.75 117 LEU A O 5
ATOM 8717 N N . GLU A 1 84 ? 6.807 -6.061 -13.420 1.00 0.61 118 GLU A N 5
ATOM 8718 C CA . GLU A 1 84 ? 6.414 -6.778 -14.633 1.00 0.69 118 GLU A CA 5
ATOM 8719 C C . GLU A 1 84 ? 6.508 -5.892 -15.881 1.00 0.70 118 GLU A C 5
ATOM 8720 O O . GLU A 1 84 ? 6.071 -6.290 -16.963 1.00 0.85 118 GLU A O 5
ATOM 8732 N N . GLY A 1 85 ? 7.066 -4.694 -15.733 1.00 0.60 119 GLY A N 5
ATOM 8733 C CA . GLY A 1 85 ? 7.266 -3.826 -16.880 1.00 0.62 119 GLY A CA 5
ATOM 8734 C C . GLY A 1 85 ? 6.104 -2.888 -17.120 1.00 0.65 119 GLY A C 5
ATOM 8735 O O . GLY A 1 85 ? 5.753 -2.600 -18.262 1.00 0.68 119 GLY A O 5
ATOM 8739 N N . HIS A 1 86 ? 5.484 -2.421 -16.047 1.00 0.70 120 HIS A N 5
ATOM 8740 C CA . HIS A 1 86 ? 4.383 -1.472 -16.164 1.00 0.78 120 HIS A CA 5
ATOM 8741 C C . HIS A 1 86 ? 4.709 -0.199 -15.402 1.00 0.75 120 HIS A C 5
ATOM 8742 O O . HIS A 1 86 ? 5.847 0.009 -14.987 1.00 0.92 120 HIS A O 5
ATOM 8757 N N . GLU A 1 87 ? 3.713 0.654 -15.235 1.00 0.78 121 GLU A N 5
ATOM 8758 C CA . GLU A 1 87 ? 3.861 1.866 -14.445 1.00 0.84 121 GLU A CA 5
ATOM 8759 C C . GLU A 1 87 ? 2.602 2.082 -13.619 1.00 0.84 121 GLU A C 5
ATOM 8760 O O . GLU A 1 87 ? 1.513 1.669 -14.017 1.00 0.98 121 GLU A O 5
ATOM 8772 N N . LEU A 1 88 ? 2.756 2.710 -12.469 1.00 0.88 122 LEU A N 5
ATOM 8773 C CA . LEU A 1 88 ? 1.628 3.006 -11.611 1.00 0.89 122 LEU A CA 5
ATOM 8774 C C . LEU A 1 88 ? 1.272 4.485 -11.723 1.00 0.96 122 LEU A C 5
ATOM 8775 O O . LEU A 1 88 ? 2.138 5.355 -11.598 1.00 1.08 122 LEU A O 5
ATOM 8791 N N . PRO A 1 89 ? -0.016 4.778 -11.965 1.00 1.00 123 PRO A N 5
ATOM 8792 C CA . PRO A 1 89 ? -0.483 6.126 -12.331 1.00 1.15 123 PRO A CA 5
ATOM 8793 C C . PRO A 1 89 ? -0.459 7.121 -11.176 1.00 1.04 123 PRO A C 5
ATOM 8794 O O . PRO A 1 89 ? -0.942 8.245 -11.313 1.00 1.16 123 PRO A O 5
ATOM 8805 N N . ALA A 1 90 ? 0.098 6.699 -10.043 1.00 0.88 124 ALA A N 5
ATOM 8806 C CA . ALA A 1 90 ? 0.212 7.550 -8.861 1.00 0.86 124 ALA A CA 5
ATOM 8807 C C . ALA A 1 90 ? -1.158 8.033 -8.387 1.00 0.82 124 ALA A C 5
ATOM 8808 O O . ALA A 1 90 ? -1.277 9.098 -7.781 1.00 0.88 124 ALA A O 5
ATOM 8815 N N . ASP A 1 91 ? -2.181 7.238 -8.649 1.00 0.82 125 ASP A N 5
ATOM 8816 C CA . ASP A 1 91 ? -3.531 7.571 -8.220 1.00 0.84 125 ASP A CA 5
ATOM 8817 C C . ASP A 1 91 ? -3.991 6.603 -7.162 1.00 0.83 125 ASP A C 5
ATOM 8818 O O . ASP A 1 91 ? -3.338 5.594 -6.898 1.00 0.85 125 ASP A O 5
ATOM 8827 N N . LEU A 1 92 ? -5.121 6.913 -6.575 1.00 0.84 126 LEU A N 5
ATOM 8828 C CA . LEU A 1 92 ? -5.807 5.971 -5.726 1.00 0.85 126 LEU A CA 5
ATOM 8829 C C . LEU A 1 92 ? -7.231 5.801 -6.248 1.00 0.82 126 LEU A C 5
ATOM 8830 O O . LEU A 1 92 ? -8.141 6.530 -5.846 1.00 0.86 126 LEU A O 5
ATOM 8846 N N . PRO A 1 93 ? -7.414 4.878 -7.210 1.00 0.79 127 PRO A N 5
ATOM 8847 C CA . PRO A 1 93 ? -8.735 4.501 -7.711 1.00 0.78 127 PRO A CA 5
ATOM 8848 C C . PRO A 1 93 ? -9.712 4.202 -6.583 1.00 0.79 127 PRO A C 5
ATOM 8849 O O . PRO A 1 93 ? -9.343 3.585 -5.584 1.00 0.81 127 PRO A O 5
ATOM 8860 N N . PRO A 1 94 ? -10.977 4.615 -6.738 1.00 0.82 128 PRO A N 5
ATOM 8861 C CA . PRO A 1 94 ? -12.006 4.433 -5.711 1.00 0.89 128 PRO A CA 5
ATOM 8862 C C . PRO A 1 94 ? -12.159 2.977 -5.284 1.00 0.92 128 PRO A C 5
ATOM 8863 O O . PRO A 1 94 ? -12.476 2.690 -4.133 1.00 1.00 128 PRO A O 5
ATOM 8874 N N . HIS A 1 95 ? -11.912 2.057 -6.211 1.00 0.90 129 HIS A N 5
ATOM 8875 C CA . HIS A 1 95 ? -12.058 0.640 -5.911 1.00 0.96 129 HIS A CA 5
ATOM 8876 C C . HIS A 1 95 ? -10.745 0.036 -5.417 1.00 0.95 129 HIS A C 5
ATOM 8877 O O . HIS A 1 95 ? -10.606 -1.184 -5.349 1.00 1.02 129 HIS A O 5
ATOM 8892 N N . LEU A 1 96 ? -9.781 0.888 -5.082 1.00 0.89 130 LEU A N 5
ATOM 8893 C CA . LEU A 1 96 ? -8.544 0.428 -4.460 1.00 0.92 130 LEU A CA 5
ATOM 8894 C C . LEU A 1 96 ? -8.399 0.999 -3.052 1.00 0.93 130 LEU A C 5
ATOM 8895 O O . LEU A 1 96 ? -7.380 0.796 -2.392 1.00 1.06 130 LEU A O 5
ATOM 8911 N N . VAL A 1 97 ? -9.430 1.698 -2.592 1.00 0.90 131 VAL A N 5
ATOM 8912 C CA . VAL A 1 97 ? -9.397 2.342 -1.284 1.00 0.95 131 VAL A CA 5
ATOM 8913 C C . VAL A 1 97 ? -9.806 1.366 -0.182 1.00 1.00 131 VAL A C 5
ATOM 8914 O O . VAL A 1 97 ? -10.919 0.838 -0.190 1.00 1.11 131 VAL A O 5
ATOM 8927 N N . PRO A 1 98 ? -8.899 1.117 0.776 1.00 1.06 132 PRO A N 5
ATOM 8928 C CA . PRO A 1 98 ? -9.166 0.244 1.925 1.00 1.23 132 PRO A CA 5
ATOM 8929 C C . PRO A 1 98 ? -10.300 0.779 2.810 1.00 1.32 132 PRO A C 5
ATOM 8930 O O . PRO A 1 98 ? -10.411 1.987 3.038 1.00 1.30 132 PRO A O 5
ATOM 8941 N N . PRO A 1 99 ? -11.138 -0.124 3.344 1.00 1.52 133 PRO A N 5
ATOM 8942 C CA . PRO A 1 99 ? -12.304 0.242 4.164 1.00 1.77 133 PRO A CA 5
ATOM 8943 C C . PRO A 1 99 ? -11.921 0.863 5.509 1.00 1.82 133 PRO A C 5
ATOM 8944 O O . PRO A 1 99 ? -12.770 1.399 6.222 1.00 2.01 133 PRO A O 5
ATOM 8955 N N . SER A 1 100 ? -10.644 0.810 5.839 1.00 1.74 134 SER A N 5
ATOM 8956 C CA . SER A 1 100 ? -10.157 1.338 7.108 1.00 1.88 134 SER A CA 5
ATOM 8957 C C . SER A 1 100 ? -10.061 2.868 7.089 1.00 1.70 134 SER A C 5
ATOM 8958 O O . SER A 1 100 ? -9.723 3.489 8.095 1.00 1.80 134 SER A O 5
ATOM 8966 N N . LYS A 1 101 ? -10.387 3.476 5.953 1.00 1.54 135 LYS A N 5
ATOM 8967 C CA . LYS A 1 101 ? -10.347 4.927 5.839 1.00 1.51 135 LYS A CA 5
ATOM 8968 C C . LYS A 1 101 ? -11.758 5.482 5.626 1.00 1.68 135 LYS A C 5
ATOM 8969 O O . LYS A 1 101 ? -11.930 6.644 5.265 1.00 1.78 135 LYS A O 5
ATOM 8988 N N . ARG A 1 102 ? -12.765 4.644 5.854 1.00 1.84 136 ARG A N 5
ATOM 8989 C CA . ARG A 1 102 ? -14.158 5.039 5.637 1.00 2.11 136 ARG A CA 5
ATOM 8990 C C . ARG A 1 102 ? -14.646 6.033 6.684 1.00 2.38 136 ARG A C 5
ATOM 8991 O O . ARG A 1 102 ? -14.431 5.851 7.883 1.00 2.59 136 ARG A O 5
ATOM 9012 N N . ARG A 1 103 ? -15.315 7.075 6.215 1.00 2.52 137 ARG A N 5
ATOM 9013 C CA . ARG A 1 103 ? -15.993 8.014 7.091 1.00 2.92 137 ARG A CA 5
ATOM 9014 C C . ARG A 1 103 ? -17.470 8.035 6.724 1.00 3.35 137 ARG A C 5
ATOM 9015 O O . ARG A 1 103 ? -17.810 8.134 5.544 1.00 3.45 137 ARG A O 5
ATOM 9036 N N . HIS A 1 104 ? -18.349 7.920 7.717 1.00 3.83 138 HIS A N 5
ATOM 9037 C CA . HIS A 1 104 ? -19.787 7.905 7.452 1.00 4.40 138 HIS A CA 5
ATOM 9038 C C . HIS A 1 104 ? -20.247 9.226 6.856 1.00 4.88 138 HIS A C 5
ATOM 9039 O O . HIS A 1 104 ? -20.216 10.267 7.515 1.00 5.25 138 HIS A O 5
ATOM 9054 N N . GLU A 1 105 ? -20.666 9.160 5.603 1.00 5.07 139 GLU A N 5
ATOM 9055 C CA . GLU A 1 105 ? -21.099 10.333 4.863 1.00 5.70 139 GLU A CA 5
ATOM 9056 C C . GLU A 1 105 ? -22.443 10.056 4.195 1.00 6.29 139 GLU A C 5
ATOM 9057 O O . GLU A 1 105 ? -23.484 10.385 4.801 1.00 6.65 139 GLU A O 5
ATOM 9070 N N . PHE B 2 1 ? 6.865 23.168 12.797 1.00 8.10 143 PHE B N 5
ATOM 9071 C CA . PHE B 2 1 ? 6.483 21.883 12.182 1.00 8.03 143 PHE B CA 5
ATOM 9072 C C . PHE B 2 1 ? 6.105 22.105 10.725 1.00 7.44 143 PHE B C 5
ATOM 9073 O O . PHE B 2 1 ? 5.026 22.614 10.423 1.00 7.60 143 PHE B O 5
ATOM 9092 N N . ASN B 2 2 ? 7.012 21.756 9.826 1.00 7.01 144 ASN B N 5
ATOM 9093 C CA . ASN B 2 2 ? 6.760 21.885 8.399 1.00 6.70 144 ASN B CA 5
ATOM 9094 C C . ASN B 2 2 ? 7.061 20.580 7.689 1.00 5.91 144 ASN B C 5
ATOM 9095 O O . ASN B 2 2 ? 7.782 19.736 8.225 1.00 6.06 144 ASN B O 5
ATOM 9106 N N . TYR B 2 3 ? 6.511 20.450 6.478 1.00 5.34 145 TYR B N 5
ATOM 9107 C CA . TYR B 2 3 ? 6.557 19.221 5.677 1.00 4.71 145 TYR B CA 5
ATOM 9108 C C . TYR B 2 3 ? 6.213 17.974 6.496 1.00 4.07 145 TYR B C 5
ATOM 9109 O O . TYR B 2 3 ? 5.701 18.061 7.613 1.00 4.28 145 TYR B O 5
ATOM 9127 N N . GLU B 2 4 ? 6.448 16.812 5.912 1.00 3.73 146 GLU B N 5
ATOM 9128 C CA . GLU B 2 4 ? 6.066 15.556 6.533 1.00 3.42 146 GLU B CA 5
ATOM 9129 C C . GLU B 2 4 ? 7.134 14.498 6.283 1.00 3.05 146 GLU B C 5
ATOM 9130 O O . GLU B 2 4 ? 7.691 14.422 5.191 1.00 3.46 146 GLU B O 5
ATOM 9142 N N . SER B 2 5 ? 7.429 13.705 7.301 1.00 2.73 147 SER B N 5
ATOM 9143 C CA . SER B 2 5 ? 8.408 12.645 7.168 1.00 2.56 147 SER B CA 5
ATOM 9144 C C . SER B 2 5 ? 7.867 11.322 7.708 1.00 1.90 147 SER B C 5
ATOM 9145 O O . SER B 2 5 ? 8.162 10.929 8.838 1.00 2.33 147 SER B O 5
ATOM 9153 N N . THR B 2 6 ? 7.021 10.677 6.917 1.00 1.20 148 THR B N 5
ATOM 9154 C CA . THR B 2 6 ? 6.580 9.319 7.206 1.00 1.00 148 THR B CA 5
ATOM 9155 C C . THR B 2 6 ? 7.037 8.401 6.087 1.00 0.81 148 THR B C 5
ATOM 9156 O O . THR B 2 6 ? 6.658 7.233 6.015 1.00 1.25 148 THR B O 5
ATOM 9167 N N . ASP B 2 7 ? 7.871 8.956 5.217 1.00 0.45 149 ASP B N 5
ATOM 9168 C CA . ASP B 2 7 ? 8.324 8.271 4.020 1.00 0.42 149 ASP B CA 5
ATOM 9169 C C . ASP B 2 7 ? 9.814 7.953 4.130 1.00 0.31 149 ASP B C 5
ATOM 9170 O O . ASP B 2 7 ? 10.646 8.855 4.215 1.00 0.30 149 ASP B O 5
ATOM 9179 N N . PRO B 2 8 ? 10.165 6.661 4.140 1.00 0.31 150 PRO B N 5
ATOM 9180 C CA . PRO B 2 8 ? 11.549 6.199 4.306 1.00 0.29 150 PRO B CA 5
ATOM 9181 C C . PRO B 2 8 ? 12.416 6.391 3.054 1.00 0.29 150 PRO B C 5
ATOM 9182 O O . PRO B 2 8 ? 13.606 6.070 3.063 1.00 0.34 150 PRO B O 5
ATOM 9193 N N . PHE B 2 9 ? 11.826 6.898 1.982 1.00 0.31 151 PHE B N 5
ATOM 9194 C CA . PHE B 2 9 ? 12.541 7.052 0.720 1.00 0.39 151 PHE B CA 5
ATOM 9195 C C . PHE B 2 9 ? 13.020 8.489 0.554 1.00 0.46 151 PHE B C 5
ATOM 9196 O O . PHE B 2 9 ? 13.845 8.789 -0.316 1.00 0.56 151 PHE B O 5
ATOM 9213 N N . THR B 2 10 ? 12.502 9.371 1.395 1.00 0.53 152 THR B N 5
ATOM 9214 C CA . THR B 2 10 ? 12.912 10.768 1.390 1.00 0.65 152 THR B CA 5
ATOM 9215 C C . THR B 2 10 ? 14.151 10.969 2.269 1.00 1.20 152 THR B C 5
ATOM 9216 O O . THR B 2 10 ? 14.788 10.000 2.690 1.00 1.89 152 THR B O 5
ATOM 9227 N N . ALA B 2 11 ? 14.502 12.224 2.534 1.00 1.65 153 ALA B N 5
ATOM 9228 C CA . ALA B 2 11 ? 15.657 12.539 3.364 1.00 2.19 153 ALA B CA 5
ATOM 9229 C C . ALA B 2 11 ? 15.271 13.527 4.460 1.00 2.66 153 ALA B C 5
ATOM 9230 O O . ALA B 2 11 ? 14.582 14.513 4.199 1.00 3.11 153 ALA B O 5
ATOM 9237 N N . LYS B 2 12 ? 15.718 13.257 5.678 1.00 3.24 154 LYS B N 5
ATOM 9238 C CA . LYS B 2 12 ? 15.327 14.050 6.835 1.00 4.19 154 LYS B CA 5
ATOM 9239 C C . LYS B 2 12 ? 16.519 14.835 7.374 1.00 5.08 154 LYS B C 5
ATOM 9240 O O . LYS B 2 12 ? 16.544 16.068 7.205 1.00 5.70 154 LYS B O 5
ATOM 9261 N N . GLY A 1 1 ? -29.416 -7.575 -11.463 1.00 10.47 35 GLY A N 6
ATOM 9262 C CA . GLY A 1 1 ? -30.883 -7.665 -11.645 1.00 10.20 35 GLY A CA 6
ATOM 9263 C C . GLY A 1 1 ? -31.528 -6.291 -11.689 1.00 9.66 35 GLY A C 6
ATOM 9264 O O . GLY A 1 1 ? -30.985 -5.378 -12.309 1.00 9.43 35 GLY A O 6
ATOM 9270 N N . PRO A 1 2 ? -32.682 -6.101 -11.025 1.00 9.71 36 PRO A N 6
ATOM 9271 C CA . PRO A 1 2 ? -33.396 -4.823 -11.030 1.00 9.54 36 PRO A CA 6
ATOM 9272 C C . PRO A 1 2 ? -32.865 -3.834 -9.989 1.00 8.72 36 PRO A C 6
ATOM 9273 O O . PRO A 1 2 ? -33.351 -2.706 -9.890 1.00 8.72 36 PRO A O 6
ATOM 9284 N N . LEU A 1 3 ? -31.864 -4.250 -9.223 1.00 8.27 37 LEU A N 6
ATOM 9285 C CA . LEU A 1 3 ? -31.306 -3.406 -8.174 1.00 7.70 37 LEU A CA 6
ATOM 9286 C C . LEU A 1 3 ? -29.850 -3.075 -8.471 1.00 6.80 37 LEU A C 6
ATOM 9287 O O . LEU A 1 3 ? -28.998 -3.963 -8.487 1.00 6.86 37 LEU A O 6
ATOM 9303 N N . GLY A 1 4 ? -29.573 -1.806 -8.725 1.00 6.24 38 GLY A N 6
ATOM 9304 C CA . GLY A 1 4 ? -28.215 -1.391 -9.025 1.00 5.56 38 GLY A CA 6
ATOM 9305 C C . GLY A 1 4 ? -27.400 -1.171 -7.769 1.00 5.01 38 GLY A C 6
ATOM 9306 O O . GLY A 1 4 ? -27.602 -0.187 -7.059 1.00 5.18 38 GLY A O 6
ATOM 9310 N N . SER A 1 5 ? -26.492 -2.090 -7.484 1.00 4.73 39 SER A N 6
ATOM 9311 C CA . SER A 1 5 ? -25.662 -1.997 -6.295 1.00 4.60 39 SER A CA 6
ATOM 9312 C C . SER A 1 5 ? -24.205 -2.270 -6.656 1.00 4.02 39 SER A C 6
ATOM 9313 O O . SER A 1 5 ? -23.880 -3.344 -7.168 1.00 4.46 39 SER A O 6
ATOM 9321 N N . ASP A 1 6 ? -23.336 -1.293 -6.418 1.00 3.29 40 ASP A N 6
ATOM 9322 C CA . ASP A 1 6 ? -21.917 -1.444 -6.735 1.00 2.92 40 ASP A CA 6
ATOM 9323 C C . ASP A 1 6 ? -21.215 -2.306 -5.697 1.00 2.66 40 ASP A C 6
ATOM 9324 O O . ASP A 1 6 ? -20.783 -1.812 -4.652 1.00 2.56 40 ASP A O 6
ATOM 9333 N N . ASP A 1 7 ? -21.119 -3.596 -5.971 1.00 2.83 41 ASP A N 6
ATOM 9334 C CA . ASP A 1 7 ? -20.331 -4.484 -5.140 1.00 2.71 41 ASP A CA 6
ATOM 9335 C C . ASP A 1 7 ? -18.898 -4.492 -5.636 1.00 2.19 41 ASP A C 6
ATOM 9336 O O . ASP A 1 7 ? -18.546 -5.191 -6.588 1.00 2.35 41 ASP A O 6
ATOM 9345 N N . VAL A 1 8 ? -18.079 -3.675 -5.010 1.00 1.81 42 VAL A N 6
ATOM 9346 C CA . VAL A 1 8 ? -16.717 -3.513 -5.454 1.00 1.43 42 VAL A CA 6
ATOM 9347 C C . VAL A 1 8 ? -15.849 -4.694 -5.035 1.00 1.36 42 VAL A C 6
ATOM 9348 O O . VAL A 1 8 ? -15.763 -5.046 -3.856 1.00 1.49 42 VAL A O 6
ATOM 9361 N N . GLU A 1 9 ? -15.232 -5.320 -6.022 1.00 1.39 43 GLU A N 6
ATOM 9362 C CA . GLU A 1 9 ? -14.360 -6.452 -5.782 1.00 1.41 43 GLU A CA 6
ATOM 9363 C C . GLU A 1 9 ? -12.931 -5.966 -5.596 1.00 1.08 43 GLU A C 6
ATOM 9364 O O . GLU A 1 9 ? -12.376 -5.291 -6.465 1.00 1.03 43 GLU A O 6
ATOM 9376 N N . TRP A 1 10 ? -12.352 -6.280 -4.447 1.00 0.96 44 TRP A N 6
ATOM 9377 C CA . TRP A 1 10 ? -10.980 -5.905 -4.165 1.00 0.76 44 TRP A CA 6
ATOM 9378 C C . TRP A 1 10 ? -10.046 -6.798 -4.967 1.00 0.61 44 TRP A C 6
ATOM 9379 O O . TRP A 1 10 ? -9.810 -7.952 -4.609 1.00 0.62 44 TRP A O 6
ATOM 9400 N N . VAL A 1 11 ? -9.528 -6.258 -6.064 1.00 0.60 45 VAL A N 6
ATOM 9401 C CA . VAL A 1 11 ? -8.740 -7.035 -7.020 1.00 0.57 45 VAL A CA 6
ATOM 9402 C C . VAL A 1 11 ? -7.458 -7.591 -6.402 1.00 0.54 45 VAL A C 6
ATOM 9403 O O . VAL A 1 11 ? -6.815 -8.475 -6.971 1.00 0.67 45 VAL A O 6
ATOM 9416 N N . VAL A 1 12 ? -7.091 -7.078 -5.237 1.00 0.43 46 VAL A N 6
ATOM 9417 C CA . VAL A 1 12 ? -5.888 -7.521 -4.552 1.00 0.40 46 VAL A CA 6
ATOM 9418 C C . VAL A 1 12 ? -6.213 -8.677 -3.606 1.00 0.46 46 VAL A C 6
ATOM 9419 O O . VAL A 1 12 ? -5.322 -9.363 -3.113 1.00 0.53 46 VAL A O 6
ATOM 9432 N N . GLY A 1 13 ? -7.505 -8.915 -3.397 1.00 0.51 47 GLY A N 6
ATOM 9433 C CA . GLY A 1 13 ? -7.939 -9.972 -2.502 1.00 0.59 47 GLY A CA 6
ATOM 9434 C C . GLY A 1 13 ? -7.672 -11.357 -3.060 1.00 0.65 47 GLY A C 6
ATOM 9435 O O . GLY A 1 13 ? -7.797 -12.353 -2.349 1.00 0.78 47 GLY A O 6
ATOM 9439 N N . LYS A 1 14 ? -7.297 -11.418 -4.331 1.00 0.66 48 LYS A N 6
ATOM 9440 C CA . LYS A 1 14 ? -6.996 -12.691 -4.973 1.00 0.79 48 LYS A CA 6
ATOM 9441 C C . LYS A 1 14 ? -5.638 -13.205 -4.522 1.00 0.73 48 LYS A C 6
ATOM 9442 O O . LYS A 1 14 ? -5.391 -14.412 -4.499 1.00 0.86 48 LYS A O 6
ATOM 9461 N N . ASP A 1 15 ? -4.769 -12.275 -4.161 1.00 0.61 49 ASP A N 6
ATOM 9462 C CA . ASP A 1 15 ? -3.399 -12.604 -3.801 1.00 0.65 49 ASP A CA 6
ATOM 9463 C C . ASP A 1 15 ? -3.064 -11.969 -2.452 1.00 0.53 49 ASP A C 6
ATOM 9464 O O . ASP A 1 15 ? -1.923 -11.610 -2.167 1.00 0.60 49 ASP A O 6
ATOM 9473 N N . LYS A 1 16 ? -4.078 -11.907 -1.597 1.00 0.43 50 LYS A N 6
ATOM 9474 C CA . LYS A 1 16 ? -3.949 -11.317 -0.269 1.00 0.39 50 LYS A CA 6
ATOM 9475 C C . LYS A 1 16 ? -3.093 -12.178 0.653 1.00 0.32 50 LYS A C 6
ATOM 9476 O O . LYS A 1 16 ? -2.145 -11.678 1.255 1.00 0.29 50 LYS A O 6
ATOM 9495 N N . PRO A 1 17 ? -3.407 -13.485 0.789 1.00 0.34 51 PRO A N 6
ATOM 9496 C CA . PRO A 1 17 ? -2.676 -14.371 1.705 1.00 0.33 51 PRO A CA 6
ATOM 9497 C C . PRO A 1 17 ? -1.182 -14.430 1.434 1.00 0.29 51 PRO A C 6
ATOM 9498 O O . PRO A 1 17 ? -0.385 -14.743 2.320 1.00 0.29 51 PRO A O 6
ATOM 9509 N N . THR A 1 18 ? -0.814 -14.137 0.208 1.00 0.29 52 THR A N 6
ATOM 9510 C CA . THR A 1 18 ? 0.571 -14.121 -0.197 1.00 0.28 52 THR A CA 6
ATOM 9511 C C . THR A 1 18 ? 1.293 -12.951 0.467 1.00 0.25 52 THR A C 6
ATOM 9512 O O . THR A 1 18 ? 2.377 -13.107 1.048 1.00 0.25 52 THR A O 6
ATOM 9523 N N . TYR A 1 19 ? 0.656 -11.788 0.432 1.00 0.25 53 TYR A N 6
ATOM 9524 C CA . TYR A 1 19 ? 1.230 -10.602 1.036 1.00 0.25 53 TYR A CA 6
ATOM 9525 C C . TYR A 1 19 ? 1.119 -10.702 2.548 1.00 0.22 53 TYR A C 6
ATOM 9526 O O . TYR A 1 19 ? 1.868 -10.066 3.273 1.00 0.21 53 TYR A O 6
ATOM 9544 N N . ASP A 1 20 ? 0.189 -11.532 3.003 1.00 0.23 54 ASP A N 6
ATOM 9545 C CA . ASP A 1 20 ? 0.022 -11.822 4.426 1.00 0.24 54 ASP A CA 6
ATOM 9546 C C . ASP A 1 20 ? 1.211 -12.629 4.943 1.00 0.21 54 ASP A C 6
ATOM 9547 O O . ASP A 1 20 ? 1.763 -12.338 6.007 1.00 0.22 54 ASP A O 6
ATOM 9556 N N . GLU A 1 21 ? 1.613 -13.633 4.167 1.00 0.23 55 GLU A N 6
ATOM 9557 C CA . GLU A 1 21 ? 2.776 -14.446 4.498 1.00 0.25 55 GLU A CA 6
ATOM 9558 C C . GLU A 1 21 ? 4.026 -13.568 4.570 1.00 0.24 55 GLU A C 6
ATOM 9559 O O . GLU A 1 21 ? 4.833 -13.682 5.494 1.00 0.30 55 GLU A O 6
ATOM 9571 N N . ILE A 1 22 ? 4.171 -12.676 3.596 1.00 0.22 56 ILE A N 6
ATOM 9572 C CA . ILE A 1 22 ? 5.292 -11.742 3.580 1.00 0.24 56 ILE A CA 6
ATOM 9573 C C . ILE A 1 22 ? 5.158 -10.721 4.716 1.00 0.24 56 ILE A C 6
ATOM 9574 O O . ILE A 1 22 ? 6.143 -10.334 5.342 1.00 0.27 56 ILE A O 6
ATOM 9590 N N . PHE A 1 23 ? 3.921 -10.320 4.984 1.00 0.22 57 PHE A N 6
ATOM 9591 C CA . PHE A 1 23 ? 3.612 -9.328 6.013 1.00 0.23 57 PHE A CA 6
ATOM 9592 C C . PHE A 1 23 ? 4.094 -9.795 7.382 1.00 0.26 57 PHE A C 6
ATOM 9593 O O . PHE A 1 23 ? 4.827 -9.087 8.075 1.00 0.29 57 PHE A O 6
ATOM 9610 N N . TYR A 1 24 ? 3.698 -11.002 7.755 1.00 0.33 58 TYR A N 6
ATOM 9611 C CA . TYR A 1 24 ? 3.998 -11.526 9.081 1.00 0.40 58 TYR A CA 6
ATOM 9612 C C . TYR A 1 24 ? 5.444 -11.995 9.212 1.00 0.44 58 TYR A C 6
ATOM 9613 O O . TYR A 1 24 ? 5.917 -12.247 10.320 1.00 0.62 58 TYR A O 6
ATOM 9631 N N . THR A 1 25 ? 6.155 -12.093 8.099 1.00 0.40 59 THR A N 6
ATOM 9632 C CA . THR A 1 25 ? 7.563 -12.456 8.146 1.00 0.45 59 THR A CA 6
ATOM 9633 C C . THR A 1 25 ? 8.444 -11.209 8.180 1.00 0.48 59 THR A C 6
ATOM 9634 O O . THR A 1 25 ? 9.673 -11.298 8.192 1.00 0.56 59 THR A O 6
ATOM 9645 N N . LEU A 1 26 ? 7.803 -10.042 8.224 1.00 0.48 60 LEU A N 6
ATOM 9646 C CA . LEU A 1 26 ? 8.524 -8.779 8.348 1.00 0.56 60 LEU A CA 6
ATOM 9647 C C . LEU A 1 26 ? 8.472 -8.277 9.786 1.00 0.61 60 LEU A C 6
ATOM 9648 O O . LEU A 1 26 ? 9.023 -7.222 10.101 1.00 0.71 60 LEU A O 6
ATOM 9664 N N . SER A 1 27 ? 7.825 -9.067 10.648 1.00 0.59 61 SER A N 6
ATOM 9665 C CA . SER A 1 27 ? 7.609 -8.715 12.056 1.00 0.66 61 SER A CA 6
ATOM 9666 C C . SER A 1 27 ? 6.613 -7.556 12.189 1.00 0.70 61 SER A C 6
ATOM 9667 O O . SER A 1 27 ? 6.999 -6.387 12.276 1.00 0.78 61 SER A O 6
ATOM 9675 N N . PRO A 1 28 ? 5.310 -7.876 12.196 1.00 0.67 62 PRO A N 6
ATOM 9676 C CA . PRO A 1 28 ? 4.247 -6.885 12.296 1.00 0.71 62 PRO A CA 6
ATOM 9677 C C . PRO A 1 28 ? 3.916 -6.526 13.742 1.00 0.83 62 PRO A C 6
ATOM 9678 O O . PRO A 1 28 ? 4.074 -7.342 14.653 1.00 1.10 62 PRO A O 6
ATOM 9689 N N . VAL A 1 29 ? 3.461 -5.301 13.946 1.00 0.70 63 VAL A N 6
ATOM 9690 C CA . VAL A 1 29 ? 3.073 -4.835 15.266 1.00 0.79 63 VAL A CA 6
ATOM 9691 C C . VAL A 1 29 ? 1.659 -4.252 15.235 1.00 0.78 63 VAL A C 6
ATOM 9692 O O . VAL A 1 29 ? 1.373 -3.320 14.485 1.00 0.72 63 VAL A O 6
ATOM 9705 N N . ASN A 1 30 ? 0.767 -4.853 16.024 1.00 0.92 64 ASN A N 6
ATOM 9706 C CA . ASN A 1 30 ? -0.628 -4.413 16.125 1.00 1.00 64 ASN A CA 6
ATOM 9707 C C . ASN A 1 30 ? -1.334 -4.496 14.774 1.00 0.91 64 ASN A C 6
ATOM 9708 O O . ASN A 1 30 ? -2.287 -3.763 14.517 1.00 0.97 64 ASN A O 6
ATOM 9719 N N . GLY A 1 31 ? -0.867 -5.399 13.918 1.00 0.83 65 GLY A N 6
ATOM 9720 C CA . GLY A 1 31 ? -1.485 -5.576 12.614 1.00 0.78 65 GLY A CA 6
ATOM 9721 C C . GLY A 1 31 ? -0.930 -4.624 11.570 1.00 0.59 65 GLY A C 6
ATOM 9722 O O . GLY A 1 31 ? -1.411 -4.579 10.440 1.00 0.59 65 GLY A O 6
ATOM 9726 N N . LYS A 1 32 ? 0.080 -3.861 11.956 1.00 0.51 66 LYS A N 6
ATOM 9727 C CA . LYS A 1 32 ? 0.724 -2.914 11.058 1.00 0.40 66 LYS A CA 6
ATOM 9728 C C . LYS A 1 32 ? 2.214 -3.202 10.966 1.00 0.36 66 LYS A C 6
ATOM 9729 O O . LYS A 1 32 ? 2.819 -3.673 11.929 1.00 0.55 66 LYS A O 6
ATOM 9748 N N . ILE A 1 33 ? 2.810 -2.929 9.820 1.00 0.30 67 ILE A N 6
ATOM 9749 C CA . ILE A 1 33 ? 4.259 -2.974 9.703 1.00 0.29 67 ILE A CA 6
ATOM 9750 C C . ILE A 1 33 ? 4.800 -1.569 9.474 1.00 0.28 67 ILE A C 6
ATOM 9751 O O . ILE A 1 33 ? 4.323 -0.841 8.603 1.00 0.37 67 ILE A O 6
ATOM 9767 N N . THR A 1 34 ? 5.773 -1.183 10.282 1.00 0.28 68 THR A N 6
ATOM 9768 C CA . THR A 1 34 ? 6.366 0.141 10.182 1.00 0.26 68 THR A CA 6
ATOM 9769 C C . THR A 1 34 ? 7.211 0.247 8.916 1.00 0.25 68 THR A C 6
ATOM 9770 O O . THR A 1 34 ? 7.597 -0.767 8.324 1.00 0.31 68 THR A O 6
ATOM 9781 N N . GLY A 1 35 ? 7.490 1.478 8.515 1.00 0.24 69 GLY A N 6
ATOM 9782 C CA . GLY A 1 35 ? 8.244 1.735 7.297 1.00 0.26 69 GLY A CA 6
ATOM 9783 C C . GLY A 1 35 ? 9.655 1.168 7.312 1.00 0.25 69 GLY A C 6
ATOM 9784 O O . GLY A 1 35 ? 10.340 1.206 6.299 1.00 0.33 69 GLY A O 6
ATOM 9788 N N . ALA A 1 36 ? 10.092 0.643 8.450 1.00 0.23 70 ALA A N 6
ATOM 9789 C CA . ALA A 1 36 ? 11.426 0.065 8.558 1.00 0.24 70 ALA A CA 6
ATOM 9790 C C . ALA A 1 36 ? 11.511 -1.253 7.788 1.00 0.22 70 ALA A C 6
ATOM 9791 O O . ALA A 1 36 ? 12.237 -1.358 6.796 1.00 0.25 70 ALA A O 6
ATOM 9798 N N . ASN A 1 37 ? 10.751 -2.249 8.233 1.00 0.29 71 ASN A N 6
ATOM 9799 C CA . ASN A 1 37 ? 10.731 -3.543 7.579 1.00 0.32 71 ASN A CA 6
ATOM 9800 C C . ASN A 1 37 ? 10.078 -3.439 6.209 1.00 0.24 71 ASN A C 6
ATOM 9801 O O . ASN A 1 37 ? 10.476 -4.127 5.264 1.00 0.20 71 ASN A O 6
ATOM 9812 N N . ALA A 1 38 ? 9.088 -2.561 6.101 1.00 0.26 72 ALA A N 6
ATOM 9813 C CA . ALA A 1 38 ? 8.417 -2.324 4.837 1.00 0.26 72 ALA A CA 6
ATOM 9814 C C . ALA A 1 38 ? 9.411 -1.850 3.785 1.00 0.20 72 ALA A C 6
ATOM 9815 O O . ALA A 1 38 ? 9.503 -2.432 2.706 1.00 0.21 72 ALA A O 6
ATOM 9822 N N . LYS A 1 39 ? 10.175 -0.807 4.114 1.00 0.19 73 LYS A N 6
ATOM 9823 C CA . LYS A 1 39 ? 11.167 -0.275 3.187 1.00 0.17 73 LYS A CA 6
ATOM 9824 C C . LYS A 1 39 ? 12.222 -1.321 2.873 1.00 0.18 73 LYS A C 6
ATOM 9825 O O . LYS A 1 39 ? 12.718 -1.383 1.753 1.00 0.20 73 LYS A O 6
ATOM 9844 N N . LYS A 1 40 ? 12.562 -2.136 3.867 1.00 0.20 74 LYS A N 6
ATOM 9845 C CA . LYS A 1 40 ? 13.518 -3.219 3.668 1.00 0.23 74 LYS A CA 6
ATOM 9846 C C . LYS A 1 40 ? 13.089 -4.102 2.497 1.00 0.20 74 LYS A C 6
ATOM 9847 O O . LYS A 1 40 ? 13.875 -4.374 1.586 1.00 0.22 74 LYS A O 6
ATOM 9866 N N . GLU A 1 41 ? 11.833 -4.525 2.511 1.00 0.21 75 GLU A N 6
ATOM 9867 C CA . GLU A 1 41 ? 11.306 -5.354 1.437 1.00 0.22 75 GLU A CA 6
ATOM 9868 C C . GLU A 1 41 ? 11.248 -4.565 0.130 1.00 0.20 75 GLU A C 6
ATOM 9869 O O . GLU A 1 41 ? 11.562 -5.086 -0.939 1.00 0.24 75 GLU A O 6
ATOM 9881 N N . MET A 1 42 ? 10.890 -3.292 0.231 1.00 0.19 76 MET A N 6
ATOM 9882 C CA . MET A 1 42 ? 10.748 -2.439 -0.943 1.00 0.20 76 MET A CA 6
ATOM 9883 C C . MET A 1 42 ? 12.088 -2.234 -1.647 1.00 0.22 76 MET A C 6
ATOM 9884 O O . MET A 1 42 ? 12.153 -2.219 -2.876 1.00 0.29 76 MET A O 6
ATOM 9898 N N . VAL A 1 43 ? 13.165 -2.097 -0.880 1.00 0.20 77 VAL A N 6
ATOM 9899 C CA . VAL A 1 43 ? 14.487 -1.922 -1.474 1.00 0.26 77 VAL A CA 6
ATOM 9900 C C . VAL A 1 43 ? 15.049 -3.259 -1.938 1.00 0.27 77 VAL A C 6
ATOM 9901 O O . VAL A 1 43 ? 15.997 -3.310 -2.724 1.00 0.32 77 VAL A O 6
ATOM 9914 N N . LYS A 1 44 ? 14.465 -4.343 -1.450 1.00 0.27 78 LYS A N 6
ATOM 9915 C CA . LYS A 1 44 ? 14.813 -5.671 -1.937 1.00 0.32 78 LYS A CA 6
ATOM 9916 C C . LYS A 1 44 ? 13.996 -6.011 -3.174 1.00 0.32 78 LYS A C 6
ATOM 9917 O O . LYS A 1 44 ? 14.282 -6.980 -3.878 1.00 0.40 78 LYS A O 6
ATOM 9936 N N . SER A 1 45 ? 12.973 -5.205 -3.427 1.00 0.29 79 SER A N 6
ATOM 9937 C CA . SER A 1 45 ? 12.195 -5.311 -4.657 1.00 0.33 79 SER A CA 6
ATOM 9938 C C . SER A 1 45 ? 12.962 -4.679 -5.822 1.00 0.33 79 SER A C 6
ATOM 9939 O O . SER A 1 45 ? 12.521 -4.728 -6.970 1.00 0.42 79 SER A O 6
ATOM 9947 N N . LYS A 1 46 ? 14.109 -4.075 -5.498 1.00 0.31 80 LYS A N 6
ATOM 9948 C CA . LYS A 1 46 ? 15.042 -3.530 -6.490 1.00 0.35 80 LYS A CA 6
ATOM 9949 C C . LYS A 1 46 ? 14.462 -2.317 -7.222 1.00 0.31 80 LYS A C 6
ATOM 9950 O O . LYS A 1 46 ? 14.914 -1.973 -8.315 1.00 0.38 80 LYS A O 6
ATOM 9969 N N . LEU A 1 47 ? 13.485 -1.656 -6.619 1.00 0.30 81 LEU A N 6
ATOM 9970 C CA . LEU A 1 47 ? 12.878 -0.486 -7.236 1.00 0.32 81 LEU A CA 6
ATOM 9971 C C . LEU A 1 47 ? 13.561 0.789 -6.744 1.00 0.33 81 LEU A C 6
ATOM 9972 O O . LEU A 1 47 ? 14.148 0.813 -5.662 1.00 0.35 81 LEU A O 6
ATOM 9988 N N . PRO A 1 48 ? 13.522 1.850 -7.553 1.00 0.34 82 PRO A N 6
ATOM 9989 C CA . PRO A 1 48 ? 14.115 3.142 -7.198 1.00 0.38 82 PRO A CA 6
ATOM 9990 C C . PRO A 1 48 ? 13.316 3.877 -6.128 1.00 0.35 82 PRO A C 6
ATOM 9991 O O . PRO A 1 48 ? 12.131 3.602 -5.922 1.00 0.35 82 PRO A O 6
ATOM 10002 N N . ASN A 1 49 ? 13.971 4.831 -5.470 1.00 0.35 83 ASN A N 6
ATOM 10003 C CA . ASN A 1 49 ? 13.336 5.649 -4.434 1.00 0.37 83 ASN A CA 6
ATOM 10004 C C . ASN A 1 49 ? 12.084 6.338 -4.969 1.00 0.33 83 ASN A C 6
ATOM 10005 O O . ASN A 1 49 ? 11.110 6.522 -4.245 1.00 0.34 83 ASN A O 6
ATOM 10016 N N . THR A 1 50 ? 12.128 6.712 -6.242 1.00 0.35 84 THR A N 6
ATOM 10017 C CA . THR A 1 50 ? 11.009 7.362 -6.909 1.00 0.39 84 THR A CA 6
ATOM 10018 C C . THR A 1 50 ? 9.747 6.500 -6.844 1.00 0.32 84 THR A C 6
ATOM 10019 O O . THR A 1 50 ? 8.718 6.906 -6.284 1.00 0.33 84 THR A O 6
ATOM 10030 N N . VAL A 1 51 ? 9.847 5.295 -7.393 1.00 0.30 85 VAL A N 6
ATOM 10031 C CA . VAL A 1 51 ? 8.717 4.382 -7.445 1.00 0.28 85 VAL A CA 6
ATOM 10032 C C . VAL A 1 51 ? 8.293 3.970 -6.039 1.00 0.22 85 VAL A C 6
ATOM 10033 O O . VAL A 1 51 ? 7.111 3.989 -5.712 1.00 0.20 85 VAL A O 6
ATOM 10046 N N . LEU A 1 52 ? 9.266 3.633 -5.201 1.00 0.24 86 LEU A N 6
ATOM 10047 C CA . LEU A 1 52 ? 8.982 3.214 -3.831 1.00 0.25 86 LEU A CA 6
ATOM 10048 C C . LEU A 1 52 ? 8.275 4.325 -3.058 1.00 0.21 86 LEU A C 6
ATOM 10049 O O . LEU A 1 52 ? 7.308 4.075 -2.336 1.00 0.23 86 LEU A O 6
ATOM 10065 N N . GLY A 1 53 ? 8.751 5.552 -3.236 1.00 0.21 87 GLY A N 6
ATOM 10066 C CA . GLY A 1 53 ? 8.179 6.689 -2.547 1.00 0.22 87 GLY A CA 6
ATOM 10067 C C . GLY A 1 53 ? 6.724 6.912 -2.899 1.00 0.21 87 GLY A C 6
ATOM 10068 O O . GLY A 1 53 ? 5.887 7.119 -2.013 1.00 0.23 87 GLY A O 6
ATOM 10072 N N . LYS A 1 54 ? 6.408 6.863 -4.189 1.00 0.22 88 LYS A N 6
ATOM 10073 C CA . LYS A 1 54 ? 5.041 7.101 -4.620 1.00 0.29 88 LYS A CA 6
ATOM 10074 C C . LYS A 1 54 ? 4.139 5.923 -4.250 1.00 0.22 88 LYS A C 6
ATOM 10075 O O . LYS A 1 54 ? 2.983 6.122 -3.880 1.00 0.24 88 LYS A O 6
ATOM 10094 N N . ILE A 1 55 ? 4.679 4.704 -4.308 1.00 0.20 89 ILE A N 6
ATOM 10095 C CA . ILE A 1 55 ? 3.929 3.518 -3.912 1.00 0.20 89 ILE A CA 6
ATOM 10096 C C . ILE A 1 55 ? 3.522 3.624 -2.450 1.00 0.19 89 ILE A C 6
ATOM 10097 O O . ILE A 1 55 ? 2.400 3.292 -2.092 1.00 0.21 89 ILE A O 6
ATOM 10113 N N . TRP A 1 56 ? 4.436 4.114 -1.619 1.00 0.19 90 TRP A N 6
ATOM 10114 C CA . TRP A 1 56 ? 4.156 4.291 -0.200 1.00 0.22 90 TRP A CA 6
ATOM 10115 C C . TRP A 1 56 ? 3.053 5.325 0.003 1.00 0.24 90 TRP A C 6
ATOM 10116 O O . TRP A 1 56 ? 2.089 5.080 0.729 1.00 0.28 90 TRP A O 6
ATOM 10137 N N . LYS A 1 57 ? 3.201 6.473 -0.659 1.00 0.24 91 LYS A N 6
ATOM 10138 C CA . LYS A 1 57 ? 2.248 7.576 -0.533 1.00 0.30 91 LYS A CA 6
ATOM 10139 C C . LYS A 1 57 ? 0.831 7.154 -0.931 1.00 0.29 91 LYS A C 6
ATOM 10140 O O . LYS A 1 57 ? -0.148 7.760 -0.494 1.00 0.36 91 LYS A O 6
ATOM 10159 N N . LEU A 1 58 ? 0.732 6.129 -1.768 1.00 0.27 92 LEU A N 6
ATOM 10160 C CA . LEU A 1 58 ? -0.564 5.621 -2.205 1.00 0.32 92 LEU A CA 6
ATOM 10161 C C . LEU A 1 58 ? -1.047 4.492 -1.305 1.00 0.30 92 LEU A C 6
ATOM 10162 O O . LEU A 1 58 ? -2.170 4.524 -0.799 1.00 0.43 92 LEU A O 6
ATOM 10178 N N . ALA A 1 59 ? -0.185 3.501 -1.118 1.00 0.22 93 ALA A N 6
ATOM 10179 C CA . ALA A 1 59 ? -0.545 2.279 -0.414 1.00 0.21 93 ALA A CA 6
ATOM 10180 C C . ALA A 1 59 ? -0.870 2.536 1.047 1.00 0.19 93 ALA A C 6
ATOM 10181 O O . ALA A 1 59 ? -1.704 1.846 1.630 1.00 0.30 93 ALA A O 6
ATOM 10188 N N . ASP A 1 60 ? -0.218 3.522 1.644 1.00 0.18 94 ASP A N 6
ATOM 10189 C CA . ASP A 1 60 ? -0.506 3.856 3.033 1.00 0.18 94 ASP A CA 6
ATOM 10190 C C . ASP A 1 60 ? -1.663 4.841 3.085 1.00 0.33 94 ASP A C 6
ATOM 10191 O O . ASP A 1 60 ? -1.481 6.053 2.965 1.00 0.45 94 ASP A O 6
ATOM 10200 N N . VAL A 1 61 ? -2.859 4.301 3.262 1.00 0.51 95 VAL A N 6
ATOM 10201 C CA . VAL A 1 61 ? -4.078 5.078 3.144 1.00 0.71 95 VAL A CA 6
ATOM 10202 C C . VAL A 1 61 ? -4.365 5.850 4.413 1.00 0.72 95 VAL A C 6
ATOM 10203 O O . VAL A 1 61 ? -5.009 6.901 4.375 1.00 0.80 95 VAL A O 6
ATOM 10216 N N . ASP A 1 62 ? -3.885 5.340 5.535 1.00 0.70 96 ASP A N 6
ATOM 10217 C CA . ASP A 1 62 ? -3.996 6.064 6.795 1.00 0.78 96 ASP A CA 6
ATOM 10218 C C . ASP A 1 62 ? -2.906 7.117 6.869 1.00 0.75 96 ASP A C 6
ATOM 10219 O O . ASP A 1 62 ? -2.927 7.978 7.752 1.00 0.88 96 ASP A O 6
ATOM 10228 N N . LYS A 1 63 ? -1.957 7.032 5.924 1.00 0.66 97 LYS A N 6
ATOM 10229 C CA . LYS A 1 63 ? -0.747 7.861 5.928 1.00 0.70 97 LYS A CA 6
ATOM 10230 C C . LYS A 1 63 ? -0.135 7.880 7.328 1.00 0.70 97 LYS A C 6
ATOM 10231 O O . LYS A 1 63 ? 0.244 8.933 7.845 1.00 0.86 97 LYS A O 6
ATOM 10250 N N . ASP A 1 64 ? -0.031 6.698 7.928 1.00 0.56 98 ASP A N 6
ATOM 10251 C CA . ASP A 1 64 ? 0.359 6.589 9.326 1.00 0.59 98 ASP A CA 6
ATOM 10252 C C . ASP A 1 64 ? 1.758 6.005 9.476 1.00 0.45 98 ASP A C 6
ATOM 10253 O O . ASP A 1 64 ? 2.224 5.779 10.592 1.00 0.46 98 ASP A O 6
ATOM 10262 N N . GLY A 1 65 ? 2.437 5.794 8.355 1.00 0.39 99 GLY A N 6
ATOM 10263 C CA . GLY A 1 65 ? 3.820 5.364 8.389 1.00 0.38 99 GLY A CA 6
ATOM 10264 C C . GLY A 1 65 ? 3.925 3.864 8.530 1.00 0.29 99 GLY A C 6
ATOM 10265 O O . GLY A 1 65 ? 5.016 3.293 8.524 1.00 0.39 99 GLY A O 6
ATOM 10269 N N . LEU A 1 66 ? 2.776 3.234 8.697 1.00 0.28 100 LEU A N 6
ATOM 10270 C CA . LEU A 1 66 ? 2.679 1.804 8.801 1.00 0.33 100 LEU A CA 6
ATOM 10271 C C . LEU A 1 66 ? 1.761 1.266 7.731 1.00 0.29 100 LEU A C 6
ATOM 10272 O O . LEU A 1 66 ? 0.746 1.884 7.403 1.00 0.39 100 LEU A O 6
ATOM 10288 N N . LEU A 1 67 ? 2.110 0.118 7.202 1.00 0.28 101 LEU A N 6
ATOM 10289 C CA . LEU A 1 67 ? 1.254 -0.564 6.273 1.00 0.27 101 LEU A CA 6
ATOM 10290 C C . LEU A 1 67 ? 0.500 -1.656 7.010 1.00 0.27 101 LEU A C 6
ATOM 10291 O O . LEU A 1 67 ? 1.106 -2.572 7.558 1.00 0.31 101 LEU A O 6
ATOM 10307 N N . ASP A 1 68 ? -0.811 -1.515 7.084 1.00 0.28 102 ASP A N 6
ATOM 10308 C CA . ASP A 1 68 ? -1.660 -2.610 7.530 1.00 0.33 102 ASP A CA 6
ATOM 10309 C C . ASP A 1 68 ? -1.622 -3.721 6.484 1.00 0.26 102 ASP A C 6
ATOM 10310 O O . ASP A 1 68 ? -1.022 -3.550 5.421 1.00 0.24 102 ASP A O 6
ATOM 10319 N N . ASP A 1 69 ? -2.275 -4.839 6.768 1.00 0.32 103 ASP A N 6
ATOM 10320 C CA . ASP A 1 69 ? -2.258 -5.996 5.867 1.00 0.35 103 ASP A CA 6
ATOM 10321 C C . ASP A 1 69 ? -2.757 -5.606 4.476 1.00 0.26 103 ASP A C 6
ATOM 10322 O O . ASP A 1 69 ? -2.185 -6.001 3.458 1.00 0.24 103 ASP A O 6
ATOM 10331 N N . GLU A 1 70 ? -3.791 -4.780 4.437 1.00 0.26 104 GLU A N 6
ATOM 10332 C CA . GLU A 1 70 ? -4.385 -4.369 3.172 1.00 0.25 104 GLU A CA 6
ATOM 10333 C C . GLU A 1 70 ? -3.491 -3.357 2.462 1.00 0.22 104 GLU A C 6
ATOM 10334 O O . GLU A 1 70 ? -3.420 -3.330 1.235 1.00 0.29 104 GLU A O 6
ATOM 10346 N N . GLU A 1 71 ? -2.802 -2.532 3.244 1.00 0.18 105 GLU A N 6
ATOM 10347 C CA . GLU A 1 71 ? -1.933 -1.503 2.687 1.00 0.18 105 GLU A CA 6
ATOM 10348 C C . GLU A 1 71 ? -0.695 -2.133 2.070 1.00 0.17 105 GLU A C 6
ATOM 10349 O O . GLU A 1 71 ? -0.251 -1.744 0.989 1.00 0.17 105 GLU A O 6
ATOM 10361 N N . PHE A 1 72 ? -0.146 -3.120 2.760 1.00 0.17 106 PHE A N 6
ATOM 10362 C CA . PHE A 1 72 ? 1.016 -3.837 2.272 1.00 0.18 106 PHE A CA 6
ATOM 10363 C C . PHE A 1 72 ? 0.633 -4.643 1.040 1.00 0.18 106 PHE A C 6
ATOM 10364 O O . PHE A 1 72 ? 1.442 -4.836 0.129 1.00 0.21 106 PHE A O 6
ATOM 10381 N N . ALA A 1 73 ? -0.611 -5.101 1.022 1.00 0.19 107 ALA A N 6
ATOM 10382 C CA . ALA A 1 73 ? -1.163 -5.774 -0.140 1.00 0.24 107 ALA A CA 6
ATOM 10383 C C . ALA A 1 73 ? -1.162 -4.852 -1.352 1.00 0.23 107 ALA A C 6
ATOM 10384 O O . ALA A 1 73 ? -0.743 -5.247 -2.440 1.00 0.25 107 ALA A O 6
ATOM 10391 N N . LEU A 1 74 ? -1.622 -3.619 -1.157 1.00 0.24 108 LEU A N 6
ATOM 10392 C CA . LEU A 1 74 ? -1.616 -2.622 -2.219 1.00 0.28 108 LEU A CA 6
ATOM 10393 C C . LEU A 1 74 ? -0.190 -2.331 -2.675 1.00 0.23 108 LEU A C 6
ATOM 10394 O O . LEU A 1 74 ? 0.076 -2.239 -3.871 1.00 0.23 108 LEU A O 6
ATOM 10410 N N . ALA A 1 75 ? 0.720 -2.208 -1.712 1.00 0.23 109 ALA A N 6
ATOM 10411 C CA . ALA A 1 75 ? 2.129 -1.970 -2.003 1.00 0.24 109 ALA A CA 6
ATOM 10412 C C . ALA A 1 75 ? 2.693 -3.069 -2.895 1.00 0.23 109 ALA A C 6
ATOM 10413 O O . ALA A 1 75 ? 3.186 -2.800 -3.989 1.00 0.24 109 ALA A O 6
ATOM 10420 N N . ASN A 1 76 ? 2.589 -4.310 -2.431 1.00 0.24 110 ASN A N 6
ATOM 10421 C CA . ASN A 1 76 ? 3.112 -5.457 -3.168 1.00 0.26 110 ASN A CA 6
ATOM 10422 C C . ASN A 1 76 ? 2.428 -5.601 -4.519 1.00 0.25 110 ASN A C 6
ATOM 10423 O O . ASN A 1 76 ? 3.054 -6.009 -5.499 1.00 0.26 110 ASN A O 6
ATOM 10434 N N . HIS A 1 77 ? 1.147 -5.256 -4.574 1.00 0.24 111 HIS A N 6
ATOM 10435 C CA . HIS A 1 77 ? 0.408 -5.313 -5.824 1.00 0.26 111 HIS A CA 6
ATOM 10436 C C . HIS A 1 77 ? 0.970 -4.301 -6.813 1.00 0.24 111 HIS A C 6
ATOM 10437 O O . HIS A 1 77 ? 1.194 -4.632 -7.973 1.00 0.27 111 HIS A O 6
ATOM 10452 N N . LEU A 1 78 ? 1.202 -3.075 -6.346 1.00 0.24 112 LEU A N 6
ATOM 10453 C CA . LEU A 1 78 ? 1.794 -2.033 -7.184 1.00 0.23 112 LEU A CA 6
ATOM 10454 C C . LEU A 1 78 ? 3.176 -2.463 -7.664 1.00 0.24 112 LEU A C 6
ATOM 10455 O O . LEU A 1 78 ? 3.535 -2.260 -8.829 1.00 0.27 112 LEU A O 6
ATOM 10471 N N . ILE A 1 79 ? 3.927 -3.081 -6.758 1.00 0.28 113 ILE A N 6
ATOM 10472 C CA . ILE A 1 79 ? 5.265 -3.564 -7.060 1.00 0.32 113 ILE A CA 6
ATOM 10473 C C . ILE A 1 79 ? 5.233 -4.608 -8.170 1.00 0.35 113 ILE A C 6
ATOM 10474 O O . ILE A 1 79 ? 5.908 -4.455 -9.188 1.00 0.38 113 ILE A O 6
ATOM 10490 N N . LYS A 1 80 ? 4.433 -5.658 -7.999 1.00 0.38 114 LYS A N 6
ATOM 10491 C CA . LYS A 1 80 ? 4.417 -6.732 -8.985 1.00 0.46 114 LYS A CA 6
ATOM 10492 C C . LYS A 1 80 ? 3.835 -6.255 -10.312 1.00 0.45 114 LYS A C 6
ATOM 10493 O O . LYS A 1 80 ? 4.284 -6.695 -11.359 1.00 0.49 114 LYS A O 6
ATOM 10512 N N . VAL A 1 81 ? 2.864 -5.343 -10.269 1.00 0.43 115 VAL A N 6
ATOM 10513 C CA . VAL A 1 81 ? 2.310 -4.762 -11.492 1.00 0.46 115 VAL A CA 6
ATOM 10514 C C . VAL A 1 81 ? 3.414 -4.073 -12.294 1.00 0.43 115 VAL A C 6
ATOM 10515 O O . VAL A 1 81 ? 3.566 -4.315 -13.493 1.00 0.48 115 VAL A O 6
ATOM 10528 N N . LYS A 1 82 ? 4.183 -3.219 -11.629 1.00 0.40 116 LYS A N 6
ATOM 10529 C CA . LYS A 1 82 ? 5.365 -2.617 -12.224 1.00 0.41 116 LYS A CA 6
ATOM 10530 C C . LYS A 1 82 ? 6.312 -3.690 -12.778 1.00 0.47 116 LYS A C 6
ATOM 10531 O O . LYS A 1 82 ? 6.757 -3.610 -13.924 1.00 0.54 116 LYS A O 6
ATOM 10550 N N . LEU A 1 83 ? 6.598 -4.703 -11.963 1.00 0.47 117 LEU A N 6
ATOM 10551 C CA . LEU A 1 83 ? 7.521 -5.776 -12.340 1.00 0.57 117 LEU A CA 6
ATOM 10552 C C . LEU A 1 83 ? 6.976 -6.640 -13.475 1.00 0.64 117 LEU A C 6
ATOM 10553 O O . LEU A 1 83 ? 7.735 -7.337 -14.150 1.00 0.75 117 LEU A O 6
ATOM 10569 N N . GLU A 1 84 ? 5.665 -6.610 -13.685 1.00 0.61 118 GLU A N 6
ATOM 10570 C CA . GLU A 1 84 ? 5.056 -7.343 -14.791 1.00 0.69 118 GLU A CA 6
ATOM 10571 C C . GLU A 1 84 ? 5.287 -6.615 -16.109 1.00 0.70 118 GLU A C 6
ATOM 10572 O O . GLU A 1 84 ? 4.945 -7.122 -17.179 1.00 0.85 118 GLU A O 6
ATOM 10584 N N . GLY A 1 85 ? 5.860 -5.425 -16.022 1.00 0.60 119 GLY A N 6
ATOM 10585 C CA . GLY A 1 85 ? 6.058 -4.610 -17.198 1.00 0.62 119 GLY A CA 6
ATOM 10586 C C . GLY A 1 85 ? 4.900 -3.661 -17.406 1.00 0.65 119 GLY A C 6
ATOM 10587 O O . GLY A 1 85 ? 4.595 -3.272 -18.533 1.00 0.68 119 GLY A O 6
ATOM 10591 N N . HIS A 1 86 ? 4.239 -3.297 -16.315 1.00 0.70 120 HIS A N 6
ATOM 10592 C CA . HIS A 1 86 ? 3.117 -2.375 -16.388 1.00 0.78 120 HIS A CA 6
ATOM 10593 C C . HIS A 1 86 ? 3.474 -1.072 -15.695 1.00 0.75 120 HIS A C 6
ATOM 10594 O O . HIS A 1 86 ? 4.599 -0.892 -15.226 1.00 0.92 120 HIS A O 6
ATOM 10609 N N . GLU A 1 87 ? 2.514 -0.171 -15.638 1.00 0.78 121 GLU A N 6
ATOM 10610 C CA . GLU A 1 87 ? 2.659 1.056 -14.880 1.00 0.84 121 GLU A CA 6
ATOM 10611 C C . GLU A 1 87 ? 1.518 1.148 -13.885 1.00 0.84 121 GLU A C 6
ATOM 10612 O O . GLU A 1 87 ? 0.394 0.739 -14.182 1.00 0.98 121 GLU A O 6
ATOM 10624 N N . LEU A 1 88 ? 1.810 1.649 -12.702 1.00 0.88 122 LEU A N 6
ATOM 10625 C CA . LEU A 1 88 ? 0.803 1.766 -11.667 1.00 0.89 122 LEU A CA 6
ATOM 10626 C C . LEU A 1 88 ? 0.018 3.066 -11.835 1.00 0.96 122 LEU A C 6
ATOM 10627 O O . LEU A 1 88 ? 0.584 4.103 -12.189 1.00 1.08 122 LEU A O 6
ATOM 10643 N N . PRO A 1 89 ? -1.309 3.016 -11.591 1.00 1.00 123 PRO A N 6
ATOM 10644 C CA . PRO A 1 89 ? -2.233 4.126 -11.891 1.00 1.15 123 PRO A CA 6
ATOM 10645 C C . PRO A 1 89 ? -1.887 5.435 -11.188 1.00 1.04 123 PRO A C 6
ATOM 10646 O O . PRO A 1 89 ? -2.394 6.492 -11.562 1.00 1.16 123 PRO A O 6
ATOM 10657 N N . ALA A 1 90 ? -1.046 5.343 -10.166 1.00 0.88 124 ALA A N 6
ATOM 10658 C CA . ALA A 1 90 ? -0.644 6.501 -9.358 1.00 0.86 124 ALA A CA 6
ATOM 10659 C C . ALA A 1 90 ? -1.851 7.132 -8.668 1.00 0.82 124 ALA A C 6
ATOM 10660 O O . ALA A 1 90 ? -1.801 8.277 -8.215 1.00 0.88 124 ALA A O 6
ATOM 10667 N N . ASP A 1 91 ? -2.931 6.370 -8.589 1.00 0.82 125 ASP A N 6
ATOM 10668 C CA . ASP A 1 91 ? -4.131 6.786 -7.884 1.00 0.84 125 ASP A CA 6
ATOM 10669 C C . ASP A 1 91 ? -4.647 5.639 -7.042 1.00 0.83 125 ASP A C 6
ATOM 10670 O O . ASP A 1 91 ? -4.139 4.521 -7.133 1.00 0.85 125 ASP A O 6
ATOM 10679 N N . LEU A 1 92 ? -5.660 5.908 -6.243 1.00 0.84 126 LEU A N 6
ATOM 10680 C CA . LEU A 1 92 ? -6.309 4.868 -5.472 1.00 0.85 126 LEU A CA 6
ATOM 10681 C C . LEU A 1 92 ? -7.799 4.845 -5.796 1.00 0.82 126 LEU A C 6
ATOM 10682 O O . LEU A 1 92 ? -8.573 5.640 -5.259 1.00 0.86 126 LEU A O 6
ATOM 10698 N N . PRO A 1 93 ? -8.202 3.965 -6.728 1.00 0.79 127 PRO A N 6
ATOM 10699 C CA . PRO A 1 93 ? -9.604 3.810 -7.135 1.00 0.78 127 PRO A CA 6
ATOM 10700 C C . PRO A 1 93 ? -10.538 3.547 -5.956 1.00 0.79 127 PRO A C 6
ATOM 10701 O O . PRO A 1 93 ? -10.155 2.892 -4.987 1.00 0.81 127 PRO A O 6
ATOM 10712 N N . PRO A 1 94 ? -11.790 4.030 -6.039 1.00 0.82 128 PRO A N 6
ATOM 10713 C CA . PRO A 1 94 ? -12.793 3.857 -4.975 1.00 0.89 128 PRO A CA 6
ATOM 10714 C C . PRO A 1 94 ? -13.065 2.391 -4.653 1.00 0.92 128 PRO A C 6
ATOM 10715 O O . PRO A 1 94 ? -13.476 2.057 -3.541 1.00 1.00 128 PRO A O 6
ATOM 10726 N N . HIS A 1 95 ? -12.824 1.518 -5.623 1.00 0.90 129 HIS A N 6
ATOM 10727 C CA . HIS A 1 95 ? -13.041 0.091 -5.419 1.00 0.96 129 HIS A CA 6
ATOM 10728 C C . HIS A 1 95 ? -11.815 -0.565 -4.787 1.00 0.95 129 HIS A C 6
ATOM 10729 O O . HIS A 1 95 ? -11.777 -1.779 -4.613 1.00 1.02 129 HIS A O 6
ATOM 10744 N N . LEU A 1 96 ? -10.811 0.245 -4.469 1.00 0.89 130 LEU A N 6
ATOM 10745 C CA . LEU A 1 96 ? -9.596 -0.247 -3.834 1.00 0.92 130 LEU A CA 6
ATOM 10746 C C . LEU A 1 96 ? -9.390 0.386 -2.463 1.00 0.93 130 LEU A C 6
ATOM 10747 O O . LEU A 1 96 ? -8.783 -0.225 -1.585 1.00 1.06 130 LEU A O 6
ATOM 10763 N N . VAL A 1 97 ? -9.885 1.607 -2.273 1.00 0.90 131 VAL A N 6
ATOM 10764 C CA . VAL A 1 97 ? -9.766 2.263 -0.985 1.00 0.95 131 VAL A CA 6
ATOM 10765 C C . VAL A 1 97 ? -10.593 1.528 0.070 1.00 1.00 131 VAL A C 6
ATOM 10766 O O . VAL A 1 97 ? -11.748 1.168 -0.171 1.00 1.11 131 VAL A O 6
ATOM 10779 N N . PRO A 1 98 ? -9.988 1.269 1.239 1.00 1.06 132 PRO A N 6
ATOM 10780 C CA . PRO A 1 98 ? -10.645 0.570 2.349 1.00 1.23 132 PRO A CA 6
ATOM 10781 C C . PRO A 1 98 ? -11.851 1.338 2.896 1.00 1.32 132 PRO A C 6
ATOM 10782 O O . PRO A 1 98 ? -11.966 2.549 2.694 1.00 1.30 132 PRO A O 6
ATOM 10793 N N . PRO A 1 99 ? -12.759 0.640 3.607 1.00 1.52 133 PRO A N 6
ATOM 10794 C CA . PRO A 1 99 ? -13.955 1.254 4.208 1.00 1.77 133 PRO A CA 6
ATOM 10795 C C . PRO A 1 99 ? -13.618 2.424 5.135 1.00 1.82 133 PRO A C 6
ATOM 10796 O O . PRO A 1 99 ? -14.428 3.329 5.328 1.00 2.01 133 PRO A O 6
ATOM 10807 N N . SER A 1 100 ? -12.412 2.414 5.686 1.00 1.74 134 SER A N 6
ATOM 10808 C CA . SER A 1 100 ? -11.962 3.474 6.580 1.00 1.88 134 SER A CA 6
ATOM 10809 C C . SER A 1 100 ? -11.688 4.773 5.810 1.00 1.70 134 SER A C 6
ATOM 10810 O O . SER A 1 100 ? -11.445 5.821 6.408 1.00 1.80 134 SER A O 6
ATOM 10818 N N . LYS A 1 101 ? -11.742 4.710 4.486 1.00 1.54 135 LYS A N 6
ATOM 10819 C CA . LYS A 1 101 ? -11.453 5.871 3.653 1.00 1.51 135 LYS A CA 6
ATOM 10820 C C . LYS A 1 101 ? -12.697 6.385 2.939 1.00 1.68 135 LYS A C 6
ATOM 10821 O O . LYS A 1 101 ? -12.604 7.285 2.105 1.00 1.78 135 LYS A O 6
ATOM 10840 N N . ARG A 1 102 ? -13.854 5.803 3.250 1.00 1.84 136 ARG A N 6
ATOM 10841 C CA . ARG A 1 102 ? -15.113 6.253 2.658 1.00 2.11 136 ARG A CA 6
ATOM 10842 C C . ARG A 1 102 ? -15.380 7.725 2.942 1.00 2.38 136 ARG A C 6
ATOM 10843 O O . ARG A 1 102 ? -15.587 8.127 4.088 1.00 2.59 136 ARG A O 6
ATOM 10864 N N . ARG A 1 103 ? -15.369 8.516 1.883 1.00 2.52 137 ARG A N 6
ATOM 10865 C CA . ARG A 1 103 ? -15.704 9.925 1.963 1.00 2.92 137 ARG A CA 6
ATOM 10866 C C . ARG A 1 103 ? -16.911 10.193 1.080 1.00 3.35 137 ARG A C 6
ATOM 10867 O O . ARG A 1 103 ? -17.265 9.357 0.252 1.00 3.45 137 ARG A O 6
ATOM 10888 N N . HIS A 1 104 ? -17.554 11.335 1.252 1.00 3.83 138 HIS A N 6
ATOM 10889 C CA . HIS A 1 104 ? -18.685 11.668 0.406 1.00 4.40 138 HIS A CA 6
ATOM 10890 C C . HIS A 1 104 ? -18.373 12.921 -0.395 1.00 4.88 138 HIS A C 6
ATOM 10891 O O . HIS A 1 104 ? -18.171 13.998 0.167 1.00 5.25 138 HIS A O 6
ATOM 10906 N N . GLU A 1 105 ? -18.313 12.761 -1.706 1.00 5.07 139 GLU A N 6
ATOM 10907 C CA . GLU A 1 105 ? -17.928 13.837 -2.600 1.00 5.70 139 GLU A CA 6
ATOM 10908 C C . GLU A 1 105 ? -19.087 14.808 -2.810 1.00 6.29 139 GLU A C 6
ATOM 10909 O O . GLU A 1 105 ? -20.238 14.341 -2.940 1.00 6.65 139 GLU A O 6
ATOM 10922 N N . PHE B 2 1 ? -2.258 22.655 -0.633 1.00 8.10 143 PHE B N 6
ATOM 10923 C CA . PHE B 2 1 ? -2.727 21.336 -1.119 1.00 8.03 143 PHE B CA 6
ATOM 10924 C C . PHE B 2 1 ? -1.925 20.201 -0.489 1.00 7.44 143 PHE B C 6
ATOM 10925 O O . PHE B 2 1 ? -2.363 19.599 0.490 1.00 7.60 143 PHE B O 6
ATOM 10944 N N . ASN B 2 2 ? -0.747 19.915 -1.036 1.00 7.01 144 ASN B N 6
ATOM 10945 C CA . ASN B 2 2 ? 0.071 18.810 -0.539 1.00 6.70 144 ASN B CA 6
ATOM 10946 C C . ASN B 2 2 ? 0.992 19.275 0.581 1.00 5.91 144 ASN B C 6
ATOM 10947 O O . ASN B 2 2 ? 1.434 20.427 0.600 1.00 6.06 144 ASN B O 6
ATOM 10958 N N . TYR B 2 3 ? 1.289 18.371 1.501 1.00 5.34 145 TYR B N 6
ATOM 10959 C CA . TYR B 2 3 ? 2.144 18.680 2.641 1.00 4.71 145 TYR B CA 6
ATOM 10960 C C . TYR B 2 3 ? 3.240 17.628 2.792 1.00 4.07 145 TYR B C 6
ATOM 10961 O O . TYR B 2 3 ? 3.377 16.737 1.948 1.00 4.28 145 TYR B O 6
ATOM 10979 N N . GLU B 2 4 ? 4.018 17.732 3.863 1.00 3.73 146 GLU B N 6
ATOM 10980 C CA . GLU B 2 4 ? 5.146 16.834 4.087 1.00 3.42 146 GLU B CA 6
ATOM 10981 C C . GLU B 2 4 ? 4.699 15.408 4.383 1.00 3.05 146 GLU B C 6
ATOM 10982 O O . GLU B 2 4 ? 3.841 15.174 5.235 1.00 3.46 146 GLU B O 6
ATOM 10994 N N . SER B 2 5 ? 5.288 14.463 3.662 1.00 2.73 147 SER B N 6
ATOM 10995 C CA . SER B 2 5 ? 4.994 13.054 3.854 1.00 2.56 147 SER B CA 6
ATOM 10996 C C . SER B 2 5 ? 6.020 12.434 4.799 1.00 1.90 147 SER B C 6
ATOM 10997 O O . SER B 2 5 ? 7.151 12.910 4.896 1.00 2.33 147 SER B O 6
ATOM 11005 N N . THR B 2 6 ? 5.625 11.381 5.497 1.00 1.20 148 THR B N 6
ATOM 11006 C CA . THR B 2 6 ? 6.483 10.759 6.489 1.00 1.00 148 THR B CA 6
ATOM 11007 C C . THR B 2 6 ? 7.083 9.449 5.985 1.00 0.81 148 THR B C 6
ATOM 11008 O O . THR B 2 6 ? 7.408 8.560 6.779 1.00 1.25 148 THR B O 6
ATOM 11019 N N . ASP B 2 7 ? 7.250 9.337 4.674 1.00 0.45 149 ASP B N 6
ATOM 11020 C CA . ASP B 2 7 ? 7.803 8.123 4.086 1.00 0.42 149 ASP B CA 6
ATOM 11021 C C . ASP B 2 7 ? 9.327 8.144 4.127 1.00 0.31 149 ASP B C 6
ATOM 11022 O O . ASP B 2 7 ? 9.954 9.195 3.987 1.00 0.30 149 ASP B O 6
ATOM 11031 N N . PRO B 2 8 ? 9.935 6.961 4.313 1.00 0.31 150 PRO B N 6
ATOM 11032 C CA . PRO B 2 8 ? 11.384 6.808 4.469 1.00 0.29 150 PRO B CA 6
ATOM 11033 C C . PRO B 2 8 ? 12.172 7.087 3.190 1.00 0.29 150 PRO B C 6
ATOM 11034 O O . PRO B 2 8 ? 13.395 6.937 3.169 1.00 0.34 150 PRO B O 6
ATOM 11045 N N . PHE B 2 9 ? 11.473 7.436 2.118 1.00 0.31 151 PHE B N 6
ATOM 11046 C CA . PHE B 2 9 ? 12.112 7.671 0.831 1.00 0.39 151 PHE B CA 6
ATOM 11047 C C . PHE B 2 9 ? 12.348 9.157 0.623 1.00 0.46 151 PHE B C 6
ATOM 11048 O O . PHE B 2 9 ? 13.434 9.577 0.217 1.00 0.56 151 PHE B O 6
ATOM 11065 N N . THR B 2 10 ? 11.331 9.951 0.913 1.00 0.53 152 THR B N 6
ATOM 11066 C CA . THR B 2 10 ? 11.422 11.390 0.754 1.00 0.65 152 THR B CA 6
ATOM 11067 C C . THR B 2 10 ? 11.237 12.087 2.103 1.00 1.20 152 THR B C 6
ATOM 11068 O O . THR B 2 10 ? 10.118 12.306 2.567 1.00 1.89 152 THR B O 6
ATOM 11079 N N . ALA B 2 11 ? 12.357 12.403 2.740 1.00 1.65 153 ALA B N 6
ATOM 11080 C CA . ALA B 2 11 ? 12.345 12.961 4.085 1.00 2.19 153 ALA B CA 6
ATOM 11081 C C . ALA B 2 11 ? 11.959 14.433 4.085 1.00 2.66 153 ALA B C 6
ATOM 11082 O O . ALA B 2 11 ? 11.358 14.915 5.044 1.00 3.11 153 ALA B O 6
ATOM 11089 N N . LYS B 2 12 ? 12.297 15.132 3.005 1.00 3.24 154 LYS B N 6
ATOM 11090 C CA . LYS B 2 12 ? 12.073 16.572 2.891 1.00 4.19 154 LYS B CA 6
ATOM 11091 C C . LYS B 2 12 ? 12.863 17.312 3.969 1.00 5.08 154 LYS B C 6
ATOM 11092 O O . LYS B 2 12 ? 12.254 17.882 4.902 1.00 5.70 154 LYS B O 6
ATOM 11113 N N . GLY A 1 1 ? -20.852 9.975 -4.827 1.00 10.47 35 GLY A N 7
ATOM 11114 C CA . GLY A 1 1 ? -21.992 10.264 -3.928 1.00 10.20 35 GLY A CA 7
ATOM 11115 C C . GLY A 1 1 ? -21.617 10.107 -2.470 1.00 9.66 35 GLY A C 7
ATOM 11116 O O . GLY A 1 1 ? -20.664 9.397 -2.148 1.00 9.43 35 GLY A O 7
ATOM 11122 N N . PRO A 1 2 ? -22.341 10.777 -1.557 1.00 9.71 36 PRO A N 7
ATOM 11123 C CA . PRO A 1 2 ? -22.070 10.701 -0.116 1.00 9.54 36 PRO A CA 7
ATOM 11124 C C . PRO A 1 2 ? -22.523 9.371 0.489 1.00 8.72 36 PRO A C 7
ATOM 11125 O O . PRO A 1 2 ? -22.014 8.933 1.522 1.00 8.72 36 PRO A O 7
ATOM 11136 N N . LEU A 1 3 ? -23.469 8.723 -0.175 1.00 8.27 37 LEU A N 7
ATOM 11137 C CA . LEU A 1 3 ? -24.024 7.469 0.313 1.00 7.70 37 LEU A CA 7
ATOM 11138 C C . LEU A 1 3 ? -23.288 6.278 -0.288 1.00 6.80 37 LEU A C 7
ATOM 11139 O O . LEU A 1 3 ? -23.898 5.267 -0.626 1.00 6.86 37 LEU A O 7
ATOM 11155 N N . GLY A 1 4 ? -21.972 6.399 -0.407 1.00 6.24 38 GLY A N 7
ATOM 11156 C CA . GLY A 1 4 ? -21.161 5.285 -0.857 1.00 5.56 38 GLY A CA 7
ATOM 11157 C C . GLY A 1 4 ? -20.895 4.301 0.268 1.00 5.01 38 GLY A C 7
ATOM 11158 O O . GLY A 1 4 ? -19.756 4.144 0.714 1.00 5.18 38 GLY A O 7
ATOM 11162 N N . SER A 1 5 ? -21.946 3.643 0.735 1.00 4.73 39 SER A N 7
ATOM 11163 C CA . SER A 1 5 ? -21.839 2.738 1.864 1.00 4.60 39 SER A CA 7
ATOM 11164 C C . SER A 1 5 ? -21.529 1.319 1.399 1.00 4.02 39 SER A C 7
ATOM 11165 O O . SER A 1 5 ? -21.256 0.433 2.210 1.00 4.46 39 SER A O 7
ATOM 11173 N N . ASP A 1 6 ? -21.554 1.106 0.088 1.00 3.29 40 ASP A N 7
ATOM 11174 C CA . ASP A 1 6 ? -21.268 -0.212 -0.470 1.00 2.92 40 ASP A CA 7
ATOM 11175 C C . ASP A 1 6 ? -19.774 -0.481 -0.424 1.00 2.66 40 ASP A C 7
ATOM 11176 O O . ASP A 1 6 ? -18.969 0.390 -0.763 1.00 2.56 40 ASP A O 7
ATOM 11185 N N . ASP A 1 7 ? -19.404 -1.672 0.015 1.00 2.83 41 ASP A N 7
ATOM 11186 C CA . ASP A 1 7 ? -17.998 -2.031 0.154 1.00 2.71 41 ASP A CA 7
ATOM 11187 C C . ASP A 1 7 ? -17.440 -2.503 -1.186 1.00 2.19 41 ASP A C 7
ATOM 11188 O O . ASP A 1 7 ? -18.151 -3.141 -1.966 1.00 2.35 41 ASP A O 7
ATOM 11197 N N . VAL A 1 8 ? -16.180 -2.191 -1.449 1.00 1.81 42 VAL A N 7
ATOM 11198 C CA . VAL A 1 8 ? -15.579 -2.491 -2.739 1.00 1.43 42 VAL A CA 7
ATOM 11199 C C . VAL A 1 8 ? -14.544 -3.607 -2.617 1.00 1.36 42 VAL A C 7
ATOM 11200 O O . VAL A 1 8 ? -13.745 -3.629 -1.680 1.00 1.49 42 VAL A O 7
ATOM 11213 N N . GLU A 1 9 ? -14.580 -4.543 -3.559 1.00 1.39 43 GLU A N 7
ATOM 11214 C CA . GLU A 1 9 ? -13.645 -5.654 -3.556 1.00 1.41 43 GLU A CA 7
ATOM 11215 C C . GLU A 1 9 ? -12.344 -5.275 -4.242 1.00 1.08 43 GLU A C 7
ATOM 11216 O O . GLU A 1 9 ? -12.319 -4.458 -5.165 1.00 1.03 43 GLU A O 7
ATOM 11228 N N . TRP A 1 10 ? -11.270 -5.878 -3.776 1.00 0.96 44 TRP A N 7
ATOM 11229 C CA . TRP A 1 10 ? -9.935 -5.584 -4.259 1.00 0.76 44 TRP A CA 7
ATOM 11230 C C . TRP A 1 10 ? -9.513 -6.508 -5.391 1.00 0.61 44 TRP A C 7
ATOM 11231 O O . TRP A 1 10 ? -9.758 -7.713 -5.346 1.00 0.62 44 TRP A O 7
ATOM 11252 N N . VAL A 1 11 ? -8.835 -5.940 -6.383 1.00 0.60 45 VAL A N 7
ATOM 11253 C CA . VAL A 1 11 ? -8.159 -6.735 -7.401 1.00 0.57 45 VAL A CA 7
ATOM 11254 C C . VAL A 1 11 ? -6.859 -7.285 -6.821 1.00 0.54 45 VAL A C 7
ATOM 11255 O O . VAL A 1 11 ? -6.163 -8.090 -7.436 1.00 0.67 45 VAL A O 7
ATOM 11268 N N . VAL A 1 12 ? -6.543 -6.820 -5.619 1.00 0.43 46 VAL A N 7
ATOM 11269 C CA . VAL A 1 12 ? -5.366 -7.264 -4.894 1.00 0.40 46 VAL A CA 7
ATOM 11270 C C . VAL A 1 12 ? -5.752 -8.360 -3.902 1.00 0.46 46 VAL A C 7
ATOM 11271 O O . VAL A 1 12 ? -4.899 -9.052 -3.356 1.00 0.53 46 VAL A O 7
ATOM 11284 N N . GLY A 1 13 ? -7.057 -8.525 -3.701 1.00 0.51 47 GLY A N 7
ATOM 11285 C CA . GLY A 1 13 ? -7.551 -9.440 -2.686 1.00 0.59 47 GLY A CA 7
ATOM 11286 C C . GLY A 1 13 ? -7.203 -10.889 -2.974 1.00 0.65 47 GLY A C 7
ATOM 11287 O O . GLY A 1 13 ? -7.142 -11.711 -2.061 1.00 0.78 47 GLY A O 7
ATOM 11291 N N . LYS A 1 14 ? -6.966 -11.206 -4.242 1.00 0.66 48 LYS A N 7
ATOM 11292 C CA . LYS A 1 14 ? -6.612 -12.568 -4.625 1.00 0.79 48 LYS A CA 7
ATOM 11293 C C . LYS A 1 14 ? -5.183 -12.882 -4.226 1.00 0.73 48 LYS A C 7
ATOM 11294 O O . LYS A 1 14 ? -4.836 -14.035 -3.964 1.00 0.86 48 LYS A O 7
ATOM 11313 N N . ASP A 1 15 ? -4.362 -11.844 -4.157 1.00 0.61 49 ASP A N 7
ATOM 11314 C CA . ASP A 1 15 ? -2.967 -11.999 -3.788 1.00 0.65 49 ASP A CA 7
ATOM 11315 C C . ASP A 1 15 ? -2.752 -11.482 -2.376 1.00 0.53 49 ASP A C 7
ATOM 11316 O O . ASP A 1 15 ? -1.659 -11.055 -2.023 1.00 0.60 49 ASP A O 7
ATOM 11325 N N . LYS A 1 16 ? -3.770 -11.605 -1.541 1.00 0.43 50 LYS A N 7
ATOM 11326 C CA . LYS A 1 16 ? -3.704 -11.070 -0.191 1.00 0.39 50 LYS A CA 7
ATOM 11327 C C . LYS A 1 16 ? -2.845 -11.941 0.719 1.00 0.32 50 LYS A C 7
ATOM 11328 O O . LYS A 1 16 ? -1.877 -11.450 1.291 1.00 0.29 50 LYS A O 7
ATOM 11347 N N . PRO A 1 17 ? -3.158 -13.251 0.859 1.00 0.34 51 PRO A N 7
ATOM 11348 C CA . PRO A 1 17 ? -2.461 -14.111 1.819 1.00 0.33 51 PRO A CA 7
ATOM 11349 C C . PRO A 1 17 ? -0.997 -14.333 1.451 1.00 0.29 51 PRO A C 7
ATOM 11350 O O . PRO A 1 17 ? -0.202 -14.775 2.275 1.00 0.29 51 PRO A O 7
ATOM 11361 N N . THR A 1 18 ? -0.641 -14.003 0.220 1.00 0.29 52 THR A N 7
ATOM 11362 C CA . THR A 1 18 ? 0.744 -14.073 -0.203 1.00 0.28 52 THR A CA 7
ATOM 11363 C C . THR A 1 18 ? 1.537 -12.966 0.490 1.00 0.25 52 THR A C 7
ATOM 11364 O O . THR A 1 18 ? 2.598 -13.202 1.079 1.00 0.25 52 THR A O 7
ATOM 11375 N N . TYR A 1 19 ? 0.974 -11.764 0.472 1.00 0.25 53 TYR A N 7
ATOM 11376 C CA . TYR A 1 19 ? 1.608 -10.627 1.114 1.00 0.25 53 TYR A CA 7
ATOM 11377 C C . TYR A 1 19 ? 1.330 -10.654 2.605 1.00 0.22 53 TYR A C 7
ATOM 11378 O O . TYR A 1 19 ? 2.045 -10.042 3.380 1.00 0.21 53 TYR A O 7
ATOM 11396 N N . ASP A 1 20 ? 0.282 -11.370 2.987 1.00 0.23 54 ASP A N 7
ATOM 11397 C CA . ASP A 1 20 ? -0.037 -11.599 4.389 1.00 0.24 54 ASP A CA 7
ATOM 11398 C C . ASP A 1 20 ? 1.058 -12.457 5.020 1.00 0.21 54 ASP A C 7
ATOM 11399 O O . ASP A 1 20 ? 1.545 -12.170 6.114 1.00 0.22 54 ASP A O 7
ATOM 11408 N N . GLU A 1 21 ? 1.455 -13.500 4.295 1.00 0.23 55 GLU A N 7
ATOM 11409 C CA . GLU A 1 21 ? 2.552 -14.359 4.714 1.00 0.25 55 GLU A CA 7
ATOM 11410 C C . GLU A 1 21 ? 3.835 -13.547 4.850 1.00 0.24 55 GLU A C 7
ATOM 11411 O O . GLU A 1 21 ? 4.504 -13.597 5.884 1.00 0.30 55 GLU A O 7
ATOM 11423 N N . ILE A 1 22 ? 4.160 -12.783 3.803 1.00 0.22 56 ILE A N 7
ATOM 11424 C CA . ILE A 1 22 ? 5.342 -11.919 3.822 1.00 0.24 56 ILE A CA 7
ATOM 11425 C C . ILE A 1 22 ? 5.243 -10.908 4.965 1.00 0.24 56 ILE A C 7
ATOM 11426 O O . ILE A 1 22 ? 6.229 -10.612 5.642 1.00 0.27 56 ILE A O 7
ATOM 11442 N N . PHE A 1 23 ? 4.036 -10.409 5.176 1.00 0.22 57 PHE A N 7
ATOM 11443 C CA . PHE A 1 23 ? 3.752 -9.429 6.216 1.00 0.23 57 PHE A CA 7
ATOM 11444 C C . PHE A 1 23 ? 4.166 -9.949 7.590 1.00 0.26 57 PHE A C 7
ATOM 11445 O O . PHE A 1 23 ? 4.840 -9.257 8.352 1.00 0.29 57 PHE A O 7
ATOM 11462 N N . TYR A 1 24 ? 3.778 -11.181 7.892 1.00 0.33 58 TYR A N 7
ATOM 11463 C CA . TYR A 1 24 ? 4.066 -11.767 9.195 1.00 0.40 58 TYR A CA 7
ATOM 11464 C C . TYR A 1 24 ? 5.522 -12.205 9.323 1.00 0.44 58 TYR A C 7
ATOM 11465 O O . TYR A 1 24 ? 6.041 -12.313 10.437 1.00 0.62 58 TYR A O 7
ATOM 11483 N N . THR A 1 25 ? 6.193 -12.441 8.203 1.00 0.40 59 THR A N 7
ATOM 11484 C CA . THR A 1 25 ? 7.608 -12.789 8.245 1.00 0.45 59 THR A CA 7
ATOM 11485 C C . THR A 1 25 ? 8.475 -11.542 8.437 1.00 0.48 59 THR A C 7
ATOM 11486 O O . THR A 1 25 ? 9.685 -11.639 8.647 1.00 0.56 59 THR A O 7
ATOM 11497 N N . LEU A 1 26 ? 7.841 -10.370 8.393 1.00 0.48 60 LEU A N 7
ATOM 11498 C CA . LEU A 1 26 ? 8.556 -9.104 8.546 1.00 0.56 60 LEU A CA 7
ATOM 11499 C C . LEU A 1 26 ? 8.392 -8.544 9.955 1.00 0.61 60 LEU A C 7
ATOM 11500 O O . LEU A 1 26 ? 8.921 -7.478 10.263 1.00 0.71 60 LEU A O 7
ATOM 11516 N N . SER A 1 27 ? 7.663 -9.280 10.793 1.00 0.59 61 SER A N 7
ATOM 11517 C CA . SER A 1 27 ? 7.393 -8.882 12.178 1.00 0.66 61 SER A CA 7
ATOM 11518 C C . SER A 1 27 ? 6.451 -7.678 12.234 1.00 0.70 61 SER A C 7
ATOM 11519 O O . SER A 1 27 ? 6.888 -6.527 12.233 1.00 0.78 61 SER A O 7
ATOM 11527 N N . PRO A 1 28 ? 5.138 -7.940 12.246 1.00 0.67 62 PRO A N 7
ATOM 11528 C CA . PRO A 1 28 ? 4.126 -6.897 12.342 1.00 0.71 62 PRO A CA 7
ATOM 11529 C C . PRO A 1 28 ? 3.825 -6.510 13.784 1.00 0.83 62 PRO A C 7
ATOM 11530 O O . PRO A 1 28 ? 3.680 -7.370 14.652 1.00 1.10 62 PRO A O 7
ATOM 11541 N N . VAL A 1 29 ? 3.721 -5.217 14.036 1.00 0.70 63 VAL A N 7
ATOM 11542 C CA . VAL A 1 29 ? 3.409 -4.725 15.362 1.00 0.79 63 VAL A CA 7
ATOM 11543 C C . VAL A 1 29 ? 1.983 -4.182 15.418 1.00 0.78 63 VAL A C 7
ATOM 11544 O O . VAL A 1 29 ? 1.643 -3.217 14.735 1.00 0.72 63 VAL A O 7
ATOM 11557 N N . ASN A 1 30 ? 1.148 -4.835 16.221 1.00 0.92 64 ASN A N 7
ATOM 11558 C CA . ASN A 1 30 ? -0.265 -4.469 16.368 1.00 1.00 64 ASN A CA 7
ATOM 11559 C C . ASN A 1 30 ? -1.009 -4.508 15.033 1.00 0.91 64 ASN A C 7
ATOM 11560 O O . ASN A 1 30 ? -1.998 -3.800 14.842 1.00 0.97 64 ASN A O 7
ATOM 11571 N N . GLY A 1 31 ? -0.544 -5.359 14.123 1.00 0.83 65 GLY A N 7
ATOM 11572 C CA . GLY A 1 31 ? -1.226 -5.541 12.853 1.00 0.78 65 GLY A CA 7
ATOM 11573 C C . GLY A 1 31 ? -0.676 -4.664 11.744 1.00 0.59 65 GLY A C 7
ATOM 11574 O O . GLY A 1 31 ? -1.128 -4.741 10.609 1.00 0.59 65 GLY A O 7
ATOM 11578 N N . LYS A 1 32 ? 0.297 -3.826 12.067 1.00 0.51 66 LYS A N 7
ATOM 11579 C CA . LYS A 1 32 ? 0.926 -2.976 11.065 1.00 0.40 66 LYS A CA 7
ATOM 11580 C C . LYS A 1 32 ? 2.436 -3.144 11.095 1.00 0.36 66 LYS A C 7
ATOM 11581 O O . LYS A 1 32 ? 3.021 -3.304 12.160 1.00 0.55 66 LYS A O 7
ATOM 11600 N N . ILE A 1 33 ? 3.069 -3.125 9.937 1.00 0.30 67 ILE A N 7
ATOM 11601 C CA . ILE A 1 33 ? 4.518 -3.076 9.889 1.00 0.29 67 ILE A CA 7
ATOM 11602 C C . ILE A 1 33 ? 4.961 -1.646 9.644 1.00 0.28 67 ILE A C 7
ATOM 11603 O O . ILE A 1 33 ? 4.349 -0.920 8.855 1.00 0.37 67 ILE A O 7
ATOM 11619 N N . THR A 1 34 ? 6.003 -1.230 10.340 1.00 0.28 68 THR A N 7
ATOM 11620 C CA . THR A 1 34 ? 6.531 0.109 10.168 1.00 0.26 68 THR A CA 7
ATOM 11621 C C . THR A 1 34 ? 7.239 0.250 8.828 1.00 0.25 68 THR A C 7
ATOM 11622 O O . THR A 1 34 ? 7.568 -0.751 8.177 1.00 0.31 68 THR A O 7
ATOM 11633 N N . GLY A 1 35 ? 7.476 1.491 8.431 1.00 0.24 69 GLY A N 7
ATOM 11634 C CA . GLY A 1 35 ? 8.112 1.767 7.159 1.00 0.26 69 GLY A CA 7
ATOM 11635 C C . GLY A 1 35 ? 9.450 1.073 6.998 1.00 0.25 69 GLY A C 7
ATOM 11636 O O . GLY A 1 35 ? 9.875 0.803 5.883 1.00 0.33 69 GLY A O 7
ATOM 11640 N N . ALA A 1 36 ? 10.104 0.767 8.112 1.00 0.23 70 ALA A N 7
ATOM 11641 C CA . ALA A 1 36 ? 11.395 0.100 8.081 1.00 0.24 70 ALA A CA 7
ATOM 11642 C C . ALA A 1 36 ? 11.280 -1.289 7.461 1.00 0.22 70 ALA A C 7
ATOM 11643 O O . ALA A 1 36 ? 12.111 -1.685 6.646 1.00 0.25 70 ALA A O 7
ATOM 11650 N N . ASN A 1 37 ? 10.237 -2.024 7.833 1.00 0.29 71 ASN A N 7
ATOM 11651 C CA . ASN A 1 37 ? 10.054 -3.387 7.343 1.00 0.32 71 ASN A CA 7
ATOM 11652 C C . ASN A 1 37 ? 9.541 -3.367 5.923 1.00 0.24 71 ASN A C 7
ATOM 11653 O O . ASN A 1 37 ? 10.006 -4.121 5.067 1.00 0.20 71 ASN A O 7
ATOM 11664 N N . ALA A 1 38 ? 8.591 -2.482 5.685 1.00 0.26 72 ALA A N 7
ATOM 11665 C CA . ALA A 1 38 ? 8.038 -2.296 4.351 1.00 0.26 72 ALA A CA 7
ATOM 11666 C C . ALA A 1 38 ? 9.135 -1.900 3.368 1.00 0.20 72 ALA A C 7
ATOM 11667 O O . ALA A 1 38 ? 9.188 -2.393 2.246 1.00 0.21 72 ALA A O 7
ATOM 11674 N N . LYS A 1 39 ? 10.028 -1.028 3.814 1.00 0.19 73 LYS A N 7
ATOM 11675 C CA . LYS A 1 39 ? 11.131 -0.563 2.985 1.00 0.17 73 LYS A CA 7
ATOM 11676 C C . LYS A 1 39 ? 12.140 -1.683 2.780 1.00 0.18 73 LYS A C 7
ATOM 11677 O O . LYS A 1 39 ? 12.722 -1.801 1.711 1.00 0.20 73 LYS A O 7
ATOM 11696 N N . LYS A 1 40 ? 12.341 -2.510 3.807 1.00 0.20 74 LYS A N 7
ATOM 11697 C CA . LYS A 1 40 ? 13.201 -3.687 3.670 1.00 0.23 74 LYS A CA 7
ATOM 11698 C C . LYS A 1 40 ? 12.738 -4.544 2.496 1.00 0.20 74 LYS A C 7
ATOM 11699 O O . LYS A 1 40 ? 13.546 -4.975 1.668 1.00 0.22 74 LYS A O 7
ATOM 11718 N N . GLU A 1 41 ? 11.428 -4.775 2.431 1.00 0.21 75 GLU A N 7
ATOM 11719 C CA . GLU A 1 41 ? 10.827 -5.528 1.336 1.00 0.22 75 GLU A CA 7
ATOM 11720 C C . GLU A 1 41 ? 11.066 -4.809 0.008 1.00 0.20 75 GLU A C 7
ATOM 11721 O O . GLU A 1 41 ? 11.597 -5.392 -0.937 1.00 0.24 75 GLU A O 7
ATOM 11733 N N . MET A 1 42 ? 10.709 -3.529 -0.038 1.00 0.19 76 MET A N 7
ATOM 11734 C CA . MET A 1 42 ? 10.828 -2.729 -1.254 1.00 0.20 76 MET A CA 7
ATOM 11735 C C . MET A 1 42 ? 12.251 -2.724 -1.797 1.00 0.22 76 MET A C 7
ATOM 11736 O O . MET A 1 42 ? 12.472 -2.821 -3.005 1.00 0.29 76 MET A O 7
ATOM 11750 N N . VAL A 1 43 ? 13.208 -2.601 -0.895 1.00 0.20 77 VAL A N 7
ATOM 11751 C CA . VAL A 1 43 ? 14.613 -2.564 -1.268 1.00 0.26 77 VAL A CA 7
ATOM 11752 C C . VAL A 1 43 ? 15.070 -3.928 -1.795 1.00 0.27 77 VAL A C 7
ATOM 11753 O O . VAL A 1 43 ? 15.936 -4.006 -2.668 1.00 0.32 77 VAL A O 7
ATOM 11766 N N . LYS A 1 44 ? 14.470 -5.002 -1.285 1.00 0.27 78 LYS A N 7
ATOM 11767 C CA . LYS A 1 44 ? 14.743 -6.337 -1.818 1.00 0.32 78 LYS A CA 7
ATOM 11768 C C . LYS A 1 44 ? 14.113 -6.496 -3.201 1.00 0.32 78 LYS A C 7
ATOM 11769 O O . LYS A 1 44 ? 14.605 -7.258 -4.037 1.00 0.40 78 LYS A O 7
ATOM 11788 N N . SER A 1 45 ? 13.029 -5.764 -3.434 1.00 0.29 79 SER A N 7
ATOM 11789 C CA . SER A 1 45 ? 12.365 -5.760 -4.731 1.00 0.33 79 SER A CA 7
ATOM 11790 C C . SER A 1 45 ? 13.171 -4.964 -5.761 1.00 0.33 79 SER A C 7
ATOM 11791 O O . SER A 1 45 ? 12.932 -5.073 -6.964 1.00 0.42 79 SER A O 7
ATOM 11799 N N . LYS A 1 46 ? 14.127 -4.171 -5.268 1.00 0.31 80 LYS A N 7
ATOM 11800 C CA . LYS A 1 46 ? 15.116 -3.486 -6.112 1.00 0.35 80 LYS A CA 7
ATOM 11801 C C . LYS A 1 46 ? 14.518 -2.310 -6.894 1.00 0.31 80 LYS A C 7
ATOM 11802 O O . LYS A 1 46 ? 15.054 -1.906 -7.929 1.00 0.38 80 LYS A O 7
ATOM 11821 N N . LEU A 1 47 ? 13.430 -1.742 -6.398 1.00 0.30 81 LEU A N 7
ATOM 11822 C CA . LEU A 1 47 ? 12.847 -0.566 -7.037 1.00 0.32 81 LEU A CA 7
ATOM 11823 C C . LEU A 1 47 ? 13.490 0.708 -6.489 1.00 0.33 81 LEU A C 7
ATOM 11824 O O . LEU A 1 47 ? 14.064 0.706 -5.401 1.00 0.35 81 LEU A O 7
ATOM 11840 N N . PRO A 1 48 ? 13.414 1.808 -7.249 1.00 0.34 82 PRO A N 7
ATOM 11841 C CA . PRO A 1 48 ? 14.015 3.092 -6.865 1.00 0.38 82 PRO A CA 7
ATOM 11842 C C . PRO A 1 48 ? 13.214 3.839 -5.795 1.00 0.35 82 PRO A C 7
ATOM 11843 O O . PRO A 1 48 ? 12.009 3.624 -5.642 1.00 0.35 82 PRO A O 7
ATOM 11854 N N . ASN A 1 49 ? 13.901 4.730 -5.075 1.00 0.35 83 ASN A N 7
ATOM 11855 C CA . ASN A 1 49 ? 13.291 5.538 -4.010 1.00 0.37 83 ASN A CA 7
ATOM 11856 C C . ASN A 1 49 ? 12.064 6.291 -4.507 1.00 0.33 83 ASN A C 7
ATOM 11857 O O . ASN A 1 49 ? 11.048 6.354 -3.818 1.00 0.34 83 ASN A O 7
ATOM 11868 N N . THR A 1 50 ? 12.174 6.864 -5.698 1.00 0.35 84 THR A N 7
ATOM 11869 C CA . THR A 1 50 ? 11.094 7.633 -6.304 1.00 0.39 84 THR A CA 7
ATOM 11870 C C . THR A 1 50 ? 9.809 6.819 -6.408 1.00 0.32 84 THR A C 7
ATOM 11871 O O . THR A 1 50 ? 8.761 7.205 -5.878 1.00 0.33 84 THR A O 7
ATOM 11882 N N . VAL A 1 51 ? 9.901 5.676 -7.079 1.00 0.30 85 VAL A N 7
ATOM 11883 C CA . VAL A 1 51 ? 8.740 4.825 -7.302 1.00 0.28 85 VAL A CA 7
ATOM 11884 C C . VAL A 1 51 ? 8.166 4.321 -5.984 1.00 0.22 85 VAL A C 7
ATOM 11885 O O . VAL A 1 51 ? 6.957 4.372 -5.775 1.00 0.20 85 VAL A O 7
ATOM 11898 N N . LEU A 1 52 ? 9.036 3.866 -5.088 1.00 0.24 86 LEU A N 7
ATOM 11899 C CA . LEU A 1 52 ? 8.594 3.378 -3.785 1.00 0.25 86 LEU A CA 7
ATOM 11900 C C . LEU A 1 52 ? 7.946 4.506 -2.987 1.00 0.21 86 LEU A C 7
ATOM 11901 O O . LEU A 1 52 ? 7.006 4.282 -2.228 1.00 0.23 86 LEU A O 7
ATOM 11917 N N . GLY A 1 53 ? 8.445 5.723 -3.186 1.00 0.21 87 GLY A N 7
ATOM 11918 C CA . GLY A 1 53 ? 7.910 6.879 -2.496 1.00 0.22 87 GLY A CA 7
ATOM 11919 C C . GLY A 1 53 ? 6.471 7.163 -2.872 1.00 0.21 87 GLY A C 7
ATOM 11920 O O . GLY A 1 53 ? 5.623 7.374 -1.996 1.00 0.23 87 GLY A O 7
ATOM 11924 N N . LYS A 1 54 ? 6.183 7.172 -4.169 1.00 0.22 88 LYS A N 7
ATOM 11925 C CA . LYS A 1 54 ? 4.819 7.420 -4.627 1.00 0.29 88 LYS A CA 7
ATOM 11926 C C . LYS A 1 54 ? 3.930 6.202 -4.377 1.00 0.22 88 LYS A C 7
ATOM 11927 O O . LYS A 1 54 ? 2.748 6.348 -4.061 1.00 0.24 88 LYS A O 7
ATOM 11946 N N . ILE A 1 55 ? 4.504 5.001 -4.479 1.00 0.20 89 ILE A N 7
ATOM 11947 C CA . ILE A 1 55 ? 3.772 3.782 -4.146 1.00 0.20 89 ILE A CA 7
ATOM 11948 C C . ILE A 1 55 ? 3.339 3.821 -2.685 1.00 0.19 89 ILE A C 7
ATOM 11949 O O . ILE A 1 55 ? 2.213 3.460 -2.354 1.00 0.21 89 ILE A O 7
ATOM 11965 N N . TRP A 1 56 ? 4.236 4.290 -1.820 1.00 0.19 90 TRP A N 7
ATOM 11966 C CA . TRP A 1 56 ? 3.932 4.442 -0.403 1.00 0.22 90 TRP A CA 7
ATOM 11967 C C . TRP A 1 56 ? 2.777 5.415 -0.210 1.00 0.24 90 TRP A C 7
ATOM 11968 O O . TRP A 1 56 ? 1.817 5.115 0.491 1.00 0.28 90 TRP A O 7
ATOM 11989 N N . LYS A 1 57 ? 2.864 6.570 -0.861 1.00 0.24 91 LYS A N 7
ATOM 11990 C CA . LYS A 1 57 ? 1.865 7.619 -0.682 1.00 0.30 91 LYS A CA 7
ATOM 11991 C C . LYS A 1 57 ? 0.505 7.219 -1.251 1.00 0.29 91 LYS A C 7
ATOM 11992 O O . LYS A 1 57 ? -0.504 7.873 -0.981 1.00 0.36 91 LYS A O 7
ATOM 12011 N N . LEU A 1 58 ? 0.480 6.162 -2.053 1.00 0.27 92 LEU A N 7
ATOM 12012 C CA . LEU A 1 58 ? -0.775 5.623 -2.565 1.00 0.32 92 LEU A CA 7
ATOM 12013 C C . LEU A 1 58 ? -1.292 4.510 -1.665 1.00 0.30 92 LEU A C 7
ATOM 12014 O O . LEU A 1 58 ? -2.448 4.530 -1.237 1.00 0.43 92 LEU A O 7
ATOM 12030 N N . ALA A 1 59 ? -0.416 3.552 -1.379 1.00 0.22 93 ALA A N 7
ATOM 12031 C CA . ALA A 1 59 ? -0.782 2.366 -0.620 1.00 0.21 93 ALA A CA 7
ATOM 12032 C C . ALA A 1 59 ? -1.060 2.699 0.835 1.00 0.19 93 ALA A C 7
ATOM 12033 O O . ALA A 1 59 ? -1.916 2.079 1.465 1.00 0.30 93 ALA A O 7
ATOM 12040 N N . ASP A 1 60 ? -0.340 3.678 1.370 1.00 0.18 94 ASP A N 7
ATOM 12041 C CA . ASP A 1 60 ? -0.563 4.087 2.751 1.00 0.18 94 ASP A CA 7
ATOM 12042 C C . ASP A 1 60 ? -1.706 5.079 2.806 1.00 0.33 94 ASP A C 7
ATOM 12043 O O . ASP A 1 60 ? -1.511 6.294 2.752 1.00 0.45 94 ASP A O 7
ATOM 12052 N N . VAL A 1 61 ? -2.903 4.532 2.890 1.00 0.51 95 VAL A N 7
ATOM 12053 C CA . VAL A 1 61 ? -4.123 5.317 2.861 1.00 0.71 95 VAL A CA 7
ATOM 12054 C C . VAL A 1 61 ? -4.293 6.169 4.107 1.00 0.72 95 VAL A C 7
ATOM 12055 O O . VAL A 1 61 ? -4.894 7.244 4.055 1.00 0.80 95 VAL A O 7
ATOM 12068 N N . ASP A 1 62 ? -3.776 5.688 5.227 1.00 0.70 96 ASP A N 7
ATOM 12069 C CA . ASP A 1 62 ? -3.893 6.417 6.483 1.00 0.78 96 ASP A CA 7
ATOM 12070 C C . ASP A 1 62 ? -2.984 7.621 6.475 1.00 0.75 96 ASP A C 7
ATOM 12071 O O . ASP A 1 62 ? -3.220 8.591 7.195 1.00 0.88 96 ASP A O 7
ATOM 12080 N N . LYS A 1 63 ? -1.937 7.538 5.654 1.00 0.66 97 LYS A N 7
ATOM 12081 C CA . LYS A 1 63 ? -0.831 8.480 5.710 1.00 0.70 97 LYS A CA 7
ATOM 12082 C C . LYS A 1 63 ? -0.230 8.429 7.110 1.00 0.70 97 LYS A C 7
ATOM 12083 O O . LYS A 1 63 ? 0.144 9.450 7.690 1.00 0.86 97 LYS A O 7
ATOM 12102 N N . ASP A 1 64 ? -0.135 7.211 7.637 1.00 0.56 98 ASP A N 7
ATOM 12103 C CA . ASP A 1 64 ? 0.234 6.999 9.031 1.00 0.59 98 ASP A CA 7
ATOM 12104 C C . ASP A 1 64 ? 1.640 6.430 9.148 1.00 0.45 98 ASP A C 7
ATOM 12105 O O . ASP A 1 64 ? 2.081 6.067 10.239 1.00 0.46 98 ASP A O 7
ATOM 12114 N N . GLY A 1 65 ? 2.357 6.395 8.029 1.00 0.39 99 GLY A N 7
ATOM 12115 C CA . GLY A 1 65 ? 3.721 5.900 8.036 1.00 0.38 99 GLY A CA 7
ATOM 12116 C C . GLY A 1 65 ? 3.786 4.434 8.419 1.00 0.29 99 GLY A C 7
ATOM 12117 O O . GLY A 1 65 ? 4.821 3.939 8.856 1.00 0.39 99 GLY A O 7
ATOM 12121 N N . LEU A 1 66 ? 2.670 3.747 8.235 1.00 0.28 100 LEU A N 7
ATOM 12122 C CA . LEU A 1 66 ? 2.535 2.362 8.627 1.00 0.33 100 LEU A CA 7
ATOM 12123 C C . LEU A 1 66 ? 1.744 1.615 7.577 1.00 0.29 100 LEU A C 7
ATOM 12124 O O . LEU A 1 66 ? 0.817 2.170 6.989 1.00 0.39 100 LEU A O 7
ATOM 12140 N N . LEU A 1 67 ? 2.110 0.370 7.345 1.00 0.28 101 LEU A N 7
ATOM 12141 C CA . LEU A 1 67 ? 1.391 -0.467 6.407 1.00 0.27 101 LEU A CA 7
ATOM 12142 C C . LEU A 1 67 ? 0.876 -1.712 7.111 1.00 0.27 101 LEU A C 7
ATOM 12143 O O . LEU A 1 67 ? 1.663 -2.525 7.593 1.00 0.31 101 LEU A O 7
ATOM 12159 N N . ASP A 1 68 ? -0.438 -1.843 7.216 1.00 0.28 102 ASP A N 7
ATOM 12160 C CA . ASP A 1 68 ? -1.029 -3.098 7.671 1.00 0.33 102 ASP A CA 7
ATOM 12161 C C . ASP A 1 68 ? -1.044 -4.084 6.516 1.00 0.26 102 ASP A C 7
ATOM 12162 O O . ASP A 1 68 ? -0.550 -3.770 5.434 1.00 0.24 102 ASP A O 7
ATOM 12171 N N . ASP A 1 69 ? -1.594 -5.269 6.733 1.00 0.32 103 ASP A N 7
ATOM 12172 C CA . ASP A 1 69 ? -1.573 -6.306 5.707 1.00 0.35 103 ASP A CA 7
ATOM 12173 C C . ASP A 1 69 ? -2.278 -5.844 4.434 1.00 0.26 103 ASP A C 7
ATOM 12174 O O . ASP A 1 69 ? -1.882 -6.218 3.328 1.00 0.24 103 ASP A O 7
ATOM 12183 N N . GLU A 1 70 ? -3.276 -4.988 4.589 1.00 0.26 104 GLU A N 7
ATOM 12184 C CA . GLU A 1 70 ? -4.004 -4.452 3.451 1.00 0.25 104 GLU A CA 7
ATOM 12185 C C . GLU A 1 70 ? -3.126 -3.468 2.684 1.00 0.22 104 GLU A C 7
ATOM 12186 O O . GLU A 1 70 ? -2.846 -3.666 1.500 1.00 0.29 104 GLU A O 7
ATOM 12198 N N . GLU A 1 71 ? -2.663 -2.431 3.376 1.00 0.18 105 GLU A N 7
ATOM 12199 C CA . GLU A 1 71 ? -1.833 -1.400 2.751 1.00 0.18 105 GLU A CA 7
ATOM 12200 C C . GLU A 1 71 ? -0.589 -2.021 2.116 1.00 0.17 105 GLU A C 7
ATOM 12201 O O . GLU A 1 71 ? -0.172 -1.642 1.019 1.00 0.17 105 GLU A O 7
ATOM 12213 N N . PHE A 1 72 ? -0.018 -2.996 2.811 1.00 0.17 106 PHE A N 7
ATOM 12214 C CA . PHE A 1 72 ? 1.195 -3.668 2.365 1.00 0.18 106 PHE A CA 7
ATOM 12215 C C . PHE A 1 72 ? 0.919 -4.536 1.139 1.00 0.18 106 PHE A C 7
ATOM 12216 O O . PHE A 1 72 ? 1.781 -4.697 0.275 1.00 0.21 106 PHE A O 7
ATOM 12233 N N . ALA A 1 73 ? -0.303 -5.040 1.030 1.00 0.19 107 ALA A N 7
ATOM 12234 C CA . ALA A 1 73 ? -0.651 -5.929 -0.065 1.00 0.24 107 ALA A CA 7
ATOM 12235 C C . ALA A 1 73 ? -0.888 -5.106 -1.307 1.00 0.23 107 ALA A C 7
ATOM 12236 O O . ALA A 1 73 ? -0.450 -5.446 -2.407 1.00 0.25 107 A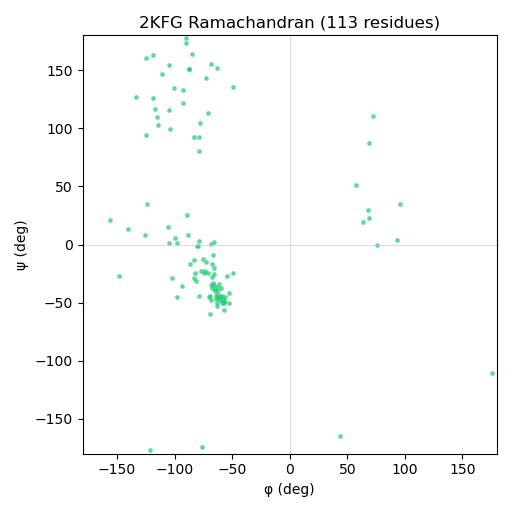LA A O 7
ATOM 12243 N N . LEU A 1 74 ? -1.576 -4.001 -1.107 1.00 0.24 108 LEU A N 7
ATOM 12244 C CA . LEU A 1 74 ? -1.804 -3.035 -2.156 1.00 0.28 108 LEU A CA 7
ATOM 12245 C C . LEU A 1 74 ? -0.470 -2.474 -2.651 1.00 0.23 108 LEU A C 7
ATOM 12246 O O . LEU A 1 74 ? -0.247 -2.340 -3.860 1.00 0.23 108 LEU A O 7
ATOM 12262 N N . ALA A 1 75 ? 0.424 -2.179 -1.709 1.00 0.23 109 ALA A N 7
ATOM 12263 C CA . ALA A 1 75 ? 1.767 -1.713 -2.037 1.00 0.24 109 ALA A CA 7
ATOM 12264 C C . ALA A 1 75 ? 2.493 -2.729 -2.903 1.00 0.23 109 ALA A C 7
ATOM 12265 O O . ALA A 1 75 ? 3.008 -2.397 -3.970 1.00 0.24 109 ALA A O 7
ATOM 12272 N N . ASN A 1 76 ? 2.513 -3.975 -2.440 1.00 0.24 110 ASN A N 7
ATOM 12273 C CA . ASN A 1 76 ? 3.180 -5.058 -3.159 1.00 0.26 110 ASN A CA 7
ATOM 12274 C C . ASN A 1 76 ? 2.555 -5.293 -4.527 1.00 0.25 110 ASN A C 7
ATOM 12275 O O . ASN A 1 76 ? 3.218 -5.757 -5.450 1.00 0.26 110 ASN A O 7
ATOM 12286 N N . HIS A 1 77 ? 1.280 -4.965 -4.664 1.00 0.24 111 HIS A N 7
ATOM 12287 C CA . HIS A 1 77 ? 0.611 -5.072 -5.949 1.00 0.26 111 HIS A CA 7
ATOM 12288 C C . HIS A 1 77 ? 1.192 -4.057 -6.919 1.00 0.24 111 HIS A C 7
ATOM 12289 O O . HIS A 1 77 ? 1.521 -4.404 -8.045 1.00 0.27 111 HIS A O 7
ATOM 12304 N N . LEU A 1 78 ? 1.337 -2.814 -6.470 1.00 0.24 112 LEU A N 7
ATOM 12305 C CA . LEU A 1 78 ? 1.949 -1.774 -7.298 1.00 0.23 112 LEU A CA 7
ATOM 12306 C C . LEU A 1 78 ? 3.397 -2.139 -7.620 1.00 0.24 112 LEU A C 7
ATOM 12307 O O . LEU A 1 78 ? 3.855 -1.985 -8.760 1.00 0.27 112 LEU A O 7
ATOM 12323 N N . ILE A 1 79 ? 4.099 -2.649 -6.612 1.00 0.28 113 ILE A N 7
ATOM 12324 C CA . ILE A 1 79 ? 5.497 -3.041 -6.757 1.00 0.32 113 ILE A CA 7
ATOM 12325 C C . ILE A 1 79 ? 5.659 -4.144 -7.802 1.00 0.35 113 ILE A C 7
ATOM 12326 O O . ILE A 1 79 ? 6.468 -4.014 -8.721 1.00 0.38 113 ILE A O 7
ATOM 12342 N N . LYS A 1 80 ? 4.873 -5.217 -7.687 1.00 0.38 114 LYS A N 7
ATOM 12343 C CA . LYS A 1 80 ? 4.997 -6.326 -8.628 1.00 0.46 114 LYS A CA 7
ATOM 12344 C C . LYS A 1 80 ? 4.412 -5.937 -9.982 1.00 0.45 114 LYS A C 7
ATOM 12345 O O . LYS A 1 80 ? 4.750 -6.530 -11.001 1.00 0.49 114 LYS A O 7
ATOM 12364 N N . VAL A 1 81 ? 3.539 -4.935 -9.991 1.00 0.43 115 VAL A N 7
ATOM 12365 C CA . VAL A 1 81 ? 3.056 -4.357 -11.239 1.00 0.46 115 VAL A CA 7
ATOM 12366 C C . VAL A 1 81 ? 4.237 -3.819 -12.047 1.00 0.43 115 VAL A C 7
ATOM 12367 O O . VAL A 1 81 ? 4.363 -4.092 -13.244 1.00 0.48 115 VAL A O 7
ATOM 12380 N N . LYS A 1 82 ? 5.124 -3.087 -11.381 1.00 0.40 116 LYS A N 7
ATOM 12381 C CA . LYS A 1 82 ? 6.337 -2.604 -12.032 1.00 0.41 116 LYS A CA 7
ATOM 12382 C C . LYS A 1 82 ? 7.330 -3.739 -12.263 1.00 0.47 116 LYS A C 7
ATOM 12383 O O . LYS A 1 82 ? 8.075 -3.725 -13.240 1.00 0.54 116 LYS A O 7
ATOM 12402 N N . LEU A 1 83 ? 7.329 -4.719 -11.365 1.00 0.47 117 LEU A N 7
ATOM 12403 C CA . LEU A 1 83 ? 8.247 -5.850 -11.455 1.00 0.57 117 LEU A CA 7
ATOM 12404 C C . LEU A 1 83 ? 7.961 -6.701 -12.693 1.00 0.64 117 LEU A C 7
ATOM 12405 O O . LEU A 1 83 ? 8.886 -7.139 -13.377 1.00 0.75 117 LEU A O 7
ATOM 12421 N N . GLU A 1 84 ? 6.678 -6.934 -12.973 1.00 0.61 118 GLU A N 7
ATOM 12422 C CA . GLU A 1 84 ? 6.273 -7.709 -14.148 1.00 0.69 118 GLU A CA 7
ATOM 12423 C C . GLU A 1 84 ? 6.548 -6.927 -15.428 1.00 0.70 118 GLU A C 7
ATOM 12424 O O . GLU A 1 84 ? 6.746 -7.506 -16.494 1.00 0.85 118 GLU A O 7
ATOM 12436 N N . GLY A 1 85 ? 6.564 -5.608 -15.309 1.00 0.60 119 GLY A N 7
ATOM 12437 C CA . GLY A 1 85 ? 6.803 -4.765 -16.463 1.00 0.62 119 GLY A CA 7
ATOM 12438 C C . GLY A 1 85 ? 5.546 -4.067 -16.947 1.00 0.65 119 GLY A C 7
ATOM 12439 O O . GLY A 1 85 ? 5.360 -3.865 -18.147 1.00 0.68 119 GLY A O 7
ATOM 12443 N N . HIS A 1 86 ? 4.673 -3.704 -16.018 1.00 0.70 120 HIS A N 7
ATOM 12444 C CA . HIS A 1 86 ? 3.476 -2.943 -16.359 1.00 0.78 120 HIS A CA 7
ATOM 12445 C C . HIS A 1 86 ? 3.617 -1.507 -15.873 1.00 0.75 120 HIS A C 7
ATOM 12446 O O . HIS A 1 86 ? 4.619 -1.155 -15.248 1.00 0.92 120 HIS A O 7
ATOM 12461 N N . GLU A 1 87 ? 2.625 -0.679 -16.163 1.00 0.78 121 GLU A N 7
ATOM 12462 C CA . GLU A 1 87 ? 2.672 0.723 -15.774 1.00 0.84 121 GLU A CA 7
ATOM 12463 C C . GLU A 1 87 ? 1.797 0.998 -14.555 1.00 0.84 121 GLU A C 7
ATOM 12464 O O . GLU A 1 87 ? 0.781 0.335 -14.345 1.00 0.98 121 GLU A O 7
ATOM 12476 N N . LEU A 1 88 ? 2.203 1.975 -13.757 1.00 0.88 122 LEU A N 7
ATOM 12477 C CA . LEU A 1 88 ? 1.348 2.521 -12.720 1.00 0.89 122 LEU A CA 7
ATOM 12478 C C . LEU A 1 88 ? 1.235 4.030 -12.909 1.00 0.96 122 LEU A C 7
ATOM 12479 O O . LEU A 1 88 ? 2.236 4.716 -13.117 1.00 1.08 122 LEU A O 7
ATOM 12495 N N . PRO A 1 89 ? 0.005 4.556 -12.895 1.00 1.00 123 PRO A N 7
ATOM 12496 C CA . PRO A 1 89 ? -0.260 5.965 -13.222 1.00 1.15 123 PRO A CA 7
ATOM 12497 C C . PRO A 1 89 ? 0.125 6.934 -12.113 1.00 1.04 123 PRO A C 7
ATOM 12498 O O . PRO A 1 89 ? 0.208 8.142 -12.338 1.00 1.16 123 PRO A O 7
ATOM 12509 N N . ALA A 1 90 ? 0.370 6.383 -10.929 1.00 0.88 124 ALA A N 7
ATOM 12510 C CA . ALA A 1 90 ? 0.598 7.170 -9.716 1.00 0.86 124 ALA A CA 7
ATOM 12511 C C . ALA A 1 90 ? -0.680 7.896 -9.299 1.00 0.82 124 ALA A C 7
ATOM 12512 O O . ALA A 1 90 ? -0.651 8.851 -8.525 1.00 0.88 124 ALA A O 7
ATOM 12519 N N . ASP A 1 91 ? -1.802 7.411 -9.814 1.00 0.82 125 ASP A N 7
ATOM 12520 C CA . ASP A 1 91 ? -3.117 7.903 -9.430 1.00 0.84 125 ASP A CA 7
ATOM 12521 C C . ASP A 1 91 ? -3.787 6.873 -8.545 1.00 0.83 125 ASP A C 7
ATOM 12522 O O . ASP A 1 91 ? -3.299 5.750 -8.418 1.00 0.85 125 ASP A O 7
ATOM 12531 N N . LEU A 1 92 ? -4.904 7.237 -7.941 1.00 0.84 126 LEU A N 7
ATOM 12532 C CA . LEU A 1 92 ? -5.627 6.302 -7.092 1.00 0.85 126 LEU A CA 7
ATOM 12533 C C . LEU A 1 92 ? -7.064 6.132 -7.576 1.00 0.82 126 LEU A C 7
ATOM 12534 O O . LEU A 1 92 ? -7.929 6.960 -7.284 1.00 0.86 126 LEU A O 7
ATOM 12550 N N . PRO A 1 93 ? -7.322 5.074 -8.362 1.00 0.79 127 PRO A N 7
ATOM 12551 C CA . PRO A 1 93 ? -8.663 4.756 -8.851 1.00 0.78 127 PRO A CA 7
ATOM 12552 C C . PRO A 1 93 ? -9.543 4.150 -7.762 1.00 0.79 127 PRO A C 7
ATOM 12553 O O . PRO A 1 93 ? -9.043 3.523 -6.827 1.00 0.81 127 PRO A O 7
ATOM 12564 N N . PRO A 1 94 ? -10.870 4.333 -7.878 1.00 0.82 128 PRO A N 7
ATOM 12565 C CA . PRO A 1 94 ? -11.843 3.903 -6.859 1.00 0.89 128 PRO A CA 7
ATOM 12566 C C . PRO A 1 94 ? -11.697 2.442 -6.428 1.00 0.92 128 PRO A C 7
ATOM 12567 O O . PRO A 1 94 ? -11.813 2.127 -5.247 1.00 1.00 128 PRO A O 7
ATOM 12578 N N . HIS A 1 95 ? -11.420 1.554 -7.376 1.00 0.90 129 HIS A N 7
ATOM 12579 C CA . HIS A 1 95 ? -11.365 0.122 -7.076 1.00 0.96 129 HIS A CA 7
ATOM 12580 C C . HIS A 1 95 ? -10.025 -0.275 -6.455 1.00 0.95 129 HIS A C 7
ATOM 12581 O O . HIS A 1 95 ? -9.689 -1.457 -6.383 1.00 1.02 129 HIS A O 7
ATOM 12596 N N . LEU A 1 96 ? -9.261 0.718 -6.024 1.00 0.89 130 LEU A N 7
ATOM 12597 C CA . LEU A 1 96 ? -8.026 0.479 -5.295 1.00 0.92 130 LEU A CA 7
ATOM 12598 C C . LEU A 1 96 ? -8.074 1.168 -3.939 1.00 0.93 130 LEU A C 7
ATOM 12599 O O . LEU A 1 96 ? -7.096 1.162 -3.193 1.00 1.06 130 LEU A O 7
ATOM 12615 N N . VAL A 1 97 ? -9.225 1.751 -3.620 1.00 0.90 131 VAL A N 7
ATOM 12616 C CA . VAL A 1 97 ? -9.405 2.450 -2.356 1.00 0.95 131 VAL A CA 7
ATOM 12617 C C . VAL A 1 97 ? -10.051 1.522 -1.328 1.00 1.00 131 VAL A C 7
ATOM 12618 O O . VAL A 1 97 ? -11.238 1.213 -1.415 1.00 1.11 131 VAL A O 7
ATOM 12631 N N . PRO A 1 98 ? -9.267 1.054 -0.349 1.00 1.06 132 PRO A N 7
ATOM 12632 C CA . PRO A 1 98 ? -9.742 0.108 0.665 1.00 1.23 132 PRO A CA 7
ATOM 12633 C C . PRO A 1 98 ? -10.759 0.725 1.627 1.00 1.32 132 PRO A C 7
ATOM 12634 O O . PRO A 1 98 ? -10.838 1.950 1.766 1.00 1.30 132 PRO A O 7
ATOM 12645 N N . PRO A 1 99 ? -11.532 -0.125 2.333 1.00 1.52 133 PRO A N 7
ATOM 12646 C CA . PRO A 1 99 ? -12.544 0.323 3.303 1.00 1.77 133 PRO A CA 7
ATOM 12647 C C . PRO A 1 99 ? -11.946 1.067 4.502 1.00 1.82 133 PRO A C 7
ATOM 12648 O O . PRO A 1 99 ? -12.662 1.463 5.415 1.00 2.01 133 PRO A O 7
ATOM 12659 N N . SER A 1 100 ? -10.637 1.264 4.490 1.00 1.74 134 SER A N 7
ATOM 12660 C CA . SER A 1 100 ? -9.972 2.021 5.536 1.00 1.88 134 SER A CA 7
ATOM 12661 C C . SER A 1 100 ? -10.270 3.515 5.378 1.00 1.70 134 SER A C 7
ATOM 12662 O O . SER A 1 100 ? -10.308 4.258 6.356 1.00 1.80 134 SER A O 7
ATOM 12670 N N . LYS A 1 101 ? -10.531 3.941 4.141 1.00 1.54 135 LYS A N 7
ATOM 12671 C CA . LYS A 1 101 ? -10.715 5.359 3.842 1.00 1.51 135 LYS A CA 7
ATOM 12672 C C . LYS A 1 101 ? -12.176 5.791 3.920 1.00 1.68 135 LYS A C 7
ATOM 12673 O O . LYS A 1 101 ? -12.507 6.917 3.552 1.00 1.78 135 LYS A O 7
ATOM 12692 N N . ARG A 1 102 ? -13.048 4.915 4.392 1.00 1.84 136 ARG A N 7
ATOM 12693 C CA . ARG A 1 102 ? -14.451 5.270 4.528 1.00 2.11 136 ARG A CA 7
ATOM 12694 C C . ARG A 1 102 ? -14.769 5.631 5.972 1.00 2.38 136 ARG A C 7
ATOM 12695 O O . ARG A 1 102 ? -14.507 4.856 6.895 1.00 2.59 136 ARG A O 7
ATOM 12716 N N . ARG A 1 103 ? -15.304 6.827 6.158 1.00 2.52 137 ARG A N 7
ATOM 12717 C CA . ARG A 1 103 ? -15.704 7.301 7.473 1.00 2.92 137 ARG A CA 7
ATOM 12718 C C . ARG A 1 103 ? -17.157 7.746 7.425 1.00 3.35 137 ARG A C 7
ATOM 12719 O O . ARG A 1 103 ? -17.504 8.678 6.696 1.00 3.45 137 ARG A O 7
ATOM 12740 N N . HIS A 1 104 ? -18.008 7.059 8.163 1.00 3.83 138 HIS A N 7
ATOM 12741 C CA . HIS A 1 104 ? -19.433 7.347 8.146 1.00 4.40 138 HIS A CA 7
ATOM 12742 C C . HIS A 1 104 ? -20.002 7.408 9.556 1.00 4.88 138 HIS A C 7
ATOM 12743 O O . HIS A 1 104 ? -19.622 6.627 10.432 1.00 5.25 138 HIS A O 7
ATOM 12758 N N . GLU A 1 105 ? -20.904 8.350 9.756 1.00 5.07 139 GLU A N 7
ATOM 12759 C CA . GLU A 1 105 ? -21.502 8.603 11.056 1.00 5.70 139 GLU A CA 7
ATOM 12760 C C . GLU A 1 105 ? -22.487 7.500 11.440 1.00 6.29 139 GLU A C 7
ATOM 12761 O O . GLU A 1 105 ? -22.289 6.885 12.506 1.00 6.65 139 GLU A O 7
ATOM 12774 N N . PHE B 2 1 ? 4.272 23.527 6.604 1.00 8.10 143 PHE B N 7
ATOM 12775 C CA . PHE B 2 1 ? 4.382 22.442 7.601 1.00 8.03 143 PHE B CA 7
ATOM 12776 C C . PHE B 2 1 ? 5.740 22.500 8.285 1.00 7.44 143 PHE B C 7
ATOM 12777 O O . PHE B 2 1 ? 6.674 23.115 7.770 1.00 7.60 143 PHE B O 7
ATOM 12796 N N . ASN B 2 2 ? 5.845 21.865 9.444 1.00 7.01 144 ASN B N 7
ATOM 12797 C CA . ASN B 2 2 ? 7.075 21.903 10.232 1.00 6.70 144 ASN B CA 7
ATOM 12798 C C . ASN B 2 2 ? 8.227 21.231 9.497 1.00 5.91 144 ASN B C 7
ATOM 12799 O O . ASN B 2 2 ? 9.354 21.722 9.510 1.00 6.06 144 ASN B O 7
ATOM 12810 N N . TYR B 2 3 ? 7.937 20.106 8.857 1.00 5.34 145 TYR B N 7
ATOM 12811 C CA . TYR B 2 3 ? 8.940 19.384 8.090 1.00 4.71 145 TYR B CA 7
ATOM 12812 C C . TYR B 2 3 ? 8.271 18.515 7.032 1.00 4.07 145 TYR B C 7
ATOM 12813 O O . TYR B 2 3 ? 7.140 18.064 7.208 1.00 4.28 145 TYR B O 7
ATOM 12831 N N . GLU B 2 4 ? 8.972 18.281 5.936 1.00 3.73 146 GLU B N 7
ATOM 12832 C CA . GLU B 2 4 ? 8.434 17.485 4.845 1.00 3.42 146 GLU B CA 7
ATOM 12833 C C . GLU B 2 4 ? 9.163 16.154 4.747 1.00 3.05 146 GLU B C 7
ATOM 12834 O O . GLU B 2 4 ? 10.030 15.962 3.893 1.00 3.46 146 GLU B O 7
ATOM 12846 N N . SER B 2 5 ? 8.841 15.252 5.658 1.00 2.73 147 SER B N 7
ATOM 12847 C CA . SER B 2 5 ? 9.446 13.927 5.683 1.00 2.56 147 SER B CA 7
ATOM 12848 C C . SER B 2 5 ? 8.524 12.952 6.414 1.00 1.90 147 SER B C 7
ATOM 12849 O O . SER B 2 5 ? 8.543 12.873 7.638 1.00 2.33 147 SER B O 7
ATOM 12857 N N . THR B 2 6 ? 7.685 12.247 5.665 1.00 1.20 148 THR B N 7
ATOM 12858 C CA . THR B 2 6 ? 6.720 11.334 6.267 1.00 1.00 148 THR B CA 7
ATOM 12859 C C . THR B 2 6 ? 6.915 9.894 5.797 1.00 0.81 148 THR B C 7
ATOM 12860 O O . THR B 2 6 ? 6.225 8.986 6.261 1.00 1.25 148 THR B O 7
ATOM 12871 N N . ASP B 2 7 ? 7.852 9.686 4.882 1.00 0.45 149 ASP B N 7
ATOM 12872 C CA . ASP B 2 7 ? 8.109 8.352 4.352 1.00 0.42 149 ASP B CA 7
ATOM 12873 C C . ASP B 2 7 ? 9.609 8.071 4.324 1.00 0.31 149 ASP B C 7
ATOM 12874 O O . ASP B 2 7 ? 10.419 8.993 4.228 1.00 0.30 149 ASP B O 7
ATOM 12883 N N . PRO B 2 8 ? 9.991 6.789 4.409 1.00 0.31 150 PRO B N 7
ATOM 12884 C CA . PRO B 2 8 ? 11.393 6.367 4.499 1.00 0.29 150 PRO B CA 7
ATOM 12885 C C . PRO B 2 8 ? 12.172 6.516 3.189 1.00 0.29 150 PRO B C 7
ATOM 12886 O O . PRO B 2 8 ? 13.361 6.211 3.137 1.00 0.34 150 PRO B O 7
ATOM 12897 N N . PHE B 2 9 ? 11.511 6.966 2.132 1.00 0.31 151 PHE B N 7
ATOM 12898 C CA . PHE B 2 9 ? 12.153 7.053 0.824 1.00 0.39 151 PHE B CA 7
ATOM 12899 C C . PHE B 2 9 ? 12.594 8.474 0.531 1.00 0.46 151 PHE B C 7
ATOM 12900 O O . PHE B 2 9 ? 13.464 8.710 -0.309 1.00 0.56 151 PHE B O 7
ATOM 12917 N N . THR B 2 10 ? 11.995 9.417 1.232 1.00 0.53 152 THR B N 7
ATOM 12918 C CA . THR B 2 10 ? 12.381 10.810 1.120 1.00 0.65 152 THR B CA 7
ATOM 12919 C C . THR B 2 10 ? 13.585 11.107 2.013 1.00 1.20 152 THR B C 7
ATOM 12920 O O . THR B 2 10 ? 14.122 12.218 2.009 1.00 1.89 152 THR B O 7
ATOM 12931 N N . ALA B 2 11 ? 14.018 10.094 2.754 1.00 1.65 153 ALA B N 7
ATOM 12932 C CA . ALA B 2 11 ? 15.170 10.215 3.631 1.00 2.19 153 ALA B CA 7
ATOM 12933 C C . ALA B 2 11 ? 16.049 8.973 3.534 1.00 2.66 153 ALA B C 7
ATOM 12934 O O . ALA B 2 11 ? 15.832 7.995 4.247 1.00 3.11 153 ALA B O 7
ATOM 12941 N N . LYS B 2 12 ? 17.005 9.017 2.609 1.00 3.24 154 LYS B N 7
ATOM 12942 C CA . LYS B 2 12 ? 17.992 7.950 2.434 1.00 4.19 154 LYS B CA 7
ATOM 12943 C C . LYS B 2 12 ? 17.329 6.627 2.058 1.00 5.08 154 LYS B C 7
ATOM 12944 O O . LYS B 2 12 ? 17.348 5.685 2.879 1.00 5.70 154 LYS B O 7
ATOM 12965 N N . GLY A 1 1 ? -30.768 4.892 6.291 1.00 10.47 35 GLY A N 8
ATOM 12966 C CA . GLY A 1 1 ? -30.151 3.653 6.818 1.00 10.20 35 GLY A CA 8
ATOM 12967 C C . GLY A 1 1 ? -29.251 3.005 5.788 1.00 9.66 35 GLY A C 8
ATOM 12968 O O . GLY A 1 1 ? -29.390 3.280 4.600 1.00 9.43 35 GLY A O 8
ATOM 12974 N N . PRO A 1 2 ? -28.309 2.147 6.219 1.00 9.71 36 PRO A N 8
ATOM 12975 C CA . PRO A 1 2 ? -27.360 1.487 5.314 1.00 9.54 36 PRO A CA 8
ATOM 12976 C C . PRO A 1 2 ? -28.065 0.747 4.182 1.00 8.72 36 PRO A C 8
ATOM 12977 O O . PRO A 1 2 ? -28.002 1.177 3.026 1.00 8.72 36 PRO A O 8
ATOM 12988 N N . LEU A 1 3 ? -28.744 -0.350 4.532 1.00 8.27 37 LEU A N 8
ATOM 12989 C CA . LEU A 1 3 ? -29.520 -1.150 3.578 1.00 7.70 37 LEU A CA 8
ATOM 12990 C C . LEU A 1 3 ? -28.621 -1.810 2.528 1.00 6.80 37 LEU A C 8
ATOM 12991 O O . LEU A 1 3 ? -28.315 -3.001 2.625 1.00 6.86 37 LEU A O 8
ATOM 13007 N N . GLY A 1 4 ? -28.187 -1.028 1.545 1.00 6.24 38 GLY A N 8
ATOM 13008 C CA . GLY A 1 4 ? -27.400 -1.560 0.454 1.00 5.56 38 GLY A CA 8
ATOM 13009 C C . GLY A 1 4 ? -25.963 -1.845 0.840 1.00 5.01 38 GLY A C 8
ATOM 13010 O O . GLY A 1 4 ? -25.064 -1.056 0.546 1.00 5.18 38 GLY A O 8
ATOM 13014 N N . SER A 1 5 ? -25.746 -2.966 1.503 1.00 4.73 39 SER A N 8
ATOM 13015 C CA . SER A 1 5 ? -24.406 -3.391 1.852 1.00 4.60 39 SER A CA 8
ATOM 13016 C C . SER A 1 5 ? -23.890 -4.350 0.787 1.00 4.02 39 SER A C 8
ATOM 13017 O O . SER A 1 5 ? -23.763 -5.554 1.022 1.00 4.46 39 SER A O 8
ATOM 13025 N N . ASP A 1 6 ? -23.629 -3.815 -0.398 1.00 3.29 40 ASP A N 8
ATOM 13026 C CA . ASP A 1 6 ? -23.186 -4.626 -1.524 1.00 2.92 40 ASP A CA 8
ATOM 13027 C C . ASP A 1 6 ? -21.724 -5.010 -1.382 1.00 2.66 40 ASP A C 8
ATOM 13028 O O . ASP A 1 6 ? -20.875 -4.171 -1.073 1.00 2.56 40 ASP A O 8
ATOM 13037 N N . ASP A 1 7 ? -21.445 -6.282 -1.607 1.00 2.83 41 ASP A N 8
ATOM 13038 C CA . ASP A 1 7 ? -20.089 -6.799 -1.528 1.00 2.71 41 ASP A CA 8
ATOM 13039 C C . ASP A 1 7 ? -19.238 -6.288 -2.681 1.00 2.19 41 ASP A C 8
ATOM 13040 O O . ASP A 1 7 ? -19.457 -6.654 -3.834 1.00 2.35 41 ASP A O 8
ATOM 13049 N N . VAL A 1 8 ? -18.291 -5.416 -2.369 1.00 1.81 42 VAL A N 8
ATOM 13050 C CA . VAL A 1 8 ? -17.306 -4.986 -3.346 1.00 1.43 42 VAL A CA 8
ATOM 13051 C C . VAL A 1 8 ? -15.975 -5.671 -3.052 1.00 1.36 42 VAL A C 8
ATOM 13052 O O . VAL A 1 8 ? -15.377 -5.480 -1.990 1.00 1.49 42 VAL A O 8
ATOM 13065 N N . GLU A 1 9 ? -15.534 -6.504 -3.975 1.00 1.39 43 GLU A N 8
ATOM 13066 C CA . GLU A 1 9 ? -14.332 -7.287 -3.769 1.00 1.41 43 GLU A CA 8
ATOM 13067 C C . GLU A 1 9 ? -13.085 -6.488 -4.109 1.00 1.08 43 GLU A C 8
ATOM 13068 O O . GLU A 1 9 ? -13.004 -5.839 -5.151 1.00 1.03 43 GLU A O 8
ATOM 13080 N N . TRP A 1 10 ? -12.122 -6.533 -3.206 1.00 0.96 44 TRP A N 8
ATOM 13081 C CA . TRP A 1 10 ? -10.875 -5.810 -3.369 1.00 0.76 44 TRP A CA 8
ATOM 13082 C C . TRP A 1 10 ? -9.978 -6.540 -4.363 1.00 0.61 44 TRP A C 8
ATOM 13083 O O . TRP A 1 10 ? -9.666 -7.717 -4.179 1.00 0.62 44 TRP A O 8
ATOM 13104 N N . VAL A 1 11 ? -9.577 -5.837 -5.416 1.00 0.60 45 VAL A N 8
ATOM 13105 C CA . VAL A 1 11 ? -8.777 -6.415 -6.489 1.00 0.57 45 VAL A CA 8
ATOM 13106 C C . VAL A 1 11 ? -7.490 -7.046 -5.960 1.00 0.54 45 VAL A C 8
ATOM 13107 O O . VAL A 1 11 ? -7.037 -8.077 -6.456 1.00 0.67 45 VAL A O 8
ATOM 13120 N N . VAL A 1 12 ? -6.919 -6.434 -4.936 1.00 0.43 46 VAL A N 8
ATOM 13121 C CA . VAL A 1 12 ? -5.661 -6.902 -4.376 1.00 0.40 46 VAL A CA 8
ATOM 13122 C C . VAL A 1 12 ? -5.852 -8.208 -3.604 1.00 0.46 46 VAL A C 8
ATOM 13123 O O . VAL A 1 12 ? -4.911 -8.984 -3.434 1.00 0.53 46 VAL A O 8
ATOM 13136 N N . GLY A 1 13 ? -7.089 -8.472 -3.192 1.00 0.51 47 GLY A N 8
ATOM 13137 C CA . GLY A 1 13 ? -7.380 -9.657 -2.400 1.00 0.59 47 GLY A CA 8
ATOM 13138 C C . GLY A 1 13 ? -7.227 -10.948 -3.186 1.00 0.65 47 GLY A C 8
ATOM 13139 O O . GLY A 1 13 ? -7.328 -12.036 -2.621 1.00 0.78 47 GLY A O 8
ATOM 13143 N N . LYS A 1 14 ? -6.978 -10.824 -4.484 1.00 0.66 48 LYS A N 8
ATOM 13144 C CA . LYS A 1 14 ? -6.790 -11.984 -5.353 1.00 0.79 48 LYS A CA 8
ATOM 13145 C C . LYS A 1 14 ? -5.430 -12.619 -5.121 1.00 0.73 48 LYS A C 8
ATOM 13146 O O . LYS A 1 14 ? -5.253 -13.824 -5.297 1.00 0.86 48 LYS A O 8
ATOM 13165 N N . ASP A 1 15 ? -4.482 -11.803 -4.702 1.00 0.61 49 ASP A N 8
ATOM 13166 C CA . ASP A 1 15 ? -3.124 -12.265 -4.478 1.00 0.65 49 ASP A CA 8
ATOM 13167 C C . ASP A 1 15 ? -2.634 -11.701 -3.154 1.00 0.53 49 ASP A C 8
ATOM 13168 O O . ASP A 1 15 ? -1.449 -11.462 -2.949 1.00 0.60 49 ASP A O 8
ATOM 13177 N N . LYS A 1 16 ? -3.570 -11.561 -2.225 1.00 0.43 50 LYS A N 8
ATOM 13178 C CA . LYS A 1 16 ? -3.294 -10.929 -0.943 1.00 0.39 50 LYS A CA 8
ATOM 13179 C C . LYS A 1 16 ? -2.696 -11.892 0.097 1.00 0.32 50 LYS A C 8
ATOM 13180 O O . LYS A 1 16 ? -1.753 -11.521 0.783 1.00 0.29 50 LYS A O 8
ATOM 13199 N N . PRO A 1 17 ? -3.227 -13.131 0.256 1.00 0.34 51 PRO A N 8
ATOM 13200 C CA . PRO A 1 17 ? -2.746 -14.074 1.291 1.00 0.33 51 PRO A CA 8
ATOM 13201 C C . PRO A 1 17 ? -1.252 -14.357 1.195 1.00 0.29 51 PRO A C 8
ATOM 13202 O O . PRO A 1 17 ? -0.605 -14.735 2.173 1.00 0.29 51 PRO A O 8
ATOM 13213 N N . THR A 1 18 ? -0.721 -14.164 0.013 1.00 0.29 52 THR A N 8
ATOM 13214 C CA . THR A 1 18 ? 0.700 -14.265 -0.223 1.00 0.28 52 THR A CA 8
ATOM 13215 C C . THR A 1 18 ? 1.438 -13.094 0.445 1.00 0.25 52 THR A C 8
ATOM 13216 O O . THR A 1 18 ? 2.485 -13.275 1.083 1.00 0.25 52 THR A O 8
ATOM 13227 N N . TYR A 1 19 ? 0.858 -11.902 0.344 1.00 0.25 53 TYR A N 8
ATOM 13228 C CA . TYR A 1 19 ? 1.422 -10.728 0.998 1.00 0.25 53 TYR A CA 8
ATOM 13229 C C . TYR A 1 19 ? 1.172 -10.817 2.501 1.00 0.22 53 TYR A C 8
ATOM 13230 O O . TYR A 1 19 ? 1.880 -10.204 3.286 1.00 0.21 53 TYR A O 8
ATOM 13248 N N . ASP A 1 20 ? 0.167 -11.607 2.883 1.00 0.23 54 ASP A N 8
ATOM 13249 C CA . ASP A 1 20 ? -0.118 -11.886 4.293 1.00 0.24 54 ASP A CA 8
ATOM 13250 C C . ASP A 1 20 ? 1.025 -12.689 4.900 1.00 0.21 54 ASP A C 8
ATOM 13251 O O . ASP A 1 20 ? 1.521 -12.382 5.988 1.00 0.22 54 ASP A O 8
ATOM 13260 N N . GLU A 1 21 ? 1.460 -13.700 4.156 1.00 0.23 55 GLU A N 8
ATOM 13261 C CA . GLU A 1 21 ? 2.601 -14.517 4.547 1.00 0.25 55 GLU A CA 8
ATOM 13262 C C . GLU A 1 21 ? 3.844 -13.641 4.687 1.00 0.24 55 GLU A C 8
ATOM 13263 O O . GLU A 1 21 ? 4.628 -13.801 5.623 1.00 0.30 55 GLU A O 8
ATOM 13275 N N . ILE A 1 22 ? 4.010 -12.700 3.766 1.00 0.22 56 ILE A N 8
ATOM 13276 C CA . ILE A 1 22 ? 5.134 -11.771 3.832 1.00 0.24 56 ILE A CA 8
ATOM 13277 C C . ILE A 1 22 ? 4.959 -10.789 4.997 1.00 0.24 56 ILE A C 8
ATOM 13278 O O . ILE A 1 22 ? 5.916 -10.445 5.685 1.00 0.27 56 ILE A O 8
ATOM 13294 N N . PHE A 1 23 ? 3.725 -10.366 5.223 1.00 0.22 57 PHE A N 8
ATOM 13295 C CA . PHE A 1 23 ? 3.406 -9.394 6.264 1.00 0.23 57 PHE A CA 8
ATOM 13296 C C . PHE A 1 23 ? 3.771 -9.926 7.648 1.00 0.26 57 PHE A C 8
ATOM 13297 O O . PHE A 1 23 ? 4.481 -9.270 8.414 1.00 0.29 57 PHE A O 8
ATOM 13314 N N . TYR A 1 24 ? 3.310 -11.129 7.952 1.00 0.33 58 TYR A N 8
ATOM 13315 C CA . TYR A 1 24 ? 3.513 -11.711 9.271 1.00 0.40 58 TYR A CA 8
ATOM 13316 C C . TYR A 1 24 ? 4.889 -12.356 9.412 1.00 0.44 58 TYR A C 8
ATOM 13317 O O . TYR A 1 24 ? 5.133 -13.105 10.358 1.00 0.62 58 TYR A O 8
ATOM 13335 N N . THR A 1 25 ? 5.784 -12.060 8.484 1.00 0.40 59 THR A N 8
ATOM 13336 C CA . THR A 1 25 ? 7.169 -12.482 8.613 1.00 0.45 59 THR A CA 8
ATOM 13337 C C . THR A 1 25 ? 8.093 -11.270 8.666 1.00 0.48 59 THR A C 8
ATOM 13338 O O . THR A 1 25 ? 9.314 -11.403 8.726 1.00 0.56 59 THR A O 8
ATOM 13349 N N . LEU A 1 26 ? 7.494 -10.081 8.663 1.00 0.48 60 LEU A N 8
ATOM 13350 C CA . LEU A 1 26 ? 8.263 -8.842 8.737 1.00 0.56 60 LEU A CA 8
ATOM 13351 C C . LEU A 1 26 ? 8.128 -8.212 10.116 1.00 0.61 60 LEU A C 8
ATOM 13352 O O . LEU A 1 26 ? 8.525 -7.069 10.327 1.00 0.71 60 LEU A O 8
ATOM 13368 N N . SER A 1 27 ? 7.576 -8.988 11.046 1.00 0.59 61 SER A N 8
ATOM 13369 C CA . SER A 1 27 ? 7.373 -8.550 12.422 1.00 0.66 61 SER A CA 8
ATOM 13370 C C . SER A 1 27 ? 6.346 -7.419 12.500 1.00 0.70 61 SER A C 8
ATOM 13371 O O . SER A 1 27 ? 6.702 -6.240 12.571 1.00 0.78 61 SER A O 8
ATOM 13379 N N . PRO A 1 28 ? 5.049 -7.765 12.466 1.00 0.67 62 PRO A N 8
ATOM 13380 C CA . PRO A 1 28 ? 3.981 -6.793 12.631 1.00 0.71 62 PRO A CA 8
ATOM 13381 C C . PRO A 1 28 ? 3.728 -6.484 14.103 1.00 0.83 62 PRO A C 8
ATOM 13382 O O . PRO A 1 28 ? 3.549 -7.391 14.916 1.00 1.10 62 PRO A O 8
ATOM 13393 N N . VAL A 1 29 ? 3.713 -5.203 14.442 1.00 0.70 63 VAL A N 8
ATOM 13394 C CA . VAL A 1 29 ? 3.478 -4.777 15.814 1.00 0.79 63 VAL A CA 8
ATOM 13395 C C . VAL A 1 29 ? 2.086 -4.180 15.947 1.00 0.78 63 VAL A C 8
ATOM 13396 O O . VAL A 1 29 ? 1.816 -3.090 15.436 1.00 0.72 63 VAL A O 8
ATOM 13409 N N . ASN A 1 30 ? 1.204 -4.927 16.602 1.00 0.92 64 ASN A N 8
ATOM 13410 C CA . ASN A 1 30 ? -0.168 -4.494 16.868 1.00 1.00 64 ASN A CA 8
ATOM 13411 C C . ASN A 1 30 ? -0.969 -4.428 15.571 1.00 0.91 64 ASN A C 8
ATOM 13412 O O . ASN A 1 30 ? -1.909 -3.643 15.442 1.00 0.97 64 ASN A O 8
ATOM 13423 N N . GLY A 1 31 ? -0.592 -5.273 14.619 1.00 0.83 65 GLY A N 8
ATOM 13424 C CA . GLY A 1 31 ? -1.324 -5.372 13.366 1.00 0.78 65 GLY A CA 8
ATOM 13425 C C . GLY A 1 31 ? -0.765 -4.485 12.273 1.00 0.59 65 GLY A C 8
ATOM 13426 O O . GLY A 1 31 ? -1.232 -4.522 11.136 1.00 0.59 65 GLY A O 8
ATOM 13430 N N . LYS A 1 32 ? 0.242 -3.699 12.609 1.00 0.51 66 LYS A N 8
ATOM 13431 C CA . LYS A 1 32 ? 0.878 -2.811 11.647 1.00 0.40 66 LYS A CA 8
ATOM 13432 C C . LYS A 1 32 ? 2.360 -3.119 11.542 1.00 0.36 66 LYS A C 8
ATOM 13433 O O . LYS A 1 32 ? 3.011 -3.400 12.547 1.00 0.55 66 LYS A O 8
ATOM 13452 N N . ILE A 1 33 ? 2.897 -3.075 10.336 1.00 0.30 67 ILE A N 8
ATOM 13453 C CA . ILE A 1 33 ? 4.339 -3.130 10.168 1.00 0.29 67 ILE A CA 8
ATOM 13454 C C . ILE A 1 33 ? 4.856 -1.728 9.916 1.00 0.28 67 ILE A C 8
ATOM 13455 O O . ILE A 1 33 ? 4.176 -0.909 9.292 1.00 0.37 67 ILE A O 8
ATOM 13471 N N . THR A 1 34 ? 6.042 -1.441 10.406 1.00 0.28 68 THR A N 8
ATOM 13472 C CA . THR A 1 34 ? 6.584 -0.106 10.281 1.00 0.26 68 THR A CA 8
ATOM 13473 C C . THR A 1 34 ? 7.185 0.090 8.896 1.00 0.25 68 THR A C 8
ATOM 13474 O O . THR A 1 34 ? 7.417 -0.881 8.170 1.00 0.31 68 THR A O 8
ATOM 13485 N N . GLY A 1 35 ? 7.436 1.342 8.536 1.00 0.24 69 GLY A N 8
ATOM 13486 C CA . GLY A 1 35 ? 8.042 1.643 7.254 1.00 0.26 69 GLY A CA 8
ATOM 13487 C C . GLY A 1 35 ? 9.400 0.995 7.080 1.00 0.25 69 GLY A C 8
ATOM 13488 O O . GLY A 1 35 ? 9.855 0.805 5.963 1.00 0.33 69 GLY A O 8
ATOM 13492 N N . ALA A 1 36 ? 10.030 0.631 8.192 1.00 0.23 70 ALA A N 8
ATOM 13493 C CA . ALA A 1 36 ? 11.350 0.017 8.168 1.00 0.24 70 ALA A CA 8
ATOM 13494 C C . ALA A 1 36 ? 11.305 -1.370 7.533 1.00 0.22 70 ALA A C 8
ATOM 13495 O O . ALA A 1 36 ? 12.151 -1.715 6.702 1.00 0.25 70 ALA A O 8
ATOM 13502 N N . ASN A 1 37 ? 10.303 -2.149 7.905 1.00 0.29 71 ASN A N 8
ATOM 13503 C CA . ASN A 1 37 ? 10.190 -3.524 7.436 1.00 0.32 71 ASN A CA 8
ATOM 13504 C C . ASN A 1 37 ? 9.693 -3.538 6.000 1.00 0.24 71 ASN A C 8
ATOM 13505 O O . ASN A 1 37 ? 10.216 -4.264 5.139 1.00 0.20 71 ASN A O 8
ATOM 13516 N N . ALA A 1 38 ? 8.689 -2.710 5.752 1.00 0.26 72 ALA A N 8
ATOM 13517 C CA . ALA A 1 38 ? 8.134 -2.544 4.416 1.00 0.26 72 ALA A CA 8
ATOM 13518 C C . ALA A 1 38 ? 9.216 -2.079 3.452 1.00 0.20 72 ALA A C 8
ATOM 13519 O O . ALA A 1 38 ? 9.414 -2.679 2.399 1.00 0.21 72 ALA A O 8
ATOM 13526 N N . LYS A 1 39 ? 9.932 -1.023 3.839 1.00 0.19 73 LYS A N 8
ATOM 13527 C CA . LYS A 1 39 ? 11.025 -0.489 3.032 1.00 0.17 73 LYS A CA 8
ATOM 13528 C C . LYS A 1 39 ? 12.060 -1.567 2.756 1.00 0.18 73 LYS A C 8
ATOM 13529 O O . LYS A 1 39 ? 12.577 -1.653 1.654 1.00 0.20 73 LYS A O 8
ATOM 13548 N N . LYS A 1 40 ? 12.358 -2.389 3.765 1.00 0.20 74 LYS A N 8
ATOM 13549 C CA . LYS A 1 40 ? 13.294 -3.503 3.603 1.00 0.23 74 LYS A CA 8
ATOM 13550 C C . LYS A 1 40 ? 12.895 -4.359 2.395 1.00 0.20 74 LYS A C 8
ATOM 13551 O O . LYS A 1 40 ? 13.724 -4.656 1.520 1.00 0.22 74 LYS A O 8
ATOM 13570 N N . GLU A 1 41 ? 11.617 -4.725 2.339 1.00 0.21 75 GLU A N 8
ATOM 13571 C CA . GLU A 1 41 ? 11.102 -5.531 1.234 1.00 0.22 75 GLU A CA 8
ATOM 13572 C C . GLU A 1 41 ? 11.154 -4.741 -0.076 1.00 0.20 75 GLU A C 8
ATOM 13573 O O . GLU A 1 41 ? 11.506 -5.275 -1.130 1.00 0.24 75 GLU A O 8
ATOM 13585 N N . MET A 1 42 ? 10.826 -3.459 0.005 1.00 0.19 76 MET A N 8
ATOM 13586 C CA . MET A 1 42 ? 10.819 -2.596 -1.171 1.00 0.20 76 MET A CA 8
ATOM 13587 C C . MET A 1 42 ? 12.243 -2.397 -1.697 1.00 0.22 76 MET A C 8
ATOM 13588 O O . MET A 1 42 ? 12.452 -2.166 -2.889 1.00 0.29 76 MET A O 8
ATOM 13602 N N . VAL A 1 43 ? 13.219 -2.506 -0.801 1.00 0.20 77 VAL A N 8
ATOM 13603 C CA . VAL A 1 43 ? 14.622 -2.439 -1.184 1.00 0.26 77 VAL A CA 8
ATOM 13604 C C . VAL A 1 43 ? 15.014 -3.699 -1.948 1.00 0.27 77 VAL A C 8
ATOM 13605 O O . VAL A 1 43 ? 15.758 -3.633 -2.926 1.00 0.32 77 VAL A O 8
ATOM 13618 N N . LYS A 1 44 ? 14.481 -4.850 -1.525 1.00 0.27 78 LYS A N 8
ATOM 13619 C CA . LYS A 1 44 ? 14.705 -6.097 -2.255 1.00 0.32 78 LYS A CA 8
ATOM 13620 C C . LYS A 1 44 ? 14.038 -6.051 -3.630 1.00 0.32 78 LYS A C 8
ATOM 13621 O O . LYS A 1 44 ? 14.407 -6.798 -4.538 1.00 0.40 78 LYS A O 8
ATOM 13640 N N . SER A 1 45 ? 13.048 -5.183 -3.772 1.00 0.29 79 SER A N 8
ATOM 13641 C CA . SER A 1 45 ? 12.371 -5.007 -5.048 1.00 0.33 79 SER A CA 8
ATOM 13642 C C . SER A 1 45 ? 13.253 -4.242 -6.038 1.00 0.33 79 SER A C 8
ATOM 13643 O O . SER A 1 45 ? 12.994 -4.256 -7.244 1.00 0.42 79 SER A O 8
ATOM 13651 N N . LYS A 1 46 ? 14.280 -3.568 -5.512 1.00 0.31 80 LYS A N 8
ATOM 13652 C CA . LYS A 1 46 ? 15.284 -2.874 -6.328 1.00 0.35 80 LYS A CA 8
ATOM 13653 C C . LYS A 1 46 ? 14.695 -1.699 -7.110 1.00 0.31 80 LYS A C 8
ATOM 13654 O O . LYS A 1 46 ? 15.252 -1.281 -8.128 1.00 0.38 80 LYS A O 8
ATOM 13673 N N . LEU A 1 47 ? 13.593 -1.149 -6.629 1.00 0.30 81 LEU A N 8
ATOM 13674 C CA . LEU A 1 47 ? 12.977 -0.013 -7.302 1.00 0.32 81 LEU A CA 8
ATOM 13675 C C . LEU A 1 47 ? 13.621 1.287 -6.837 1.00 0.33 81 LEU A C 8
ATOM 13676 O O . LEU A 1 47 ? 14.124 1.370 -5.715 1.00 0.35 81 LEU A O 8
ATOM 13692 N N . PRO A 1 48 ? 13.627 2.314 -7.701 1.00 0.34 82 PRO A N 8
ATOM 13693 C CA . PRO A 1 48 ? 14.138 3.642 -7.351 1.00 0.38 82 PRO A CA 8
ATOM 13694 C C . PRO A 1 48 ? 13.293 4.311 -6.269 1.00 0.35 82 PRO A C 8
ATOM 13695 O O . PRO A 1 48 ? 12.083 4.077 -6.187 1.00 0.35 82 PRO A O 8
ATOM 13706 N N . ASN A 1 49 ? 13.934 5.151 -5.452 1.00 0.35 83 ASN A N 8
ATOM 13707 C CA . ASN A 1 49 ? 13.261 5.826 -4.336 1.00 0.37 83 ASN A CA 8
ATOM 13708 C C . ASN A 1 49 ? 12.011 6.564 -4.798 1.00 0.33 83 ASN A C 8
ATOM 13709 O O . ASN A 1 49 ? 11.016 6.613 -4.083 1.00 0.34 83 ASN A O 8
ATOM 13720 N N . THR A 1 50 ? 12.068 7.124 -6.000 1.00 0.35 84 THR A N 8
ATOM 13721 C CA . THR A 1 50 ? 10.948 7.868 -6.556 1.00 0.39 84 THR A CA 8
ATOM 13722 C C . THR A 1 50 ? 9.716 6.965 -6.725 1.00 0.32 84 THR A C 8
ATOM 13723 O O . THR A 1 50 ? 8.601 7.340 -6.351 1.00 0.33 84 THR A O 8
ATOM 13734 N N . VAL A 1 51 ? 9.932 5.764 -7.261 1.00 0.30 85 VAL A N 8
ATOM 13735 C CA . VAL A 1 51 ? 8.849 4.806 -7.459 1.00 0.28 85 VAL A CA 8
ATOM 13736 C C . VAL A 1 51 ? 8.418 4.209 -6.122 1.00 0.22 85 VAL A C 8
ATOM 13737 O O . VAL A 1 51 ? 7.233 4.012 -5.871 1.00 0.20 85 VAL A O 8
ATOM 13750 N N . LEU A 1 52 ? 9.387 3.940 -5.261 1.00 0.24 86 LEU A N 8
ATOM 13751 C CA . LEU A 1 52 ? 9.100 3.432 -3.925 1.00 0.25 86 LEU A CA 8
ATOM 13752 C C . LEU A 1 52 ? 8.229 4.416 -3.154 1.00 0.21 86 LEU A C 8
ATOM 13753 O O . LEU A 1 52 ? 7.212 4.036 -2.574 1.00 0.23 86 LEU A O 8
ATOM 13769 N N . GLY A 1 53 ? 8.634 5.680 -3.171 1.00 0.21 87 GLY A N 8
ATOM 13770 C CA . GLY A 1 53 ? 7.903 6.718 -2.471 1.00 0.22 87 GLY A CA 8
ATOM 13771 C C . GLY A 1 53 ? 6.501 6.899 -3.009 1.00 0.21 87 GLY A C 8
ATOM 13772 O O . GLY A 1 53 ? 5.553 7.068 -2.244 1.00 0.23 87 GLY A O 8
ATOM 13776 N N . LYS A 1 54 ? 6.350 6.853 -4.330 1.00 0.22 88 LYS A N 8
ATOM 13777 C CA . LYS A 1 54 ? 5.034 7.040 -4.928 1.00 0.29 88 LYS A CA 8
ATOM 13778 C C . LYS A 1 54 ? 4.116 5.872 -4.555 1.00 0.22 88 LYS A C 8
ATOM 13779 O O . LYS A 1 54 ? 2.942 6.076 -4.251 1.00 0.24 88 LYS A O 8
ATOM 13798 N N . ILE A 1 55 ? 4.668 4.657 -4.528 1.00 0.20 89 ILE A N 8
ATOM 13799 C CA . ILE A 1 55 ? 3.900 3.479 -4.147 1.00 0.20 89 ILE A CA 8
ATOM 13800 C C . ILE A 1 55 ? 3.490 3.573 -2.685 1.00 0.19 89 ILE A C 8
ATOM 13801 O O . ILE A 1 55 ? 2.371 3.222 -2.324 1.00 0.21 89 ILE A O 8
ATOM 13817 N N . TRP A 1 56 ? 4.396 4.067 -1.851 1.00 0.19 90 TRP A N 8
ATOM 13818 C CA . TRP A 1 56 ? 4.112 4.256 -0.439 1.00 0.22 90 TRP A CA 8
ATOM 13819 C C . TRP A 1 56 ? 2.975 5.259 -0.253 1.00 0.24 90 TRP A C 8
ATOM 13820 O O . TRP A 1 56 ? 1.990 4.978 0.423 1.00 0.28 90 TRP A O 8
ATOM 13841 N N . LYS A 1 57 ? 3.112 6.418 -0.887 1.00 0.24 91 LYS A N 8
ATOM 13842 C CA . LYS A 1 57 ? 2.138 7.499 -0.748 1.00 0.30 91 LYS A CA 8
ATOM 13843 C C . LYS A 1 57 ? 0.785 7.141 -1.370 1.00 0.29 91 LYS A C 8
ATOM 13844 O O . LYS A 1 57 ? -0.200 7.853 -1.175 1.00 0.36 91 LYS A O 8
ATOM 13863 N N . LEU A 1 58 ? 0.746 6.065 -2.147 1.00 0.27 92 LEU A N 8
ATOM 13864 C CA . LEU A 1 58 ? -0.516 5.562 -2.686 1.00 0.32 92 LEU A CA 8
ATOM 13865 C C . LEU A 1 58 ? -1.105 4.480 -1.791 1.00 0.30 92 LEU A C 8
ATOM 13866 O O . LEU A 1 58 ? -2.283 4.520 -1.436 1.00 0.43 92 LEU A O 8
ATOM 13882 N N . ALA A 1 59 ? -0.270 3.507 -1.443 1.00 0.22 93 ALA A N 8
ATOM 13883 C CA . ALA A 1 59 ? -0.714 2.332 -0.710 1.00 0.21 93 ALA A CA 8
ATOM 13884 C C . ALA A 1 59 ? -1.035 2.661 0.737 1.00 0.19 93 ALA A C 8
ATOM 13885 O O . ALA A 1 59 ? -1.923 2.052 1.336 1.00 0.30 93 ALA A O 8
ATOM 13892 N N . ASP A 1 60 ? -0.317 3.621 1.299 1.00 0.18 94 ASP A N 8
ATOM 13893 C CA . ASP A 1 60 ? -0.536 3.992 2.693 1.00 0.18 94 ASP A CA 8
ATOM 13894 C C . ASP A 1 60 ? -1.615 5.060 2.780 1.00 0.33 94 ASP A C 8
ATOM 13895 O O . ASP A 1 60 ? -1.333 6.260 2.824 1.00 0.45 94 ASP A O 8
ATOM 13904 N N . VAL A 1 61 ? -2.860 4.606 2.777 1.00 0.51 95 VAL A N 8
ATOM 13905 C CA . VAL A 1 61 ? -4.007 5.500 2.806 1.00 0.71 95 VAL A CA 8
ATOM 13906 C C . VAL A 1 61 ? -4.142 6.188 4.152 1.00 0.72 95 VAL A C 8
ATOM 13907 O O . VAL A 1 61 ? -4.662 7.303 4.232 1.00 0.80 95 VAL A O 8
ATOM 13920 N N . ASP A 1 62 ? -3.682 5.529 5.209 1.00 0.70 96 ASP A N 8
ATOM 13921 C CA . ASP A 1 62 ? -3.755 6.107 6.543 1.00 0.78 96 ASP A CA 8
ATOM 13922 C C . ASP A 1 62 ? -2.720 7.201 6.698 1.00 0.75 96 ASP A C 8
ATOM 13923 O O . ASP A 1 62 ? -2.845 8.062 7.572 1.00 0.88 96 ASP A O 8
ATOM 13932 N N . LYS A 1 63 ? -1.706 7.167 5.829 1.00 0.66 97 LYS A N 8
ATOM 13933 C CA . LYS A 1 63 ? -0.635 8.163 5.827 1.00 0.70 97 LYS A CA 8
ATOM 13934 C C . LYS A 1 63 ? 0.054 8.156 7.184 1.00 0.70 97 LYS A C 8
ATOM 13935 O O . LYS A 1 63 ? 0.643 9.146 7.620 1.00 0.86 97 LYS A O 8
ATOM 13954 N N . ASP A 1 64 ? 0.003 6.990 7.818 1.00 0.56 98 ASP A N 8
ATOM 13955 C CA . ASP A 1 64 ? 0.403 6.829 9.203 1.00 0.59 98 ASP A CA 8
ATOM 13956 C C . ASP A 1 64 ? 1.816 6.279 9.311 1.00 0.45 98 ASP A C 8
ATOM 13957 O O . ASP A 1 64 ? 2.271 5.924 10.400 1.00 0.46 98 ASP A O 8
ATOM 13966 N N . GLY A 1 65 ? 2.512 6.229 8.177 1.00 0.39 99 GLY A N 8
ATOM 13967 C CA . GLY A 1 65 ? 3.878 5.732 8.160 1.00 0.38 99 GLY A CA 8
ATOM 13968 C C . GLY A 1 65 ? 3.935 4.257 8.480 1.00 0.29 99 GLY A C 8
ATOM 13969 O O . GLY A 1 65 ? 5.009 3.682 8.676 1.00 0.39 99 GLY A O 8
ATOM 13973 N N . LEU A 1 66 ? 2.763 3.650 8.525 1.00 0.28 100 LEU A N 8
ATOM 13974 C CA . LEU A 1 66 ? 2.620 2.263 8.899 1.00 0.33 100 LEU A CA 8
ATOM 13975 C C . LEU A 1 66 ? 1.753 1.542 7.893 1.00 0.29 100 LEU A C 8
ATOM 13976 O O . LEU A 1 66 ? 0.723 2.066 7.464 1.00 0.39 100 LEU A O 8
ATOM 13992 N N . LEU A 1 67 ? 2.165 0.346 7.518 1.00 0.28 101 LEU A N 8
ATOM 13993 C CA . LEU A 1 67 ? 1.403 -0.448 6.577 1.00 0.27 101 LEU A CA 8
ATOM 13994 C C . LEU A 1 67 ? 0.697 -1.584 7.293 1.00 0.27 101 LEU A C 8
ATOM 13995 O O . LEU A 1 67 ? 1.338 -2.479 7.844 1.00 0.31 101 LEU A O 8
ATOM 14011 N N . ASP A 1 68 ? -0.621 -1.511 7.331 1.00 0.28 102 ASP A N 8
ATOM 14012 C CA . ASP A 1 68 ? -1.439 -2.622 7.798 1.00 0.33 102 ASP A CA 8
ATOM 14013 C C . ASP A 1 68 ? -1.465 -3.714 6.741 1.00 0.26 102 ASP A C 8
ATOM 14014 O O . ASP A 1 68 ? -0.843 -3.573 5.686 1.00 0.24 102 ASP A O 8
ATOM 14023 N N . ASP A 1 69 ? -2.206 -4.779 7.010 1.00 0.32 103 ASP A N 8
ATOM 14024 C CA . ASP A 1 69 ? -2.296 -5.908 6.086 1.00 0.35 103 ASP A CA 8
ATOM 14025 C C . ASP A 1 69 ? -2.781 -5.435 4.714 1.00 0.26 103 ASP A C 8
ATOM 14026 O O . ASP A 1 69 ? -2.221 -5.801 3.680 1.00 0.24 103 ASP A O 8
ATOM 14035 N N . GLU A 1 70 ? -3.782 -4.560 4.717 1.00 0.26 104 GLU A N 8
ATOM 14036 C CA . GLU A 1 70 ? -4.340 -4.035 3.477 1.00 0.25 104 GLU A CA 8
ATOM 14037 C C . GLU A 1 70 ? -3.316 -3.176 2.739 1.00 0.22 104 GLU A C 8
ATOM 14038 O O . GLU A 1 70 ? -3.003 -3.422 1.573 1.00 0.29 104 GLU A O 8
ATOM 14050 N N . GLU A 1 71 ? -2.784 -2.177 3.433 1.00 0.18 105 GLU A N 8
ATOM 14051 C CA . GLU A 1 71 ? -1.873 -1.219 2.821 1.00 0.18 105 GLU A CA 8
ATOM 14052 C C . GLU A 1 71 ? -0.625 -1.914 2.274 1.00 0.17 105 GLU A C 8
ATOM 14053 O O . GLU A 1 71 ? -0.141 -1.578 1.193 1.00 0.17 105 GLU A O 8
ATOM 14065 N N . PHE A 1 72 ? -0.124 -2.899 3.009 1.00 0.17 106 PHE A N 8
ATOM 14066 C CA . PHE A 1 72 ? 1.077 -3.615 2.604 1.00 0.18 106 PHE A CA 8
ATOM 14067 C C . PHE A 1 72 ? 0.782 -4.565 1.445 1.00 0.18 106 PHE A C 8
ATOM 14068 O O . PHE A 1 72 ? 1.663 -4.871 0.637 1.00 0.21 106 PHE A O 8
ATOM 14085 N N . ALA A 1 73 ? -0.466 -4.996 1.335 1.00 0.19 107 ALA A N 8
ATOM 14086 C CA . ALA A 1 73 ? -0.847 -5.928 0.290 1.00 0.24 107 ALA A CA 8
ATOM 14087 C C . ALA A 1 73 ? -0.959 -5.170 -1.012 1.00 0.23 107 ALA A C 8
ATOM 14088 O O . ALA A 1 73 ? -0.493 -5.610 -2.063 1.00 0.25 107 ALA A O 8
ATOM 14095 N N . LEU A 1 74 ? -1.555 -4.002 -0.916 1.00 0.24 108 LEU A N 8
ATOM 14096 C CA . LEU A 1 74 ? -1.635 -3.095 -2.037 1.00 0.28 108 LEU A CA 8
ATOM 14097 C C . LEU A 1 74 ? -0.227 -2.649 -2.447 1.00 0.23 108 LEU A C 8
ATOM 14098 O O . LEU A 1 74 ? 0.072 -2.523 -3.639 1.00 0.23 108 LEU A O 8
ATOM 14114 N N . ALA A 1 75 ? 0.638 -2.446 -1.454 1.00 0.23 109 ALA A N 8
ATOM 14115 C CA . ALA A 1 75 ? 2.033 -2.088 -1.704 1.00 0.24 109 ALA A CA 8
ATOM 14116 C C . ALA A 1 75 ? 2.712 -3.126 -2.583 1.00 0.23 109 ALA A C 8
ATOM 14117 O O . ALA A 1 75 ? 3.225 -2.803 -3.652 1.00 0.24 109 ALA A O 8
ATOM 14124 N N . ASN A 1 76 ? 2.693 -4.382 -2.137 1.00 0.24 110 ASN A N 8
ATOM 14125 C CA . ASN A 1 76 ? 3.333 -5.470 -2.880 1.00 0.26 110 ASN A CA 8
ATOM 14126 C C . ASN A 1 76 ? 2.685 -5.663 -4.241 1.00 0.25 110 ASN A C 8
ATOM 14127 O O . ASN A 1 76 ? 3.348 -6.054 -5.201 1.00 0.26 110 ASN A O 8
ATOM 14138 N N . HIS A 1 77 ? 1.395 -5.379 -4.326 1.00 0.24 111 HIS A N 8
ATOM 14139 C CA . HIS A 1 77 ? 0.676 -5.517 -5.581 1.00 0.26 111 HIS A CA 8
ATOM 14140 C C . HIS A 1 77 ? 1.180 -4.492 -6.597 1.00 0.24 111 HIS A C 8
ATOM 14141 O O . HIS A 1 77 ? 1.340 -4.812 -7.770 1.00 0.27 111 HIS A O 8
ATOM 14156 N N . LEU A 1 78 ? 1.428 -3.266 -6.138 1.00 0.24 112 LEU A N 8
ATOM 14157 C CA . LEU A 1 78 ? 1.987 -2.220 -6.997 1.00 0.23 112 LEU A CA 8
ATOM 14158 C C . LEU A 1 78 ? 3.442 -2.533 -7.322 1.00 0.24 112 LEU A C 8
ATOM 14159 O O . LEU A 1 78 ? 3.900 -2.335 -8.447 1.00 0.27 112 LEU A O 8
ATOM 14175 N N . ILE A 1 79 ? 4.151 -3.035 -6.322 1.00 0.28 113 ILE A N 8
ATOM 14176 C CA . ILE A 1 79 ? 5.541 -3.445 -6.489 1.00 0.32 113 ILE A CA 8
ATOM 14177 C C . ILE A 1 79 ? 5.681 -4.479 -7.604 1.00 0.35 113 ILE A C 8
ATOM 14178 O O . ILE A 1 79 ? 6.459 -4.297 -8.541 1.00 0.38 113 ILE A O 8
ATOM 14194 N N . LYS A 1 80 ? 4.909 -5.554 -7.509 1.00 0.38 114 LYS A N 8
ATOM 14195 C CA . LYS A 1 80 ? 5.028 -6.639 -8.461 1.00 0.46 114 LYS A CA 8
ATOM 14196 C C . LYS A 1 80 ? 4.372 -6.277 -9.788 1.00 0.45 114 LYS A C 8
ATOM 14197 O O . LYS A 1 80 ? 4.746 -6.810 -10.829 1.00 0.49 114 LYS A O 8
ATOM 14216 N N . VAL A 1 81 ? 3.403 -5.364 -9.764 1.00 0.43 115 VAL A N 8
ATOM 14217 C CA . VAL A 1 81 ? 2.738 -4.959 -10.992 1.00 0.46 115 VAL A CA 8
ATOM 14218 C C . VAL A 1 81 ? 3.722 -4.177 -11.864 1.00 0.43 115 VAL A C 8
ATOM 14219 O O . VAL A 1 81 ? 3.762 -4.353 -13.083 1.00 0.48 115 VAL A O 8
ATOM 14232 N N . LYS A 1 82 ? 4.543 -3.346 -11.223 1.00 0.40 116 LYS A N 8
ATOM 14233 C CA . LYS A 1 82 ? 5.620 -2.662 -11.901 1.00 0.41 116 LYS A CA 8
ATOM 14234 C C . LYS A 1 82 ? 6.667 -3.668 -12.369 1.00 0.47 116 LYS A C 8
ATOM 14235 O O . LYS A 1 82 ? 7.209 -3.551 -13.466 1.00 0.54 116 LYS A O 8
ATOM 14254 N N . LEU A 1 83 ? 6.933 -4.662 -11.528 1.00 0.47 117 LEU A N 8
ATOM 14255 C CA . LEU A 1 83 ? 7.912 -5.695 -11.836 1.00 0.57 117 LEU A CA 8
ATOM 14256 C C . LEU A 1 83 ? 7.511 -6.480 -13.084 1.00 0.64 117 LEU A C 8
ATOM 14257 O O . LEU A 1 83 ? 8.353 -6.815 -13.914 1.00 0.75 117 LEU A O 8
ATOM 14273 N N . GLU A 1 84 ? 6.216 -6.764 -13.215 1.00 0.61 118 GLU A N 8
ATOM 14274 C CA . GLU A 1 84 ? 5.700 -7.475 -14.382 1.00 0.69 118 GLU A CA 8
ATOM 14275 C C . GLU A 1 84 ? 5.729 -6.582 -15.627 1.00 0.70 118 GLU A C 8
ATOM 14276 O O . GLU A 1 84 ? 5.487 -7.046 -16.743 1.00 0.85 118 GLU A O 8
ATOM 14288 N N . GLY A 1 85 ? 6.012 -5.299 -15.430 1.00 0.60 119 GLY A N 8
ATOM 14289 C CA . GLY A 1 85 ? 6.133 -4.389 -16.552 1.00 0.62 119 GLY A CA 8
ATOM 14290 C C . GLY A 1 85 ? 4.878 -3.575 -16.778 1.00 0.65 119 GLY A C 8
ATOM 14291 O O . GLY A 1 85 ? 4.654 -3.063 -17.877 1.00 0.68 119 GLY A O 8
ATOM 14295 N N . HIS A 1 86 ? 4.049 -3.457 -15.754 1.00 0.70 120 HIS A N 8
ATOM 14296 C CA . HIS A 1 86 ? 2.836 -2.666 -15.864 1.00 0.78 120 HIS A CA 8
ATOM 14297 C C . HIS A 1 86 ? 3.067 -1.302 -15.239 1.00 0.75 120 HIS A C 8
ATOM 14298 O O . HIS A 1 86 ? 3.396 -1.202 -14.054 1.00 0.92 120 HIS A O 8
ATOM 14313 N N . GLU A 1 87 ? 2.896 -0.258 -16.027 1.00 0.78 121 GLU A N 8
ATOM 14314 C CA . GLU A 1 87 ? 3.149 1.088 -15.555 1.00 0.84 121 GLU A CA 8
ATOM 14315 C C . GLU A 1 87 ? 1.960 1.603 -14.758 1.00 0.84 121 GLU A C 8
ATOM 14316 O O . GLU A 1 87 ? 0.939 1.999 -15.327 1.00 0.98 121 GLU A O 8
ATOM 14328 N N . LEU A 1 88 ? 2.083 1.556 -13.436 1.00 0.88 122 LEU A N 8
ATOM 14329 C CA . LEU A 1 88 ? 1.047 2.067 -12.555 1.00 0.89 122 LEU A CA 8
ATOM 14330 C C . LEU A 1 88 ? 0.846 3.559 -12.804 1.00 0.96 122 LEU A C 8
ATOM 14331 O O . LEU A 1 88 ? 1.811 4.316 -12.909 1.00 1.08 122 LEU A O 8
ATOM 14347 N N . PRO A 1 89 ? -0.418 3.996 -12.926 1.00 1.00 123 PRO A N 8
ATOM 14348 C CA . PRO A 1 89 ? -0.754 5.374 -13.315 1.00 1.15 123 PRO A CA 8
ATOM 14349 C C . PRO A 1 89 ? -0.500 6.397 -12.214 1.00 1.04 123 PRO A C 8
ATOM 14350 O O . PRO A 1 89 ? -0.821 7.575 -12.376 1.00 1.16 123 PRO A O 8
ATOM 14361 N N . ALA A 1 90 ? 0.076 5.940 -11.101 1.00 0.88 124 ALA A N 8
ATOM 14362 C CA . ALA A 1 90 ? 0.339 6.792 -9.941 1.00 0.86 124 ALA A CA 8
ATOM 14363 C C . ALA A 1 90 ? -0.964 7.311 -9.342 1.00 0.82 124 ALA A C 8
ATOM 14364 O O . ALA A 1 90 ? -1.001 8.374 -8.719 1.00 0.88 124 ALA A O 8
ATOM 14371 N N . ASP A 1 91 ? -2.031 6.544 -9.522 1.00 0.82 125 ASP A N 8
ATOM 14372 C CA . ASP A 1 91 ? -3.328 6.909 -8.977 1.00 0.84 125 ASP A CA 8
ATOM 14373 C C . ASP A 1 91 ? -3.778 5.874 -7.988 1.00 0.83 125 ASP A C 8
ATOM 14374 O O . ASP A 1 91 ? -3.257 4.759 -7.952 1.00 0.85 125 ASP A O 8
ATOM 14383 N N . LEU A 1 92 ? -4.744 6.248 -7.196 1.00 0.84 126 LEU A N 8
ATOM 14384 C CA . LEU A 1 92 ? -5.429 5.292 -6.360 1.00 0.85 126 LEU A CA 8
ATOM 14385 C C . LEU A 1 92 ? -6.928 5.398 -6.606 1.00 0.82 126 LEU A C 8
ATOM 14386 O O . LEU A 1 92 ? -7.629 6.138 -5.913 1.00 0.86 126 LEU A O 8
ATOM 14402 N N . PRO A 1 93 ? -7.428 4.691 -7.628 1.00 0.79 127 PRO A N 8
ATOM 14403 C CA . PRO A 1 93 ? -8.861 4.611 -7.890 1.00 0.78 127 PRO A CA 8
ATOM 14404 C C . PRO A 1 93 ? -9.608 3.950 -6.734 1.00 0.79 127 PRO A C 8
ATOM 14405 O O . PRO A 1 93 ? -9.083 3.052 -6.074 1.00 0.81 127 PRO A O 8
ATOM 14416 N N . PRO A 1 94 ? -10.846 4.405 -6.473 1.00 0.82 128 PRO A N 8
ATOM 14417 C CA . PRO A 1 94 ? -11.659 3.941 -5.338 1.00 0.89 128 PRO A CA 8
ATOM 14418 C C . PRO A 1 94 ? -11.706 2.420 -5.178 1.00 0.92 128 PRO A C 8
ATOM 14419 O O . PRO A 1 94 ? -11.784 1.915 -4.060 1.00 1.00 128 PRO A O 8
ATOM 14430 N N . HIS A 1 95 ? -11.642 1.688 -6.287 1.00 0.90 129 HIS A N 8
ATOM 14431 C CA . HIS A 1 95 ? -11.746 0.226 -6.238 1.00 0.96 129 HIS A CA 8
ATOM 14432 C C . HIS A 1 95 ? -10.418 -0.431 -5.863 1.00 0.95 129 HIS A C 8
ATOM 14433 O O . HIS A 1 95 ? -10.304 -1.657 -5.860 1.00 1.02 129 HIS A O 8
ATOM 14448 N N . LEU A 1 96 ? -9.416 0.380 -5.565 1.00 0.89 130 LEU A N 8
ATOM 14449 C CA . LEU A 1 96 ? -8.130 -0.136 -5.118 1.00 0.92 130 LEU A CA 8
ATOM 14450 C C . LEU A 1 96 ? -7.831 0.298 -3.689 1.00 0.93 130 LEU A C 8
ATOM 14451 O O . LEU A 1 96 ? -6.879 -0.185 -3.073 1.00 1.06 130 LEU A O 8
ATOM 14467 N N . VAL A 1 97 ? -8.656 1.199 -3.163 1.00 0.90 131 VAL A N 8
ATOM 14468 C CA . VAL A 1 97 ? -8.443 1.756 -1.833 1.00 0.95 131 VAL A CA 8
ATOM 14469 C C . VAL A 1 97 ? -8.594 0.684 -0.756 1.00 1.00 131 VAL A C 8
ATOM 14470 O O . VAL A 1 97 ? -9.637 0.035 -0.661 1.00 1.11 131 VAL A O 8
ATOM 14483 N N . PRO A 1 98 ? -7.539 0.474 0.049 1.00 1.06 132 PRO A N 8
ATOM 14484 C CA . PRO A 1 98 ? -7.564 -0.484 1.156 1.00 1.23 132 PRO A CA 8
ATOM 14485 C C . PRO A 1 98 ? -8.676 -0.178 2.164 1.00 1.32 132 PRO A C 8
ATOM 14486 O O . PRO A 1 98 ? -8.916 0.986 2.498 1.00 1.30 132 PRO A O 8
ATOM 14497 N N . PRO A 1 99 ? -9.357 -1.219 2.679 1.00 1.52 133 PRO A N 8
ATOM 14498 C CA . PRO A 1 99 ? -10.474 -1.066 3.628 1.00 1.77 133 PRO A CA 8
ATOM 14499 C C . PRO A 1 99 ? -10.069 -0.432 4.963 1.00 1.82 133 PRO A C 8
ATOM 14500 O O . PRO A 1 99 ? -10.897 -0.288 5.861 1.00 2.01 133 PRO A O 8
ATOM 14511 N N . SER A 1 100 ? -8.805 -0.043 5.087 1.00 1.74 134 SER A N 8
ATOM 14512 C CA . SER A 1 100 ? -8.308 0.560 6.316 1.00 1.88 134 SER A CA 8
ATOM 14513 C C . SER A 1 100 ? -8.857 1.976 6.482 1.00 1.70 134 SER A C 8
ATOM 14514 O O . SER A 1 100 ? -9.140 2.416 7.595 1.00 1.80 134 SER A O 8
ATOM 14522 N N . LYS A 1 101 ? -9.050 2.668 5.369 1.00 1.54 135 LYS A N 8
ATOM 14523 C CA . LYS A 1 101 ? -9.415 4.077 5.410 1.00 1.51 135 LYS A CA 8
ATOM 14524 C C . LYS A 1 101 ? -10.931 4.268 5.385 1.00 1.68 135 LYS A C 8
ATOM 14525 O O . LYS A 1 101 ? -11.418 5.376 5.157 1.00 1.78 135 LYS A O 8
ATOM 14544 N N . ARG A 1 102 ? -11.683 3.199 5.622 1.00 1.84 136 ARG A N 8
ATOM 14545 C CA . ARG A 1 102 ? -13.139 3.298 5.642 1.00 2.11 136 ARG A CA 8
ATOM 14546 C C . ARG A 1 102 ? -13.598 3.958 6.937 1.00 2.38 136 ARG A C 8
ATOM 14547 O O . ARG A 1 102 ? -13.455 3.387 8.016 1.00 2.59 136 ARG A O 8
ATOM 14568 N N . ARG A 1 103 ? -14.134 5.166 6.825 1.00 2.52 137 ARG A N 8
ATOM 14569 C CA . ARG A 1 103 ? -14.553 5.920 7.999 1.00 2.92 137 ARG A CA 8
ATOM 14570 C C . ARG A 1 103 ? -16.006 5.638 8.340 1.00 3.35 137 ARG A C 8
ATOM 14571 O O . ARG A 1 103 ? -16.825 5.366 7.461 1.00 3.45 137 ARG A O 8
ATOM 14592 N N . HIS A 1 104 ? -16.317 5.708 9.623 1.00 3.83 138 HIS A N 8
ATOM 14593 C CA . HIS A 1 104 ? -17.689 5.610 10.087 1.00 4.40 138 HIS A CA 8
ATOM 14594 C C . HIS A 1 104 ? -17.985 6.798 10.993 1.00 4.88 138 HIS A C 8
ATOM 14595 O O . HIS A 1 104 ? -17.578 6.822 12.157 1.00 5.25 138 HIS A O 8
ATOM 14610 N N . GLU A 1 105 ? -18.651 7.793 10.446 1.00 5.07 139 GLU A N 8
ATOM 14611 C CA . GLU A 1 105 ? -18.944 9.006 11.182 1.00 5.70 139 GLU A CA 8
ATOM 14612 C C . GLU A 1 105 ? -20.451 9.206 11.296 1.00 6.29 139 GLU A C 8
ATOM 14613 O O . GLU A 1 105 ? -21.120 9.312 10.246 1.00 6.65 139 GLU A O 8
ATOM 14626 N N . PHE B 2 1 ? 10.403 18.929 17.077 1.00 8.10 143 PHE B N 8
ATOM 14627 C CA . PHE B 2 1 ? 11.798 18.698 16.640 1.00 8.03 143 PHE B CA 8
ATOM 14628 C C . PHE B 2 1 ? 11.834 18.102 15.245 1.00 7.44 143 PHE B C 8
ATOM 14629 O O . PHE B 2 1 ? 11.333 17.000 15.015 1.00 7.60 143 PHE B O 8
ATOM 14648 N N . ASN B 2 2 ? 12.418 18.861 14.321 1.00 7.01 144 ASN B N 8
ATOM 14649 C CA . ASN B 2 2 ? 12.621 18.428 12.940 1.00 6.70 144 ASN B CA 8
ATOM 14650 C C . ASN B 2 2 ? 11.296 18.332 12.190 1.00 5.91 144 ASN B C 8
ATOM 14651 O O . ASN B 2 2 ? 10.264 18.815 12.663 1.00 6.06 144 ASN B O 8
ATOM 14662 N N . TYR B 2 3 ? 11.337 17.730 11.012 1.00 5.34 145 TYR B N 8
ATOM 14663 C CA . TYR B 2 3 ? 10.161 17.594 10.167 1.00 4.71 145 TYR B CA 8
ATOM 14664 C C . TYR B 2 3 ? 9.492 16.246 10.389 1.00 4.07 145 TYR B C 8
ATOM 14665 O O . TYR B 2 3 ? 10.159 15.245 10.684 1.00 4.28 145 TYR B O 8
ATOM 14683 N N . GLU B 2 4 ? 8.177 16.230 10.265 1.00 3.73 146 GLU B N 8
ATOM 14684 C CA . GLU B 2 4 ? 7.407 15.011 10.414 1.00 3.42 146 GLU B CA 8
ATOM 14685 C C . GLU B 2 4 ? 7.382 14.247 9.096 1.00 3.05 146 GLU B C 8
ATOM 14686 O O . GLU B 2 4 ? 6.659 14.613 8.164 1.00 3.46 146 GLU B O 8
ATOM 14698 N N . SER B 2 5 ? 8.188 13.203 9.010 1.00 2.73 147 SER B N 8
ATOM 14699 C CA . SER B 2 5 ? 8.262 12.404 7.800 1.00 2.56 147 SER B CA 8
ATOM 14700 C C . SER B 2 5 ? 7.415 11.151 7.952 1.00 1.90 147 SER B C 8
ATOM 14701 O O . SER B 2 5 ? 7.312 10.590 9.043 1.00 2.33 147 SER B O 8
ATOM 14709 N N . THR B 2 6 ? 6.799 10.727 6.860 1.00 1.20 148 THR B N 8
ATOM 14710 C CA . THR B 2 6 ? 5.981 9.530 6.861 1.00 1.00 148 THR B CA 8
ATOM 14711 C C . THR B 2 6 ? 6.472 8.566 5.778 1.00 0.81 148 THR B C 8
ATOM 14712 O O . THR B 2 6 ? 6.036 7.421 5.704 1.00 1.25 148 THR B O 8
ATOM 14723 N N . ASP B 2 7 ? 7.414 9.035 4.965 1.00 0.45 149 ASP B N 8
ATOM 14724 C CA . ASP B 2 7 ? 7.920 8.259 3.841 1.00 0.42 149 ASP B CA 8
ATOM 14725 C C . ASP B 2 7 ? 9.414 7.980 4.016 1.00 0.31 149 ASP B C 8
ATOM 14726 O O . ASP B 2 7 ? 10.236 8.899 4.049 1.00 0.30 149 ASP B O 8
ATOM 14735 N N . PRO B 2 8 ? 9.783 6.699 4.122 1.00 0.31 150 PRO B N 8
ATOM 14736 C CA . PRO B 2 8 ? 11.158 6.275 4.408 1.00 0.29 150 PRO B CA 8
ATOM 14737 C C . PRO B 2 8 ? 12.111 6.419 3.216 1.00 0.29 150 PRO B C 8
ATOM 14738 O O . PRO B 2 8 ? 13.304 6.122 3.333 1.00 0.34 150 PRO B O 8
ATOM 14749 N N . PHE B 2 9 ? 11.599 6.858 2.075 1.00 0.31 151 PHE B N 8
ATOM 14750 C CA . PHE B 2 9 ? 12.407 6.929 0.864 1.00 0.39 151 PHE B CA 8
ATOM 14751 C C . PHE B 2 9 ? 12.789 8.371 0.553 1.00 0.46 151 PHE B C 8
ATOM 14752 O O . PHE B 2 9 ? 13.810 8.630 -0.084 1.00 0.56 151 PHE B O 8
ATOM 14769 N N . THR B 2 10 ? 11.977 9.307 1.030 1.00 0.53 152 THR B N 8
ATOM 14770 C CA . THR B 2 10 ? 12.195 10.726 0.773 1.00 0.65 152 THR B CA 8
ATOM 14771 C C . THR B 2 10 ? 13.268 11.312 1.695 1.00 1.20 152 THR B C 8
ATOM 14772 O O . THR B 2 10 ? 13.341 12.526 1.891 1.00 1.89 152 THR B O 8
ATOM 14783 N N . ALA B 2 11 ? 14.121 10.443 2.227 1.00 1.65 153 ALA B N 8
ATOM 14784 C CA . ALA B 2 11 ? 15.222 10.864 3.084 1.00 2.19 153 ALA B CA 8
ATOM 14785 C C . ALA B 2 11 ? 16.398 11.364 2.249 1.00 2.66 153 ALA B C 8
ATOM 14786 O O . ALA B 2 11 ? 17.396 11.851 2.784 1.00 3.11 153 ALA B O 8
ATOM 14793 N N . LYS B 2 12 ? 16.282 11.223 0.936 1.00 3.24 154 LYS B N 8
ATOM 14794 C CA . LYS B 2 12 ? 17.299 11.707 0.018 1.00 4.19 154 LYS B CA 8
ATOM 14795 C C . LYS B 2 12 ? 16.910 13.077 -0.520 1.00 5.08 154 LYS B C 8
ATOM 14796 O O . LYS B 2 12 ? 17.553 14.074 -0.134 1.00 5.70 154 LYS B O 8
ATOM 14817 N N . GLY A 1 1 ? -34.779 4.314 -14.792 1.00 10.47 35 GLY A N 9
ATOM 14818 C CA . GLY A 1 1 ? -34.081 5.360 -14.008 1.00 10.20 35 GLY A CA 9
ATOM 14819 C C . GLY A 1 1 ? -32.703 5.651 -14.567 1.00 9.66 35 GLY A C 9
ATOM 14820 O O . GLY A 1 1 ? -32.400 5.261 -15.698 1.00 9.43 35 GLY A O 9
ATOM 14826 N N . PRO A 1 2 ? -31.843 6.343 -13.802 1.00 9.71 36 PRO A N 9
ATOM 14827 C CA . PRO A 1 2 ? -30.491 6.697 -14.233 1.00 9.54 36 PRO A CA 9
ATOM 14828 C C . PRO A 1 2 ? -29.511 5.530 -14.091 1.00 8.72 36 PRO A C 9
ATOM 14829 O O . PRO A 1 2 ? -29.916 4.371 -13.987 1.00 8.72 36 PRO A O 9
ATOM 14840 N N . LEU A 1 3 ? -28.222 5.847 -14.104 1.00 8.27 37 LEU A N 9
ATOM 14841 C CA . LEU A 1 3 ? -27.180 4.843 -13.958 1.00 7.70 37 LEU A CA 9
ATOM 14842 C C . LEU A 1 3 ? -26.777 4.732 -12.493 1.00 6.80 37 LEU A C 9
ATOM 14843 O O . LEU A 1 3 ? -26.825 5.717 -11.755 1.00 6.86 37 LEU A O 9
ATOM 14859 N N . GLY A 1 4 ? -26.392 3.537 -12.072 1.00 6.24 38 GLY A N 9
ATOM 14860 C CA . GLY A 1 4 ? -26.016 3.337 -10.691 1.00 5.56 38 GLY A CA 9
ATOM 14861 C C . GLY A 1 4 ? -25.570 1.915 -10.410 1.00 5.01 38 GLY A C 9
ATOM 14862 O O . GLY A 1 4 ? -26.335 0.969 -10.604 1.00 5.18 38 GLY A O 9
ATOM 14866 N N . SER A 1 5 ? -24.325 1.764 -9.974 1.00 4.73 39 SER A N 9
ATOM 14867 C CA . SER A 1 5 ? -23.779 0.457 -9.619 1.00 4.60 39 SER A CA 9
ATOM 14868 C C . SER A 1 5 ? -22.635 0.620 -8.625 1.00 4.02 39 SER A C 9
ATOM 14869 O O . SER A 1 5 ? -21.537 1.041 -9.000 1.00 4.46 39 SER A O 9
ATOM 14877 N N . ASP A 1 6 ? -22.892 0.324 -7.356 1.00 3.29 40 ASP A N 9
ATOM 14878 C CA . ASP A 1 6 ? -21.841 0.374 -6.351 1.00 2.92 40 ASP A CA 9
ATOM 14879 C C . ASP A 1 6 ? -21.316 -1.030 -6.062 1.00 2.66 40 ASP A C 9
ATOM 14880 O O . ASP A 1 6 ? -21.839 -1.765 -5.224 1.00 2.56 40 ASP A O 9
ATOM 14889 N N . ASP A 1 7 ? -20.275 -1.396 -6.789 1.00 2.83 41 ASP A N 9
ATOM 14890 C CA . ASP A 1 7 ? -19.638 -2.690 -6.634 1.00 2.71 41 ASP A CA 9
ATOM 14891 C C . ASP A 1 7 ? -18.162 -2.486 -6.345 1.00 2.19 41 ASP A C 9
ATOM 14892 O O . ASP A 1 7 ? -17.364 -2.301 -7.264 1.00 2.35 41 ASP A O 9
ATOM 14901 N N . VAL A 1 8 ? -17.806 -2.484 -5.073 1.00 1.81 42 VAL A N 9
ATOM 14902 C CA . VAL A 1 8 ? -16.430 -2.228 -4.678 1.00 1.43 42 VAL A CA 9
ATOM 14903 C C . VAL A 1 8 ? -15.706 -3.537 -4.409 1.00 1.36 42 VAL A C 9
ATOM 14904 O O . VAL A 1 8 ? -15.762 -4.078 -3.304 1.00 1.49 42 VAL A O 9
ATOM 14917 N N . GLU A 1 9 ? -15.055 -4.059 -5.436 1.00 1.39 43 GLU A N 9
ATOM 14918 C CA . GLU A 1 9 ? -14.269 -5.272 -5.301 1.00 1.41 43 GLU A CA 9
ATOM 14919 C C . GLU A 1 9 ? -12.784 -4.937 -5.271 1.00 1.08 43 GLU A C 9
ATOM 14920 O O . GLU A 1 9 ? -12.210 -4.491 -6.264 1.00 1.03 43 GLU A O 9
ATOM 14932 N N . TRP A 1 10 ? -12.176 -5.120 -4.113 1.00 0.96 44 TRP A N 9
ATOM 14933 C CA . TRP A 1 10 ? -10.758 -4.865 -3.956 1.00 0.76 44 TRP A CA 9
ATOM 14934 C C . TRP A 1 10 ? -9.971 -5.970 -4.658 1.00 0.61 44 TRP A C 9
ATOM 14935 O O . TRP A 1 10 ? -9.847 -7.082 -4.146 1.00 0.62 44 TRP A O 9
ATOM 14956 N N . VAL A 1 11 ? -9.462 -5.651 -5.846 1.00 0.60 45 VAL A N 9
ATOM 14957 C CA . VAL A 1 11 ? -8.821 -6.633 -6.723 1.00 0.57 45 VAL A CA 9
ATOM 14958 C C . VAL A 1 11 ? -7.576 -7.259 -6.092 1.00 0.54 45 VAL A C 9
ATOM 14959 O O . VAL A 1 11 ? -7.109 -8.309 -6.533 1.00 0.67 45 VAL A O 9
ATOM 14972 N N . VAL A 1 12 ? -7.046 -6.619 -5.060 1.00 0.43 46 VAL A N 9
ATOM 14973 C CA . VAL A 1 12 ? -5.848 -7.112 -4.394 1.00 0.40 46 VAL A CA 9
ATOM 14974 C C . VAL A 1 12 ? -6.232 -8.075 -3.269 1.00 0.46 46 VAL A C 9
ATOM 14975 O O . VAL A 1 12 ? -5.383 -8.740 -2.680 1.00 0.53 46 VAL A O 9
ATOM 14988 N N . GLY A 1 13 ? -7.531 -8.165 -3.002 1.00 0.51 47 GLY A N 9
ATOM 14989 C CA . GLY A 1 13 ? -8.008 -9.003 -1.921 1.00 0.59 47 GLY A CA 9
ATOM 14990 C C . GLY A 1 13 ? -7.884 -10.476 -2.223 1.00 0.65 47 GLY A C 9
ATOM 14991 O O . GLY A 1 13 ? -7.865 -11.299 -1.309 1.00 0.78 47 GLY A O 9
ATOM 14995 N N . LYS A 1 14 ? -7.787 -10.815 -3.500 1.00 0.66 48 LYS A N 9
ATOM 14996 C CA . LYS A 1 14 ? -7.657 -12.207 -3.896 1.00 0.79 48 LYS A CA 9
ATOM 14997 C C . LYS A 1 14 ? -6.248 -12.693 -3.604 1.00 0.73 48 LYS A C 9
ATOM 14998 O O . LYS A 1 14 ? -6.029 -13.867 -3.301 1.00 0.86 48 LYS A O 9
ATOM 15017 N N . ASP A 1 15 ? -5.303 -11.765 -3.657 1.00 0.61 49 ASP A N 9
ATOM 15018 C CA . ASP A 1 15 ? -3.894 -12.103 -3.559 1.00 0.65 49 ASP A CA 9
ATOM 15019 C C . ASP A 1 15 ? -3.296 -11.478 -2.312 1.00 0.53 49 ASP A C 9
ATOM 15020 O O . ASP A 1 15 ? -2.113 -11.147 -2.272 1.00 0.60 49 ASP A O 9
ATOM 15029 N N . LYS A 1 16 ? -4.104 -11.382 -1.271 1.00 0.43 50 LYS A N 9
ATOM 15030 C CA . LYS A 1 16 ? -3.658 -10.775 -0.028 1.00 0.39 50 LYS A CA 9
ATOM 15031 C C . LYS A 1 16 ? -2.909 -11.781 0.847 1.00 0.32 50 LYS A C 9
ATOM 15032 O O . LYS A 1 16 ? -1.833 -11.461 1.325 1.00 0.29 50 LYS A O 9
ATOM 15051 N N . PRO A 1 17 ? -3.457 -13.006 1.081 1.00 0.34 51 PRO A N 9
ATOM 15052 C CA . PRO A 1 17 ? -2.830 -14.002 1.972 1.00 0.33 51 PRO A CA 9
ATOM 15053 C C . PRO A 1 17 ? -1.344 -14.262 1.685 1.00 0.29 51 PRO A C 9
ATOM 15054 O O . PRO A 1 17 ? -0.587 -14.591 2.597 1.00 0.29 51 PRO A O 9
ATOM 15065 N N . THR A 1 18 ? -0.916 -14.106 0.440 1.00 0.29 52 THR A N 9
ATOM 15066 C CA . THR A 1 18 ? 0.491 -14.296 0.107 1.00 0.28 52 THR A CA 9
ATOM 15067 C C . THR A 1 18 ? 1.330 -13.153 0.684 1.00 0.25 52 THR A C 9
ATOM 15068 O O . THR A 1 18 ? 2.355 -13.375 1.337 1.00 0.25 52 THR A O 9
ATOM 15079 N N . TYR A 1 19 ? 0.857 -11.930 0.486 1.00 0.25 53 TYR A N 9
ATOM 15080 C CA . TYR A 1 19 ? 1.530 -10.761 1.030 1.00 0.25 53 TYR A CA 9
ATOM 15081 C C . TYR A 1 19 ? 1.290 -10.694 2.531 1.00 0.22 53 TYR A C 9
ATOM 15082 O O . TYR A 1 19 ? 2.024 -10.045 3.261 1.00 0.21 53 TYR A O 9
ATOM 15100 N N . ASP A 1 20 ? 0.248 -11.386 2.968 1.00 0.23 54 ASP A N 9
ATOM 15101 C CA . ASP A 1 20 ? -0.088 -11.511 4.382 1.00 0.24 54 ASP A CA 9
ATOM 15102 C C . ASP A 1 20 ? 0.966 -12.359 5.081 1.00 0.21 54 ASP A C 9
ATOM 15103 O O . ASP A 1 20 ? 1.417 -12.036 6.181 1.00 0.22 54 ASP A O 9
ATOM 15112 N N . GLU A 1 21 ? 1.374 -13.439 4.425 1.00 0.23 55 GLU A N 9
ATOM 15113 C CA . GLU A 1 21 ? 2.452 -14.272 4.933 1.00 0.25 55 GLU A CA 9
ATOM 15114 C C . GLU A 1 21 ? 3.761 -13.483 4.955 1.00 0.24 55 GLU A C 9
ATOM 15115 O O . GLU A 1 21 ? 4.523 -13.556 5.921 1.00 0.30 55 GLU A O 9
ATOM 15127 N N . ILE A 1 22 ? 4.009 -12.710 3.899 1.00 0.22 56 ILE A N 9
ATOM 15128 C CA . ILE A 1 22 ? 5.178 -11.825 3.859 1.00 0.24 56 ILE A CA 9
ATOM 15129 C C . ILE A 1 22 ? 5.089 -10.788 4.981 1.00 0.24 56 ILE A C 9
ATOM 15130 O O . ILE A 1 22 ? 6.082 -10.470 5.632 1.00 0.27 56 ILE A O 9
ATOM 15146 N N . PHE A 1 23 ? 3.880 -10.299 5.205 1.00 0.22 57 PHE A N 9
ATOM 15147 C CA . PHE A 1 23 ? 3.603 -9.297 6.230 1.00 0.23 57 PHE A CA 9
ATOM 15148 C C . PHE A 1 23 ? 4.039 -9.775 7.617 1.00 0.26 57 PHE A C 9
ATOM 15149 O O . PHE A 1 23 ? 4.795 -9.096 8.314 1.00 0.29 57 PHE A O 9
ATOM 15166 N N . TYR A 1 24 ? 3.578 -10.956 8.008 1.00 0.33 58 TYR A N 9
ATOM 15167 C CA . TYR A 1 24 ? 3.854 -11.472 9.344 1.00 0.40 58 TYR A CA 9
ATOM 15168 C C . TYR A 1 24 ? 5.290 -11.968 9.483 1.00 0.44 58 TYR A C 9
ATOM 15169 O O . TYR A 1 24 ? 5.815 -12.044 10.593 1.00 0.62 58 TYR A O 9
ATOM 15187 N N . THR A 1 25 ? 5.939 -12.282 8.368 1.00 0.40 59 THR A N 9
ATOM 15188 C CA . THR A 1 25 ? 7.313 -12.772 8.419 1.00 0.45 59 THR A CA 9
ATOM 15189 C C . THR A 1 25 ? 8.311 -11.621 8.509 1.00 0.48 59 THR A C 9
ATOM 15190 O O . THR A 1 25 ? 9.522 -11.842 8.542 1.00 0.56 59 THR A O 9
ATOM 15201 N N . LEU A 1 26 ? 7.804 -10.391 8.575 1.00 0.48 60 LEU A N 9
ATOM 15202 C CA . LEU A 1 26 ? 8.670 -9.224 8.713 1.00 0.56 60 LEU A CA 9
ATOM 15203 C C . LEU A 1 26 ? 8.571 -8.649 10.124 1.00 0.61 60 LEU A C 9
ATOM 15204 O O . LEU A 1 26 ? 9.118 -7.582 10.407 1.00 0.71 60 LEU A O 9
ATOM 15220 N N . SER A 1 27 ? 7.896 -9.399 11.001 1.00 0.59 61 SER A N 9
ATOM 15221 C CA . SER A 1 27 ? 7.675 -8.995 12.388 1.00 0.66 61 SER A CA 9
ATOM 15222 C C . SER A 1 27 ? 6.760 -7.770 12.466 1.00 0.70 61 SER A C 9
ATOM 15223 O O . SER A 1 27 ? 7.224 -6.629 12.483 1.00 0.78 61 SER A O 9
ATOM 15231 N N . PRO A 1 28 ? 5.437 -7.997 12.499 1.00 0.67 62 PRO A N 9
ATOM 15232 C CA . PRO A 1 28 ? 4.455 -6.925 12.592 1.00 0.71 62 PRO A CA 9
ATOM 15233 C C . PRO A 1 28 ? 4.279 -6.433 14.024 1.00 0.83 62 PRO A C 9
ATOM 15234 O O . PRO A 1 28 ? 4.135 -7.227 14.958 1.00 1.10 62 PRO A O 9
ATOM 15245 N N . VAL A 1 29 ? 4.300 -5.123 14.189 1.00 0.70 63 VAL A N 9
ATOM 15246 C CA . VAL A 1 29 ? 4.134 -4.508 15.488 1.00 0.79 63 VAL A CA 9
ATOM 15247 C C . VAL A 1 29 ? 2.797 -3.773 15.564 1.00 0.78 63 VAL A C 9
ATOM 15248 O O . VAL A 1 29 ? 2.489 -2.928 14.720 1.00 0.72 63 V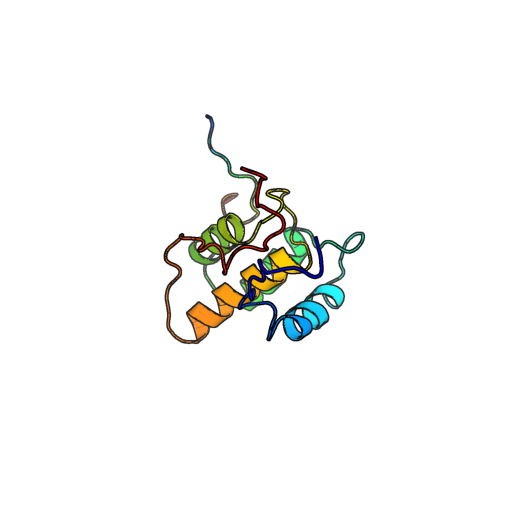AL A O 9
ATOM 15261 N N . ASN A 1 30 ? 1.991 -4.145 16.554 1.00 0.92 64 ASN A N 9
ATOM 15262 C CA . ASN A 1 30 ? 0.680 -3.535 16.784 1.00 1.00 64 ASN A CA 9
ATOM 15263 C C . ASN A 1 30 ? -0.270 -3.835 15.624 1.00 0.91 64 ASN A C 9
ATOM 15264 O O . ASN A 1 30 ? -1.246 -3.119 15.409 1.00 0.97 64 ASN A O 9
ATOM 15275 N N . GLY A 1 31 ? 0.010 -4.911 14.894 1.00 0.83 65 GLY A N 9
ATOM 15276 C CA . GLY A 1 31 ? -0.847 -5.306 13.787 1.00 0.78 65 GLY A CA 9
ATOM 15277 C C . GLY A 1 31 ? -0.433 -4.672 12.474 1.00 0.59 65 GLY A C 9
ATOM 15278 O O . GLY A 1 31 ? -1.050 -4.908 11.437 1.00 0.59 65 GLY A O 9
ATOM 15282 N N . LYS A 1 32 ? 0.610 -3.863 12.521 1.00 0.51 66 LYS A N 9
ATOM 15283 C CA . LYS A 1 32 ? 1.095 -3.164 11.343 1.00 0.40 66 LYS A CA 9
ATOM 15284 C C . LYS A 1 32 ? 2.560 -3.497 11.107 1.00 0.36 66 LYS A C 9
ATOM 15285 O O . LYS A 1 32 ? 3.228 -4.021 11.993 1.00 0.55 66 LYS A O 9
ATOM 15304 N N . ILE A 1 33 ? 3.070 -3.200 9.927 1.00 0.30 67 ILE A N 9
ATOM 15305 C CA . ILE A 1 33 ? 4.507 -3.235 9.730 1.00 0.29 67 ILE A CA 9
ATOM 15306 C C . ILE A 1 33 ? 5.020 -1.819 9.518 1.00 0.28 67 ILE A C 9
ATOM 15307 O O . ILE A 1 33 ? 4.467 -1.052 8.727 1.00 0.37 67 ILE A O 9
ATOM 15323 N N . THR A 1 34 ? 6.053 -1.462 10.257 1.00 0.28 68 THR A N 9
ATOM 15324 C CA . THR A 1 34 ? 6.605 -0.127 10.180 1.00 0.26 68 THR A CA 9
ATOM 15325 C C . THR A 1 34 ? 7.333 0.077 8.863 1.00 0.25 68 THR A C 9
ATOM 15326 O O . THR A 1 34 ? 7.793 -0.886 8.243 1.00 0.31 68 THR A O 9
ATOM 15337 N N . GLY A 1 35 ? 7.427 1.334 8.440 1.00 0.24 69 GLY A N 9
ATOM 15338 C CA . GLY A 1 35 ? 8.136 1.676 7.213 1.00 0.26 69 GLY A CA 9
ATOM 15339 C C . GLY A 1 35 ? 9.578 1.186 7.174 1.00 0.25 69 GLY A C 9
ATOM 15340 O O . GLY A 1 35 ? 10.231 1.268 6.137 1.00 0.33 69 GLY A O 9
ATOM 15344 N N . ALA A 1 36 ? 10.078 0.683 8.298 1.00 0.23 70 ALA A N 9
ATOM 15345 C CA . ALA A 1 36 ? 11.427 0.139 8.364 1.00 0.24 70 ALA A CA 9
ATOM 15346 C C . ALA A 1 36 ? 11.518 -1.163 7.580 1.00 0.22 70 ALA A C 9
ATOM 15347 O O . ALA A 1 36 ? 12.173 -1.226 6.537 1.00 0.25 70 ALA A O 9
ATOM 15354 N N . ASN A 1 37 ? 10.837 -2.197 8.069 1.00 0.29 71 ASN A N 9
ATOM 15355 C CA . ASN A 1 37 ? 10.860 -3.496 7.419 1.00 0.32 71 ASN A CA 9
ATOM 15356 C C . ASN A 1 37 ? 10.120 -3.444 6.093 1.00 0.24 71 ASN A C 9
ATOM 15357 O O . ASN A 1 37 ? 10.442 -4.187 5.162 1.00 0.20 71 ASN A O 9
ATOM 15368 N N . ALA A 1 38 ? 9.146 -2.546 6.005 1.00 0.26 72 ALA A N 9
ATOM 15369 C CA . ALA A 1 38 ? 8.434 -2.319 4.762 1.00 0.26 72 ALA A CA 9
ATOM 15370 C C . ALA A 1 38 ? 9.397 -1.853 3.678 1.00 0.20 72 ALA A C 9
ATOM 15371 O O . ALA A 1 38 ? 9.427 -2.412 2.586 1.00 0.21 72 ALA A O 9
ATOM 15378 N N . LYS A 1 39 ? 10.220 -0.857 4.000 1.00 0.19 73 LYS A N 9
ATOM 15379 C CA . LYS A 1 39 ? 11.190 -0.340 3.046 1.00 0.17 73 LYS A CA 9
ATOM 15380 C C . LYS A 1 39 ? 12.214 -1.412 2.704 1.00 0.18 73 LYS A C 9
ATOM 15381 O O . LYS A 1 39 ? 12.665 -1.512 1.570 1.00 0.20 73 LYS A O 9
ATOM 15400 N N . LYS A 1 40 ? 12.573 -2.205 3.701 1.00 0.20 74 LYS A N 9
ATOM 15401 C CA . LYS A 1 40 ? 13.482 -3.330 3.503 1.00 0.23 74 LYS A CA 9
ATOM 15402 C C . LYS A 1 40 ? 12.965 -4.260 2.403 1.00 0.20 74 LYS A C 9
ATOM 15403 O O . LYS A 1 40 ? 13.728 -4.731 1.556 1.00 0.22 74 LYS A O 9
ATOM 15422 N N . GLU A 1 41 ? 11.667 -4.518 2.408 1.00 0.21 75 GLU A N 9
ATOM 15423 C CA . GLU A 1 41 ? 11.059 -5.354 1.383 1.00 0.22 75 GLU A CA 9
ATOM 15424 C C . GLU A 1 41 ? 11.032 -4.612 0.047 1.00 0.20 75 GLU A C 9
ATOM 15425 O O . GLU A 1 41 ? 11.289 -5.186 -1.014 1.00 0.24 75 GLU A O 9
ATOM 15437 N N . MET A 1 42 ? 10.756 -3.319 0.119 1.00 0.19 76 MET A N 9
ATOM 15438 C CA . MET A 1 42 ? 10.658 -2.488 -1.074 1.00 0.20 76 MET A CA 9
ATOM 15439 C C . MET A 1 42 ? 12.018 -2.320 -1.750 1.00 0.22 76 MET A C 9
ATOM 15440 O O . MET A 1 42 ? 12.095 -2.142 -2.963 1.00 0.29 76 MET A O 9
ATOM 15454 N N . VAL A 1 43 ? 13.097 -2.394 -0.973 1.00 0.20 77 VAL A N 9
ATOM 15455 C CA . VAL A 1 43 ? 14.428 -2.347 -1.557 1.00 0.26 77 VAL A CA 9
ATOM 15456 C C . VAL A 1 43 ? 14.817 -3.719 -2.097 1.00 0.27 77 VAL A C 9
ATOM 15457 O O . VAL A 1 43 ? 15.667 -3.818 -2.981 1.00 0.32 77 VAL A O 9
ATOM 15470 N N . LYS A 1 44 ? 14.188 -4.784 -1.581 1.00 0.27 78 LYS A N 9
ATOM 15471 C CA . LYS A 1 44 ? 14.357 -6.10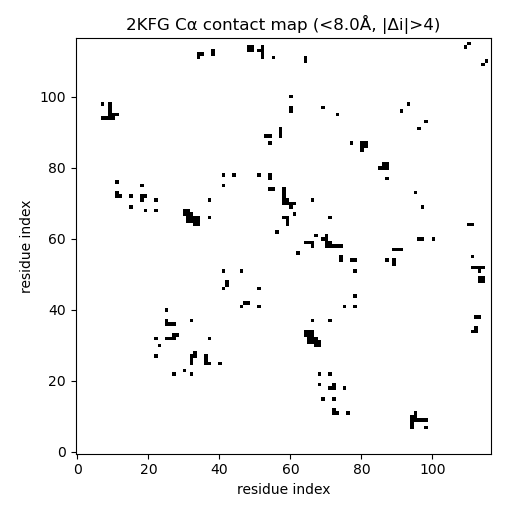5 -2.185 1.00 0.32 78 LYS A CA 9
ATOM 15472 C C . LYS A 1 44 ? 13.735 -6.116 -3.578 1.00 0.32 78 LYS A C 9
ATOM 15473 O O . LYS A 1 44 ? 14.182 -6.845 -4.467 1.00 0.40 78 LYS A O 9
ATOM 15492 N N . SER A 1 45 ? 12.711 -5.283 -3.757 1.00 0.29 79 SER A N 9
ATOM 15493 C CA . SER A 1 45 ? 12.041 -5.143 -5.043 1.00 0.33 79 SER A CA 9
ATOM 15494 C C . SER A 1 45 ? 12.975 -4.510 -6.076 1.00 0.33 79 SER A C 9
ATOM 15495 O O . SER A 1 45 ? 12.733 -4.598 -7.279 1.00 0.42 79 SER A O 9
ATOM 15503 N N . LYS A 1 46 ? 14.044 -3.877 -5.584 1.00 0.31 80 LYS A N 9
ATOM 15504 C CA . LYS A 1 46 ? 15.081 -3.287 -6.432 1.00 0.35 80 LYS A CA 9
ATOM 15505 C C . LYS A 1 46 ? 14.547 -2.094 -7.226 1.00 0.31 80 LYS A C 9
ATOM 15506 O O . LYS A 1 46 ? 15.112 -1.717 -8.253 1.00 0.38 80 LYS A O 9
ATOM 15525 N N . LEU A 1 47 ? 13.475 -1.489 -6.729 1.00 0.30 81 LEU A N 9
ATOM 15526 C CA . LEU A 1 47 ? 12.891 -0.320 -7.366 1.00 0.32 81 LEU A CA 9
ATOM 15527 C C . LEU A 1 47 ? 13.541 0.943 -6.814 1.00 0.33 81 LEU A C 9
ATOM 15528 O O . LEU A 1 47 ? 14.096 0.931 -5.719 1.00 0.35 81 LEU A O 9
ATOM 15544 N N . PRO A 1 48 ? 13.517 2.035 -7.581 1.00 0.34 82 PRO A N 9
ATOM 15545 C CA . PRO A 1 48 ? 14.077 3.314 -7.147 1.00 0.38 82 PRO A CA 9
ATOM 15546 C C . PRO A 1 48 ? 13.302 3.917 -5.980 1.00 0.35 82 PRO A C 9
ATOM 15547 O O . PRO A 1 48 ? 12.084 3.756 -5.878 1.00 0.35 82 PRO A O 9
ATOM 15558 N N . ASN A 1 49 ? 14.022 4.623 -5.115 1.00 0.35 83 ASN A N 9
ATOM 15559 C CA . ASN A 1 49 ? 13.455 5.210 -3.903 1.00 0.37 83 ASN A CA 9
ATOM 15560 C C . ASN A 1 49 ? 12.278 6.129 -4.230 1.00 0.33 83 ASN A C 9
ATOM 15561 O O . ASN A 1 49 ? 11.289 6.176 -3.499 1.00 0.34 83 ASN A O 9
ATOM 15572 N N . THR A 1 50 ? 12.394 6.844 -5.342 1.00 0.35 84 THR A N 9
ATOM 15573 C CA . THR A 1 50 ? 11.347 7.750 -5.799 1.00 0.39 84 THR A CA 9
ATOM 15574 C C . THR A 1 50 ? 10.034 6.998 -6.053 1.00 0.32 84 THR A C 9
ATOM 15575 O O . THR A 1 50 ? 8.960 7.400 -5.580 1.00 0.33 84 THR A O 9
ATOM 15586 N N . VAL A 1 51 ? 10.131 5.891 -6.783 1.00 0.30 85 VAL A N 9
ATOM 15587 C CA . VAL A 1 51 ? 8.963 5.075 -7.087 1.00 0.28 85 VAL A CA 9
ATOM 15588 C C . VAL A 1 51 ? 8.436 4.421 -5.819 1.00 0.22 85 VAL A C 9
ATOM 15589 O O . VAL A 1 51 ? 7.224 4.326 -5.620 1.00 0.20 85 VAL A O 9
ATOM 15602 N N . LEU A 1 52 ? 9.352 3.996 -4.954 1.00 0.24 86 LEU A N 9
ATOM 15603 C CA . LEU A 1 52 ? 8.980 3.438 -3.657 1.00 0.25 86 LEU A CA 9
ATOM 15604 C C . LEU A 1 52 ? 8.152 4.441 -2.860 1.00 0.21 86 LEU A C 9
ATOM 15605 O O . LEU A 1 52 ? 7.155 4.079 -2.231 1.00 0.23 86 LEU A O 9
ATOM 15621 N N . GLY A 1 53 ? 8.571 5.706 -2.900 1.00 0.21 87 GLY A N 9
ATOM 15622 C CA . GLY A 1 53 ? 7.832 6.765 -2.237 1.00 0.22 87 GLY A CA 9
ATOM 15623 C C . GLY A 1 53 ? 6.428 6.906 -2.780 1.00 0.21 87 GLY A C 9
ATOM 15624 O O . GLY A 1 53 ? 5.476 7.107 -2.017 1.00 0.23 87 GLY A O 9
ATOM 15628 N N . LYS A 1 54 ? 6.295 6.803 -4.100 1.00 0.22 88 LYS A N 9
ATOM 15629 C CA . LYS A 1 54 ? 4.983 6.839 -4.732 1.00 0.29 88 LYS A CA 9
ATOM 15630 C C . LYS A 1 54 ? 4.130 5.657 -4.280 1.00 0.22 88 LYS A C 9
ATOM 15631 O O . LYS A 1 54 ? 2.975 5.837 -3.894 1.00 0.24 88 LYS A O 9
ATOM 15650 N N . ILE A 1 55 ? 4.714 4.456 -4.314 1.00 0.20 89 ILE A N 9
ATOM 15651 C CA . ILE A 1 55 ? 4.014 3.239 -3.896 1.00 0.20 89 ILE A CA 9
ATOM 15652 C C . ILE A 1 55 ? 3.443 3.411 -2.499 1.00 0.19 89 ILE A C 9
ATOM 15653 O O . ILE A 1 55 ? 2.285 3.079 -2.246 1.00 0.21 89 ILE A O 9
ATOM 15669 N N . TRP A 1 56 ? 4.260 3.950 -1.606 1.00 0.19 90 TRP A N 9
ATOM 15670 C CA . TRP A 1 56 ? 3.847 4.173 -0.234 1.00 0.22 90 TRP A CA 9
ATOM 15671 C C . TRP A 1 56 ? 2.640 5.101 -0.172 1.00 0.24 90 TRP A C 9
ATOM 15672 O O . TRP A 1 56 ? 1.627 4.765 0.425 1.00 0.28 90 TRP A O 9
ATOM 15693 N N . LYS A 1 57 ? 2.743 6.260 -0.813 1.00 0.24 91 LYS A N 9
ATOM 15694 C CA . LYS A 1 57 ? 1.693 7.276 -0.723 1.00 0.30 91 LYS A CA 9
ATOM 15695 C C . LYS A 1 57 ? 0.390 6.826 -1.390 1.00 0.29 91 LYS A C 9
ATOM 15696 O O . LYS A 1 57 ? -0.654 7.446 -1.206 1.00 0.36 91 LYS A O 9
ATOM 15715 N N . LEU A 1 58 ? 0.461 5.760 -2.170 1.00 0.27 92 LEU A N 9
ATOM 15716 C CA . LEU A 1 58 ? -0.731 5.182 -2.777 1.00 0.32 92 LEU A CA 9
ATOM 15717 C C . LEU A 1 58 ? -1.290 4.069 -1.906 1.00 0.30 92 LEU A C 9
ATOM 15718 O O . LEU A 1 58 ? -2.501 3.924 -1.760 1.00 0.43 92 LEU A O 9
ATOM 15734 N N . ALA A 1 59 ? -0.392 3.279 -1.342 1.00 0.22 93 ALA A N 9
ATOM 15735 C CA . ALA A 1 59 ? -0.776 2.134 -0.536 1.00 0.21 93 ALA A CA 9
ATOM 15736 C C . ALA A 1 59 ? -1.203 2.553 0.863 1.00 0.19 93 ALA A C 9
ATOM 15737 O O . ALA A 1 59 ? -2.125 1.974 1.433 1.00 0.30 93 ALA A O 9
ATOM 15744 N N . ASP A 1 60 ? -0.542 3.568 1.408 1.00 0.18 94 ASP A N 9
ATOM 15745 C CA . ASP A 1 60 ? -0.849 4.043 2.760 1.00 0.18 94 ASP A CA 9
ATOM 15746 C C . ASP A 1 60 ? -2.028 5.008 2.704 1.00 0.33 94 ASP A C 9
ATOM 15747 O O . ASP A 1 60 ? -1.884 6.222 2.866 1.00 0.45 94 ASP A O 9
ATOM 15756 N N . VAL A 1 61 ? -3.201 4.445 2.429 1.00 0.51 95 VAL A N 9
ATOM 15757 C CA . VAL A 1 61 ? -4.445 5.202 2.344 1.00 0.71 95 VAL A CA 9
ATOM 15758 C C . VAL A 1 61 ? -4.943 5.523 3.742 1.00 0.72 95 VAL A C 9
ATOM 15759 O O . VAL A 1 61 ? -5.810 6.375 3.942 1.00 0.80 95 VAL A O 9
ATOM 15772 N N . ASP A 1 62 ? -4.389 4.795 4.694 1.00 0.70 96 ASP A N 9
ATOM 15773 C CA . ASP A 1 62 ? -4.684 4.965 6.105 1.00 0.78 96 ASP A CA 9
ATOM 15774 C C . ASP A 1 62 ? -3.779 6.048 6.682 1.00 0.75 96 ASP A C 9
ATOM 15775 O O . ASP A 1 62 ? -4.084 6.666 7.706 1.00 0.88 96 ASP A O 9
ATOM 15784 N N . LYS A 1 63 ? -2.678 6.287 5.974 1.00 0.66 97 LYS A N 9
ATOM 15785 C CA . LYS A 1 63 ? -1.824 7.459 6.177 1.00 0.70 97 LYS A CA 9
ATOM 15786 C C . LYS A 1 63 ? -1.252 7.490 7.585 1.00 0.70 97 LYS A C 9
ATOM 15787 O O . LYS A 1 63 ? -1.145 8.556 8.202 1.00 0.86 97 LYS A O 9
ATOM 15806 N N . ASP A 1 64 ? -0.854 6.331 8.087 1.00 0.56 98 ASP A N 9
ATOM 15807 C CA . ASP A 1 64 ? -0.403 6.240 9.466 1.00 0.59 98 ASP A CA 9
ATOM 15808 C C . ASP A 1 64 ? 1.076 5.886 9.542 1.00 0.45 98 ASP A C 9
ATOM 15809 O O . ASP A 1 64 ? 1.605 5.624 10.621 1.00 0.46 98 ASP A O 9
ATOM 15818 N N . GLY A 1 65 ? 1.749 5.906 8.396 1.00 0.39 99 GLY A N 9
ATOM 15819 C CA . GLY A 1 65 ? 3.181 5.664 8.369 1.00 0.38 99 GLY A CA 9
ATOM 15820 C C . GLY A 1 65 ? 3.506 4.203 8.474 1.00 0.29 99 GLY A C 9
ATOM 15821 O O . GLY A 1 65 ? 4.670 3.797 8.439 1.00 0.39 99 GLY A O 9
ATOM 15825 N N . LEU A 1 66 ? 2.465 3.416 8.620 1.00 0.28 100 LEU A N 9
ATOM 15826 C CA . LEU A 1 66 ? 2.579 1.997 8.806 1.00 0.33 100 LEU A CA 9
ATOM 15827 C C . LEU A 1 66 ? 1.845 1.302 7.690 1.00 0.29 100 LEU A C 9
ATOM 15828 O O . LEU A 1 66 ? 0.700 1.657 7.385 1.00 0.39 100 LEU A O 9
ATOM 15844 N N . LEU A 1 67 ? 2.447 0.302 7.095 1.00 0.28 101 LEU A N 9
ATOM 15845 C CA . LEU A 1 67 ? 1.713 -0.474 6.138 1.00 0.27 101 LEU A CA 9
ATOM 15846 C C . LEU A 1 67 ? 0.910 -1.505 6.891 1.00 0.27 101 LEU A C 9
ATO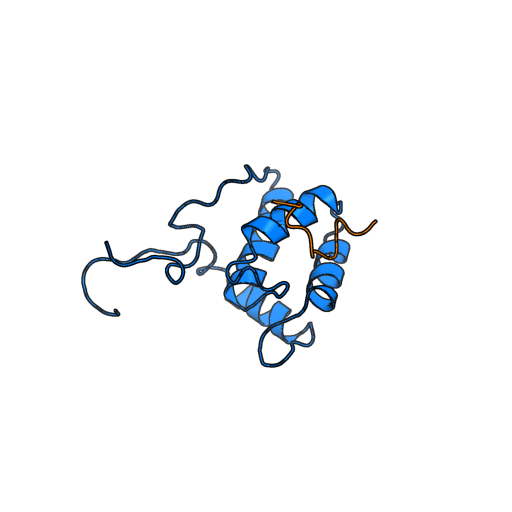M 15847 O O . LEU A 1 67 ? 1.456 -2.440 7.478 1.00 0.31 101 LEU A O 9
ATOM 15863 N N . ASP A 1 68 ? -0.390 -1.298 6.918 1.00 0.28 102 ASP A N 9
ATOM 15864 C CA . ASP A 1 68 ? -1.305 -2.290 7.434 1.00 0.33 102 ASP A CA 9
ATOM 15865 C C . ASP A 1 68 ? -1.365 -3.432 6.429 1.00 0.26 102 ASP A C 9
ATOM 15866 O O . ASP A 1 68 ? -0.833 -3.295 5.330 1.00 0.24 102 ASP A O 9
ATOM 15875 N N . ASP A 1 69 ? -2.009 -4.537 6.780 1.00 0.32 103 ASP A N 9
ATOM 15876 C CA . ASP A 1 69 ? -1.994 -5.728 5.926 1.00 0.35 103 ASP A CA 9
ATOM 15877 C C . ASP A 1 69 ? -2.536 -5.415 4.530 1.00 0.26 103 ASP A C 9
ATOM 15878 O O . ASP A 1 69 ? -1.963 -5.836 3.520 1.00 0.24 103 ASP A O 9
ATOM 15887 N N . GLU A 1 70 ? -3.607 -4.641 4.475 1.00 0.26 104 GLU A N 9
ATOM 15888 C CA . GLU A 1 70 ? -4.221 -4.276 3.202 1.00 0.25 104 GLU A CA 9
ATOM 15889 C C . GLU A 1 70 ? -3.303 -3.342 2.421 1.00 0.22 104 GLU A C 9
ATOM 15890 O O . GLU A 1 70 ? -3.113 -3.494 1.212 1.00 0.29 104 GLU A O 9
ATOM 15902 N N . GLU A 1 71 ? -2.713 -2.394 3.134 1.00 0.18 105 GLU A N 9
ATOM 15903 C CA . GLU A 1 71 ? -1.866 -1.383 2.523 1.00 0.18 105 GLU A CA 9
ATOM 15904 C C . GLU A 1 71 ? -0.597 -2.014 1.960 1.00 0.17 105 GLU A C 9
ATOM 15905 O O . GLU A 1 71 ? -0.136 -1.650 0.881 1.00 0.17 105 GLU A O 9
ATOM 15917 N N . PHE A 1 72 ? -0.059 -2.985 2.687 1.00 0.17 106 PHE A N 9
ATOM 15918 C CA . PHE A 1 72 ? 1.151 -3.682 2.271 1.00 0.18 106 PHE A CA 9
ATOM 15919 C C . PHE A 1 72 ? 0.855 -4.626 1.107 1.00 0.18 106 PHE A C 9
ATOM 15920 O O . PHE A 1 72 ? 1.730 -4.913 0.286 1.00 0.21 106 PHE A O 9
ATOM 15937 N N . ALA A 1 73 ? -0.391 -5.060 1.003 1.00 0.19 107 ALA A N 9
ATOM 15938 C CA . ALA A 1 73 ? -0.776 -5.993 -0.040 1.00 0.24 107 ALA A CA 9
ATOM 15939 C C . ALA A 1 73 ? -0.936 -5.220 -1.332 1.00 0.23 107 ALA A C 9
ATOM 15940 O O . ALA A 1 73 ? -0.492 -5.643 -2.400 1.00 0.25 107 ALA A O 9
ATOM 15947 N N . LEU A 1 74 ? -1.543 -4.054 -1.200 1.00 0.24 108 LEU A N 9
ATOM 15948 C CA . LEU A 1 74 ? -1.671 -3.125 -2.297 1.00 0.28 108 LEU A CA 9
ATOM 15949 C C . LEU A 1 74 ? -0.285 -2.621 -2.716 1.00 0.23 108 LEU A C 9
ATOM 15950 O O . LEU A 1 74 ? -0.022 -2.410 -3.902 1.00 0.23 108 LEU A O 9
ATOM 15966 N N . ALA A 1 75 ? 0.602 -2.453 -1.732 1.00 0.23 109 ALA A N 9
ATOM 15967 C CA . ALA A 1 75 ? 1.989 -2.071 -1.994 1.00 0.24 109 ALA A CA 9
ATOM 15968 C C . ALA A 1 75 ? 2.663 -3.077 -2.922 1.00 0.23 109 ALA A C 9
ATOM 15969 O O . ALA A 1 75 ? 3.167 -2.715 -3.984 1.00 0.24 109 ALA A O 9
ATOM 15976 N N . ASN A 1 76 ? 2.649 -4.347 -2.523 1.00 0.24 110 ASN A N 9
ATOM 15977 C CA . ASN A 1 76 ? 3.257 -5.408 -3.324 1.00 0.26 110 ASN A CA 9
ATOM 15978 C C . ASN A 1 76 ? 2.577 -5.522 -4.682 1.00 0.25 110 ASN A C 9
ATOM 15979 O O . ASN A 1 76 ? 3.192 -5.940 -5.664 1.00 0.26 110 ASN A O 9
ATOM 15990 N N . HIS A 1 77 ? 1.303 -5.151 -4.736 1.00 0.24 111 HIS A N 9
ATOM 15991 C CA . HIS A 1 77 ? 0.564 -5.158 -5.988 1.00 0.26 111 HIS A CA 9
ATOM 15992 C C . HIS A 1 77 ? 1.164 -4.156 -6.971 1.00 0.24 111 HIS A C 9
ATOM 15993 O O . HIS A 1 77 ? 1.406 -4.494 -8.124 1.00 0.27 111 HIS A O 9
ATOM 16008 N N . LEU A 1 78 ? 1.413 -2.934 -6.507 1.00 0.24 112 LEU A N 9
ATOM 16009 C CA . LEU A 1 78 ? 1.990 -1.902 -7.369 1.00 0.23 112 LEU A CA 9
ATOM 16010 C C . LEU A 1 78 ? 3.412 -2.292 -7.761 1.00 0.24 112 LEU A C 9
ATOM 16011 O O . LEU A 1 78 ? 3.865 -1.997 -8.866 1.00 0.27 112 LEU A O 9
ATOM 16027 N N . ILE A 1 79 ? 4.102 -2.969 -6.844 1.00 0.28 113 ILE A N 9
ATOM 16028 C CA . ILE A 1 79 ? 5.457 -3.446 -7.089 1.00 0.32 113 ILE A CA 9
ATOM 16029 C C . ILE A 1 79 ? 5.505 -4.417 -8.271 1.00 0.35 113 ILE A C 9
ATOM 16030 O O . ILE A 1 79 ? 6.308 -4.236 -9.189 1.00 0.38 113 ILE A O 9
ATOM 16046 N N . LYS A 1 80 ? 4.649 -5.439 -8.258 1.00 0.38 114 LYS A N 9
ATOM 16047 C CA . LYS A 1 80 ? 4.647 -6.419 -9.337 1.00 0.46 114 LYS A CA 9
ATOM 16048 C C . LYS A 1 80 ? 4.179 -5.778 -10.637 1.00 0.45 114 LYS A C 9
ATOM 16049 O O . LYS A 1 80 ? 4.767 -6.017 -11.679 1.00 0.49 114 LYS A O 9
ATOM 16068 N N . VAL A 1 81 ? 3.154 -4.926 -10.564 1.00 0.43 115 VAL A N 9
ATOM 16069 C CA . VAL A 1 81 ? 2.662 -4.225 -11.751 1.00 0.46 115 VAL A CA 9
ATOM 16070 C C . VAL A 1 81 ? 3.810 -3.477 -12.425 1.00 0.43 115 VAL A C 9
ATOM 16071 O O . VAL A 1 81 ? 4.017 -3.588 -13.635 1.00 0.48 115 VAL A O 9
ATOM 16084 N N . LYS A 1 82 ? 4.570 -2.749 -11.618 1.00 0.40 116 LYS A N 9
ATOM 16085 C CA . LYS A 1 82 ? 5.755 -2.049 -12.070 1.00 0.41 116 LYS A CA 9
ATOM 16086 C C . LYS A 1 82 ? 6.765 -3.014 -12.702 1.00 0.47 116 LYS A C 9
ATOM 16087 O O . LYS A 1 82 ? 7.150 -2.858 -13.864 1.00 0.54 116 LYS A O 9
ATOM 16106 N N . LEU A 1 83 ? 7.164 -4.025 -11.936 1.00 0.47 117 LEU A N 9
ATOM 16107 C CA . LEU A 1 83 ? 8.220 -4.949 -12.347 1.00 0.57 117 LEU A CA 9
ATOM 16108 C C . LEU A 1 83 ? 7.830 -5.733 -13.602 1.00 0.64 117 LEU A C 9
ATOM 16109 O O . LEU A 1 83 ? 8.686 -6.068 -14.424 1.00 0.75 117 LEU A O 9
ATOM 16125 N N . GLU A 1 84 ? 6.543 -6.005 -13.758 1.00 0.61 118 GLU A N 9
ATOM 16126 C CA . GLU A 1 84 ? 6.055 -6.783 -14.894 1.00 0.69 118 GLU A CA 9
ATOM 16127 C C . GLU A 1 84 ? 5.929 -5.918 -16.148 1.00 0.70 118 GLU A C 9
ATOM 16128 O O . GLU A 1 84 ? 5.469 -6.379 -17.192 1.00 0.85 118 GLU A O 9
ATOM 16140 N N . GLY A 1 85 ? 6.351 -4.665 -16.044 1.00 0.60 119 GLY A N 9
ATOM 16141 C CA . GLY A 1 85 ? 6.429 -3.807 -17.212 1.00 0.62 119 GLY A CA 9
ATOM 16142 C C . GLY A 1 85 ? 5.283 -2.821 -17.314 1.00 0.65 119 GLY A C 9
ATOM 16143 O O . GLY A 1 85 ? 4.850 -2.477 -18.415 1.00 0.68 119 GLY A O 9
ATOM 16147 N N . HIS A 1 86 ? 4.791 -2.360 -16.177 1.00 0.70 120 HIS A N 9
ATOM 16148 C CA . HIS A 1 86 ? 3.700 -1.394 -16.160 1.00 0.78 120 HIS A CA 9
ATOM 16149 C C . HIS A 1 86 ? 4.029 -0.236 -15.226 1.00 0.75 120 HIS A C 9
ATOM 16150 O O . HIS A 1 86 ? 5.032 -0.270 -14.517 1.00 0.92 120 HIS A O 9
ATOM 16165 N N . GLU A 1 87 ? 3.174 0.776 -15.223 1.00 0.78 121 GLU A N 9
ATOM 16166 C CA . GLU A 1 87 ? 3.426 1.994 -14.466 1.00 0.84 121 GLU A CA 9
ATOM 16167 C C . GLU A 1 87 ? 2.334 2.236 -13.436 1.00 0.84 121 GLU A C 9
ATOM 16168 O O . GLU A 1 87 ? 1.206 1.764 -13.588 1.00 0.98 121 GLU A O 9
ATOM 16180 N N . LEU A 1 88 ? 2.679 2.968 -12.386 1.00 0.88 122 LEU A N 9
ATOM 16181 C CA . LEU A 1 88 ? 1.715 3.329 -11.360 1.00 0.89 122 LEU A CA 9
ATOM 16182 C C . LEU A 1 88 ? 1.112 4.695 -11.682 1.00 0.96 122 LEU A C 9
ATOM 16183 O O . LEU A 1 88 ? 1.840 5.660 -11.914 1.00 1.08 122 LEU A O 9
ATOM 16199 N N . PRO A 1 89 ? -0.228 4.788 -11.697 1.00 1.00 123 PRO A N 9
ATOM 16200 C CA . PRO A 1 89 ? -0.938 5.991 -12.158 1.00 1.15 123 PRO A CA 9
ATOM 16201 C C . PRO A 1 89 ? -0.844 7.166 -11.186 1.00 1.04 123 PRO A C 9
ATOM 16202 O O . PRO A 1 89 ? -1.284 8.273 -11.498 1.00 1.16 123 PRO A O 9
ATOM 16213 N N . ALA A 1 90 ? -0.270 6.909 -10.017 1.00 0.88 124 ALA A N 9
ATOM 16214 C CA . ALA A 1 90 ? -0.068 7.929 -8.986 1.00 0.86 124 ALA A CA 9
ATOM 16215 C C . ALA A 1 90 ? -1.390 8.531 -8.492 1.00 0.82 124 ALA A C 9
ATOM 16216 O O . ALA A 1 90 ? -1.407 9.598 -7.878 1.00 0.88 124 ALA A O 9
ATOM 16223 N N . ASP A 1 91 ? -2.486 7.828 -8.736 1.00 0.82 125 ASP A N 9
ATOM 16224 C CA . ASP A 1 91 ? -3.789 8.225 -8.222 1.00 0.84 125 ASP A CA 9
ATOM 16225 C C . ASP A 1 91 ? -4.422 7.065 -7.492 1.00 0.83 125 ASP A C 9
ATOM 16226 O O . ASP A 1 91 ? -3.886 5.955 -7.504 1.00 0.85 125 ASP A O 9
ATOM 16235 N N . LEU A 1 92 ? -5.564 7.308 -6.874 1.00 0.84 126 LEU A N 9
ATOM 16236 C CA . LEU A 1 92 ? -6.248 6.268 -6.135 1.00 0.85 126 LEU A CA 9
ATOM 16237 C C . LEU A 1 92 ? -7.673 6.118 -6.658 1.00 0.82 126 LEU A C 9
ATOM 16238 O O . LEU A 1 92 ? -8.598 6.782 -6.179 1.00 0.86 126 LEU A O 9
ATOM 16254 N N . PRO A 1 93 ? -7.857 5.262 -7.674 1.00 0.79 127 PRO A N 9
ATOM 16255 C CA . PRO A 1 93 ? -9.177 4.976 -8.244 1.00 0.78 127 PRO A CA 9
ATOM 16256 C C . PRO A 1 93 ? -10.090 4.247 -7.255 1.00 0.79 127 PRO A C 9
ATOM 16257 O O . PRO A 1 93 ? -9.620 3.483 -6.410 1.00 0.81 127 PRO A O 9
ATOM 16268 N N . PRO A 1 94 ? -11.412 4.460 -7.372 1.00 0.82 128 PRO A N 9
ATOM 16269 C CA . PRO A 1 94 ? -12.401 3.932 -6.419 1.00 0.89 128 PRO A CA 9
ATOM 16270 C C . PRO A 1 94 ? -12.377 2.410 -6.283 1.00 0.92 128 PRO A C 9
ATOM 16271 O O . PRO A 1 94 ? -12.835 1.869 -5.281 1.00 1.00 128 PRO A O 9
ATOM 16282 N N . HIS A 1 95 ? -11.842 1.714 -7.279 1.00 0.90 129 HIS A N 9
ATOM 16283 C CA . HIS A 1 95 ? -11.860 0.254 -7.256 1.00 0.96 129 HIS A CA 9
ATOM 16284 C C . HIS A 1 95 ? -10.544 -0.316 -6.728 1.00 0.95 129 HIS A C 9
ATOM 16285 O O . HIS A 1 95 ? -10.278 -1.509 -6.863 1.00 1.02 129 HIS A O 9
ATOM 16300 N N . LEU A 1 96 ? -9.718 0.536 -6.132 1.00 0.89 130 LEU A N 9
ATOM 16301 C CA . LEU A 1 96 ? -8.464 0.079 -5.537 1.00 0.92 130 LEU A CA 9
ATOM 16302 C C . LEU A 1 96 ? -8.396 0.418 -4.056 1.00 0.93 130 LEU A C 9
ATOM 16303 O O . LEU A 1 96 ? -7.373 0.191 -3.411 1.00 1.06 130 LEU A O 9
ATOM 16319 N N . VAL A 1 97 ? -9.487 0.952 -3.514 1.00 0.90 131 VAL A N 9
ATOM 16320 C CA . VAL A 1 97 ? -9.524 1.309 -2.111 1.00 0.95 131 VAL A CA 9
ATOM 16321 C C . VAL A 1 97 ? -9.816 0.080 -1.243 1.00 1.00 131 VAL A C 9
ATOM 16322 O O . VAL A 1 97 ? -10.766 -0.666 -1.493 1.00 1.11 131 VAL A O 9
ATOM 16335 N N . PRO A 1 98 ? -8.959 -0.174 -0.244 1.00 1.06 132 PRO A N 9
ATOM 16336 C CA . PRO A 1 98 ? -9.117 -1.314 0.667 1.00 1.23 132 PRO A CA 9
ATOM 16337 C C . PRO A 1 98 ? -10.296 -1.133 1.627 1.00 1.32 132 PRO A C 9
ATOM 16338 O O . PRO A 1 98 ? -10.813 -0.022 1.782 1.00 1.30 132 PRO A O 9
ATOM 16349 N N . PRO A 1 99 ? -10.743 -2.223 2.278 1.00 1.52 133 PRO A N 9
ATOM 16350 C CA . PRO A 1 99 ? -11.870 -2.186 3.219 1.00 1.77 133 PRO A CA 9
ATOM 16351 C C . PRO A 1 99 ? -11.672 -1.183 4.354 1.00 1.82 133 PRO A C 9
ATOM 16352 O O . PRO A 1 99 ? -12.635 -0.598 4.843 1.00 2.01 133 PRO A O 9
ATOM 16363 N N . SER A 1 100 ? -10.422 -0.961 4.760 1.00 1.74 134 SER A N 9
ATOM 16364 C CA . SER A 1 100 ? -10.133 -0.008 5.830 1.00 1.88 134 SER A CA 9
ATOM 16365 C C . SER A 1 100 ? -10.166 1.431 5.308 1.00 1.70 134 SER A C 9
ATOM 16366 O O . SER A 1 100 ? -9.794 2.367 6.016 1.00 1.80 134 SER A O 9
ATOM 16374 N N . LYS A 1 101 ? -10.625 1.605 4.075 1.00 1.54 135 LYS A N 9
ATOM 16375 C CA . LYS A 1 101 ? -10.801 2.933 3.518 1.00 1.51 135 LYS A CA 9
ATOM 16376 C C . LYS A 1 101 ? -12.291 3.259 3.383 1.00 1.68 135 LYS A C 9
ATOM 16377 O O . LYS A 1 101 ? -12.684 4.184 2.673 1.00 1.78 135 LYS A O 9
ATOM 16396 N N . ARG A 1 102 ? -13.127 2.483 4.059 1.00 1.84 136 ARG A N 9
ATOM 16397 C CA . ARG A 1 102 ? -14.554 2.756 4.085 1.00 2.11 136 ARG A CA 9
ATOM 16398 C C . ARG A 1 102 ? -14.874 3.832 5.116 1.00 2.38 136 ARG A C 9
ATOM 16399 O O . ARG A 1 102 ? -14.603 3.676 6.307 1.00 2.59 136 ARG A O 9
ATOM 16420 N N . ARG A 1 103 ? -15.433 4.932 4.642 1.00 2.52 137 ARG A N 9
ATOM 16421 C CA . ARG A 1 103 ? -15.787 6.042 5.508 1.00 2.92 137 ARG A CA 9
ATOM 16422 C C . ARG A 1 103 ? -17.114 5.772 6.205 1.00 3.35 137 ARG A C 9
ATOM 16423 O O . ARG A 1 103 ? -18.085 5.364 5.569 1.00 3.45 137 ARG A O 9
ATOM 16444 N N . HIS A 1 104 ? -17.149 5.983 7.508 1.00 3.83 138 HIS A N 9
ATOM 16445 C CA . HIS A 1 104 ? -18.385 5.851 8.262 1.00 4.40 138 HIS A CA 9
ATOM 16446 C C . HIS A 1 104 ? -18.788 7.208 8.828 1.00 4.88 138 HIS A C 9
ATOM 16447 O O . HIS A 1 104 ? -18.101 7.752 9.688 1.00 5.25 138 HIS A O 9
ATOM 16462 N N . GLU A 1 105 ? -19.887 7.756 8.326 1.00 5.07 139 GLU A N 9
ATOM 16463 C CA . GLU A 1 105 ? -20.376 9.052 8.778 1.00 5.70 139 GLU A CA 9
ATOM 16464 C C . GLU A 1 105 ? -21.030 8.933 10.153 1.00 6.29 139 GLU A C 9
ATOM 16465 O O . GLU A 1 105 ? -22.201 8.503 10.222 1.00 6.65 139 GLU A O 9
ATOM 16478 N N . PHE B 2 1 ? -2.731 22.189 7.407 1.00 8.10 143 PHE B N 9
ATOM 16479 C CA . PHE B 2 1 ? -3.900 22.079 6.509 1.00 8.03 143 PHE B CA 9
ATOM 16480 C C . PHE B 2 1 ? -3.887 20.724 5.804 1.00 7.44 143 PHE B C 9
ATOM 16481 O O . PHE B 2 1 ? -4.881 19.996 5.806 1.00 7.60 143 PHE B O 9
ATOM 16500 N N . ASN B 2 2 ? -2.756 20.395 5.200 1.00 7.01 144 ASN B N 9
ATOM 16501 C CA . ASN B 2 2 ? -2.561 19.094 4.580 1.00 6.70 144 ASN B CA 9
ATOM 16502 C C . ASN B 2 2 ? -1.625 18.260 5.444 1.00 5.91 144 ASN B C 9
ATOM 16503 O O . ASN B 2 2 ? -1.529 18.475 6.651 1.00 6.06 144 ASN B O 9
ATOM 16514 N N . TYR B 2 3 ? -0.944 17.308 4.831 1.00 5.34 145 TYR B N 9
ATOM 16515 C CA . TYR B 2 3 ? 0.028 16.492 5.538 1.00 4.71 145 TYR B CA 9
ATOM 16516 C C . TYR B 2 3 ? 1.336 16.471 4.763 1.00 4.07 145 TYR B C 9
ATOM 16517 O O . TYR B 2 3 ? 1.336 16.575 3.533 1.00 4.28 145 TYR B O 9
ATOM 16535 N N . GLU B 2 4 ? 2.448 16.355 5.471 1.00 3.73 146 GLU B N 9
ATOM 16536 C CA . GLU B 2 4 ? 3.746 16.303 4.821 1.00 3.42 146 GLU B CA 9
ATOM 16537 C C . GLU B 2 4 ? 4.315 14.892 4.887 1.00 3.05 146 GLU B C 9
ATOM 16538 O O . GLU B 2 4 ? 3.730 14.006 5.511 1.00 3.46 146 GLU B O 9
ATOM 16550 N N . SER B 2 5 ? 5.452 14.689 4.242 1.00 2.73 147 SER B N 9
ATOM 16551 C CA . SER B 2 5 ? 6.018 13.359 4.097 1.00 2.56 147 SER B CA 9
ATOM 16552 C C . SER B 2 5 ? 6.973 13.020 5.239 1.00 1.90 147 SER B C 9
ATOM 16553 O O . SER B 2 5 ? 7.920 13.756 5.521 1.00 2.33 147 SER B O 9
ATOM 16561 N N . THR B 2 6 ? 6.695 11.904 5.899 1.00 1.20 148 THR B N 9
ATOM 16562 C CA . THR B 2 6 ? 7.519 11.422 6.996 1.00 1.00 148 THR B CA 9
ATOM 16563 C C . THR B 2 6 ? 8.010 10.009 6.675 1.00 0.81 148 THR B C 9
ATOM 16564 O O . THR B 2 6 ? 8.536 9.294 7.530 1.00 1.25 148 THR B O 9
ATOM 16575 N N . ASP B 2 7 ? 7.849 9.627 5.415 1.00 0.45 149 ASP B N 9
ATOM 16576 C CA . ASP B 2 7 ? 8.169 8.278 4.968 1.00 0.42 149 ASP B CA 9
ATOM 16577 C C . ASP B 2 7 ? 9.668 8.112 4.727 1.00 0.31 149 ASP B C 9
ATOM 16578 O O . ASP B 2 7 ? 10.367 9.068 4.397 1.00 0.30 149 ASP B O 9
ATOM 16587 N N . PRO B 2 8 ? 10.163 6.874 4.877 1.00 0.31 150 PRO B N 9
ATOM 16588 C CA . PRO B 2 8 ? 11.589 6.530 4.729 1.00 0.29 150 PRO B CA 9
ATOM 16589 C C . PRO B 2 8 ? 12.147 6.767 3.323 1.00 0.29 150 PRO B C 9
ATOM 16590 O O . PRO B 2 8 ? 13.314 6.467 3.055 1.00 0.34 150 PRO B O 9
ATOM 16601 N N . PHE B 2 9 ? 11.314 7.248 2.411 1.00 0.31 151 PHE B N 9
ATOM 16602 C CA . PHE B 2 9 ? 11.745 7.463 1.037 1.00 0.39 151 PHE B CA 9
ATOM 16603 C C . PHE B 2 9 ? 12.064 8.930 0.794 1.00 0.46 151 PHE B C 9
ATOM 16604 O O . PHE B 2 9 ? 13.131 9.269 0.283 1.00 0.56 151 PHE B O 9
ATOM 16621 N N . THR B 2 10 ? 11.145 9.795 1.181 1.00 0.53 152 THR B N 9
ATOM 16622 C CA . THR B 2 10 ? 11.303 11.223 0.947 1.00 0.65 152 THR B CA 9
ATOM 16623 C C . THR B 2 10 ? 12.080 11.898 2.076 1.00 1.20 152 THR B C 9
ATOM 16624 O O . THR B 2 10 ? 12.535 13.042 1.938 1.00 1.89 152 THR B O 9
ATOM 16635 N N . ALA B 2 11 ? 12.234 11.187 3.186 1.00 1.65 153 ALA B N 9
ATOM 16636 C CA . ALA B 2 11 ? 12.956 11.708 4.337 1.00 2.19 153 ALA B CA 9
ATOM 16637 C C . ALA B 2 11 ? 14.464 11.609 4.136 1.00 2.66 153 ALA B C 9
ATOM 16638 O O . ALA B 2 11 ? 15.047 10.527 4.240 1.00 3.11 153 ALA B O 9
ATOM 16645 N N . LYS B 2 12 ? 15.075 12.754 3.850 1.00 3.24 154 LYS B N 9
ATOM 16646 C CA . LYS B 2 12 ? 16.518 12.867 3.672 1.00 4.19 154 LYS B CA 9
ATOM 16647 C C . LYS B 2 12 ? 17.010 11.974 2.534 1.00 5.08 154 LYS B C 9
ATOM 16648 O O . LYS B 2 12 ? 17.698 10.963 2.807 1.00 5.70 154 LYS B O 9
ATOM 16669 N N . GLY A 1 1 ? -22.550 2.319 1.460 1.00 10.47 35 GLY A N 10
ATOM 16670 C CA . GLY A 1 1 ? -23.931 2.756 1.145 1.00 10.20 35 GLY A CA 10
ATOM 16671 C C . GLY A 1 1 ? -24.904 1.594 1.113 1.00 9.66 35 GLY A C 10
ATOM 16672 O O . GLY A 1 1 ? -24.490 0.451 0.938 1.00 9.43 35 GLY A O 10
ATOM 16678 N N . PRO A 1 2 ? -26.211 1.862 1.272 1.00 9.71 36 PRO A N 10
ATOM 16679 C CA . PRO A 1 2 ? -27.243 0.816 1.295 1.00 9.54 36 PRO A CA 10
ATOM 16680 C C . PRO A 1 2 ? -27.525 0.224 -0.087 1.00 8.72 36 PRO A C 10
ATOM 16681 O O . PRO A 1 2 ? -28.110 -0.853 -0.203 1.00 8.72 36 PRO A O 10
ATOM 16692 N N . LEU A 1 3 ? -27.110 0.930 -1.130 1.00 8.27 37 LEU A N 10
ATOM 16693 C CA . LEU A 1 3 ? -27.312 0.468 -2.494 1.00 7.70 37 LEU A CA 10
ATOM 16694 C C . LEU A 1 3 ? -25.972 0.394 -3.220 1.00 6.80 37 LEU A C 10
ATOM 16695 O O . LEU A 1 3 ? -25.268 1.400 -3.346 1.00 6.86 37 LEU A O 10
ATOM 16711 N N . GLY A 1 4 ? -25.617 -0.796 -3.688 1.00 6.24 38 GLY A N 10
ATOM 16712 C CA . GLY A 1 4 ? -24.334 -0.980 -4.335 1.00 5.56 38 GLY A CA 10
ATOM 16713 C C . GLY A 1 4 ? -24.456 -1.196 -5.828 1.00 5.01 38 GLY A C 10
ATOM 16714 O O . GLY A 1 4 ? -23.625 -0.700 -6.596 1.00 5.18 38 GLY A O 10
ATOM 16718 N N . SER A 1 5 ? -25.491 -1.938 -6.228 1.00 4.73 39 SER A N 10
ATOM 16719 C CA . SER A 1 5 ? -25.741 -2.280 -7.628 1.00 4.60 39 SER A CA 10
ATOM 16720 C C . SER A 1 5 ? -24.712 -3.300 -8.123 1.00 4.02 39 SER A C 10
ATOM 16721 O O . SER A 1 5 ? -25.038 -4.468 -8.336 1.00 4.46 39 SER A O 10
ATOM 16729 N N . ASP A 1 6 ? -23.470 -2.857 -8.269 1.00 3.29 40 ASP A N 10
ATOM 16730 C CA . ASP A 1 6 ? -22.380 -3.717 -8.717 1.00 2.92 40 ASP A CA 10
ATOM 16731 C C . ASP A 1 6 ? -21.434 -4.011 -7.556 1.00 2.66 40 ASP A C 10
ATOM 16732 O O . ASP A 1 6 ? -20.899 -3.089 -6.935 1.00 2.56 40 ASP A O 10
ATOM 16741 N N . ASP A 1 7 ? -21.258 -5.288 -7.235 1.00 2.83 41 ASP A N 10
ATOM 16742 C CA . ASP A 1 7 ? -20.335 -5.673 -6.172 1.00 2.71 41 ASP A CA 10
ATOM 16743 C C . ASP A 1 7 ? -18.909 -5.680 -6.700 1.00 2.19 41 ASP A C 10
ATOM 16744 O O . ASP A 1 7 ? -18.644 -6.129 -7.815 1.00 2.35 41 ASP A O 10
ATOM 16753 N N . VAL A 1 8 ? -17.998 -5.166 -5.895 1.00 1.81 42 VAL A N 10
ATOM 16754 C CA . VAL A 1 8 ? -16.635 -4.943 -6.339 1.00 1.43 42 VAL A CA 10
ATOM 16755 C C . VAL A 1 8 ? -15.686 -6.027 -5.836 1.00 1.36 42 VAL A C 10
ATOM 16756 O O . VAL A 1 8 ? -15.769 -6.468 -4.687 1.00 1.49 42 VAL A O 10
ATOM 16769 N N . GLU A 1 9 ? -14.802 -6.468 -6.717 1.00 1.39 43 GLU A N 10
ATOM 16770 C CA . GLU A 1 9 ? -13.730 -7.367 -6.335 1.00 1.41 43 GLU A CA 10
ATOM 16771 C C . GLU A 1 9 ? -12.495 -6.561 -5.967 1.00 1.08 43 GLU A C 10
ATOM 16772 O O . GLU A 1 9 ? -11.960 -5.823 -6.797 1.00 1.03 43 GLU A O 10
ATOM 16784 N N . TRP A 1 10 ? -12.055 -6.672 -4.725 1.00 0.96 44 TRP A N 10
ATOM 16785 C CA . TRP A 1 10 ? -10.782 -6.088 -4.345 1.00 0.76 44 TRP A CA 10
ATOM 16786 C C . TRP A 1 10 ? -9.682 -6.937 -4.971 1.00 0.61 44 TRP A C 10
ATOM 16787 O O . TRP A 1 10 ? -9.370 -8.021 -4.480 1.00 0.62 44 TRP A O 10
ATOM 16808 N N . VAL A 1 11 ? -9.128 -6.447 -6.078 1.00 0.60 45 VAL A N 10
ATOM 16809 C CA . VAL A 1 11 ? -8.230 -7.238 -6.928 1.00 0.57 45 VAL A CA 10
ATOM 16810 C C . VAL A 1 11 ? -7.009 -7.766 -6.177 1.00 0.54 45 VAL A C 10
ATOM 16811 O O . VAL A 1 11 ? -6.370 -8.727 -6.610 1.00 0.67 45 VAL A O 10
ATOM 16824 N N . VAL A 1 12 ? -6.693 -7.146 -5.053 1.00 0.43 46 VAL A N 10
ATOM 16825 C CA . VAL A 1 12 ? -5.549 -7.551 -4.257 1.00 0.40 46 VAL A CA 10
ATOM 16826 C C . VAL A 1 12 ? -5.964 -8.561 -3.189 1.00 0.46 46 VAL A C 10
ATOM 16827 O O . VAL A 1 12 ? -5.170 -9.397 -2.773 1.00 0.53 46 VAL A O 10
ATOM 16840 N N . GLY A 1 13 ? -7.230 -8.510 -2.792 1.00 0.51 47 GLY A N 10
ATOM 16841 C CA . GLY A 1 13 ? -7.718 -9.364 -1.719 1.00 0.59 47 GLY A CA 10
ATOM 16842 C C . GLY A 1 13 ? -7.790 -10.826 -2.112 1.00 0.65 47 GLY A C 10
ATOM 16843 O O . GLY A 1 13 ? -7.733 -11.710 -1.256 1.00 0.78 47 GLY A O 10
ATOM 16847 N N . LYS A 1 14 ? -7.889 -11.079 -3.411 1.00 0.66 48 LYS A N 10
ATOM 16848 C CA . LYS A 1 14 ? -8.005 -12.442 -3.918 1.00 0.79 48 LYS A CA 10
ATOM 16849 C C . LYS A 1 14 ? -6.660 -13.150 -3.815 1.00 0.73 48 LYS A C 10
ATOM 16850 O O . LYS A 1 14 ? -6.576 -14.377 -3.819 1.00 0.86 48 LYS A O 10
ATOM 16869 N N . ASP A 1 15 ? -5.611 -12.354 -3.719 1.00 0.61 49 ASP A N 10
ATOM 16870 C CA . ASP A 1 15 ? -4.255 -12.866 -3.665 1.00 0.65 49 ASP A CA 10
ATOM 16871 C C . ASP A 1 15 ? -3.504 -12.141 -2.558 1.00 0.53 49 ASP A C 10
ATOM 16872 O O . ASP A 1 15 ? -2.296 -11.913 -2.620 1.00 0.60 49 ASP A O 10
ATOM 16881 N N . LYS A 1 16 ? -4.242 -11.823 -1.508 1.00 0.43 50 LYS A N 10
ATOM 16882 C CA . LYS A 1 16 ? -3.677 -11.149 -0.358 1.00 0.39 50 LYS A CA 10
ATOM 16883 C C . LYS A 1 16 ? -2.936 -12.131 0.549 1.00 0.32 50 LYS A C 10
ATOM 16884 O O . LYS A 1 16 ? -1.881 -11.786 1.044 1.00 0.29 50 LYS A O 10
ATOM 16903 N N . PRO A 1 17 ? -3.482 -13.352 0.808 1.00 0.34 51 PRO A N 10
ATOM 16904 C CA . PRO A 1 17 ? -2.791 -14.387 1.598 1.00 0.33 51 PRO A CA 10
ATOM 16905 C C . PRO A 1 17 ? -1.304 -14.568 1.247 1.00 0.29 51 PRO A C 10
ATOM 16906 O O . PRO A 1 17 ? -0.507 -14.933 2.107 1.00 0.29 51 PRO A O 10
ATOM 16917 N N . THR A 1 18 ? -0.926 -14.301 0.002 1.00 0.29 52 THR A N 10
ATOM 16918 C CA . THR A 1 18 ? 0.477 -14.382 -0.387 1.00 0.28 52 THR A CA 10
ATOM 16919 C C . THR A 1 18 ? 1.261 -13.238 0.260 1.00 0.25 52 THR A C 10
ATOM 16920 O O . THR A 1 18 ? 2.314 -13.444 0.875 1.00 0.25 52 THR A O 10
ATOM 16931 N N . TYR A 1 19 ? 0.703 -12.039 0.171 1.00 0.25 53 TYR A N 10
ATOM 16932 C CA . TYR A 1 19 ? 1.304 -10.866 0.794 1.00 0.25 53 TYR A CA 10
ATOM 16933 C C . TYR A 1 19 ? 1.080 -10.917 2.300 1.00 0.22 53 TYR A C 10
ATOM 16934 O O . TYR A 1 19 ? 1.745 -10.229 3.064 1.00 0.21 53 TYR A O 10
ATOM 16952 N N . ASP A 1 20 ? 0.133 -11.754 2.701 1.00 0.23 54 ASP A N 10
ATOM 16953 C CA . ASP A 1 20 ? -0.183 -11.987 4.104 1.00 0.24 54 ASP A CA 10
ATOM 16954 C C . ASP A 1 20 ? 0.924 -12.812 4.742 1.00 0.21 54 ASP A C 10
ATOM 16955 O O . ASP A 1 20 ? 1.396 -12.506 5.835 1.00 0.22 54 ASP A O 10
ATOM 16964 N N . GLU A 1 21 ? 1.352 -13.848 4.032 1.00 0.23 55 GLU A N 10
ATOM 16965 C CA . G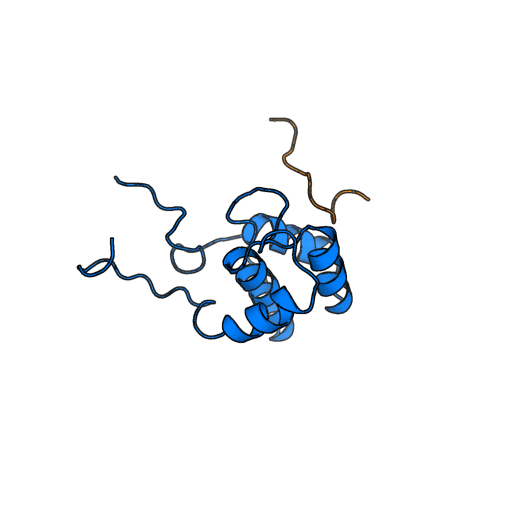LU A 1 21 ? 2.484 -14.643 4.468 1.00 0.25 55 GLU A CA 10
ATOM 16966 C C . GLU A 1 21 ? 3.723 -13.764 4.558 1.00 0.24 55 GLU A C 10
ATOM 16967 O O . GLU A 1 21 ? 4.486 -13.846 5.526 1.00 0.30 55 GLU A O 10
ATOM 16979 N N . ILE A 1 22 ? 3.906 -12.906 3.556 1.00 0.22 56 ILE A N 10
ATOM 16980 C CA . ILE A 1 22 ? 4.993 -11.933 3.586 1.00 0.24 56 ILE A CA 10
ATOM 16981 C C . ILE A 1 22 ? 4.823 -11.003 4.790 1.00 0.24 56 ILE A C 10
ATOM 16982 O O . ILE A 1 22 ? 5.775 -10.718 5.514 1.00 0.27 56 ILE A O 10
ATOM 16998 N N . PHE A 1 23 ? 3.587 -10.582 5.021 1.00 0.22 57 PHE A N 10
ATOM 16999 C CA . PHE A 1 23 ? 3.246 -9.699 6.135 1.00 0.23 57 PHE A CA 10
ATOM 17000 C C . PHE A 1 23 ? 3.740 -10.275 7.460 1.00 0.26 57 PHE A C 10
ATOM 17001 O O . PHE A 1 23 ? 4.178 -9.537 8.343 1.00 0.29 57 PHE A O 10
ATOM 17018 N N . TYR A 1 24 ? 3.702 -11.598 7.584 1.00 0.33 58 TYR A N 10
ATOM 17019 C CA . TYR A 1 24 ? 4.132 -12.253 8.815 1.00 0.40 58 TYR A CA 10
ATOM 17020 C C . TYR A 1 24 ? 5.637 -12.487 8.858 1.00 0.44 58 TYR A C 10
ATOM 17021 O O . TYR A 1 24 ? 6.216 -12.601 9.939 1.00 0.62 58 TYR A O 10
ATOM 17039 N N . THR A 1 25 ? 6.279 -12.531 7.704 1.00 0.40 59 THR A N 10
ATOM 17040 C CA . THR A 1 25 ? 7.722 -12.692 7.674 1.00 0.45 59 THR A CA 10
ATOM 17041 C C . THR A 1 25 ? 8.413 -11.373 8.012 1.00 0.48 59 THR A C 10
ATOM 17042 O O . THR A 1 25 ? 9.617 -11.330 8.261 1.00 0.56 59 THR A O 10
ATOM 17053 N N . LEU A 1 26 ? 7.632 -10.296 8.037 1.00 0.48 60 LEU A N 10
ATOM 17054 C CA . LEU A 1 26 ? 8.137 -8.986 8.409 1.00 0.56 60 LEU A CA 10
ATOM 17055 C C . LEU A 1 26 ? 7.797 -8.652 9.853 1.00 0.61 60 LEU A C 10
ATOM 17056 O O . LEU A 1 26 ? 8.053 -7.539 10.311 1.00 0.71 60 LEU A O 10
ATOM 17072 N N . SER A 1 27 ? 7.245 -9.633 10.566 1.00 0.59 61 SER A N 10
ATOM 17073 C CA . SER A 1 27 ? 6.843 -9.461 11.960 1.00 0.66 61 SER A CA 10
ATOM 17074 C C . SER A 1 27 ? 5.711 -8.443 12.076 1.00 0.70 61 SER A C 10
ATOM 17075 O O . SER A 1 27 ? 5.943 -7.246 12.254 1.00 0.78 61 SER A O 10
ATOM 17083 N N . PRO A 1 28 ? 4.464 -8.907 11.961 1.00 0.67 62 PRO A N 10
ATOM 17084 C CA . PRO A 1 28 ? 3.309 -8.030 11.969 1.00 0.71 62 PRO A CA 10
ATOM 17085 C C . PRO A 1 28 ? 2.852 -7.693 13.386 1.00 0.83 62 PRO A C 10
ATOM 17086 O O . PRO A 1 28 ? 2.207 -8.497 14.062 1.00 1.10 62 PRO A O 10
ATOM 17097 N N . VAL A 1 29 ? 3.190 -6.497 13.829 1.00 0.70 63 VAL A N 10
ATOM 17098 C CA . VAL A 1 29 ? 2.887 -6.078 15.177 1.00 0.79 63 VAL A CA 10
ATOM 17099 C C . VAL A 1 29 ? 1.501 -5.451 15.253 1.00 0.78 63 VAL A C 10
ATOM 17100 O O . VAL A 1 29 ? 1.251 -4.386 14.689 1.00 0.72 63 VAL A O 10
ATOM 17113 N N . ASN A 1 30 ? 0.587 -6.163 15.905 1.00 0.92 64 ASN A N 10
ATOM 17114 C CA . ASN A 1 30 ? -0.760 -5.655 16.168 1.00 1.00 64 ASN A CA 10
ATOM 17115 C C . ASN A 1 30 ? -1.538 -5.460 14.865 1.00 0.91 64 ASN A C 10
ATOM 17116 O O . ASN A 1 30 ? -2.452 -4.637 14.791 1.00 0.97 64 ASN A O 10
ATOM 17127 N N . GLY A 1 31 ? -1.174 -6.228 13.846 1.00 0.83 65 GLY A N 10
ATOM 17128 C CA . GLY A 1 31 ? -1.845 -6.140 12.561 1.00 0.78 65 GLY A CA 10
ATOM 17129 C C . GLY A 1 31 ? -1.327 -5.002 11.724 1.00 0.59 65 GLY A C 10
ATOM 17130 O O . GLY A 1 31 ? -1.987 -4.546 10.791 1.00 0.59 65 GLY A O 10
ATOM 17134 N N . LYS A 1 32 ? -0.139 -4.547 12.063 1.00 0.51 66 LYS A N 10
ATOM 17135 C CA . LYS A 1 32 ? 0.521 -3.481 11.340 1.00 0.40 66 LYS A CA 10
ATOM 17136 C C . LYS A 1 32 ? 2.009 -3.787 11.210 1.00 0.36 66 LYS A C 10
ATOM 17137 O O . LYS A 1 32 ? 2.559 -4.544 12.009 1.00 0.55 66 LYS A O 10
ATOM 17156 N N . ILE A 1 33 ? 2.657 -3.225 10.203 1.00 0.30 67 ILE A N 10
ATOM 17157 C CA . ILE A 1 33 ? 4.107 -3.301 10.098 1.00 0.29 67 ILE A CA 10
ATOM 17158 C C . ILE A 1 33 ? 4.688 -1.922 9.824 1.00 0.28 67 ILE A C 10
ATOM 17159 O O . ILE A 1 33 ? 4.218 -1.193 8.945 1.00 0.37 67 ILE A O 10
ATOM 17175 N N . THR A 1 34 ? 5.697 -1.563 10.595 1.00 0.28 68 THR A N 10
ATOM 17176 C CA . THR A 1 34 ? 6.324 -0.257 10.474 1.00 0.26 68 THR A CA 10
ATOM 17177 C C . THR A 1 34 ? 7.055 -0.119 9.134 1.00 0.25 68 THR A C 10
ATOM 17178 O O . THR A 1 34 ? 7.362 -1.121 8.475 1.00 0.31 68 THR A O 10
ATOM 17189 N N . GLY A 1 35 ? 7.343 1.121 8.744 1.00 0.24 69 GLY A N 10
ATOM 17190 C CA . GLY A 1 35 ? 7.922 1.387 7.435 1.00 0.26 69 GLY A CA 10
ATOM 17191 C C . GLY A 1 35 ? 9.315 0.812 7.256 1.00 0.25 69 GLY A C 10
ATOM 17192 O O . GLY A 1 35 ? 9.793 0.691 6.134 1.00 0.33 69 GLY A O 10
ATOM 17196 N N . ALA A 1 36 ? 9.970 0.459 8.357 1.00 0.23 70 ALA A N 10
ATOM 17197 C CA . ALA A 1 36 ? 11.301 -0.139 8.297 1.00 0.24 70 ALA A CA 10
ATOM 17198 C C . ALA A 1 36 ? 11.267 -1.466 7.539 1.00 0.22 70 ALA A C 10
ATOM 17199 O O . ALA A 1 36 ? 12.030 -1.680 6.597 1.00 0.25 70 ALA A O 10
ATOM 17206 N N . ASN A 1 37 ? 10.353 -2.342 7.945 1.00 0.29 71 ASN A N 10
ATOM 17207 C CA . ASN A 1 37 ? 10.221 -3.661 7.326 1.00 0.32 71 ASN A CA 10
ATOM 17208 C C . ASN A 1 37 ? 9.704 -3.517 5.902 1.00 0.24 71 ASN A C 10
ATOM 17209 O O . ASN A 1 37 ? 10.192 -4.169 4.975 1.00 0.20 71 ASN A O 10
ATOM 17220 N N . ALA A 1 38 ? 8.719 -2.645 5.744 1.00 0.26 72 ALA A N 10
ATOM 17221 C CA . ALA A 1 38 ? 8.126 -2.375 4.439 1.00 0.26 72 ALA A CA 10
ATOM 17222 C C . ALA A 1 38 ? 9.176 -1.886 3.438 1.00 0.20 72 ALA A C 10
ATOM 17223 O O . ALA A 1 38 ? 9.331 -2.462 2.360 1.00 0.21 72 ALA A O 10
ATOM 17230 N N . LYS A 1 39 ? 9.910 -0.843 3.813 1.00 0.19 73 LYS A N 10
ATOM 17231 C CA . LYS A 1 39 ? 10.944 -0.283 2.952 1.00 0.17 73 LYS A CA 10
ATOM 17232 C C . LYS A 1 39 ? 12.021 -1.323 2.675 1.00 0.18 73 LYS A C 10
ATOM 17233 O O . LYS A 1 39 ? 12.575 -1.377 1.578 1.00 0.20 73 LYS A O 10
ATOM 17252 N N . LYS A 1 40 ? 12.305 -2.148 3.677 1.00 0.20 74 LYS A N 10
ATOM 17253 C CA . LYS A 1 40 ? 13.226 -3.266 3.522 1.00 0.23 74 LYS A CA 10
ATOM 17254 C C . LYS A 1 40 ? 12.835 -4.112 2.313 1.00 0.20 74 LYS A C 10
ATOM 17255 O O . LYS A 1 40 ? 13.675 -4.447 1.478 1.00 0.22 74 LYS A O 10
ATOM 17274 N N . GLU A 1 41 ? 11.553 -4.435 2.211 1.00 0.21 75 GLU A N 10
ATOM 17275 C CA . GLU A 1 41 ? 11.065 -5.246 1.106 1.00 0.22 75 GLU A CA 10
ATOM 17276 C C . GLU A 1 41 ? 11.212 -4.486 -0.209 1.00 0.20 75 GLU A C 10
ATOM 17277 O O . GLU A 1 41 ? 11.579 -5.053 -1.244 1.00 0.24 75 GLU A O 10
ATOM 17289 N N . MET A 1 42 ? 10.962 -3.188 -0.146 1.00 0.19 76 MET A N 10
ATOM 17290 C CA . MET A 1 42 ? 10.964 -2.348 -1.335 1.00 0.20 76 MET A CA 10
ATOM 17291 C C . MET A 1 42 ? 12.383 -2.138 -1.871 1.00 0.22 76 MET A C 10
ATOM 17292 O O . MET A 1 42 ? 12.584 -2.010 -3.081 1.00 0.29 76 MET A O 10
ATOM 17306 N N . VAL A 1 43 ? 13.373 -2.128 -0.983 1.00 0.20 77 VAL A N 10
ATOM 17307 C CA . VAL A 1 43 ? 14.760 -1.983 -1.409 1.00 0.26 77 VAL A CA 10
ATOM 17308 C C . VAL A 1 43 ? 15.310 -3.319 -1.898 1.00 0.27 77 VAL A C 10
ATOM 17309 O O . VAL A 1 43 ? 16.240 -3.359 -2.701 1.00 0.32 77 VAL A O 10
ATOM 17322 N N . LYS A 1 44 ? 14.715 -4.416 -1.429 1.00 0.27 78 LYS A N 10
ATOM 17323 C CA . LYS A 1 44 ? 15.056 -5.742 -1.945 1.00 0.32 78 LYS A CA 10
ATOM 17324 C C . LYS A 1 44 ? 14.527 -5.898 -3.358 1.00 0.32 78 LYS A C 10
ATOM 17325 O O . LYS A 1 44 ? 15.074 -6.649 -4.165 1.00 0.40 78 LYS A O 10
ATOM 17344 N N . SER A 1 45 ? 13.448 -5.184 -3.638 1.00 0.29 79 SER A N 10
ATOM 17345 C CA . SER A 1 45 ? 12.860 -5.166 -4.973 1.00 0.33 79 SER A CA 10
ATOM 17346 C C . SER A 1 45 ? 13.801 -4.497 -5.980 1.00 0.33 79 SER A C 10
ATOM 17347 O O . SER A 1 45 ? 13.666 -4.688 -7.193 1.00 0.42 79 SER A O 10
ATOM 17355 N N . LYS A 1 46 ? 14.750 -3.715 -5.460 1.00 0.31 80 LYS A N 10
ATOM 17356 C CA . LYS A 1 46 ? 15.763 -3.036 -6.274 1.00 0.35 80 LYS A CA 10
ATOM 17357 C C . LYS A 1 46 ? 15.125 -2.040 -7.242 1.00 0.31 80 LYS A C 10
ATOM 17358 O O . LYS A 1 46 ? 15.598 -1.863 -8.368 1.00 0.38 80 LYS A O 10
ATOM 17377 N N . LEU A 1 47 ? 14.063 -1.382 -6.795 1.00 0.30 81 LEU A N 10
ATOM 17378 C CA . LEU A 1 47 ? 13.393 -0.379 -7.605 1.00 0.32 81 LEU A CA 10
ATOM 17379 C C . LEU A 1 47 ? 13.887 1.012 -7.222 1.00 0.33 81 LEU A C 10
ATOM 17380 O O . LEU A 1 47 ? 14.471 1.198 -6.151 1.00 0.35 81 LEU A O 10
ATOM 17396 N N . PRO A 1 48 ? 13.684 2.007 -8.096 1.00 0.34 82 PRO A N 10
ATOM 17397 C CA . PRO A 1 48 ? 14.097 3.386 -7.827 1.00 0.38 82 PRO A CA 10
ATOM 17398 C C . PRO A 1 48 ? 13.296 4.015 -6.689 1.00 0.35 82 PRO A C 10
ATOM 17399 O O . PRO A 1 48 ? 12.094 3.777 -6.556 1.00 0.35 82 PRO A O 10
ATOM 17410 N N . ASN A 1 49 ? 13.973 4.828 -5.884 1.00 0.35 83 ASN A N 10
ATOM 17411 C CA . ASN A 1 49 ? 13.368 5.476 -4.722 1.00 0.37 83 ASN A CA 10
ATOM 17412 C C . ASN A 1 49 ? 12.142 6.299 -5.112 1.00 0.33 83 ASN A C 10
ATOM 17413 O O . ASN A 1 49 ? 11.198 6.425 -4.338 1.00 0.34 83 ASN A O 10
ATOM 17424 N N . THR A 1 50 ? 12.160 6.846 -6.321 1.00 0.35 84 THR A N 10
ATOM 17425 C CA . THR A 1 50 ? 11.055 7.646 -6.824 1.00 0.39 84 THR A CA 10
ATOM 17426 C C . THR A 1 50 ? 9.759 6.841 -6.865 1.00 0.32 84 THR A C 10
ATOM 17427 O O . THR A 1 50 ? 8.746 7.239 -6.285 1.00 0.33 84 THR A O 10
ATOM 17438 N N . VAL A 1 51 ? 9.810 5.699 -7.541 1.00 0.30 85 VAL A N 10
ATOM 17439 C CA . VAL A 1 51 ? 8.655 4.820 -7.656 1.00 0.28 85 VAL A CA 10
ATOM 17440 C C . VAL A 1 51 ? 8.294 4.245 -6.292 1.00 0.22 85 VAL A C 10
ATOM 17441 O O . VAL A 1 51 ? 7.121 4.177 -5.933 1.00 0.20 85 VAL A O 10
ATOM 17454 N N . LEU A 1 52 ? 9.313 3.852 -5.533 1.00 0.24 86 LEU A N 10
ATOM 17455 C CA . LEU A 1 52 ? 9.110 3.313 -4.191 1.00 0.25 86 LEU A CA 10
ATOM 17456 C C . LEU A 1 52 ? 8.323 4.292 -3.317 1.00 0.21 86 LEU A C 10
ATOM 17457 O O . LEU A 1 52 ? 7.299 3.926 -2.733 1.00 0.23 86 LEU A O 10
ATOM 17473 N N . GLY A 1 53 ? 8.796 5.533 -3.249 1.00 0.21 87 GLY A N 10
ATOM 17474 C CA . GLY A 1 53 ? 8.120 6.554 -2.464 1.00 0.22 87 GLY A CA 10
ATOM 17475 C C . GLY A 1 53 ? 6.709 6.802 -2.947 1.00 0.21 87 GLY A C 10
ATOM 17476 O O . GLY A 1 53 ? 5.787 6.988 -2.152 1.00 0.23 87 GLY A O 10
ATOM 17480 N N . LYS A 1 54 ? 6.538 6.790 -4.259 1.00 0.22 88 LYS A N 10
ATOM 17481 C CA . LYS A 1 54 ? 5.224 6.976 -4.857 1.00 0.29 88 LYS A CA 10
ATOM 17482 C C . LYS A 1 54 ? 4.273 5.864 -4.412 1.00 0.22 88 LYS A C 10
ATOM 17483 O O . LYS A 1 54 ? 3.129 6.128 -4.034 1.00 0.24 88 LYS A O 10
ATOM 17502 N N . ILE A 1 55 ? 4.768 4.631 -4.426 1.00 0.20 89 ILE A N 10
ATOM 17503 C CA . ILE A 1 55 ? 3.968 3.476 -4.042 1.00 0.20 89 ILE A CA 10
ATOM 17504 C C . ILE A 1 55 ? 3.543 3.579 -2.581 1.00 0.19 89 ILE A C 10
ATOM 17505 O O . ILE A 1 55 ? 2.406 3.261 -2.233 1.00 0.21 89 ILE A O 10
ATOM 17521 N N . TRP A 1 56 ? 4.454 4.049 -1.736 1.00 0.19 90 TRP A N 10
ATOM 17522 C CA . TRP A 1 56 ? 4.163 4.248 -0.322 1.00 0.22 90 TRP A CA 10
ATOM 17523 C C . TRP A 1 56 ? 3.023 5.248 -0.151 1.00 0.24 90 TRP A C 10
ATOM 17524 O O . TRP A 1 56 ? 2.055 4.993 0.565 1.00 0.28 90 TRP A O 10
ATOM 17545 N N . LYS A 1 57 ? 3.146 6.375 -0.839 1.00 0.24 91 LYS A N 10
ATOM 17546 C CA . LYS A 1 57 ? 2.167 7.454 -0.759 1.00 0.30 91 LYS A CA 10
ATOM 17547 C C . LYS A 1 57 ? 0.809 7.043 -1.325 1.00 0.29 91 LYS A C 10
ATOM 17548 O O . LYS A 1 57 ? -0.197 7.719 -1.099 1.00 0.36 91 LYS A O 10
ATOM 17567 N N . LEU A 1 58 ? 0.788 5.955 -2.084 1.00 0.27 92 LEU A N 10
ATOM 17568 C CA . LEU A 1 58 ? -0.461 5.412 -2.615 1.00 0.32 92 LEU A CA 10
ATOM 17569 C C . LEU A 1 58 ? -1.051 4.356 -1.686 1.00 0.30 92 LEU A C 10
ATOM 17570 O O . LEU A 1 58 ? -2.253 4.336 -1.428 1.00 0.43 92 LEU A O 10
ATOM 17586 N N . ALA A 1 59 ? -0.188 3.473 -1.201 1.00 0.22 93 ALA A N 10
ATOM 17587 C CA . ALA A 1 59 ? -0.614 2.307 -0.440 1.00 0.21 93 ALA A CA 10
ATOM 17588 C C . ALA A 1 59 ? -0.955 2.660 1.002 1.00 0.19 93 ALA A C 10
ATOM 17589 O O . ALA A 1 59 ? -1.771 1.985 1.635 1.00 0.30 93 ALA A O 10
ATOM 17596 N N . ASP A 1 60 ? -0.342 3.711 1.529 1.00 0.18 94 ASP A N 10
ATOM 17597 C CA . ASP A 1 60 ? -0.588 4.088 2.922 1.00 0.18 94 ASP A CA 10
ATOM 17598 C C . ASP A 1 60 ? -1.813 4.990 3.026 1.00 0.33 94 ASP A C 10
ATOM 17599 O O . ASP A 1 60 ? -1.713 6.217 3.022 1.00 0.45 94 ASP A O 10
ATOM 17608 N N . VAL A 1 61 ? -2.969 4.352 3.109 1.00 0.51 95 VAL A N 10
ATOM 17609 C CA . VAL A 1 61 ? -4.248 5.047 3.137 1.00 0.71 95 VAL A CA 10
ATOM 17610 C C . VAL A 1 61 ? -4.514 5.708 4.484 1.00 0.72 95 VAL A C 10
ATOM 17611 O O . VAL A 1 61 ? -5.277 6.672 4.569 1.00 0.80 95 VAL A O 10
ATOM 17624 N N . ASP A 1 62 ? -3.909 5.183 5.539 1.00 0.70 96 ASP A N 10
ATOM 17625 C CA . ASP A 1 62 ? -4.104 5.738 6.873 1.00 0.78 96 ASP A CA 10
ATOM 17626 C C . ASP A 1 62 ? -3.263 6.979 7.065 1.00 0.75 96 ASP A C 10
ATOM 17627 O O . ASP A 1 62 ? -3.469 7.732 8.022 1.00 0.88 96 ASP A O 10
ATOM 17636 N N . LYS A 1 63 ? -2.314 7.185 6.149 1.00 0.66 97 LYS A N 10
ATOM 17637 C CA . LYS A 1 63 ? -1.403 8.322 6.218 1.00 0.70 97 LYS A CA 10
ATOM 17638 C C . LYS A 1 63 ? -0.625 8.246 7.527 1.00 0.70 97 LYS A C 10
ATOM 17639 O O . LYS A 1 63 ? -0.210 9.260 8.089 1.00 0.86 97 LYS A O 10
ATOM 17658 N N . ASP A 1 64 ? -0.419 7.015 7.992 1.00 0.56 98 ASP A N 10
ATOM 17659 C CA . ASP A 1 64 ? 0.128 6.773 9.315 1.00 0.59 98 ASP A CA 10
ATOM 17660 C C . ASP A 1 64 ? 1.578 6.317 9.239 1.00 0.45 98 ASP A C 10
ATOM 17661 O O . ASP A 1 64 ? 2.161 5.920 10.247 1.00 0.46 98 ASP A O 10
ATOM 17670 N N . GLY A 1 65 ? 2.160 6.398 8.044 1.00 0.39 99 GLY A N 10
ATOM 17671 C CA . GLY A 1 65 ? 3.576 6.118 7.873 1.00 0.38 99 GLY A CA 10
ATOM 17672 C C . GLY A 1 65 ? 3.922 4.698 8.176 1.00 0.29 99 GLY A C 10
ATOM 17673 O O . GLY A 1 65 ? 5.076 4.358 8.446 1.00 0.39 99 GLY A O 10
ATOM 17677 N N . LEU A 1 66 ? 2.918 3.878 8.121 1.00 0.28 100 LEU A N 10
ATOM 17678 C CA . LEU A 1 66 ? 3.031 2.524 8.517 1.00 0.33 100 LEU A CA 10
ATOM 17679 C C . LEU A 1 66 ? 1.937 1.724 7.812 1.00 0.29 100 LEU A C 10
ATOM 17680 O O . LEU A 1 66 ? 0.832 2.230 7.610 1.00 0.39 100 LEU A O 10
ATOM 17696 N N . LEU A 1 67 ? 2.245 0.499 7.413 1.00 0.28 101 LEU A N 10
ATOM 17697 C CA . LEU A 1 67 ? 1.335 -0.267 6.570 1.00 0.27 101 LEU A CA 10
ATOM 17698 C C . LEU A 1 67 ? 0.608 -1.353 7.356 1.00 0.27 101 LEU A C 10
ATOM 17699 O O . LEU A 1 67 ? 1.230 -2.163 8.039 1.00 0.31 101 LEU A O 10
ATOM 17715 N N . ASP A 1 68 ? -0.716 -1.347 7.266 1.00 0.28 102 ASP A N 10
ATOM 17716 C CA . ASP A 1 68 ? -1.524 -2.431 7.801 1.00 0.33 102 ASP A CA 10
ATOM 17717 C C . ASP A 1 68 ? -1.480 -3.617 6.858 1.00 0.26 102 ASP A C 10
ATOM 17718 O O . ASP A 1 68 ? -0.790 -3.589 5.840 1.00 0.24 102 ASP A O 10
ATOM 17727 N N . ASP A 1 69 ? -2.230 -4.649 7.198 1.00 0.32 103 ASP A N 10
ATOM 17728 C CA . ASP A 1 69 ? -2.343 -5.836 6.356 1.00 0.35 103 ASP A CA 10
ATOM 17729 C C . ASP A 1 69 ? -2.853 -5.457 4.966 1.00 0.26 103 ASP A C 10
ATOM 17730 O O . ASP A 1 69 ? -2.327 -5.905 3.943 1.00 0.24 103 ASP A O 10
ATOM 17739 N N . GLU A 1 70 ? -3.844 -4.579 4.942 1.00 0.26 104 GLU A N 10
ATOM 17740 C CA . GLU A 1 70 ? -4.463 -4.154 3.695 1.00 0.25 104 GLU A CA 10
ATOM 17741 C C . GLU A 1 70 ? -3.530 -3.226 2.913 1.00 0.22 104 GLU A C 10
ATOM 17742 O O . GLU A 1 70 ? -3.367 -3.370 1.696 1.00 0.29 104 GLU A O 10
ATOM 17754 N N . GLU A 1 71 ? -2.910 -2.284 3.621 1.00 0.18 105 GLU A N 10
ATOM 17755 C CA . GLU A 1 71 ? -2.001 -1.327 2.994 1.00 0.18 105 GLU A CA 10
ATOM 17756 C C . GLU A 1 71 ? -0.793 -2.040 2.396 1.00 0.17 105 GLU A C 10
ATOM 17757 O O . GLU A 1 71 ? -0.359 -1.729 1.285 1.00 0.17 105 GLU A O 10
ATOM 17769 N N . PHE A 1 72 ? -0.254 -2.997 3.141 1.00 0.17 106 PHE A N 10
ATOM 17770 C CA . PHE A 1 72 ? 0.912 -3.745 2.699 1.00 0.18 106 PHE A CA 10
ATOM 17771 C C . PHE A 1 72 ? 0.563 -4.584 1.477 1.00 0.18 106 PHE A C 10
ATOM 17772 O O . PHE A 1 72 ? 1.380 -4.746 0.566 1.00 0.21 106 PHE A O 10
ATOM 17789 N N . ALA A 1 73 ? -0.662 -5.101 1.457 1.00 0.19 107 ALA A N 10
ATOM 17790 C CA . ALA A 1 73 ? -1.163 -5.831 0.305 1.00 0.24 107 ALA A CA 10
ATOM 17791 C C . ALA A 1 73 ? -1.132 -4.945 -0.939 1.00 0.23 107 ALA A C 10
ATOM 17792 O O . ALA A 1 73 ? -0.688 -5.372 -2.006 1.00 0.25 107 ALA A O 10
ATOM 17799 N N . LEU A 1 74 ? -1.599 -3.708 -0.790 1.00 0.24 108 LEU A N 10
ATOM 17800 C CA . LEU A 1 74 ? -1.568 -2.740 -1.879 1.00 0.28 108 LEU A CA 10
ATOM 17801 C C . LEU A 1 74 ? -0.132 -2.446 -2.303 1.00 0.23 108 LEU A C 10
ATOM 17802 O O . LEU A 1 74 ? 0.177 -2.433 -3.498 1.00 0.23 108 LEU A O 10
ATOM 17818 N N . ALA A 1 75 ? 0.741 -2.224 -1.323 1.00 0.23 109 ALA A N 10
ATOM 17819 C CA . ALA A 1 75 ? 2.157 -1.971 -1.587 1.00 0.24 109 ALA A CA 10
ATOM 17820 C C . ALA A 1 75 ? 2.757 -3.074 -2.445 1.00 0.23 109 ALA A C 10
ATOM 17821 O O . ALA A 1 75 ? 3.257 -2.823 -3.541 1.00 0.24 109 ALA A O 10
ATOM 17828 N N . ASN A 1 76 ? 2.672 -4.299 -1.947 1.00 0.24 110 ASN A N 10
ATOM 17829 C CA . ASN A 1 76 ? 3.256 -5.452 -2.624 1.00 0.26 110 ASN A CA 10
ATOM 17830 C C . ASN A 1 76 ? 2.667 -5.642 -4.013 1.00 0.25 110 ASN A C 10
ATOM 17831 O O . ASN A 1 76 ? 3.358 -6.067 -4.937 1.00 0.26 110 ASN A O 10
ATOM 17842 N N . HIS A 1 77 ? 1.393 -5.318 -4.165 1.00 0.24 111 HIS A N 10
ATOM 17843 C CA . HIS A 1 77 ? 0.732 -5.469 -5.447 1.00 0.26 111 HIS A CA 10
ATOM 17844 C C . HIS A 1 77 ? 1.272 -4.452 -6.443 1.00 0.24 111 HIS A C 10
ATOM 17845 O O . HIS A 1 77 ? 1.601 -4.808 -7.565 1.00 0.27 111 HIS A O 10
ATOM 17860 N N . LEU A 1 78 ? 1.375 -3.195 -6.019 1.00 0.24 112 LEU A N 10
ATOM 17861 C CA . LEU A 1 78 ? 1.891 -2.131 -6.883 1.00 0.23 112 LEU A CA 10
ATOM 17862 C C . LEU A 1 78 ? 3.332 -2.417 -7.283 1.00 0.24 112 LEU A C 10
ATOM 17863 O O . LEU A 1 78 ? 3.692 -2.338 -8.463 1.00 0.27 112 LEU A O 10
ATOM 17879 N N . ILE A 1 79 ? 4.142 -2.768 -6.290 1.00 0.28 113 ILE A N 10
ATOM 17880 C CA . ILE A 1 79 ? 5.548 -3.086 -6.508 1.00 0.32 113 ILE A CA 10
ATOM 17881 C C . ILE A 1 79 ? 5.704 -4.229 -7.504 1.00 0.35 113 ILE A C 10
ATOM 17882 O O . ILE A 1 79 ? 6.427 -4.108 -8.496 1.00 0.38 113 ILE A O 10
ATOM 17898 N N . LYS A 1 80 ? 5.008 -5.333 -7.249 1.00 0.38 114 LYS A N 10
ATOM 17899 C CA . LYS A 1 80 ? 5.145 -6.515 -8.085 1.00 0.46 114 LYS A CA 10
ATOM 17900 C C . LYS A 1 80 ? 4.558 -6.258 -9.471 1.00 0.45 114 LYS A C 10
ATOM 17901 O O . LYS A 1 80 ? 5.037 -6.810 -10.448 1.00 0.49 114 LYS A O 10
ATOM 17920 N N . VAL A 1 81 ? 3.538 -5.400 -9.554 1.00 0.43 115 VAL A N 10
ATOM 17921 C CA . VAL A 1 81 ? 2.960 -5.021 -10.841 1.00 0.46 115 VAL A CA 10
ATOM 17922 C C . VAL A 1 81 ? 4.007 -4.333 -11.711 1.00 0.43 115 VAL A C 10
ATOM 17923 O O . VAL A 1 81 ? 4.127 -4.625 -12.905 1.00 0.48 115 VAL A O 10
ATOM 17936 N N . LYS A 1 82 ? 4.775 -3.430 -11.110 1.00 0.40 116 LYS A N 10
ATOM 17937 C CA . LYS A 1 82 ? 5.884 -2.799 -11.811 1.00 0.41 116 LYS A CA 10
ATOM 17938 C C . LYS A 1 82 ? 6.936 -3.831 -12.204 1.00 0.47 116 LYS A C 10
ATOM 17939 O O . LYS A 1 82 ? 7.514 -3.750 -13.286 1.00 0.54 116 LYS A O 10
ATOM 17958 N N . LEU A 1 83 ? 7.164 -4.808 -11.335 1.00 0.47 117 LEU A N 10
ATOM 17959 C CA . LEU A 1 83 ? 8.145 -5.857 -11.595 1.00 0.57 117 LEU A CA 10
ATOM 17960 C C . LEU A 1 83 ? 7.666 -6.793 -12.709 1.00 0.64 117 LEU A C 10
ATOM 17961 O O . LEU A 1 83 ? 8.473 -7.346 -13.453 1.00 0.75 117 LEU A O 10
ATOM 17977 N N . GLU A 1 84 ? 6.352 -6.961 -12.822 1.00 0.61 118 GLU A N 10
ATOM 17978 C CA . GLU A 1 84 ? 5.774 -7.762 -13.897 1.00 0.69 118 GLU A CA 10
ATOM 17979 C C . GLU A 1 84 ? 6.027 -7.097 -15.243 1.00 0.70 118 GLU A C 10
ATOM 17980 O O . GLU A 1 84 ? 6.082 -7.764 -16.278 1.00 0.85 118 GLU A O 10
ATOM 17992 N N . GLY A 1 85 ? 6.184 -5.779 -15.220 1.00 0.60 119 GLY A N 10
ATOM 17993 C CA . GLY A 1 85 ? 6.323 -5.025 -16.447 1.00 0.62 119 GLY A CA 10
ATOM 17994 C C . GLY A 1 85 ? 5.072 -4.231 -16.778 1.00 0.65 119 GLY A C 10
ATOM 17995 O O . GLY A 1 85 ? 4.841 -3.868 -17.932 1.00 0.68 119 GLY A O 10
ATOM 17999 N N . HIS A 1 86 ? 4.258 -3.966 -15.761 1.00 0.70 120 HIS A N 10
ATOM 18000 C CA . HIS A 1 86 ? 3.033 -3.191 -15.940 1.00 0.78 120 HIS A CA 10
ATOM 18001 C C . HIS A 1 86 ? 3.210 -1.785 -15.393 1.00 0.75 120 HIS A C 10
ATOM 18002 O O . HIS A 1 86 ? 4.161 -1.507 -14.663 1.00 0.92 120 HIS A O 10
ATOM 18017 N N . GLU A 1 87 ? 2.290 -0.902 -15.746 1.00 0.78 121 GLU A N 10
ATOM 18018 C CA . GLU A 1 87 ? 2.293 0.452 -15.221 1.00 0.84 121 GLU A CA 10
ATOM 18019 C C . GLU A 1 87 ? 1.141 0.636 -14.247 1.00 0.84 121 GLU A C 10
ATOM 18020 O O . GLU A 1 87 ? -0.009 0.337 -14.573 1.00 0.98 121 GLU A O 10
ATOM 18032 N N . LEU A 1 88 ? 1.455 1.106 -13.052 1.00 0.88 122 LEU A N 10
ATOM 18033 C CA . LEU A 1 88 ? 0.427 1.419 -12.073 1.00 0.89 122 LEU A CA 10
ATOM 18034 C C . LEU A 1 88 ? -0.269 2.731 -12.443 1.00 0.96 122 LEU A C 10
ATOM 18035 O O . LEU A 1 88 ? 0.350 3.634 -13.005 1.00 1.08 122 LEU A O 10
ATOM 18051 N N . PRO A 1 89 ? -1.577 2.843 -12.142 1.00 1.00 123 PRO A N 10
ATOM 18052 C CA . PRO A 1 89 ? -2.409 3.977 -12.578 1.00 1.15 123 PRO A CA 10
ATOM 18053 C C . PRO A 1 89 ? -1.996 5.310 -11.959 1.00 1.04 123 PRO A C 10
ATOM 18054 O O . PRO A 1 89 ? -2.476 6.364 -12.373 1.00 1.16 123 PRO A O 10
ATOM 18065 N N . ALA A 1 90 ? -1.105 5.249 -10.972 1.00 0.88 124 ALA A N 10
ATOM 18066 C CA . ALA A 1 90 ? -0.648 6.438 -10.245 1.00 0.86 124 ALA A CA 10
ATOM 18067 C C . ALA A 1 90 ? -1.804 7.112 -9.511 1.00 0.82 124 ALA A C 10
ATOM 18068 O O . ALA A 1 90 ? -1.722 8.282 -9.139 1.00 0.88 124 ALA A O 10
ATOM 18075 N N . ASP A 1 91 ? -2.874 6.359 -9.304 1.00 0.82 125 ASP A N 10
ATOM 18076 C CA . ASP A 1 91 ? -4.050 6.848 -8.598 1.00 0.84 125 ASP A CA 10
ATOM 18077 C C . ASP A 1 91 ? -4.499 5.837 -7.567 1.00 0.83 125 ASP A C 10
ATOM 18078 O O . ASP A 1 91 ? -3.957 4.733 -7.495 1.00 0.85 125 ASP A O 10
ATOM 18087 N N . LEU A 1 92 ? -5.500 6.215 -6.792 1.00 0.84 126 LEU A N 10
ATOM 18088 C CA . LEU A 1 92 ? -6.133 5.300 -5.862 1.00 0.85 126 LEU A CA 10
ATOM 18089 C C . LEU A 1 92 ? -7.629 5.252 -6.173 1.00 0.82 126 LEU A C 10
ATOM 18090 O O . LEU A 1 92 ? -8.405 6.064 -5.670 1.00 0.86 126 LEU A O 10
ATOM 18106 N N . PRO A 1 93 ? -8.039 4.323 -7.050 1.00 0.79 127 PRO A N 10
ATOM 18107 C CA . PRO A 1 93 ? -9.438 4.186 -7.452 1.00 0.78 127 PRO A CA 10
ATOM 18108 C C . PRO A 1 93 ? -10.310 3.653 -6.318 1.00 0.79 127 PRO A C 10
ATOM 18109 O O . PRO A 1 93 ? -9.836 2.907 -5.461 1.00 0.81 127 PRO A O 10
ATOM 18120 N N . PRO A 1 94 ? -11.608 4.013 -6.315 1.00 0.82 128 PRO A N 10
ATOM 18121 C CA . PRO A 1 94 ? -12.546 3.631 -5.251 1.00 0.89 128 PRO A CA 10
ATOM 18122 C C . PRO A 1 94 ? -12.627 2.121 -5.048 1.00 0.92 128 PRO A C 10
ATOM 18123 O O . PRO A 1 94 ? -12.946 1.652 -3.959 1.00 1.00 128 PRO A O 10
ATOM 18134 N N . HIS A 1 95 ? -12.327 1.361 -6.095 1.00 0.90 129 HIS A N 10
ATOM 18135 C CA . HIS A 1 95 ? -12.403 -0.092 -6.011 1.00 0.96 129 HIS A CA 10
ATOM 18136 C C . HIS A 1 95 ? -11.082 -0.700 -5.535 1.00 0.95 129 HIS A C 10
ATOM 18137 O O . HIS A 1 95 ? -10.826 -1.884 -5.744 1.00 1.02 129 HIS A O 10
ATOM 18152 N N . LEU A 1 96 ? -10.246 0.116 -4.904 1.00 0.89 130 LEU A N 10
ATOM 18153 C CA . LEU A 1 96 ? -9.027 -0.376 -4.273 1.00 0.92 130 LEU A CA 10
ATOM 18154 C C . LEU A 1 96 ? -8.913 0.144 -2.845 1.00 0.93 130 LEU A C 10
ATOM 18155 O O . LEU A 1 96 ? -7.918 -0.104 -2.166 1.00 1.06 130 LEU A O 10
ATOM 18171 N N . VAL A 1 97 ? -9.948 0.848 -2.390 1.00 0.90 131 VAL A N 10
ATOM 18172 C CA . VAL A 1 97 ? -9.944 1.449 -1.064 1.00 0.95 131 VAL A CA 10
ATOM 18173 C C . VAL A 1 97 ? -10.375 0.430 -0.012 1.00 1.00 131 VAL A C 10
ATOM 18174 O O . VAL A 1 97 ? -11.482 -0.108 -0.071 1.00 1.11 131 VAL A O 10
ATOM 18187 N N . PRO A 1 98 ? -9.490 0.144 0.959 1.00 1.06 132 PRO A N 10
ATOM 18188 C CA . PRO A 1 98 ? -9.759 -0.825 2.027 1.00 1.23 132 PRO A CA 10
ATOM 18189 C C . PRO A 1 98 ? -10.974 -0.453 2.880 1.00 1.32 132 PRO A C 10
ATOM 18190 O O . PRO A 1 98 ? -11.274 0.730 3.076 1.00 1.30 132 PRO A O 10
ATOM 18201 N N . PRO A 1 99 ? -11.688 -1.470 3.406 1.00 1.52 133 PRO A N 10
ATOM 18202 C CA . PRO A 1 99 ? -12.901 -1.276 4.217 1.00 1.77 133 PRO A CA 10
ATOM 18203 C C . PRO A 1 99 ? -12.670 -0.384 5.440 1.00 1.82 133 PRO A C 10
ATOM 18204 O O . PRO A 1 99 ? -13.606 0.233 5.956 1.00 2.01 133 PRO A O 10
ATOM 18215 N N . SER A 1 100 ? -11.417 -0.301 5.871 1.00 1.74 134 SER A N 10
ATOM 18216 C CA . SER A 1 100 ? -11.034 0.502 7.026 1.00 1.88 134 SER A CA 10
ATOM 18217 C C . SER A 1 100 ? -11.203 2.005 6.747 1.00 1.70 134 SER A C 10
ATOM 18218 O O . SER A 1 100 ? -11.070 2.833 7.648 1.00 1.80 134 SER A O 10
ATOM 18226 N N . LYS A 1 101 ? -11.489 2.354 5.499 1.00 1.54 135 LYS A N 10
ATOM 18227 C CA . LYS A 1 101 ? -11.630 3.755 5.112 1.00 1.51 135 LYS A CA 10
ATOM 18228 C C . LYS A 1 101 ? -13.045 4.061 4.617 1.00 1.68 135 LYS A C 10
ATOM 18229 O O . LYS A 1 101 ? -13.269 5.037 3.903 1.00 1.78 135 LYS A O 10
ATOM 18248 N N . ARG A 1 102 ? -13.998 3.228 5.017 1.00 1.84 136 ARG A N 10
ATOM 18249 C CA . ARG A 1 102 ? -15.397 3.432 4.646 1.00 2.11 136 ARG A CA 10
ATOM 18250 C C . ARG A 1 102 ? -16.201 3.930 5.841 1.00 2.38 136 ARG A C 10
ATOM 18251 O O . ARG A 1 102 ? -15.909 3.567 6.985 1.00 2.59 136 ARG A O 10
ATOM 18272 N N . ARG A 1 103 ? -17.208 4.760 5.583 1.00 2.52 137 ARG A N 10
ATOM 18273 C CA . ARG A 1 103 ? -18.179 5.094 6.617 1.00 2.92 137 ARG A CA 10
ATOM 18274 C C . ARG A 1 103 ? -18.981 3.850 6.964 1.00 3.35 137 ARG A C 10
ATOM 18275 O O . ARG A 1 103 ? -19.803 3.384 6.167 1.00 3.45 137 ARG A O 10
ATOM 18296 N N . HIS A 1 104 ? -18.730 3.303 8.140 1.00 3.83 138 HIS A N 10
ATOM 18297 C CA . HIS A 1 104 ? -19.338 2.045 8.533 1.00 4.40 138 HIS A CA 10
ATOM 18298 C C . HIS A 1 104 ? -20.279 2.244 9.709 1.00 4.88 138 HIS A C 10
ATOM 18299 O O . HIS A 1 104 ? -19.856 2.328 10.862 1.00 5.25 138 HIS A O 10
ATOM 18314 N N . GLU A 1 105 ? -21.560 2.319 9.397 1.00 5.07 139 GLU A N 10
ATOM 18315 C CA . GLU A 1 105 ? -22.590 2.553 10.390 1.00 5.70 139 GLU A CA 10
ATOM 18316 C C . GLU A 1 105 ? -23.904 1.951 9.914 1.00 6.29 139 GLU A C 10
ATOM 18317 O O . GLU A 1 105 ? -24.551 1.235 10.704 1.00 6.65 139 GLU A O 10
ATOM 18330 N N . PHE B 2 1 ? 11.339 20.320 9.171 1.00 8.10 143 PHE B N 10
ATOM 18331 C CA . PHE B 2 1 ? 10.293 20.927 10.026 1.00 8.03 143 PHE B CA 10
ATOM 18332 C C . PHE B 2 1 ? 8.974 21.099 9.266 1.00 7.44 143 PHE B C 10
ATOM 18333 O O . PHE B 2 1 ? 7.984 20.436 9.567 1.00 7.60 143 PHE B O 10
ATOM 18352 N N . ASN B 2 2 ? 8.985 21.968 8.261 1.00 7.01 144 ASN B N 10
ATOM 18353 C CA . ASN B 2 2 ? 7.756 22.419 7.594 1.00 6.70 144 ASN B CA 10
ATOM 18354 C C . ASN B 2 2 ? 7.025 21.290 6.865 1.00 5.91 144 ASN B C 10
ATOM 18355 O O . ASN B 2 2 ? 5.808 21.346 6.681 1.00 6.06 144 ASN B O 10
ATOM 18366 N N . TYR B 2 3 ? 7.762 20.272 6.455 1.00 5.34 145 TYR B N 10
ATOM 18367 C CA . TYR B 2 3 ? 7.188 19.171 5.685 1.00 4.71 145 TYR B CA 10
ATOM 18368 C C . TYR B 2 3 ? 7.073 17.900 6.523 1.00 4.07 145 TYR B C 10
ATOM 18369 O O . TYR B 2 3 ? 6.678 16.851 6.016 1.00 4.28 145 TYR B O 10
ATOM 18387 N N . GLU B 2 4 ? 7.402 18.011 7.814 1.00 3.73 146 GLU B N 10
ATOM 18388 C CA . GLU B 2 4 ? 7.395 16.866 8.728 1.00 3.42 146 GLU B CA 10
ATOM 18389 C C . GLU B 2 4 ? 8.169 15.679 8.138 1.00 3.05 146 GLU B C 10
ATOM 18390 O O . GLU B 2 4 ? 9.108 15.864 7.359 1.00 3.46 146 GLU B O 10
ATOM 18402 N N . SER B 2 5 ? 7.801 14.469 8.547 1.00 2.73 147 SER B N 10
ATOM 18403 C CA . SER B 2 5 ? 8.399 13.249 8.018 1.00 2.56 147 SER B CA 10
ATOM 18404 C C . SER B 2 5 ? 7.427 12.083 8.193 1.00 1.90 147 SER B C 10
ATOM 18405 O O . SER B 2 5 ? 7.077 11.723 9.316 1.00 2.33 147 SER B O 10
ATOM 18413 N N . THR B 2 6 ? 6.960 11.523 7.086 1.00 1.20 148 THR B N 10
ATOM 18414 C CA . THR B 2 6 ? 6.021 10.408 7.147 1.00 1.00 148 THR B CA 10
ATOM 18415 C C . THR B 2 6 ? 6.328 9.357 6.078 1.00 0.81 148 THR B C 10
ATOM 18416 O O . THR B 2 6 ? 5.691 8.302 6.027 1.00 1.25 148 THR B O 10
ATOM 18427 N N . ASP B 2 7 ? 7.311 9.645 5.238 1.00 0.45 149 ASP B N 10
ATOM 18428 C CA . ASP B 2 7 ? 7.687 8.748 4.157 1.00 0.42 149 ASP B CA 10
ATOM 18429 C C . ASP B 2 7 ? 9.185 8.474 4.208 1.00 0.31 149 ASP B C 10
ATOM 18430 O O . ASP B 2 7 ? 9.992 9.400 4.266 1.00 0.30 149 ASP B O 10
ATOM 18439 N N . PRO B 2 8 ? 9.566 7.192 4.205 1.00 0.31 150 PRO B N 10
ATOM 18440 C CA . PRO B 2 8 ? 10.957 6.760 4.372 1.00 0.29 150 PRO B CA 10
ATOM 18441 C C . PRO B 2 8 ? 11.816 6.938 3.120 1.00 0.29 150 PRO B C 10
ATOM 18442 O O . PRO B 2 8 ? 13.014 6.632 3.135 1.00 0.34 150 PRO B O 10
ATOM 18453 N N . PHE B 2 9 ? 11.214 7.404 2.035 1.00 0.31 151 PHE B N 10
ATOM 18454 C CA . PHE B 2 9 ? 11.932 7.566 0.778 1.00 0.39 151 PHE B CA 10
ATOM 18455 C C . PHE B 2 9 ? 12.191 9.039 0.499 1.00 0.46 151 PHE B C 10
ATOM 18456 O O . PHE B 2 9 ? 12.940 9.393 -0.416 1.00 0.56 151 PHE B O 10
ATOM 18473 N N . THR B 2 10 ? 11.569 9.891 1.290 1.00 0.53 152 THR B N 10
ATOM 18474 C CA . THR B 2 10 ? 11.679 11.324 1.112 1.00 0.65 152 THR B CA 10
ATOM 18475 C C . THR B 2 10 ? 12.052 12.006 2.425 1.00 1.20 152 THR B C 10
ATOM 18476 O O . THR B 2 10 ? 12.312 11.336 3.427 1.00 1.89 152 THR B O 10
ATOM 18487 N N . ALA B 2 11 ? 12.107 13.338 2.394 1.00 1.65 153 ALA B N 10
ATOM 18488 C CA . ALA B 2 11 ? 12.410 14.149 3.577 1.00 2.19 153 ALA B CA 10
ATOM 18489 C C . ALA B 2 11 ? 13.830 13.887 4.081 1.00 2.66 153 ALA B C 10
ATOM 18490 O O . ALA B 2 11 ? 14.672 13.352 3.348 1.00 3.11 153 ALA B O 10
ATOM 18497 N N . LYS B 2 12 ? 14.101 14.291 5.318 1.00 3.24 154 LYS B N 10
ATOM 18498 C CA . LYS B 2 12 ? 15.412 14.109 5.917 1.00 4.19 154 LYS B CA 10
ATOM 18499 C C . LYS B 2 12 ? 15.304 14.136 7.436 1.00 5.08 154 LYS B C 10
ATOM 18500 O O . LYS B 2 12 ? 15.616 13.109 8.071 1.00 5.70 154 LYS B O 10
#

Solvent-accessible surface area: 8047 Å² total; per-residue (Å²): 118,133,183,67,113,95,122,50,124,29,68,0,31,149,40,52,88,82,12,44,114,52,4,131,99,38,80,43,73,153,36,46,0,40,11,62,23,0,48,118,41,0,55,146,33,172,44,76,70,112,28,0,4,77,0,7,100,30,0,13,15,69,167,56,20,43,0,42,34,58,1,0,0,1,0,14,23,18,19,84,31,44,138,120,62,110,134,8,102,58,100,66,46,96,87,30,25,0,54,87,105,124,216,195,220,255,134,178,131,51,114,9,45,9,85,81,254

InterPro domains:
  IPR000261 EH domain [PF12763] (444-531)
  IPR000261 EH domain [PS50031] (444-532)
  IPR000261 EH domain [SM00027] (438-531)
  IPR000261 EH domain [cd00052] (448-513)
  IPR002048 EF-hand domain [PS50222] (476-511)
  IPR011992 EF-hand domain pair [SSF47473] (443-531)
  IPR018247 EF-Hand 1, calcium-binding site [PS00018] (489-501)
  IPR027417 P-loop containing nucleoside triphosphate hydrolase [G3DSA:3.40.50.300] (61-285)
  IPR027417 P-loop containing nucleoside triphosphate hydrolase [SSF52540] (53-307)
  IPR030381 Dynamin-type guanine nucleotide-binding (G) domain [PS51718] (55-286)
  IPR031692 EH domain-containing protein, N-terminal [PF16880] (24-56)
  IPR040990 Domain of unknown function DUF5600 [PF18150] (288-394)
  IPR045063 Dynamin, N-terminal [PF00350] (61-221)

GO terms:
  GO:0055038 recycling endosome membrane (C, IDA)
  GO:0005929 cilium (C, IDA)
  GO:0020018 ciliary pocket membrane (C, IDA)
  GO:0060271 cilium assembly (P, IDA)
  GO:0060271 cilium assembly (P, IMP)
  GO:0006897 endocytosis (P, IMP)
  GO:0061512 protein localization to cilium (P, IMP)
  GO:0005515 protein binding (F, IPI)
  GO:0031267 small GTPase binding (F, IPI)
  GO:0051260 protein homooligomerization (P, IPI)
  GO:0010008 endosome membrane (C, TAS)
  GO:0042802 identical protein binding (F, IPI)
  GO:0045296 cadherin binding (F, HDA)
  GO:0035869 ciliary transition zone (C, IDA)
  GO:0005886 plasma membrane (C, IDA)
  GO:0031901 early endosome membrane (C, IDA)
  GO:0032456 endocytic recycling (P, IGI)
  GO:0070062 extracellular exosome (C, HDA)
  GO:0016020 membrane (C, HDA)
  GO:0032456 endocytic recycling (P, IMP)

Sequence (117 aa):
GPLGSDDVEWVVGKDKPTYDEIFYTLSPVNGKITGANAKKEMVKSKLPNTVLGKIWKLADVDKDGLLDDEEFALANHLIKVKLEGHELPADLPPHLVPPSKRRHEFNYESTDPFTAKGPLGSDDVEWVVGKDKPTYDEIFYTLSPVNGKITGANAKKEMVKSKLPNTVLGKIWKLADVDKDGLLDDEEFALANHLIKVKLEGHELPADLPPHLVPPSKRRHEFNYESTDPFTAKGPLGSDDVEWVVGKDKPTYDEIFYTLSPVNGKITGANAKKEMVKSKLPNTVLGKIWKLADVDKDGLLDDEEFALANHLIKVKLEGHELPADLPPHLVPPSKRRHEFNYESTDPFTAKGPLGSDDVEWVVGKDKPTYDEIFYTLSPVNGKITGANAKKEMVKSKLPNTVLGKIWKLADVDKDGLLDDEEFALANHLIKVKLEGHELPADLPPHLVPPSKRRHEFNYESTDPFTAKGPLGSDDVEWVVGKDKPTYDEIFYTLSPVNGKITGANAKKEMVKSKLPNTVLGKIWKLADVDKDGLLDDEEFALANHLIKVKLEGHELPADLPPHLVPPSKRRHEFNYESTDPFTAKGPLGSDDVEWVVGKDKPTYDEIFYTLSPVNGKITGANAKKEMVKSKLPNTVLGKIWKLADVDKDGLLDDEEFALANHLIKVKLEGHELPADLPPHLVPPSKRRHEFNYESTDPFTAKGPLGSDDVEWVVGKDKPTYDEIFYTLSPVNGKITGANAKKEMVKSKLPNTVLGKIWKLADVDKDGLLDDEEFALANHLIKVKLEGHELPADLPPHLVPPSKRRHEFNYESTDPFTAKGPLGSDDVEWVVGKDKPTYDEIFYTLSPVNGKITGANAKKEMVKSKLPNTVLGKIWKLADVDKDGLLDDEEFALANHLIKVKLEGHELPADLPPHLVPPSKRRHEFNYESTDPFTAKGPLGSDDVEWVVGKDKPTYDEIFYTLSPVNGKITGANAKKEMVKSKLPNTVLGKIWKLADVDKDGLLDDEEFALANHLIKVKLEGHELPADLPPHLVPPSKRRHEFNYESTDPFTAKGPLGSDDVEWVVGKDKPTYDEIFYTLSPVNGKITGANAKKEMVKSKLPNTVLGKIWKLADVDKDGLLDDEEFALANHLIKVKLEGHELPADLPPHLVPPSKRRHEFNYESTDPFTAK

Organism: Homo sapiens (NCBI:txid9606)

Foldseek 3Di:
DVDDPDDFDQVLVVVLVVLVVVCVVLPQDPQWHAVVSLVVVVVVLVDDPVQLVLQLVQLPPVVPNIHGSLSSSSSVVQSVCVVVVHHDPSHHDPSNDDPVPDDDD/DVVDDDDPVDDD

Nearest PDB structures (foldseek):
  2kff-assembly1_A  TM=9.026E-01  e=7.321E-15  Homo sapiens
  2jq6-assembly1_A  TM=8.733E-01  e=1.515E-13  Homo sapiens
  4cid-assembly1_A-2  TM=8.921E-01  e=6.791E-12  Mus musculus
  2qpt-assembly1_A-2  TM=9.071E-01  e=4.284E-11  Mus musculus
  2kgr-assembly1_A  TM=8.420E-01  e=1.863E-07  Homo sapiens

Radius of gyration: 14.39 Å; Cα contacts (8 Å, |Δi|>4): 123; chains: 2; bounding box: 44×38×34 Å